Protein AF-0000000085167755 (afdb_homodimer)

Secondary structure (DSSP, 8-state):
-------------HHHHHHHHHHHHHHT-SSHHHHHHHHHHHHHHHHHHHHTT-HHHHHHHHHHHHHH-HHHHHHHHHHHHHHHSEEEEEETTEEEEEEEEEEEEEEE-SS----EE--HHHHHHHHHHHHHHTB-TT-EEEE-SEEEEGGGS--SHHHHHHHHHHHHHHHHHTPPP---SPPPPPP--SEEEEEEEEEEEEETT--SBGGGSGGGGGGHHHHHHHHHHHHHHHHHHHHHHHSTT-EEEEPPPEEHHHHHHHHHHHHHHHHHHHHHHHHHHHHT--GGGEEEEEEEEESSTTS---EEEEEEEETTEEEEEEEEEEE--GGG----------TT-GGGGGSPPPHHHHHHHHHHHTT--EEEEEEEEEE--B-TTT-PBPEE-TTS-EE-----TTPPP------/-------------HHHHHHHHHHHHHHT-SSHHHHHHHHHHHHHHHHHHHHTT-HHHHHHHHHHHHHH-HHHHHHHHHHHHHHHSEEEEEETTEEEEEEEEEEEEEEE-SS----EE--HHHHHHHHHHHHHHTB-TT-EEEE-SEEEEGGGS--SHHHHHHHHHHHHHHHHHTPPP---SPPPPPP--SEEEEEEEEEEEEETT--SBGGGSGGGGGGHHHHHHHHHHHHHHHHHHHHHHHSTT-EEEEPPPEEHHHHHHHHHHHHHHHHHHHHHHHHHHHHT--GGGEEEEEEEEESSTTS---EEEEEEEETTEEEEEEEEEEE--GGG----------TT-GGGGGSPPPHHHHHHHHHHHTT--EEEEEEEEEE--B-TTT-PBPEE-TTS-EE-----TTPPP------

Organism: Herbaspirillum seropedicae (strain SmR1) (NCBI:txid757424)

pLDDT: mean 87.12, std 17.47, range [21.14, 98.62]

Radius of gyration: 31.11 Å; Cα contacts (8 Å, |Δi|>4): 1510; chains: 2; bounding box: 72×94×73 Å

Structure (mmCIF, N/CA/C/O backbone):
data_AF-0000000085167755-model_v1
#
loop_
_entity.id
_entity.type
_entity.pdbx_description
1 polymer 'DUF2863 family protein'
#
loop_
_atom_site.group_PDB
_atom_site.id
_atom_site.type_symbol
_atom_site.label_atom_id
_atom_site.label_alt_id
_atom_site.label_comp_id
_atom_site.label_asym_id
_atom_site.label_entity_id
_atom_site.label_seq_id
_atom_site.pdbx_PDB_ins_code
_atom_site.Cartn_x
_atom_site.Cartn_y
_atom_site.Cartn_z
_atom_site.occupancy
_atom_site.B_iso_or_equiv
_atom_site.auth_seq_id
_atom_site.auth_comp_id
_atom_site.auth_asym_id
_atom_site.auth_atom_id
_atom_site.pdbx_PDB_model_num
ATOM 1 N N . MET A 1 1 ? -45.844 -22.609 3.248 1 21.88 1 MET A N 1
ATOM 2 C CA . MET A 1 1 ? -44.5 -22.781 2.715 1 21.88 1 MET A CA 1
ATOM 3 C C . MET A 1 1 ? -43.469 -22.125 3.627 1 21.88 1 MET A C 1
ATOM 5 O O . MET A 1 1 ? -43.625 -20.969 4.012 1 21.88 1 MET A O 1
ATOM 9 N N . ARG A 1 2 ? -42.625 -22.844 4.367 1 26.27 2 ARG A N 1
ATOM 10 C CA . ARG A 1 2 ? -42.031 -22.375 5.609 1 26.27 2 ARG A CA 1
ATOM 11 C C . ARG A 1 2 ? -41.031 -21.266 5.34 1 26.27 2 ARG A C 1
ATOM 13 O O . ARG A 1 2 ? -40.375 -21.266 4.293 1 26.27 2 ARG A O 1
ATOM 20 N N . ARG A 1 3 ? -41.156 -20.172 5.867 1 29.3 3 ARG A N 1
ATOM 21 C CA . ARG A 1 3 ? -40.375 -18.953 5.66 1 29.3 3 ARG A CA 1
ATOM 22 C C . ARG A 1 3 ? -38.906 -19.219 5.859 1 29.3 3 ARG A C 1
ATOM 24 O O . ARG A 1 3 ? -38.5 -19.891 6.812 1 29.3 3 ARG A O 1
ATOM 31 N N . PRO A 1 4 ? -38.156 -19.188 4.773 1 32.81 4 PRO A N 1
ATOM 32 C CA . PRO A 1 4 ? -36.75 -19.562 5.012 1 32.81 4 PRO A CA 1
ATOM 33 C C . PRO A 1 4 ? -36.188 -18.922 6.277 1 32.81 4 PRO A C 1
ATOM 35 O O . PRO A 1 4 ? -36.531 -17.797 6.629 1 32.81 4 PRO A O 1
ATOM 38 N N . ALA A 1 5 ? -35.812 -19.594 7.285 1 33.66 5 ALA A N 1
ATOM 39 C CA . ALA A 1 5 ? -35.312 -19.156 8.586 1 33.66 5 ALA A CA 1
ATOM 40 C C . ALA A 1 5 ? -34.281 -18.031 8.422 1 33.66 5 ALA A C 1
ATOM 42 O O . ALA A 1 5 ? -33.375 -18.109 7.598 1 33.66 5 ALA A O 1
ATOM 43 N N . LYS A 1 6 ? -34.562 -16.859 8.664 1 35.72 6 LYS A N 1
ATOM 44 C CA . LYS A 1 6 ? -33.781 -15.633 8.672 1 35.72 6 LYS A CA 1
ATOM 45 C C . LYS A 1 6 ? -32.375 -15.891 9.211 1 35.72 6 LYS A C 1
ATOM 47 O O . LYS A 1 6 ? -32.219 -16.281 10.375 1 35.72 6 LYS A O 1
ATOM 52 N N . ARG A 1 7 ? -31.438 -16.484 8.438 1 36.75 7 ARG A N 1
ATOM 53 C CA . ARG A 1 7 ? -30.078 -16.797 8.867 1 36.75 7 ARG A CA 1
ATOM 54 C C . ARG A 1 7 ? -29.484 -15.648 9.688 1 36.75 7 ARG A C 1
ATOM 56 O O . ARG A 1 7 ? -29.453 -14.508 9.234 1 36.75 7 ARG A O 1
ATOM 63 N N . SER A 1 8 ? -29.578 -15.508 10.93 1 37.72 8 SER A N 1
ATOM 64 C CA . SER A 1 8 ? -29.172 -14.531 11.93 1 37.72 8 SER A CA 1
ATOM 65 C C . SER A 1 8 ? -27.766 -13.984 11.633 1 37.72 8 SER A C 1
ATOM 67 O O . SER A 1 8 ? -26.891 -14.727 11.188 1 37.72 8 SER A O 1
ATOM 69 N N . SER A 1 9 ? -27.531 -12.844 11.133 1 45.03 9 SER A N 1
ATOM 70 C CA . SER A 1 9 ? -26.266 -12.125 10.984 1 45.03 9 SER A CA 1
ATOM 71 C C . SER A 1 9 ? -25.25 -12.57 12.031 1 45.03 9 SER A C 1
ATOM 73 O O . SER A 1 9 ? -25.422 -12.281 13.219 1 45.03 9 SER A O 1
ATOM 75 N N . SER A 1 10 ? -24.875 -13.758 12.125 1 54.22 10 SER A N 1
ATOM 76 C CA . SER A 1 10 ? -24.094 -14.461 13.133 1 54.22 10 SER A CA 1
ATOM 77 C C . SER A 1 10 ? -22.906 -13.609 13.602 1 54.22 10 SER A C 1
ATOM 79 O O . SER A 1 10 ? -22.141 -13.094 12.781 1 54.22 10 SER A O 1
ATOM 81 N N . LYS A 1 11 ? -22.875 -13.047 14.805 1 78.06 11 LYS A N 1
ATOM 82 C CA . LYS A 1 11 ? -21.891 -12.305 15.586 1 78.06 11 LYS A CA 1
ATOM 83 C C . LYS A 1 11 ? -20.5 -12.914 15.445 1 78.06 11 LYS A C 1
ATOM 85 O O . LYS A 1 11 ? -20.344 -14.133 15.492 1 78.06 11 LYS A O 1
ATOM 90 N N . LEU A 1 12 ? -19.484 -12.141 15.055 1 89.44 12 LEU A N 1
ATOM 91 C CA . LEU A 1 12 ? -18.109 -12.578 14.922 1 89.44 12 LEU A CA 1
ATOM 92 C C . LEU A 1 12 ? -17.594 -13.164 16.234 1 89.44 12 LEU A C 1
ATOM 94 O O . LEU A 1 12 ? -17.938 -12.68 17.312 1 89.44 12 LEU A O 1
ATOM 98 N N . SER A 1 13 ? -16.953 -14.273 16.156 1 93.12 13 SER A N 1
ATOM 99 C CA . SER A 1 13 ? -16.25 -14.812 17.328 1 93.12 13 SER A CA 1
ATOM 100 C C . SER A 1 13 ? -15.258 -13.797 17.875 1 93.12 13 SER A C 1
ATOM 102 O O . SER A 1 13 ? -14.906 -12.82 17.203 1 93.12 13 SER A O 1
ATOM 104 N N . ALA A 1 14 ? -14.766 -14.039 19.125 1 93.94 14 ALA A N 1
ATOM 105 C CA . ALA A 1 14 ? -13.805 -13.141 19.766 1 93.94 14 ALA A CA 1
ATOM 106 C C . ALA A 1 14 ? -12.523 -13.039 18.953 1 93.94 14 ALA A C 1
ATOM 108 O O . ALA A 1 14 ? -12 -11.945 18.734 1 93.94 14 ALA A O 1
ATOM 109 N N . ASP A 1 15 ? -12.016 -14.156 18.531 1 96 15 ASP A N 1
ATOM 110 C CA . ASP A 1 15 ? -10.789 -14.18 17.734 1 96 15 ASP A CA 1
ATOM 111 C C . ASP A 1 15 ? -10.977 -13.438 16.406 1 96 15 ASP A C 1
ATOM 113 O O . ASP A 1 15 ? -10.109 -12.664 16 1 96 15 ASP A O 1
ATOM 117 N N . SER A 1 16 ? -12.078 -13.648 15.766 1 97.19 16 SER A N 1
ATOM 118 C CA . SER A 1 16 ? -12.367 -12.938 14.516 1 97.19 16 SER A CA 1
ATOM 119 C C . SER A 1 16 ? -12.461 -11.43 14.75 1 97.19 16 SER A C 1
ATOM 121 O O . SER A 1 16 ? -11.984 -10.648 13.922 1 97.19 16 SER A O 1
ATOM 123 N N . GLN A 1 17 ? -13.055 -11.125 15.836 1 95.94 17 GLN A N 1
ATOM 124 C CA . GLN A 1 17 ? -13.18 -9.711 16.172 1 95.94 17 GLN A CA 1
ATOM 125 C C . GLN A 1 17 ? -11.812 -9.086 16.438 1 95.94 17 GLN A C 1
ATOM 127 O O . GLN A 1 17 ? -11.57 -7.938 16.047 1 95.94 17 GLN A O 1
ATOM 132 N N . HIS A 1 18 ? -10.953 -9.82 17.094 1 96.06 18 HIS A N 1
ATOM 133 C CA . HIS A 1 18 ? -9.602 -9.328 17.344 1 96.06 18 HIS A CA 1
ATOM 134 C C . HIS A 1 18 ? -8.852 -9.125 16.031 1 96.06 18 HIS A C 1
ATOM 136 O O . HIS A 1 18 ? -8.148 -8.125 15.859 1 96.06 18 HIS A O 1
ATOM 142 N N . LEU A 1 19 ? -9 -10.039 15.094 1 97.75 19 LEU A N 1
ATOM 143 C CA . LEU A 1 19 ? -8.375 -9.891 13.789 1 97.75 19 LEU A CA 1
ATOM 144 C C . LEU A 1 19 ? -8.852 -8.617 13.102 1 97.75 19 LEU A C 1
ATOM 146 O O . LEU A 1 19 ? -8.039 -7.855 12.562 1 97.75 19 LEU A O 1
ATOM 150 N N . VAL A 1 20 ? -10.148 -8.422 13.148 1 97.38 20 VAL A N 1
ATOM 151 C CA . VAL A 1 20 ? -10.75 -7.242 12.539 1 97.38 20 VAL A CA 1
ATOM 152 C C . VAL A 1 20 ? -10.188 -5.98 13.188 1 97.38 20 VAL A C 1
ATOM 154 O O . VAL A 1 20 ? -9.773 -5.047 12.492 1 97.38 20 VAL A O 1
ATOM 157 N N . THR A 1 21 ? -10.125 -5.988 14.469 1 96.56 21 THR A N 1
ATOM 158 C CA . THR A 1 21 ? -9.664 -4.832 15.227 1 96.56 21 THR A CA 1
ATOM 159 C C . THR A 1 21 ? -8.211 -4.512 14.891 1 96.56 21 THR A C 1
ATOM 161 O O . THR A 1 21 ? -7.863 -3.352 14.648 1 96.56 21 THR A O 1
ATOM 164 N N . PHE A 1 22 ? -7.359 -5.523 14.906 1 97 22 PHE A N 1
ATOM 165 C CA . PHE A 1 22 ? -5.949 -5.312 14.609 1 97 22 PHE A CA 1
ATOM 166 C C . PHE A 1 22 ? -5.77 -4.793 13.188 1 97 22 PHE A C 1
ATOM 168 O O . PHE A 1 22 ? -4.98 -3.877 12.945 1 97 22 PHE A O 1
ATOM 175 N N . ALA A 1 23 ? -6.52 -5.367 12.273 1 97.88 23 ALA A N 1
ATOM 176 C CA . ALA A 1 23 ? -6.426 -4.934 10.883 1 97.88 23 ALA A CA 1
ATOM 177 C C . ALA A 1 23 ? -6.852 -3.477 10.727 1 97.88 23 ALA A C 1
ATOM 179 O O . ALA A 1 23 ? -6.199 -2.701 10.031 1 97.88 23 ALA A O 1
ATOM 180 N N . GLN A 1 24 ? -7.918 -3.121 11.336 1 97.25 24 GLN A N 1
ATOM 181 C CA . GLN A 1 24 ? -8.406 -1.746 11.289 1 97.25 24 GLN A CA 1
ATOM 182 C C . GLN A 1 24 ? -7.402 -0.786 11.922 1 97.25 24 GLN A C 1
ATOM 184 O O . GLN A 1 24 ? -7.184 0.315 11.414 1 97.25 24 GLN A O 1
ATOM 189 N N . ALA A 1 25 ? -6.852 -1.211 13.031 1 96.94 25 ALA A N 1
ATOM 190 C CA . ALA A 1 25 ? -5.859 -0.386 13.711 1 96.94 25 ALA A CA 1
ATOM 191 C C . ALA A 1 25 ? -4.645 -0.142 12.82 1 96.94 25 ALA A C 1
ATOM 193 O O . ALA A 1 25 ? -4.121 0.974 12.766 1 96.94 25 ALA A O 1
ATOM 194 N N . ILE A 1 26 ? -4.223 -1.169 12.164 1 97.31 26 ILE A N 1
ATOM 195 C CA . ILE A 1 26 ? -3.076 -1.048 11.273 1 97.31 26 ILE A CA 1
ATOM 196 C C . ILE A 1 26 ? -3.42 -0.124 10.109 1 97.31 26 ILE A C 1
ATOM 198 O O . ILE A 1 26 ? -2.623 0.74 9.734 1 97.31 26 ILE A O 1
ATOM 202 N N . ALA A 1 27 ? -4.605 -0.276 9.555 1 96.5 27 ALA A N 1
ATOM 203 C CA . ALA A 1 27 ? -5.047 0.551 8.438 1 96.5 27 ALA A CA 1
ATOM 204 C C . ALA A 1 27 ? -5.117 2.023 8.836 1 96.5 27 ALA A C 1
ATOM 206 O O . ALA A 1 27 ? -4.93 2.908 8 1 96.5 27 ALA A O 1
ATOM 207 N N . GLN A 1 28 ? -5.324 2.297 10.078 1 95.19 28 GLN A N 1
ATOM 208 C CA . GLN A 1 28 ? -5.512 3.664 10.555 1 95.19 28 GLN A CA 1
ATOM 209 C C . GLN A 1 28 ? -4.246 4.195 11.219 1 95.19 28 GLN A C 1
ATOM 211 O O . GLN A 1 28 ? -4.219 5.332 11.703 1 95.19 28 GLN A O 1
ATOM 216 N N . ALA A 1 29 ? -3.205 3.371 11.25 1 95.88 29 ALA A N 1
ATOM 217 C CA . ALA A 1 29 ? -1.971 3.791 11.906 1 95.88 29 ALA A CA 1
ATOM 218 C C . ALA A 1 29 ? -1.347 4.984 11.188 1 95.88 29 ALA A C 1
ATOM 220 O O . ALA A 1 29 ? -1.343 5.043 9.953 1 95.88 29 ALA A O 1
ATOM 221 N N . SER A 1 30 ? -0.85 5.906 11.969 1 95.38 30 SER A N 1
ATOM 222 C CA . SER A 1 30 ? -0.314 7.133 11.391 1 95.38 30 SER A CA 1
ATOM 223 C C . SER A 1 30 ? 1.197 7.043 11.203 1 95.38 30 SER A C 1
ATOM 225 O O . SER A 1 30 ? 1.81 7.938 10.617 1 95.38 30 SER A O 1
ATOM 227 N N . SER A 1 31 ? 1.809 6.043 11.719 1 96.69 31 SER A N 1
ATOM 228 C CA . SER A 1 31 ? 3.258 5.895 11.648 1 96.69 31 SER A CA 1
ATOM 229 C C . SER A 1 31 ? 3.658 4.426 11.539 1 96.69 31 SER A C 1
ATOM 231 O O . SER A 1 31 ? 2.863 3.537 11.852 1 96.69 31 SER A O 1
ATOM 233 N N . ARG A 1 32 ? 4.875 4.23 11.086 1 95.75 32 ARG A N 1
ATOM 234 C CA . ARG A 1 32 ? 5.406 2.877 10.977 1 95.75 32 ARG A CA 1
ATOM 235 C C . ARG A 1 32 ? 5.535 2.227 12.344 1 95.75 32 ARG A C 1
ATOM 237 O O . ARG A 1 32 ? 5.336 1.019 12.484 1 95.75 32 ARG A O 1
ATOM 244 N N . LEU A 1 33 ? 5.879 2.998 13.398 1 95.69 33 LEU A N 1
ATOM 245 C CA . LEU A 1 33 ? 6.012 2.473 14.75 1 95.69 33 LEU A CA 1
ATOM 246 C C . LEU A 1 33 ? 4.672 1.953 15.266 1 95.69 33 LEU A C 1
ATOM 248 O O . LEU A 1 33 ? 4.609 0.877 15.867 1 95.69 33 LEU A O 1
ATOM 252 N N . GLU A 1 34 ? 3.684 2.742 15.023 1 95.19 34 GLU A N 1
ATOM 253 C CA . GLU A 1 34 ? 2.346 2.314 15.422 1 95.19 34 GLU A CA 1
ATOM 254 C C . GLU A 1 34 ? 1.919 1.057 14.672 1 95.19 34 GLU A C 1
ATOM 256 O O . GLU A 1 34 ? 1.371 0.127 15.266 1 95.19 34 GLU A O 1
ATOM 261 N N . GLU A 1 35 ? 2.141 1.058 13.391 1 95.62 35 GLU A N 1
ATOM 262 C CA . GLU A 1 35 ? 1.811 -0.095 12.555 1 95.62 35 GLU A CA 1
ATOM 263 C C . GLU A 1 35 ? 2.48 -1.363 13.078 1 95.62 35 GLU A C 1
ATOM 265 O O . GLU A 1 35 ? 1.835 -2.406 13.195 1 95.62 35 GLU A O 1
ATOM 270 N N . ARG A 1 36 ? 3.742 -1.26 13.336 1 94.19 36 ARG A N 1
ATOM 271 C CA . ARG A 1 36 ? 4.52 -2.406 13.805 1 94.19 36 ARG A CA 1
ATOM 272 C C . ARG A 1 36 ? 3.986 -2.924 15.133 1 94.19 36 ARG A C 1
ATOM 274 O O . ARG A 1 36 ? 3.967 -4.133 15.375 1 94.19 36 ARG A O 1
ATOM 281 N N . ALA A 1 37 ? 3.594 -2.035 15.969 1 93.38 37 ALA A N 1
ATOM 282 C CA . ALA A 1 37 ? 3.084 -2.418 17.281 1 93.38 37 ALA A CA 1
ATOM 283 C C . ALA A 1 37 ? 1.808 -3.244 17.156 1 93.38 37 ALA A C 1
ATOM 285 O O . ALA A 1 37 ? 1.567 -4.152 17.953 1 93.38 37 ALA A O 1
ATOM 286 N N . TRP A 1 38 ? 1.001 -2.914 16.141 1 94.88 38 TRP A N 1
ATOM 287 C CA . TRP A 1 38 ? -0.257 -3.623 15.938 1 94.88 38 TRP A CA 1
ATOM 288 C C . TRP A 1 38 ? -0.03 -4.918 15.172 1 94.88 38 TRP A C 1
ATOM 290 O O . TRP A 1 38 ? -0.814 -5.863 15.289 1 94.88 38 TRP A O 1
ATOM 300 N N . LEU A 1 39 ? 1.004 -4.965 14.375 1 94.88 39 LEU A N 1
ATOM 301 C CA . LEU A 1 39 ? 1.271 -6.137 13.547 1 94.88 39 LEU A CA 1
ATOM 302 C C . LEU A 1 39 ? 1.664 -7.332 14.406 1 94.88 39 LEU A C 1
ATOM 304 O O . LEU A 1 39 ? 1.337 -8.477 14.078 1 94.88 39 LEU A O 1
ATOM 308 N N . GLN A 1 40 ? 2.314 -7.078 15.516 1 93.06 40 GLN A N 1
ATOM 309 C CA . GLN A 1 40 ? 2.811 -8.148 16.375 1 93.06 40 GLN A CA 1
ATOM 310 C C . GLN A 1 40 ? 1.662 -8.992 16.922 1 93.06 40 GLN A C 1
ATOM 312 O O . GLN A 1 40 ? 1.639 -10.211 16.734 1 93.06 40 GLN A O 1
ATOM 317 N N . PRO A 1 41 ? 0.7 -8.359 17.547 1 93.75 41 PRO A N 1
ATOM 318 C CA . PRO A 1 41 ? -0.415 -9.18 18.031 1 93.75 41 PRO A CA 1
ATOM 319 C C . PRO A 1 41 ? -1.221 -9.797 16.875 1 93.75 41 PRO A C 1
ATOM 321 O O . PRO A 1 41 ? -1.757 -10.898 17.016 1 93.75 41 PRO A O 1
ATOM 324 N N . LEU A 1 42 ? -1.34 -9.141 15.758 1 96.75 42 LEU A N 1
ATOM 325 C CA . LEU A 1 42 ? -2.043 -9.711 14.617 1 96.75 42 LEU A CA 1
ATOM 326 C C . LEU A 1 42 ? -1.37 -10.992 14.148 1 96.75 42 LEU A C 1
ATOM 328 O O . LEU A 1 42 ? -2.031 -12.023 13.984 1 96.75 42 LEU A O 1
ATOM 332 N N . ASP A 1 43 ? -0.089 -10.922 13.969 1 97.06 43 ASP A N 1
ATOM 333 C CA . ASP A 1 43 ? 0.668 -12.078 13.492 1 97.06 43 ASP A CA 1
ATOM 334 C C . ASP A 1 43 ? 0.604 -13.227 14.492 1 97.06 43 ASP A C 1
ATOM 336 O O . ASP A 1 43 ? 0.513 -14.391 14.102 1 97.06 43 ASP A O 1
ATOM 340 N N . ALA A 1 44 ? 0.708 -12.875 15.766 1 96.5 44 ALA A N 1
ATOM 341 C CA . ALA A 1 44 ? 0.642 -13.898 16.797 1 96.5 44 ALA A CA 1
ATOM 342 C C . ALA A 1 44 ? -0.696 -14.633 16.766 1 96.5 44 ALA A C 1
ATOM 344 O O . ALA A 1 44 ? -0.737 -15.867 16.828 1 96.5 44 ALA A O 1
ATOM 345 N N . LEU A 1 45 ? -1.747 -13.891 16.672 1 97.38 45 LEU A N 1
ATOM 346 C CA . LEU A 1 45 ? -3.076 -14.484 16.609 1 97.38 45 LEU A CA 1
ATOM 347 C C . LEU A 1 45 ? -3.252 -15.312 15.344 1 97.38 45 LEU A C 1
ATOM 349 O O . LEU A 1 45 ? -3.795 -16.422 15.383 1 97.38 45 LEU A O 1
ATOM 353 N N . LEU A 1 46 ? -2.846 -14.797 14.211 1 98.31 46 LEU A N 1
ATOM 354 C CA . LEU A 1 46 ? -2.938 -15.523 12.953 1 98.31 46 LEU A CA 1
ATOM 355 C C . LEU A 1 46 ? -2.166 -16.828 13.023 1 98.31 46 LEU A C 1
ATOM 357 O O . LEU A 1 46 ? -2.652 -17.875 12.562 1 98.31 46 LEU A O 1
ATOM 361 N N . ASN A 1 47 ? -0.957 -16.734 13.555 1 97.81 47 ASN A N 1
ATOM 362 C CA . ASN A 1 47 ? -0.159 -17.953 13.695 1 97.81 47 ASN A CA 1
ATOM 363 C C . ASN A 1 47 ? -0.887 -19 14.516 1 97.81 47 ASN A C 1
ATOM 365 O O . ASN A 1 47 ? -0.902 -20.188 14.156 1 97.81 47 ASN A O 1
ATOM 369 N N . LYS A 1 48 ? -1.467 -18.594 15.594 1 97.94 48 LYS A N 1
ATOM 370 C CA . LYS A 1 48 ? -2.232 -19.5 16.438 1 97.94 48 LYS A CA 1
ATOM 371 C C . LYS A 1 48 ? -3.391 -20.125 15.672 1 97.94 48 LYS A C 1
ATOM 373 O O . LYS A 1 48 ? -3.582 -21.344 15.711 1 97.94 48 LYS A O 1
ATOM 378 N N . LEU A 1 49 ? -4.148 -19.328 14.984 1 98.31 49 LEU A N 1
ATOM 379 C CA . LEU A 1 49 ? -5.328 -19.797 14.266 1 98.31 49 LEU A CA 1
ATOM 380 C C . LEU A 1 49 ? -4.934 -20.719 13.125 1 98.31 49 LEU A C 1
ATOM 382 O O . LEU A 1 49 ? -5.594 -21.734 12.883 1 98.31 49 LEU A O 1
ATOM 386 N N . LEU A 1 50 ? -3.898 -20.391 12.43 1 98.06 50 LEU A N 1
ATOM 387 C CA . LEU A 1 50 ? -3.42 -21.219 11.328 1 98.06 50 LEU A CA 1
ATOM 388 C C . LEU A 1 50 ? -2.895 -22.547 11.836 1 98.06 50 LEU A C 1
ATOM 390 O O . LEU A 1 50 ? -3.191 -23.594 11.266 1 98.06 50 LEU A O 1
ATOM 394 N N . ARG A 1 51 ? -2.184 -22.531 12.898 1 96.56 51 ARG A N 1
ATOM 395 C CA . ARG A 1 51 ? -1.618 -23.75 13.484 1 96.56 51 ARG A CA 1
ATOM 396 C C . ARG A 1 51 ? -2.717 -24.703 13.93 1 96.56 51 ARG A C 1
ATOM 398 O O . ARG A 1 51 ? -2.572 -25.922 13.812 1 96.56 51 ARG A O 1
ATOM 405 N N . THR A 1 52 ? -3.779 -24.156 14.438 1 97.06 52 THR A N 1
ATOM 406 C CA . THR A 1 52 ? -4.859 -24.969 14.969 1 97.06 52 THR A CA 1
ATOM 407 C C . THR A 1 52 ? -5.91 -25.25 13.898 1 97.06 52 THR A C 1
ATOM 409 O O . THR A 1 52 ? -6.938 -25.875 14.18 1 97.06 52 THR A O 1
ATOM 412 N N . GLY A 1 53 ? -5.789 -24.75 12.703 1 96.12 53 GLY A N 1
ATOM 413 C CA . GLY A 1 53 ? -6.633 -25.062 11.562 1 96.12 53 GLY A CA 1
ATOM 414 C C . GLY A 1 53 ? -7.965 -24.344 11.594 1 96.12 53 GLY A C 1
ATOM 415 O O . GLY A 1 53 ? -8.961 -24.844 11.062 1 96.12 53 GLY A O 1
ATOM 416 N N . HIS A 1 54 ? -8.016 -23.188 12.234 1 96.75 54 HIS A N 1
ATOM 417 C CA . HIS A 1 54 ? -9.273 -22.453 12.359 1 96.75 54 HIS A CA 1
ATOM 418 C C . HIS A 1 54 ? -9.469 -21.5 11.188 1 96.75 54 HIS A C 1
ATOM 420 O O . HIS A 1 54 ? -9.641 -20.297 11.383 1 96.75 54 HIS A O 1
ATOM 426 N N . GLN A 1 55 ? -9.594 -22.047 10 1 97.19 55 GLN A N 1
ATOM 427 C CA . GLN A 1 55 ? -9.789 -21.281 8.766 1 97.19 55 GLN A CA 1
ATOM 428 C C . GLN A 1 55 ? -11.086 -20.484 8.805 1 97.19 55 GLN A C 1
ATOM 430 O O . GLN A 1 55 ? -11.133 -19.359 8.32 1 97.19 55 GLN A O 1
ATOM 435 N N . GLY A 1 56 ? -12.023 -21.047 9.367 1 96.88 56 GLY A N 1
ATOM 436 C CA . GLY A 1 56 ? -13.336 -20.422 9.406 1 96.88 56 GLY A CA 1
ATOM 437 C C . GLY A 1 56 ? -13.328 -19.062 10.102 1 96.88 56 GLY A C 1
ATOM 438 O O . GLY A 1 56 ? -14.008 -18.141 9.68 1 96.88 56 GLY A O 1
ATOM 439 N N . LEU A 1 57 ? -12.57 -18.969 11.164 1 97.75 57 LEU A N 1
ATOM 440 C CA . LEU A 1 57 ? -12.484 -17.719 11.914 1 97.75 57 LEU A CA 1
ATOM 441 C C . LEU A 1 57 ? -11.797 -16.641 11.078 1 97.75 57 LEU A C 1
ATOM 443 O O . LEU A 1 57 ? -12.195 -15.477 11.125 1 97.75 57 LEU A O 1
ATOM 447 N N . ILE A 1 58 ? -10.789 -17 10.383 1 98.19 58 ILE A N 1
ATOM 448 C CA . ILE A 1 58 ? -10.07 -16.094 9.5 1 98.19 58 ILE A CA 1
ATOM 449 C C . ILE A 1 58 ? -10.992 -15.609 8.383 1 98.19 58 ILE A C 1
ATOM 451 O O . ILE A 1 58 ? -11.086 -14.414 8.109 1 98.19 58 ILE A O 1
ATOM 455 N N . ASP A 1 59 ? -11.742 -16.531 7.805 1 96.81 59 ASP A N 1
ATOM 456 C CA . ASP A 1 59 ? -12.664 -16.203 6.719 1 96.81 59 ASP A CA 1
ATOM 457 C C . ASP A 1 59 ? -13.758 -15.258 7.191 1 96.81 59 ASP A C 1
ATOM 459 O O . ASP A 1 59 ? -14.141 -14.336 6.469 1 96.81 59 ASP A O 1
ATOM 463 N N . ALA A 1 60 ? -14.227 -15.531 8.344 1 97.5 60 ALA A N 1
ATOM 464 C CA . ALA A 1 60 ? -15.281 -14.688 8.898 1 97.5 60 ALA A CA 1
ATOM 465 C C . ALA A 1 60 ? -14.797 -13.242 9.047 1 97.5 60 ALA A C 1
ATOM 467 O O . ALA A 1 60 ? -15.531 -12.305 8.734 1 97.5 60 ALA A O 1
ATOM 468 N N . ALA A 1 61 ? -13.617 -13.094 9.539 1 98.06 61 ALA A N 1
ATOM 469 C CA . ALA A 1 61 ? -13.047 -11.766 9.695 1 98.06 61 ALA A CA 1
ATOM 470 C C . ALA A 1 61 ? -12.859 -11.086 8.336 1 98.06 61 ALA A C 1
ATOM 472 O O . ALA A 1 61 ? -13.203 -9.906 8.172 1 98.06 61 ALA A O 1
ATOM 473 N N . LEU A 1 62 ? -12.367 -11.828 7.363 1 96.75 62 LEU A N 1
ATOM 474 C CA . LEU A 1 62 ? -12.148 -11.297 6.02 1 96.75 62 LEU A CA 1
ATOM 475 C C . LEU A 1 62 ? -13.469 -10.891 5.375 1 96.75 62 LEU A C 1
ATOM 477 O O . LEU A 1 62 ? -13.57 -9.812 4.785 1 96.75 62 LEU A O 1
ATOM 481 N N . ASP A 1 63 ? -14.414 -11.711 5.543 1 93.56 63 ASP A N 1
ATOM 482 C CA . ASP A 1 63 ? -15.727 -11.43 4.984 1 93.56 63 ASP A CA 1
ATOM 483 C C . ASP A 1 63 ? -16.312 -10.156 5.598 1 93.56 63 ASP A C 1
ATOM 485 O O . ASP A 1 63 ? -16.891 -9.328 4.887 1 93.56 63 ASP A O 1
ATOM 489 N N . HIS A 1 64 ? -16.172 -10.062 6.809 1 95.94 64 HIS A N 1
ATOM 490 C CA . HIS A 1 64 ? -16.672 -8.883 7.504 1 95.94 64 HIS A CA 1
ATOM 491 C C . HIS A 1 64 ? -15.992 -7.617 6.992 1 95.94 64 HIS A C 1
ATOM 493 O O . HIS A 1 64 ? -16.656 -6.625 6.695 1 95.94 64 HIS A O 1
ATOM 499 N N . LEU A 1 65 ? -14.688 -7.641 6.938 1 95.75 65 LEU A N 1
ATOM 500 C CA . LEU A 1 65 ? -13.914 -6.469 6.531 1 95.75 65 LEU A CA 1
ATOM 501 C C . LEU A 1 65 ? -14.188 -6.125 5.07 1 95.75 65 LEU A C 1
ATOM 503 O O . LEU A 1 65 ? -14.195 -4.949 4.695 1 95.75 65 LEU A O 1
ATOM 507 N N . PHE A 1 66 ? -14.406 -7.105 4.289 1 89.69 66 PHE A N 1
ATOM 508 C CA . PHE A 1 66 ? -14.695 -6.879 2.877 1 89.69 66 PHE A CA 1
ATOM 509 C C . PHE A 1 66 ? -15.922 -5.992 2.707 1 89.69 66 PHE A C 1
ATOM 511 O O . PHE A 1 66 ? -15.969 -5.156 1.803 1 89.69 66 PHE A O 1
ATOM 518 N N . LYS A 1 67 ? -16.859 -6.137 3.541 1 87.5 67 LYS A N 1
ATOM 519 C CA . LYS A 1 67 ? -18.094 -5.375 3.477 1 87.5 67 LYS A CA 1
ATOM 520 C C . LYS A 1 67 ? -17.969 -4.043 4.211 1 87.5 67 LYS A C 1
ATOM 522 O O . LYS A 1 67 ? -18.5 -3.025 3.76 1 87.5 67 LYS A O 1
ATOM 527 N N . ALA A 1 68 ? -17.188 -4.086 5.195 1 91.44 68 ALA A N 1
ATOM 528 C CA . ALA A 1 68 ? -17.219 -2.963 6.129 1 91.44 68 ALA A CA 1
ATOM 529 C C . ALA A 1 68 ? -16.047 -2.012 5.891 1 91.44 68 ALA A C 1
ATOM 531 O O . ALA A 1 68 ? -16.172 -0.807 6.125 1 91.44 68 ALA A O 1
ATOM 532 N N . ASP A 1 69 ? -14.922 -2.549 5.543 1 93.56 69 ASP A N 1
ATOM 533 C CA . ASP A 1 69 ? -13.695 -1.767 5.535 1 93.56 69 ASP A CA 1
ATOM 534 C C . ASP A 1 69 ? -12.664 -2.375 4.586 1 93.56 69 ASP A C 1
ATOM 536 O O . ASP A 1 69 ? -11.82 -3.168 5.004 1 93.56 69 ASP A O 1
ATOM 540 N N . LEU A 1 70 ? -12.57 -1.891 3.4 1 89.88 70 LEU A N 1
ATOM 541 C CA . LEU A 1 70 ? -11.727 -2.467 2.357 1 89.88 70 LEU A CA 1
ATOM 542 C C . LEU A 1 70 ? -10.25 -2.246 2.666 1 89.88 70 LEU A C 1
ATOM 544 O O . LEU A 1 70 ? -9.414 -3.092 2.346 1 89.88 70 LEU A O 1
ATOM 548 N N . ASP A 1 71 ? -9.953 -1.126 3.281 1 92.31 71 ASP A N 1
ATOM 549 C CA . ASP A 1 71 ? -8.562 -0.878 3.662 1 92.31 71 ASP A CA 1
ATOM 550 C C . ASP A 1 71 ? -8.078 -1.915 4.672 1 92.31 71 ASP A C 1
ATOM 552 O O . ASP A 1 71 ? -6.984 -2.463 4.527 1 92.31 71 ASP A O 1
ATOM 556 N N . ALA A 1 72 ? -8.852 -2.1 5.66 1 96.81 72 ALA A N 1
ATOM 557 C CA . ALA A 1 72 ? -8.508 -3.092 6.672 1 96.81 72 ALA A CA 1
ATOM 558 C C . ALA A 1 72 ? -8.5 -4.5 6.082 1 96.81 72 ALA A C 1
ATOM 560 O O . ALA A 1 72 ? -7.707 -5.348 6.5 1 96.81 72 ALA A O 1
ATOM 561 N N . TYR A 1 73 ? -9.383 -4.781 5.141 1 95.56 73 TYR A N 1
ATOM 562 C CA . TYR A 1 73 ? -9.391 -6.059 4.438 1 95.56 73 TYR A CA 1
ATOM 563 C C . TYR A 1 73 ? -8.039 -6.324 3.777 1 95.56 73 TYR A C 1
ATOM 565 O O . TYR A 1 73 ? -7.48 -7.418 3.91 1 95.56 73 TYR A O 1
ATOM 573 N N . ASP A 1 74 ? -7.559 -5.34 3.098 1 94.12 74 ASP A N 1
ATOM 574 C CA . ASP A 1 74 ? -6.281 -5.469 2.404 1 94.12 74 ASP A CA 1
ATOM 575 C C . ASP A 1 74 ? -5.152 -5.785 3.385 1 94.12 74 ASP A C 1
ATOM 577 O O . ASP A 1 74 ? -4.285 -6.613 3.096 1 94.12 74 ASP A O 1
ATOM 581 N N . VAL A 1 75 ? -5.203 -5.156 4.465 1 97.31 75 VAL A N 1
ATOM 582 C CA . VAL A 1 75 ? -4.203 -5.391 5.5 1 97.31 75 VAL A CA 1
ATOM 583 C C . VAL A 1 75 ? -4.27 -6.844 5.965 1 97.31 75 VAL A C 1
ATOM 585 O O . VAL A 1 75 ? -3.244 -7.523 6.051 1 97.31 75 VAL A O 1
ATOM 588 N N . LEU A 1 76 ? -5.414 -7.254 6.25 1 98.25 76 LEU A N 1
ATOM 589 C CA . LEU A 1 76 ? -5.582 -8.586 6.824 1 98.25 76 LEU A CA 1
ATOM 590 C C . LEU A 1 76 ? -5.23 -9.664 5.805 1 98.25 76 LEU A C 1
ATOM 592 O O . LEU A 1 76 ? -4.543 -10.633 6.133 1 98.25 76 LEU A O 1
ATOM 596 N N . ILE A 1 77 ? -5.715 -9.562 4.598 1 96.81 77 ILE A N 1
ATOM 597 C CA . ILE A 1 77 ? -5.465 -10.586 3.598 1 96.81 77 ILE A CA 1
ATOM 598 C C . ILE A 1 77 ? -3.963 -10.711 3.344 1 96.81 77 ILE A C 1
ATOM 600 O O . ILE A 1 77 ? -3.443 -11.812 3.164 1 96.81 77 ILE A O 1
ATOM 604 N N . GLU A 1 78 ? -3.311 -9.633 3.297 1 96.38 78 GLU A N 1
ATOM 605 C CA . GLU A 1 78 ? -1.861 -9.664 3.131 1 96.38 78 GLU A CA 1
ATOM 606 C C . GLU A 1 78 ? -1.186 -10.383 4.293 1 96.38 78 GLU A C 1
ATOM 608 O O . GLU A 1 78 ? -0.26 -11.172 4.086 1 96.38 78 GLU A O 1
ATOM 613 N N . ALA A 1 79 ? -1.632 -10.078 5.461 1 98.06 79 ALA A N 1
ATOM 614 C CA . ALA A 1 79 ? -1.06 -10.719 6.645 1 98.06 79 ALA A CA 1
ATOM 615 C C . ALA A 1 79 ? -1.34 -12.219 6.645 1 98.06 79 ALA A C 1
ATOM 617 O O . ALA A 1 79 ? -0.474 -13.016 7.012 1 98.06 79 ALA A O 1
ATOM 618 N N . VAL A 1 80 ? -2.51 -12.562 6.246 1 98.38 80 VAL A N 1
ATOM 619 C CA . VAL A 1 80 ? -2.908 -13.961 6.215 1 98.38 80 VAL A CA 1
ATOM 620 C C . VAL A 1 80 ? -2.055 -14.719 5.199 1 98.38 80 VAL A C 1
ATOM 622 O O . VAL A 1 80 ? -1.549 -15.805 5.492 1 98.38 80 VAL A O 1
ATOM 625 N N . GLU A 1 81 ? -1.929 -14.156 4.023 1 97.25 81 GLU A N 1
ATOM 626 C CA . GLU A 1 81 ? -1.107 -14.789 2.998 1 97.25 81 GLU A CA 1
ATOM 627 C C . GLU A 1 81 ? 0.343 -14.922 3.453 1 97.25 81 GLU A C 1
ATOM 629 O O . GLU A 1 81 ? 0.935 -16 3.355 1 97.25 81 GLU A O 1
ATOM 634 N N . ALA A 1 82 ? 0.846 -13.875 4 1 97.75 82 ALA A N 1
ATOM 635 C CA . ALA A 1 82 ? 2.227 -13.891 4.48 1 97.75 82 ALA A CA 1
ATOM 636 C C . ALA A 1 82 ? 2.406 -14.914 5.594 1 97.75 82 ALA A C 1
ATOM 638 O O . ALA A 1 82 ? 3.408 -15.633 5.629 1 97.75 82 ALA A O 1
ATOM 639 N N . GLY A 1 83 ? 1.492 -14.984 6.453 1 97.75 83 GLY A N 1
ATOM 640 C CA . GLY A 1 83 ? 1.581 -15.891 7.59 1 97.75 83 GLY A CA 1
ATOM 641 C C . GLY A 1 83 ? 1.377 -17.344 7.211 1 97.75 83 GLY A C 1
ATOM 642 O O . GLY A 1 83 ? 1.775 -18.25 7.953 1 97.75 83 GLY A O 1
ATOM 643 N N . SER A 1 84 ? 0.723 -17.562 6.117 1 98.38 84 SER A N 1
ATOM 644 C CA . SER A 1 84 ? 0.445 -18.922 5.676 1 98.38 84 SER A CA 1
ATOM 645 C C . SER A 1 84 ? 1.629 -19.516 4.914 1 98.38 84 SER A C 1
ATOM 647 O O . SER A 1 84 ? 1.941 -20.688 5.059 1 98.38 84 SER A O 1
ATOM 649 N N . GLU A 1 85 ? 2.244 -18.719 4.172 1 98.44 85 GLU A N 1
ATOM 650 C CA . GLU A 1 85 ? 3.271 -19.234 3.268 1 98.44 85 GLU A CA 1
ATOM 651 C C . GLU A 1 85 ? 4.66 -19.125 3.889 1 98.44 85 GLU A C 1
ATOM 653 O O . GLU A 1 85 ? 5.664 -19.391 3.23 1 98.44 85 GLU A O 1
ATOM 658 N N . ALA A 1 86 ? 4.734 -18.656 5.129 1 98.19 86 ALA A N 1
ATOM 659 C CA . ALA A 1 86 ? 6.012 -18.547 5.832 1 98.19 86 ALA A CA 1
ATOM 660 C C . ALA A 1 86 ? 5.844 -18.859 7.32 1 98.19 86 ALA A C 1
ATOM 662 O O . ALA A 1 86 ? 4.754 -18.703 7.875 1 98.19 86 ALA A O 1
ATOM 663 N N . THR A 1 87 ? 6.887 -19.328 7.922 1 97.25 87 THR A N 1
ATOM 664 C CA . THR A 1 87 ? 6.891 -19.594 9.352 1 97.25 87 THR A CA 1
ATOM 665 C C . THR A 1 87 ? 8.32 -19.672 9.883 1 97.25 87 THR A C 1
ATOM 667 O O . THR A 1 87 ? 9.281 -19.562 9.117 1 97.25 87 THR A O 1
ATOM 670 N N . SER A 1 88 ? 8.414 -19.719 11.156 1 96.69 88 SER A N 1
ATOM 671 C CA . SER A 1 88 ? 9.711 -19.875 11.82 1 96.69 88 SER A CA 1
ATOM 672 C C . SER A 1 88 ? 9.805 -21.234 12.508 1 96.69 88 SER A C 1
ATOM 674 O O . SER A 1 88 ? 8.828 -21.719 13.094 1 96.69 88 SER A O 1
ATOM 676 N N . LEU A 1 89 ? 10.961 -21.812 12.383 1 96.38 89 LEU A N 1
ATOM 677 C CA . LEU A 1 89 ? 11.242 -23.094 13.031 1 96.38 89 LEU A CA 1
ATOM 678 C C . LEU A 1 89 ? 12.539 -23.031 13.828 1 96.38 89 LEU A C 1
ATOM 680 O O . LEU A 1 89 ? 13.453 -22.281 13.477 1 96.38 89 LEU A O 1
ATOM 684 N N . GLU A 1 90 ? 12.523 -23.734 14.898 1 95.81 90 GLU A N 1
ATOM 685 C CA . GLU A 1 90 ? 13.75 -23.891 15.664 1 95.81 90 GLU A CA 1
ATOM 686 C C . GLU A 1 90 ? 14.383 -25.25 15.398 1 95.81 90 GLU A C 1
ATOM 688 O O . GLU A 1 90 ? 13.703 -26.281 15.43 1 95.81 90 GLU A O 1
ATOM 693 N N . HIS A 1 91 ? 15.688 -25.297 15.141 1 93.69 91 HIS A N 1
ATOM 694 C CA . HIS A 1 91 ? 16.438 -26.531 14.898 1 93.69 91 HIS A CA 1
ATOM 695 C C . HIS A 1 91 ? 17.844 -26.438 15.477 1 93.69 91 HIS A C 1
ATOM 697 O O . HIS A 1 91 ? 18.625 -25.547 15.102 1 93.69 91 HIS A O 1
ATOM 703 N N . GLU A 1 92 ? 18.125 -27.344 16.438 1 93.56 92 GLU A N 1
ATOM 704 C CA . GLU A 1 92 ? 19.438 -27.406 17.078 1 93.56 92 GLU A CA 1
ATOM 705 C C . GLU A 1 92 ? 19.812 -26.062 17.703 1 93.56 92 GLU A C 1
ATOM 707 O O . GLU A 1 92 ? 20.922 -25.562 17.516 1 93.56 92 GLU A O 1
ATOM 712 N N . GLY A 1 93 ? 18.875 -25.328 18.203 1 93.62 93 GLY A N 1
ATOM 713 C CA . GLY A 1 93 ? 19.109 -24.109 18.953 1 93.62 93 GLY A CA 1
ATOM 714 C C . GLY A 1 93 ? 19.141 -22.859 18.094 1 93.62 93 GLY A C 1
ATOM 715 O O . GLY A 1 93 ? 19.406 -21.766 18.578 1 93.62 93 GLY A O 1
ATOM 716 N N . GLN A 1 94 ? 18.969 -23.094 16.859 1 95.06 94 GLN A N 1
ATOM 717 C CA . GLN A 1 94 ? 18.984 -21.969 15.938 1 95.06 94 GLN A CA 1
ATOM 718 C C . GLN A 1 94 ? 17.609 -21.734 15.32 1 95.06 94 GLN A C 1
ATOM 720 O O . GLN A 1 94 ? 16.906 -22.688 15 1 95.06 94 GLN A O 1
ATOM 725 N N . ASP A 1 95 ? 17.297 -20.422 15.125 1 96.69 95 ASP A N 1
ATOM 726 C CA . ASP A 1 95 ? 16.031 -20.062 14.5 1 96.69 95 ASP A CA 1
ATOM 727 C C . ASP A 1 95 ? 16.172 -19.969 12.977 1 96.69 95 ASP A C 1
ATOM 729 O O . ASP A 1 95 ? 17.141 -19.422 12.477 1 96.69 95 ASP A O 1
ATOM 733 N N . TYR A 1 96 ? 15.195 -20.547 12.289 1 97.44 96 TYR A N 1
ATOM 734 C CA . TYR A 1 96 ? 15.188 -20.547 10.836 1 97.44 96 TYR A CA 1
ATOM 735 C C . TYR A 1 96 ? 13.883 -19.953 10.297 1 97.44 96 TYR A C 1
ATOM 737 O O . TYR A 1 96 ? 12.82 -20.125 10.906 1 97.44 96 TYR A O 1
ATOM 745 N N . ASP A 1 97 ? 13.992 -19.312 9.227 1 97.62 97 ASP A N 1
ATOM 746 C CA . ASP A 1 97 ? 12.812 -1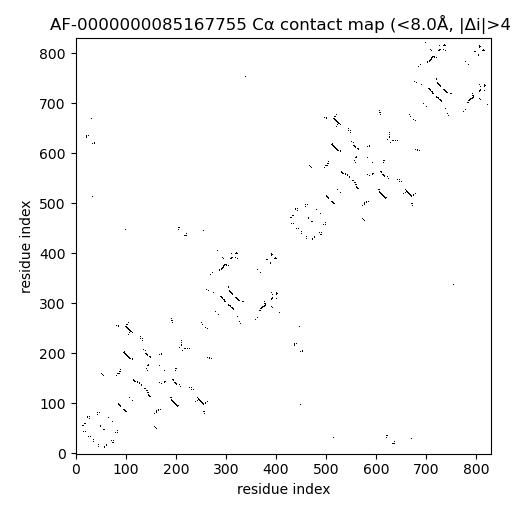8.859 8.477 1 97.62 97 ASP A CA 1
ATOM 747 C C . ASP A 1 97 ? 12.484 -19.844 7.348 1 97.62 97 ASP A C 1
ATOM 749 O O . ASP A 1 97 ? 13.383 -20.344 6.668 1 97.62 97 ASP A O 1
ATOM 753 N N . VAL A 1 98 ? 11.25 -20.141 7.227 1 98.12 98 VAL A N 1
ATOM 754 C CA . VAL A 1 98 ? 10.766 -21.016 6.16 1 98.12 98 VAL A CA 1
ATOM 755 C C . VAL A 1 98 ? 9.891 -20.203 5.195 1 98.12 98 VAL A C 1
ATOM 757 O O . VAL A 1 98 ? 9 -19.469 5.625 1 98.12 98 VAL A O 1
ATOM 760 N N . GLN A 1 99 ? 10.133 -20.312 3.93 1 98.56 99 GLN A N 1
ATOM 761 C CA . GLN A 1 99 ? 9.312 -19.688 2.891 1 98.56 99 GLN A CA 1
ATOM 762 C C . GLN A 1 99 ? 8.828 -20.719 1.88 1 98.56 99 GLN A C 1
ATOM 764 O O . GLN A 1 99 ? 9.633 -21.453 1.294 1 98.56 99 GLN A O 1
ATOM 769 N N . LEU A 1 100 ? 7.512 -20.812 1.687 1 98.62 100 LEU A N 1
ATOM 770 C CA . LEU A 1 100 ? 6.941 -21.656 0.655 1 98.62 100 LEU A CA 1
ATOM 771 C C . LEU A 1 100 ? 7.004 -20.984 -0.71 1 98.62 100 LEU A C 1
ATOM 773 O O . LEU A 1 100 ? 6.617 -19.828 -0.848 1 98.62 100 LEU A O 1
ATOM 777 N N . LEU A 1 101 ? 7.508 -21.688 -1.692 1 98.38 101 LEU A N 1
ATOM 778 C CA . LEU A 1 101 ? 7.629 -21.188 -3.057 1 98.38 101 LEU A CA 1
ATOM 779 C C . LEU A 1 101 ? 6.855 -22.078 -4.031 1 98.38 101 LEU A C 1
ATOM 781 O O . LEU A 1 101 ? 6.52 -23.219 -3.707 1 98.38 101 LEU A O 1
ATOM 785 N N . VAL A 1 102 ? 6.598 -21.5 -5.172 1 98.12 102 VAL A N 1
ATOM 786 C CA . VAL A 1 102 ? 6.145 -22.281 -6.312 1 98.12 102 VAL A CA 1
ATOM 787 C C . VAL A 1 102 ? 7.086 -22.062 -7.496 1 98.12 102 VAL A C 1
ATOM 789 O O . VAL A 1 102 ? 7.703 -21.016 -7.621 1 98.12 102 VAL A O 1
ATOM 792 N N . LEU A 1 103 ? 7.258 -23.094 -8.219 1 98.44 103 LEU A N 1
ATOM 793 C CA . LEU A 1 103 ? 7.949 -23.062 -9.508 1 98.44 103 LEU A CA 1
ATOM 794 C C . LEU A 1 103 ? 6.961 -23.188 -10.656 1 98.44 103 LEU A C 1
ATOM 796 O O . LEU A 1 103 ? 6.695 -24.297 -11.141 1 98.44 103 LEU A O 1
ATOM 800 N N . PRO A 1 104 ? 6.492 -22.062 -11.164 1 98.06 104 PRO A N 1
ATOM 801 C CA . PRO A 1 104 ? 5.426 -22.109 -12.172 1 98.06 104 PRO A CA 1
ATOM 802 C C . PRO A 1 104 ? 5.945 -22.438 -13.562 1 98.06 104 PRO A C 1
ATOM 804 O O . PRO A 1 104 ? 6.992 -21.938 -13.977 1 98.06 104 PRO A O 1
ATOM 807 N N . VAL A 1 105 ? 5.18 -23.219 -14.258 1 97.81 105 VAL A N 1
ATOM 808 C CA . VAL A 1 105 ? 5.438 -23.562 -15.648 1 97.81 105 VAL A CA 1
ATOM 809 C C . VAL A 1 105 ? 4.188 -23.312 -16.484 1 97.81 105 VAL A C 1
ATOM 811 O O . VAL A 1 105 ? 3.107 -23.812 -16.172 1 97.81 105 VAL A O 1
ATOM 814 N N . LEU A 1 106 ? 4.332 -22.484 -17.453 1 96.75 106 LEU A N 1
ATOM 815 C CA . LEU A 1 106 ? 3.275 -22.312 -18.438 1 96.75 106 LEU A CA 1
ATOM 816 C C . LEU A 1 106 ? 3.379 -23.375 -19.531 1 96.75 106 LEU A C 1
ATOM 818 O O . LEU A 1 106 ? 4.461 -23.609 -20.078 1 96.75 106 LEU A O 1
ATOM 822 N N . ALA A 1 107 ? 2.291 -24.016 -19.797 1 95.31 107 ALA A N 1
ATOM 823 C CA . ALA A 1 107 ? 2.283 -25.078 -20.812 1 95.31 107 ALA A CA 1
ATOM 824 C C . ALA A 1 107 ? 1.114 -24.906 -21.766 1 95.31 107 ALA A C 1
ATOM 826 O O . ALA A 1 107 ? 0.013 -24.531 -21.359 1 95.31 107 ALA A O 1
ATOM 827 N N . TRP A 1 108 ? 1.388 -25.125 -22.984 1 91.44 108 TRP A N 1
ATOM 828 C CA . TRP A 1 108 ? 0.31 -25.156 -23.969 1 91.44 108 TRP A CA 1
ATOM 829 C C . TRP A 1 108 ? 0.543 -26.266 -24.984 1 91.44 108 TRP A C 1
ATOM 831 O O . TRP A 1 108 ? 1.688 -26.625 -25.266 1 91.44 108 TRP A O 1
ATOM 841 N N . THR A 1 109 ? -0.513 -26.875 -25.359 1 88.62 109 THR A N 1
ATOM 842 C CA . THR A 1 109 ? -0.452 -28.078 -26.203 1 88.62 109 THR A CA 1
ATOM 843 C C . THR A 1 109 ? -1.734 -28.234 -27 1 88.62 109 THR A C 1
ATOM 845 O O . THR A 1 109 ? -2.664 -27.438 -26.875 1 88.62 109 THR A O 1
ATOM 848 N N . ARG A 1 110 ? -1.626 -29.125 -27.938 1 80.75 110 ARG A N 1
ATOM 849 C CA . ARG A 1 110 ? -2.834 -29.578 -28.625 1 80.75 110 ARG A CA 1
ATOM 850 C C . ARG A 1 110 ? -3.387 -30.844 -28 1 80.75 110 ARG A C 1
ATOM 852 O O . ARG A 1 110 ? -4.391 -31.391 -28.469 1 80.75 110 ARG A O 1
ATOM 859 N N . PHE A 1 111 ? -2.693 -31.312 -26.953 1 81.38 111 PHE A N 1
ATOM 860 C CA . PHE A 1 111 ? -3.074 -32.531 -26.266 1 81.38 111 PHE A CA 1
ATOM 861 C C . PHE A 1 111 ? -3.441 -32.25 -24.812 1 81.38 111 PHE A C 1
ATOM 863 O O . PHE A 1 111 ? -4.203 -31.328 -24.531 1 81.38 111 PHE A O 1
ATOM 870 N N . ALA A 1 112 ? -2.959 -33.062 -24.016 1 84.56 112 ALA A N 1
ATOM 871 C CA . ALA A 1 112 ? -3.219 -32.906 -22.594 1 84.56 112 ALA A CA 1
ATOM 872 C C . ALA A 1 112 ? -1.958 -32.438 -21.859 1 84.56 112 ALA A C 1
ATOM 874 O O . ALA A 1 112 ? -0.846 -32.812 -22.234 1 84.56 112 ALA A O 1
ATOM 875 N N . ILE A 1 113 ? -2.178 -31.672 -20.891 1 91.31 113 ILE A N 1
ATOM 876 C CA . ILE A 1 113 ? -1.071 -31.234 -20.047 1 91.31 113 ILE A CA 1
ATOM 877 C C . ILE A 1 113 ? -0.99 -32.094 -18.797 1 91.31 113 ILE A C 1
ATOM 879 O O . ILE A 1 113 ? -1.942 -32.156 -18.016 1 91.31 113 ILE A O 1
ATOM 883 N N . ALA A 1 114 ? 0.072 -32.688 -18.562 1 90.31 114 ALA A N 1
ATOM 884 C CA . ALA A 1 114 ? 0.236 -33.719 -17.531 1 90.31 114 ALA A CA 1
ATOM 885 C C . ALA A 1 114 ? 0.37 -33.062 -16.141 1 90.31 114 ALA A C 1
ATOM 887 O O . ALA A 1 114 ? 0.712 -31.891 -16.031 1 90.31 114 ALA A O 1
ATOM 888 N N . SER A 1 115 ? 0.024 -33.812 -15.086 1 91.44 115 SER A N 1
ATOM 889 C CA . SER A 1 115 ? 0.269 -33.562 -13.672 1 91.44 115 SER A CA 1
ATOM 890 C C . SER A 1 115 ? 0.591 -34.844 -12.938 1 91.44 115 SER A C 1
ATOM 892 O O . SER A 1 115 ? 0.496 -35.938 -13.516 1 91.44 115 SER A O 1
ATOM 894 N N . GLY A 1 116 ? 1.083 -34.719 -11.664 1 90.88 116 GLY A N 1
ATOM 895 C CA . GLY A 1 116 ? 1.288 -35.938 -10.898 1 90.88 116 GLY A CA 1
ATOM 896 C C . GLY A 1 116 ? 2.705 -36.094 -10.375 1 90.88 116 GLY A C 1
ATOM 897 O O . GLY A 1 116 ? 3.439 -35.094 -10.273 1 90.88 116 GLY A O 1
ATOM 898 N N . PRO A 1 117 ? 3.084 -37.281 -10.102 1 92.62 117 PRO A N 1
ATOM 899 C CA . PRO A 1 117 ? 4.363 -37.531 -9.43 1 92.62 117 PRO A CA 1
ATOM 900 C C . PRO A 1 117 ? 5.566 -37.219 -10.328 1 92.62 117 PRO A C 1
ATOM 902 O O . PRO A 1 117 ? 5.512 -37.469 -11.539 1 92.62 117 PRO A O 1
ATOM 905 N N . ILE A 1 118 ? 6.543 -36.781 -9.711 1 94.62 118 ILE A N 1
ATOM 906 C CA . ILE A 1 118 ? 7.828 -36.531 -10.359 1 94.62 118 ILE A CA 1
ATOM 907 C C . ILE A 1 118 ? 8.859 -37.531 -9.859 1 94.62 118 ILE A C 1
ATOM 909 O O . ILE A 1 118 ? 9 -37.75 -8.648 1 94.62 118 ILE A O 1
ATOM 913 N N . ALA A 1 119 ? 9.562 -38.094 -10.805 1 94.12 119 ALA A N 1
ATOM 914 C CA . ALA A 1 119 ? 10.602 -39.062 -10.445 1 94.12 119 ALA A CA 1
ATOM 915 C C . ALA A 1 119 ? 11.68 -38.406 -9.586 1 94.12 119 ALA A C 1
ATOM 917 O O . ALA A 1 119 ? 12 -37.25 -9.766 1 94.12 119 ALA A O 1
ATOM 918 N N . SER A 1 120 ? 12.297 -39.188 -8.703 1 93.12 120 SER A N 1
ATOM 919 C CA . SER A 1 120 ? 13.266 -38.688 -7.727 1 93.12 120 SER A CA 1
ATOM 920 C C . SER A 1 120 ? 14.469 -38.062 -8.414 1 93.12 120 SER A C 1
ATOM 922 O O . SER A 1 120 ? 14.992 -37.031 -7.957 1 93.12 120 SER A O 1
ATOM 924 N N . GLU A 1 121 ? 14.867 -38.688 -9.461 1 95.25 121 GLU A N 1
ATOM 925 C CA . GLU A 1 121 ? 16.031 -38.188 -10.18 1 95.25 121 GLU A CA 1
ATOM 926 C C . GLU A 1 121 ? 15.742 -36.812 -10.773 1 95.25 121 GLU A C 1
ATOM 928 O O . GLU A 1 121 ? 16.578 -35.906 -10.719 1 95.25 121 GLU A O 1
ATOM 933 N N . MET A 1 122 ? 14.586 -36.719 -11.336 1 95.75 122 MET A N 1
ATOM 934 C CA . MET A 1 122 ? 14.156 -35.438 -11.922 1 95.75 122 MET A CA 1
ATOM 935 C C . MET A 1 122 ? 14 -34.375 -10.844 1 95.75 122 MET A C 1
ATOM 937 O O . MET A 1 122 ? 14.383 -33.219 -11.047 1 95.75 122 MET A O 1
ATOM 941 N N . LEU A 1 123 ? 13.477 -34.75 -9.797 1 95.38 123 LEU A N 1
ATOM 942 C CA . LEU A 1 123 ? 13.273 -33.844 -8.68 1 95.38 123 LEU A CA 1
ATOM 943 C C . LEU A 1 123 ? 14.602 -33.344 -8.148 1 95.38 123 LEU A C 1
ATOM 945 O O . LEU A 1 123 ? 14.734 -32.156 -7.848 1 95.38 123 LEU A O 1
ATOM 949 N N . SER A 1 124 ? 15.531 -34.219 -8.047 1 95.38 124 SER A N 1
ATOM 950 C CA . SER A 1 124 ? 16.875 -33.844 -7.586 1 95.38 124 SER A CA 1
ATOM 951 C C . SER A 1 124 ? 17.531 -32.875 -8.547 1 95.38 124 SER A C 1
ATOM 953 O O . SER A 1 124 ? 18.234 -31.938 -8.125 1 95.38 124 SER A O 1
ATOM 955 N N . ALA A 1 125 ? 17.281 -33.094 -9.789 1 97.75 125 ALA A N 1
ATOM 956 C CA . ALA A 1 125 ? 17.859 -32.219 -10.797 1 97.75 125 ALA A CA 1
ATOM 957 C C . ALA A 1 125 ? 17.234 -30.812 -10.719 1 97.75 125 ALA A C 1
ATOM 959 O O . ALA A 1 125 ? 17.953 -29.812 -10.805 1 97.75 125 ALA A O 1
ATOM 960 N N . ILE A 1 126 ? 15.961 -30.734 -10.57 1 97.94 126 ILE A N 1
ATOM 961 C CA . ILE A 1 126 ? 15.266 -29.469 -10.43 1 97.94 126 ILE A CA 1
ATOM 962 C C . ILE A 1 126 ? 15.789 -28.719 -9.203 1 97.94 126 ILE A C 1
ATOM 964 O O . ILE A 1 126 ? 16.094 -27.531 -9.281 1 97.94 126 ILE A O 1
ATOM 968 N N . GLY A 1 127 ? 15.922 -29.422 -8.117 1 97.19 127 GLY A N 1
ATOM 969 C CA . GLY A 1 127 ? 16.438 -28.828 -6.895 1 97.19 127 GLY A CA 1
ATOM 970 C C . GLY A 1 127 ? 17.859 -28.297 -7.047 1 97.19 127 GLY A C 1
ATOM 971 O O . GLY A 1 127 ? 18.203 -27.25 -6.508 1 97.19 127 GLY A O 1
ATOM 972 N N . ALA A 1 128 ? 18.641 -29.078 -7.742 1 97.44 128 ALA A N 1
ATOM 973 C CA . ALA A 1 128 ? 20.031 -28.672 -7.965 1 97.44 128 ALA A CA 1
ATOM 974 C C . ALA A 1 128 ? 20.094 -27.359 -8.734 1 97.44 128 ALA A C 1
ATOM 976 O O . ALA A 1 128 ? 20.891 -26.469 -8.398 1 97.44 128 ALA A O 1
ATOM 977 N N . HIS A 1 129 ? 19.281 -27.219 -9.758 1 97.56 129 HIS A N 1
ATOM 978 C CA . HIS A 1 129 ? 19.281 -26 -10.547 1 97.56 129 HIS A CA 1
ATOM 979 C C . HIS A 1 129 ? 18.703 -24.828 -9.742 1 97.56 129 HIS A C 1
ATOM 981 O O . HIS A 1 129 ? 19.156 -23.688 -9.891 1 97.56 129 HIS A O 1
ATOM 987 N N . LEU A 1 130 ? 17.734 -25.125 -8.953 1 97.62 130 LEU A N 1
ATOM 988 C CA . LEU A 1 130 ? 17.172 -24.094 -8.094 1 97.62 130 LEU A CA 1
ATOM 989 C C . LEU A 1 130 ? 18.234 -23.547 -7.133 1 97.62 130 LEU A C 1
ATOM 991 O O . LEU A 1 130 ? 18.344 -22.328 -6.953 1 97.62 130 LEU A O 1
ATOM 995 N N . HIS A 1 131 ? 19.031 -24.391 -6.594 1 96.06 131 HIS A N 1
ATOM 996 C CA . HIS A 1 131 ? 20.094 -24.016 -5.684 1 96.06 131 HIS A CA 1
ATOM 997 C C . HIS A 1 131 ? 21.188 -23.234 -6.41 1 96.06 131 HIS A C 1
ATOM 999 O O . HIS A 1 131 ? 21.734 -22.266 -5.875 1 96.06 131 HIS A O 1
ATOM 1005 N N . ALA A 1 132 ? 21.469 -23.672 -7.535 1 96.31 132 ALA A N 1
ATOM 1006 C CA . ALA A 1 132 ? 22.594 -23.125 -8.273 1 96.31 132 ALA A CA 1
ATOM 1007 C C . ALA A 1 132 ? 22.297 -21.719 -8.789 1 96.31 132 ALA A C 1
ATOM 1009 O O . ALA A 1 132 ? 23.188 -20.875 -8.852 1 96.31 132 ALA A O 1
ATOM 1010 N N . HIS A 1 133 ? 21.031 -21.453 -9.102 1 96.44 133 HIS A N 1
ATOM 1011 C CA . HIS A 1 133 ? 20.781 -20.266 -9.906 1 96.44 133 HIS A CA 1
ATOM 1012 C C . HIS A 1 133 ? 19.844 -19.297 -9.188 1 96.44 133 HIS A C 1
ATOM 1014 O O . HIS A 1 133 ? 19.891 -18.094 -9.445 1 96.44 133 HIS A O 1
ATOM 1020 N N . VAL A 1 134 ? 19.062 -19.781 -8.336 1 97.81 134 VAL A N 1
ATOM 1021 C CA . VAL A 1 134 ? 17.984 -18.922 -7.828 1 97.81 134 VAL A CA 1
ATOM 1022 C C . VAL A 1 134 ? 18.172 -18.703 -6.332 1 97.81 134 VAL A C 1
ATOM 1024 O O . VAL A 1 134 ? 18.125 -17.562 -5.867 1 97.81 134 VAL A O 1
ATOM 1027 N N . LEU A 1 135 ? 18.469 -19.719 -5.559 1 97.88 135 LEU A N 1
ATOM 1028 C CA . LEU A 1 135 ? 18.469 -19.641 -4.102 1 97.88 135 LEU A CA 1
ATOM 1029 C C . LEU A 1 135 ? 19.812 -19.141 -3.58 1 97.88 135 LEU A C 1
ATOM 1031 O O . LEU A 1 135 ? 20.828 -19.25 -4.262 1 97.88 135 LEU A O 1
ATOM 1035 N N . ALA A 1 136 ? 19.734 -18.594 -2.408 1 96.44 136 ALA A N 1
ATOM 1036 C CA . ALA A 1 136 ? 20.953 -18.172 -1.718 1 96.44 136 ALA A CA 1
ATOM 1037 C C . ALA A 1 136 ? 21.797 -19.375 -1.314 1 96.44 136 ALA A C 1
ATOM 1039 O O . ALA A 1 136 ? 21.281 -20.5 -1.204 1 96.44 136 ALA A O 1
ATOM 1040 N N . LYS A 1 137 ? 23.062 -19.156 -1.039 1 93 137 LYS A N 1
ATOM 1041 C CA . LYS A 1 137 ? 24.062 -20.188 -0.805 1 93 137 LYS A CA 1
ATOM 1042 C C . LYS A 1 137 ? 23.703 -21.031 0.41 1 93 137 LYS A C 1
ATOM 1044 O O . LYS A 1 137 ? 23.875 -22.266 0.391 1 93 137 LYS A O 1
ATOM 1049 N N . ASP A 1 138 ? 23.141 -20.484 1.44 1 89.81 138 ASP A N 1
ATOM 1050 C CA . ASP A 1 138 ? 22.891 -21.203 2.691 1 89.81 138 ASP A CA 1
ATOM 1051 C C . ASP A 1 138 ? 21.453 -21.688 2.77 1 89.81 138 ASP A C 1
ATOM 1053 O O . ASP A 1 138 ? 21.016 -22.172 3.814 1 89.81 138 ASP A O 1
ATOM 1057 N N . ALA A 1 139 ? 20.766 -21.656 1.709 1 96.25 139 ALA A N 1
ATOM 1058 C CA . ALA A 1 139 ? 19.359 -22.047 1.741 1 96.25 139 ALA A CA 1
ATOM 1059 C C . ALA A 1 139 ? 19.203 -23.562 1.654 1 96.25 139 ALA A C 1
ATOM 1061 O O . ALA A 1 139 ? 19.875 -24.219 0.863 1 96.25 139 ALA A O 1
ATOM 1062 N N . ARG A 1 140 ? 18.453 -24.094 2.508 1 96.06 140 ARG A N 1
ATOM 1063 C CA . ARG A 1 140 ? 18.016 -25.484 2.412 1 96.06 140 ARG A CA 1
ATOM 1064 C C . ARG A 1 140 ? 16.703 -25.609 1.659 1 96.06 140 ARG A C 1
ATOM 1066 O O . ARG A 1 140 ? 15.914 -24.656 1.627 1 96.06 140 ARG A O 1
ATOM 1073 N N . LEU A 1 141 ? 16.531 -26.828 1.076 1 95.88 141 LEU A N 1
ATOM 1074 C CA . LEU A 1 141 ? 15.422 -26.922 0.136 1 95.88 141 LEU A CA 1
ATOM 1075 C C . LEU A 1 141 ? 14.688 -28.25 0.284 1 95.88 141 LEU A C 1
ATOM 1077 O O . LEU A 1 141 ? 15.32 -29.297 0.459 1 95.88 141 LEU A O 1
ATOM 1081 N N . ALA A 1 142 ? 13.391 -28.156 0.297 1 96.06 142 ALA A N 1
ATOM 1082 C CA . ALA A 1 142 ? 12.523 -29.312 0.127 1 96.06 142 ALA A CA 1
ATOM 1083 C C . ALA A 1 142 ? 11.57 -29.125 -1.049 1 96.06 142 ALA A C 1
ATOM 1085 O O . ALA A 1 142 ? 10.969 -28.062 -1.2 1 96.06 142 ALA A O 1
ATOM 1086 N N . LEU A 1 143 ? 11.461 -30.141 -1.926 1 95.81 143 LEU A N 1
ATOM 1087 C CA . LEU A 1 143 ? 10.555 -30.094 -3.066 1 95.81 143 LEU A CA 1
ATOM 1088 C C . LEU A 1 143 ? 9.43 -31.125 -2.906 1 95.81 143 LEU A C 1
ATOM 1090 O O . LEU A 1 143 ? 9.672 -32.25 -2.447 1 95.81 143 LEU A O 1
ATOM 1094 N N . ALA A 1 144 ? 8.25 -30.656 -3.191 1 94.69 144 ALA A N 1
ATOM 1095 C CA . ALA A 1 144 ? 7.16 -31.625 -3.279 1 94.69 144 ALA A CA 1
ATOM 1096 C C . ALA A 1 144 ? 7.336 -32.531 -4.488 1 94.69 144 ALA A C 1
ATOM 1098 O O . ALA A 1 144 ? 7.684 -32.062 -5.578 1 94.69 144 ALA A O 1
ATOM 1099 N N . PRO A 1 145 ? 7.09 -33.812 -4.332 1 93.88 145 PRO A N 1
ATOM 1100 C CA . PRO A 1 145 ? 7.383 -34.781 -5.395 1 93.88 145 PRO A CA 1
ATOM 1101 C C . PRO A 1 145 ? 6.246 -34.906 -6.402 1 93.88 145 PRO A C 1
ATOM 1103 O O . PRO A 1 145 ? 5.875 -36.031 -6.781 1 93.88 145 PRO A O 1
ATOM 1106 N N . ALA A 1 146 ? 5.672 -33.844 -6.82 1 94 146 ALA A N 1
ATOM 1107 C CA . ALA A 1 146 ? 4.578 -33.875 -7.785 1 94 146 ALA A CA 1
ATOM 1108 C C . ALA A 1 146 ? 4.449 -32.562 -8.523 1 94 146 ALA A C 1
ATOM 1110 O O . ALA A 1 146 ? 4.859 -31.516 -8.008 1 94 146 ALA A O 1
ATOM 1111 N N . LEU A 1 147 ? 3.99 -32.688 -9.703 1 95.19 147 LEU A N 1
ATOM 1112 C CA . LEU A 1 147 ? 3.564 -31.531 -10.492 1 95.19 147 LEU A CA 1
ATOM 1113 C C . LEU A 1 147 ? 2.076 -31.25 -10.297 1 95.19 147 LEU A C 1
ATOM 1115 O O . LEU A 1 147 ? 1.247 -32.156 -10.5 1 95.19 147 LEU A O 1
ATOM 1119 N N . PHE A 1 148 ? 1.777 -29.984 -9.93 1 94.75 148 PHE A N 1
ATOM 1120 C CA . PHE A 1 148 ? 0.404 -29.688 -9.547 1 94.75 148 PHE A CA 1
ATOM 1121 C C . PHE A 1 148 ? -0.238 -28.719 -10.539 1 94.75 148 PHE A C 1
ATOM 1123 O O . PHE A 1 148 ? 0.413 -27.781 -11.016 1 94.75 148 PHE A O 1
ATOM 1130 N N . SER A 1 149 ? -1.512 -29.031 -10.805 1 91.94 149 SER A N 1
ATOM 1131 C CA . SER A 1 149 ? -2.344 -27.984 -11.391 1 91.94 149 SER A CA 1
ATOM 1132 C C . SER A 1 149 ? -2.881 -27.031 -10.328 1 91.94 149 SER A C 1
ATOM 1134 O O . SER A 1 149 ? -2.771 -27.312 -9.133 1 91.94 149 SER A O 1
ATOM 1136 N N . ILE A 1 150 ? -3.398 -25.922 -10.742 1 87.62 150 ILE A N 1
ATOM 1137 C CA . ILE A 1 150 ? -3.848 -24.891 -9.82 1 87.62 150 ILE A CA 1
ATOM 1138 C C . ILE A 1 150 ? -4.934 -25.438 -8.906 1 87.62 150 ILE A C 1
ATOM 1140 O O . ILE A 1 150 ? -4.98 -25.125 -7.715 1 87.62 150 ILE A O 1
ATOM 1144 N N . GLU A 1 151 ? -5.832 -26.281 -9.406 1 83.81 151 GLU A N 1
ATOM 1145 C CA . GLU A 1 151 ? -6.957 -26.812 -8.641 1 83.81 151 GLU A CA 1
ATOM 1146 C C . GLU A 1 151 ? -6.488 -27.828 -7.609 1 83.81 151 GLU A C 1
ATOM 1148 O O . GLU A 1 151 ? -7.234 -28.172 -6.688 1 83.81 151 GLU A O 1
ATOM 1153 N N . GLN A 1 152 ? -5.324 -28.312 -7.805 1 90.12 152 GLN A N 1
ATOM 1154 C CA . GLN A 1 152 ? -4.766 -29.312 -6.918 1 90.12 152 GLN A CA 1
ATOM 1155 C C . GLN A 1 152 ? -3.975 -28.688 -5.781 1 90.12 152 GLN A C 1
ATOM 1157 O O . GLN A 1 152 ? -3.574 -29.359 -4.836 1 90.12 152 GLN A O 1
ATOM 1162 N N . LEU A 1 153 ? -3.742 -27.375 -5.867 1 92.12 153 LEU A N 1
ATOM 1163 C CA . LEU A 1 153 ? -3.002 -26.656 -4.84 1 92.12 153 LEU A CA 1
ATOM 1164 C C . LEU A 1 153 ? -3.879 -26.391 -3.621 1 92.12 153 LEU A C 1
ATOM 1166 O O . LEU A 1 153 ? -5.102 -26.266 -3.742 1 92.12 153 LEU A O 1
ATOM 1170 N N . PRO A 1 154 ? -3.203 -26.391 -2.434 1 91.25 154 PRO A N 1
ATOM 1171 C CA . PRO A 1 154 ? -3.992 -26.016 -1.255 1 91.25 154 PRO A CA 1
ATOM 1172 C C . PRO A 1 154 ? -4.637 -24.641 -1.387 1 91.25 154 PRO A C 1
ATOM 1174 O O . PRO A 1 154 ? -3.963 -23.672 -1.736 1 91.25 154 PRO A O 1
ATOM 1177 N N . ARG A 1 155 ? -5.887 -24.562 -1.057 1 86.19 155 ARG A N 1
ATOM 1178 C CA . ARG A 1 155 ? -6.633 -23.328 -1.229 1 86.19 155 ARG A CA 1
ATOM 1179 C C . ARG A 1 155 ? -6.773 -22.578 0.096 1 86.19 155 ARG A C 1
ATOM 1181 O O . ARG A 1 155 ? -6.734 -21.344 0.13 1 86.19 155 ARG A O 1
ATOM 1188 N N . MET A 1 156 ? -6.957 -23.375 1.097 1 93.38 156 MET A N 1
ATOM 1189 C CA . MET A 1 156 ? -7.137 -22.75 2.406 1 93.38 156 MET A CA 1
ATOM 1190 C C . MET A 1 156 ? -5.801 -22.297 2.98 1 93.38 156 MET A C 1
ATOM 1192 O O . MET A 1 156 ? -4.785 -22.984 2.82 1 93.38 156 MET A O 1
ATOM 1196 N N . HIS A 1 157 ? -5.883 -21.203 3.645 1 97.5 157 HIS A N 1
ATOM 1197 C CA . HIS A 1 157 ? -4.668 -20.656 4.246 1 97.5 157 HIS A CA 1
ATOM 1198 C C . HIS A 1 157 ? -4.098 -21.609 5.293 1 97.5 157 HIS A C 1
ATOM 1200 O O . HIS A 1 157 ? -2.879 -21.781 5.375 1 97.5 157 HIS A O 1
ATOM 1206 N N . ALA A 1 158 ? -4.945 -22.188 6.043 1 97.38 158 ALA A N 1
ATOM 1207 C CA . ALA A 1 158 ? -4.5 -23.125 7.074 1 97.38 158 ALA A CA 1
ATOM 1208 C C . ALA A 1 158 ? -3.77 -24.312 6.457 1 97.38 158 ALA A C 1
ATOM 1210 O O . ALA A 1 158 ? -2.783 -24.797 7.016 1 97.38 158 ALA A O 1
ATOM 1211 N N . ASP A 1 159 ? -4.258 -24.797 5.344 1 95.44 159 ASP A N 1
ATOM 1212 C CA . ASP A 1 159 ? -3.613 -25.906 4.645 1 95.44 159 ASP A CA 1
ATOM 1213 C C . ASP A 1 159 ? -2.242 -25.5 4.113 1 95.44 159 ASP A C 1
ATOM 1215 O O . ASP A 1 159 ? -1.293 -26.281 4.156 1 95.44 159 ASP A O 1
ATOM 1219 N N . VAL A 1 160 ? -2.182 -24.297 3.562 1 97.06 160 VAL A N 1
ATOM 1220 C CA . VAL A 1 160 ? -0.909 -23.781 3.07 1 97.06 160 VAL A CA 1
ATOM 1221 C C . VAL A 1 160 ? 0.09 -23.688 4.223 1 97.06 160 VAL A C 1
ATOM 1223 O O . VAL A 1 160 ? 1.254 -24.062 4.074 1 97.06 160 VAL A O 1
ATOM 1226 N N . PHE A 1 161 ? -0.344 -23.25 5.387 1 97.94 161 PHE A N 1
ATOM 1227 C CA . PHE A 1 161 ? 0.517 -23.125 6.555 1 97.94 161 PHE A CA 1
ATOM 1228 C C . PHE A 1 161 ? 1.034 -24.5 6.988 1 97.94 161 PHE A C 1
ATOM 1230 O O . PHE A 1 161 ? 2.217 -24.641 7.297 1 97.94 161 PHE A O 1
ATOM 1237 N N . ALA A 1 162 ? 0.116 -25.406 7.035 1 95.75 162 ALA A N 1
ATOM 1238 C CA . ALA A 1 162 ? 0.501 -26.75 7.418 1 95.75 162 ALA A CA 1
ATOM 1239 C C . ALA A 1 162 ? 1.552 -27.312 6.461 1 95.75 162 ALA A C 1
ATOM 1241 O O . ALA A 1 162 ? 2.523 -27.938 6.898 1 95.75 162 ALA A O 1
ATOM 1242 N N . LEU A 1 163 ? 1.293 -27.109 5.211 1 95.56 163 LEU A N 1
ATOM 1243 C CA . LEU A 1 163 ? 2.25 -27.547 4.203 1 95.56 163 LEU A CA 1
ATOM 1244 C C . LEU A 1 163 ? 3.596 -26.859 4.391 1 95.56 163 LEU A C 1
ATOM 1246 O O . LEU A 1 163 ? 4.645 -27.5 4.312 1 95.56 163 LEU A O 1
ATOM 1250 N N . THR A 1 164 ? 3.594 -25.547 4.621 1 97.38 164 THR A N 1
ATOM 1251 C CA . THR A 1 164 ? 4.801 -24.766 4.832 1 97.38 164 THR A CA 1
ATOM 1252 C C . THR A 1 164 ? 5.609 -25.312 6.004 1 97.38 164 THR A C 1
ATOM 1254 O O . THR A 1 164 ? 6.824 -25.5 5.895 1 97.38 164 THR A O 1
ATOM 1257 N N . ARG A 1 165 ? 4.969 -25.562 7.066 1 95.56 165 ARG A N 1
ATOM 1258 C CA . ARG A 1 165 ? 5.633 -26.078 8.258 1 95.56 165 ARG A CA 1
ATOM 1259 C C . ARG A 1 165 ? 6.215 -27.469 7.996 1 95.56 165 ARG A C 1
ATOM 1261 O O . ARG A 1 165 ? 7.363 -27.75 8.344 1 95.56 165 ARG A O 1
ATOM 1268 N N . GLN A 1 166 ? 5.391 -28.328 7.387 1 94.5 166 GLN A N 1
ATOM 1269 C CA . GLN A 1 166 ? 5.816 -29.688 7.109 1 94.5 166 GLN A CA 1
ATOM 1270 C C . GLN A 1 166 ? 7.039 -29.703 6.195 1 94.5 166 GLN A C 1
ATOM 1272 O O . GLN A 1 166 ? 8.016 -30.406 6.477 1 94.5 166 GLN A O 1
ATOM 1277 N N . MET A 1 167 ? 6.934 -29.016 5.148 1 96.25 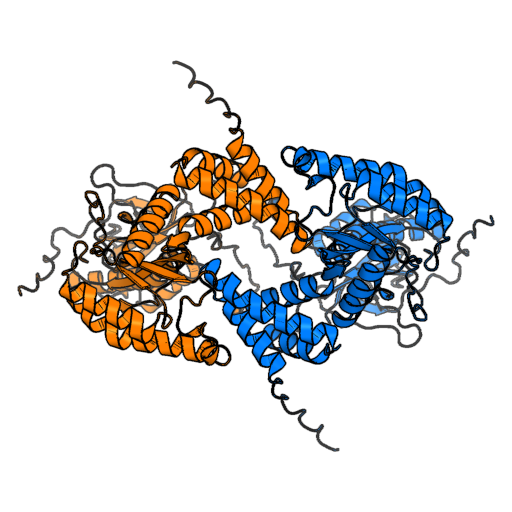167 MET A N 1
ATOM 1278 C CA . MET A 1 167 ? 8.031 -29 4.18 1 96.25 167 MET A CA 1
ATOM 1279 C C . MET A 1 167 ? 9.266 -28.328 4.766 1 96.25 167 MET A C 1
ATOM 1281 O O . MET A 1 167 ? 10.391 -28.703 4.457 1 96.25 167 MET A O 1
ATOM 1285 N N . GLY A 1 168 ? 9.055 -27.281 5.574 1 96.62 168 GLY A N 1
ATOM 1286 C CA . GLY A 1 168 ? 10.172 -26.672 6.277 1 96.62 168 GLY A CA 1
ATOM 1287 C C . GLY A 1 168 ? 10.922 -27.656 7.164 1 96.62 168 GLY A C 1
ATOM 1288 O O . GLY A 1 168 ? 12.156 -27.672 7.172 1 96.62 168 GLY A O 1
ATOM 1289 N N . GLN A 1 169 ? 10.188 -28.422 7.867 1 94.75 169 GLN A N 1
ATOM 1290 C CA . GLN A 1 169 ? 10.789 -29.438 8.734 1 94.75 169 GLN A CA 1
ATOM 1291 C C . GLN A 1 169 ? 11.57 -30.453 7.918 1 94.75 169 GLN A C 1
ATOM 1293 O O . GLN A 1 169 ? 12.664 -30.875 8.312 1 94.75 169 GLN A O 1
ATOM 1298 N N . THR A 1 170 ? 10.977 -30.797 6.816 1 94.5 170 THR A N 1
ATOM 1299 C CA . THR A 1 170 ? 11.633 -31.766 5.93 1 94.5 170 THR A CA 1
ATOM 1300 C C . THR A 1 170 ? 12.945 -31.203 5.398 1 94.5 170 THR A C 1
ATOM 1302 O O . THR A 1 170 ? 13.945 -31.922 5.309 1 94.5 170 THR A O 1
ATOM 1305 N N . ALA A 1 171 ? 12.945 -29.969 5.059 1 95.06 171 ALA A N 1
ATOM 1306 C CA . ALA A 1 171 ? 14.148 -29.312 4.539 1 95.06 171 ALA A CA 1
ATOM 1307 C C . ALA A 1 171 ? 15.258 -29.297 5.582 1 95.06 171 ALA A C 1
ATOM 1309 O O . ALA A 1 171 ? 16.438 -29.359 5.238 1 95.06 171 ALA A O 1
ATOM 1310 N N . LEU A 1 172 ? 14.859 -29.203 6.816 1 94.44 172 LEU A N 1
ATOM 1311 C CA . LEU A 1 172 ? 15.836 -29.156 7.898 1 94.44 172 LEU A CA 1
ATOM 1312 C C . LEU A 1 172 ? 16.359 -30.562 8.219 1 94.44 172 LEU A C 1
ATOM 1314 O O . LEU A 1 172 ? 17.531 -30.719 8.547 1 94.44 172 LEU A O 1
ATOM 1318 N N . LYS A 1 173 ? 15.539 -31.609 8.18 1 85.5 173 LYS A N 1
ATOM 1319 C CA . LYS A 1 173 ? 15.906 -32.969 8.562 1 85.5 173 LYS A CA 1
ATOM 1320 C C . LYS A 1 173 ? 16.328 -33.781 7.34 1 85.5 173 LYS A C 1
ATOM 1322 O O . LYS A 1 173 ? 16.797 -34.906 7.477 1 85.5 173 LYS A O 1
ATOM 1327 N N . THR A 1 174 ? 16.344 -33.312 6.168 1 66.06 174 THR A N 1
ATOM 1328 C CA . THR A 1 174 ? 16.672 -33.938 4.898 1 66.06 174 THR A CA 1
ATOM 1329 C C . THR A 1 174 ? 15.781 -35.156 4.656 1 66.06 174 THR A C 1
ATOM 1331 O O . THR A 1 174 ? 16.25 -36.188 4.207 1 66.06 174 THR A O 1
ATOM 1334 N N . GLY A 1 175 ? 14.477 -35.156 5.023 1 65.75 175 GLY A N 1
ATOM 1335 C CA . GLY A 1 175 ? 13.57 -36.25 4.758 1 65.75 175 GLY A CA 1
ATOM 1336 C C . GLY A 1 175 ? 12.648 -36 3.582 1 65.75 175 GLY A C 1
ATOM 1337 O O . GLY A 1 175 ? 12.648 -34.906 3.014 1 65.75 175 GLY A O 1
ATOM 1338 N N . PRO A 1 176 ? 11.953 -37.062 3.143 1 68.5 176 PRO A N 1
ATOM 1339 C CA . PRO A 1 176 ? 11.039 -36.906 2.014 1 68.5 176 PRO A CA 1
ATOM 1340 C C . PRO A 1 176 ? 9.75 -36.188 2.395 1 68.5 176 PRO A C 1
ATOM 1342 O O . PRO A 1 176 ? 9.305 -36.25 3.543 1 68.5 176 PRO A O 1
ATOM 1345 N N . VAL A 1 177 ? 9.266 -35.312 1.484 1 71.81 177 VAL A N 1
ATOM 1346 C CA . VAL A 1 177 ? 7.977 -34.656 1.665 1 71.81 177 VAL A CA 1
ATOM 1347 C C . VAL A 1 177 ? 6.844 -35.625 1.349 1 71.81 177 VAL A C 1
ATOM 1349 O O . VAL A 1 177 ? 6.891 -36.344 0.345 1 71.81 177 VAL A O 1
ATOM 1352 N N . GLN A 1 178 ? 5.941 -35.812 2.312 1 67.56 178 GLN A N 1
ATOM 1353 C CA . GLN A 1 178 ? 4.777 -36.656 2.066 1 67.56 178 GLN A CA 1
ATOM 1354 C C . GLN A 1 178 ? 3.537 -35.812 1.785 1 67.56 178 GLN A C 1
ATOM 1356 O O . GLN A 1 178 ? 3.172 -34.938 2.586 1 67.56 178 GLN A O 1
ATOM 1361 N N . LEU A 1 179 ? 3.217 -35.75 0.517 1 68.88 179 LEU A N 1
ATOM 1362 C CA . LEU A 1 179 ? 1.975 -35.031 0.218 1 68.88 179 LEU A CA 1
ATOM 1363 C C . LEU A 1 179 ? 0.802 -36 0.153 1 68.88 179 LEU A C 1
ATOM 1365 O O . LEU A 1 179 ? 0.915 -37.094 -0.437 1 68.88 179 LEU A O 1
ATOM 1369 N N . ARG A 1 180 ? -0.142 -35.938 1.202 1 57.09 180 ARG A N 1
ATOM 1370 C CA . ARG A 1 180 ? -1.296 -36.812 1.327 1 57.09 180 ARG A CA 1
ATOM 1371 C C . ARG A 1 180 ? -2.434 -36.375 0.418 1 57.09 180 ARG A C 1
ATOM 1373 O O . ARG A 1 180 ? -2.633 -35.156 0.215 1 57.09 180 ARG A O 1
ATOM 1380 N N . GLY A 1 181 ? -2.928 -37.312 -0.394 1 56.59 181 GLY A N 1
ATOM 1381 C CA . GLY A 1 181 ? -4.301 -37.219 -0.862 1 56.59 181 GLY A CA 1
ATOM 1382 C C . GLY A 1 181 ? -4.426 -37.312 -2.371 1 56.59 181 GLY A C 1
ATOM 1383 O O . GLY A 1 181 ? -3.441 -37.125 -3.092 1 56.59 181 GLY A O 1
ATOM 1384 N N . GLU A 1 182 ? -5.469 -37.812 -2.732 1 61.94 182 GLU A N 1
ATOM 1385 C CA . GLU A 1 182 ? -5.883 -37.906 -4.129 1 61.94 182 GLU A CA 1
ATOM 1386 C C . GLU A 1 182 ? -6.051 -36.531 -4.75 1 61.94 182 GLU A C 1
ATOM 1388 O O . GLU A 1 182 ? -6.613 -35.625 -4.125 1 61.94 182 GLU A O 1
ATOM 1393 N N . GLN A 1 183 ? -5.23 -36.375 -5.855 1 72.62 183 GLN A N 1
ATOM 1394 C CA . GLN A 1 183 ? -5.344 -35.094 -6.562 1 72.62 183 GLN A CA 1
ATOM 1395 C C . GLN A 1 183 ? -6.555 -35.094 -7.488 1 72.62 183 GLN A C 1
ATOM 1397 O O . GLN A 1 183 ? -6.789 -36.031 -8.227 1 72.62 183 GLN A O 1
ATOM 1402 N N . PRO A 1 184 ? -7.352 -34.062 -7.316 1 73.44 184 PRO A N 1
ATOM 1403 C CA . PRO A 1 184 ? -8.461 -33.938 -8.258 1 73.44 184 PRO A CA 1
ATOM 1404 C C . PRO A 1 184 ? -8 -33.906 -9.719 1 73.44 184 PRO A C 1
ATOM 1406 O O . PRO A 1 184 ? -6.852 -33.562 -9.992 1 73.44 184 PRO A O 1
ATOM 1409 N N . PRO A 1 185 ? -8.93 -34.375 -10.539 1 74.31 185 PRO A N 1
ATOM 1410 C CA . PRO A 1 185 ? -8.57 -34.312 -11.961 1 74.31 185 PRO A CA 1
ATOM 1411 C C . PRO A 1 185 ? -8.391 -32.875 -12.461 1 74.31 185 PRO A C 1
ATOM 1413 O O . PRO A 1 185 ? -8.977 -31.953 -11.906 1 74.31 185 PRO A O 1
ATOM 1416 N N . THR A 1 186 ? -7.504 -32.781 -13.438 1 74.5 186 THR A N 1
ATOM 1417 C CA . THR A 1 186 ? -7.219 -31.469 -14.008 1 74.5 186 THR A CA 1
ATOM 1418 C C . THR A 1 186 ? -8.195 -31.156 -15.141 1 74.5 186 THR A C 1
ATOM 1420 O O . THR A 1 186 ? -8.672 -32.062 -15.828 1 74.5 186 THR A O 1
ATOM 1423 N N . ALA A 1 187 ? -8.555 -29.891 -15.273 1 67.75 187 ALA A N 1
ATOM 1424 C CA . ALA A 1 187 ? -9.352 -29.438 -16.422 1 67.75 187 ALA A CA 1
ATOM 1425 C C . ALA A 1 187 ? -8.547 -29.531 -17.703 1 67.75 187 ALA A C 1
ATOM 1427 O O . ALA A 1 187 ? -7.332 -29.312 -17.703 1 67.75 187 ALA A O 1
ATOM 1428 N N . ALA A 1 188 ? -9.234 -29.969 -18.703 1 73.06 188 ALA A N 1
ATOM 1429 C CA . ALA A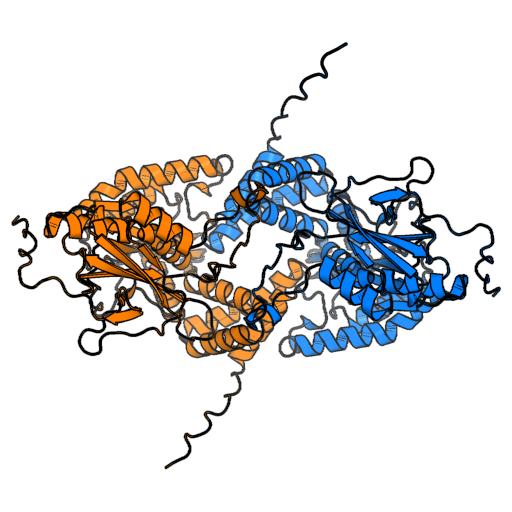 1 188 ? -8.586 -30.156 -20 1 73.06 188 ALA A CA 1
ATOM 1430 C C . ALA A 1 188 ? -8.508 -28.844 -20.781 1 73.06 188 ALA A C 1
ATOM 1432 O O . ALA A 1 188 ? -9.391 -28.547 -21.578 1 73.06 188 ALA A O 1
ATOM 1433 N N . PHE A 1 189 ? -7.477 -28.078 -20.453 1 81.44 189 PHE A N 1
ATOM 1434 C CA . PHE A 1 189 ? -7.246 -26.844 -21.203 1 81.44 189 PHE A CA 1
ATOM 1435 C C . PHE A 1 189 ? -6.027 -26.969 -22.109 1 81.44 189 PHE A C 1
ATOM 1437 O O . PHE A 1 189 ? -5.117 -27.75 -21.812 1 81.44 189 PHE A O 1
ATOM 1444 N N . LEU A 1 190 ? -6.082 -26.234 -23.141 1 88.81 190 LEU A N 1
ATOM 1445 C CA . LEU A 1 190 ? -4.996 -26.266 -24.125 1 88.81 190 LEU A CA 1
ATOM 1446 C C . LEU A 1 190 ? -3.799 -25.453 -23.609 1 88.81 190 LEU A C 1
ATOM 1448 O O . LEU A 1 190 ? -2.686 -25.609 -24.125 1 88.81 190 LEU A O 1
ATOM 1452 N N . ALA A 1 191 ? -4.051 -24.625 -22.766 1 92.12 191 ALA A N 1
ATOM 1453 C CA . ALA A 1 191 ? -3.025 -23.859 -22.078 1 92.12 191 ALA A CA 1
ATOM 1454 C C . ALA A 1 191 ? -3.334 -23.734 -20.594 1 92.12 191 ALA A C 1
ATOM 1456 O O . ALA A 1 191 ? -4.465 -23.422 -20.203 1 92.12 191 ALA A O 1
ATOM 1457 N N . ASP A 1 192 ? -2.357 -24.047 -19.859 1 93 192 ASP A N 1
ATOM 1458 C CA . ASP A 1 192 ? -2.559 -24.016 -18.422 1 93 192 ASP A CA 1
ATOM 1459 C C . ASP A 1 192 ? -1.227 -23.922 -17.672 1 93 192 ASP A C 1
ATOM 1461 O O . ASP A 1 192 ? -0.162 -24 -18.297 1 93 192 ASP A O 1
ATOM 1465 N N . THR A 1 193 ? -1.368 -23.719 -16.406 1 95.12 193 THR A N 1
ATOM 1466 C CA . THR A 1 193 ? -0.179 -23.625 -15.562 1 95.12 193 THR A CA 1
ATOM 1467 C C . THR A 1 193 ? -0.002 -24.891 -14.734 1 95.12 193 THR A C 1
ATOM 1469 O O . THR A 1 193 ? -0.981 -25.562 -14.391 1 95.12 193 THR A O 1
ATOM 1472 N N . ARG A 1 194 ? 1.218 -25.328 -14.562 1 96.06 194 ARG A N 1
ATOM 1473 C CA . ARG A 1 194 ? 1.601 -26.359 -13.609 1 96.06 194 ARG A CA 1
ATOM 1474 C C . ARG A 1 194 ? 2.629 -25.828 -12.609 1 96.06 194 ARG A C 1
ATOM 1476 O O . ARG A 1 194 ? 3.334 -24.859 -12.898 1 96.06 194 ARG A O 1
ATOM 1483 N N . TYR A 1 195 ? 2.707 -26.484 -11.406 1 96.94 195 TYR A N 1
ATOM 1484 C CA . TYR A 1 195 ? 3.533 -25.953 -10.328 1 96.94 195 TYR A CA 1
ATOM 1485 C C . TYR A 1 195 ? 4.301 -27.078 -9.633 1 96.94 195 TYR A C 1
ATOM 1487 O O . TYR A 1 195 ? 3.756 -28.156 -9.391 1 96.94 195 TYR A O 1
ATOM 1495 N N . VAL A 1 196 ? 5.508 -26.828 -9.391 1 97.62 196 VAL A N 1
ATOM 1496 C CA . VAL A 1 196 ? 6.219 -27.562 -8.352 1 97.62 196 VAL A CA 1
ATOM 1497 C C . VAL A 1 196 ? 6.281 -26.719 -7.078 1 97.62 196 VAL A C 1
ATOM 1499 O O . VAL A 1 196 ? 6.551 -25.516 -7.137 1 97.62 196 VAL A O 1
ATOM 1502 N N . ILE A 1 197 ? 5.973 -27.312 -5.957 1 97.31 197 ILE A N 1
ATOM 1503 C CA . ILE A 1 197 ? 6.008 -26.594 -4.688 1 97.31 197 ILE A CA 1
ATOM 1504 C C . ILE A 1 197 ? 7.355 -26.812 -4.008 1 97.31 197 ILE A C 1
ATOM 1506 O O . ILE A 1 197 ? 7.871 -27.938 -3.988 1 97.31 197 ILE A O 1
ATOM 1510 N N . ALA A 1 198 ? 7.91 -25.766 -3.482 1 97.75 198 ALA A N 1
ATOM 1511 C CA . ALA A 1 198 ? 9.18 -25.828 -2.77 1 97.75 198 ALA A CA 1
ATOM 1512 C C . ALA A 1 198 ? 9.109 -25.078 -1.444 1 97.75 198 ALA A C 1
ATOM 1514 O O . ALA A 1 198 ? 8.359 -24.109 -1.314 1 97.75 198 ALA A O 1
ATOM 1515 N N . ALA A 1 199 ? 9.812 -25.5 -0.435 1 97.75 199 ALA A N 1
ATOM 1516 C CA . ALA A 1 199 ? 10.047 -24.766 0.802 1 97.75 199 ALA A CA 1
ATOM 1517 C C . ALA A 1 199 ? 11.531 -24.438 0.972 1 97.75 199 ALA A C 1
ATOM 1519 O O . ALA A 1 199 ? 12.383 -25.328 0.889 1 97.75 199 ALA A O 1
ATOM 1520 N N . VAL A 1 200 ? 11.82 -23.234 1.166 1 98.06 200 VAL A N 1
ATOM 1521 C CA . VAL A 1 200 ? 13.188 -22.766 1.37 1 98.06 200 VAL A CA 1
ATOM 1522 C C . VAL A 1 200 ? 13.391 -22.391 2.836 1 98.06 200 VAL A C 1
ATOM 1524 O O . VAL A 1 200 ? 12.57 -21.672 3.418 1 98.06 200 VAL A O 1
ATOM 1527 N N . VAL A 1 201 ? 14.461 -22.859 3.432 1 97.75 201 VAL A N 1
ATOM 1528 C CA . VAL A 1 201 ? 14.766 -22.609 4.836 1 97.75 201 VAL A CA 1
ATOM 1529 C C . VAL A 1 201 ? 16.125 -21.922 4.961 1 97.75 201 VAL A C 1
ATOM 1531 O O . VAL A 1 201 ? 17.125 -22.391 4.414 1 97.75 201 VAL A O 1
ATOM 1534 N N . VAL A 1 202 ? 16.156 -20.844 5.629 1 97.19 202 VAL A N 1
ATOM 1535 C CA . VAL A 1 202 ? 17.375 -20.078 5.84 1 97.19 202 VAL A CA 1
ATOM 1536 C C . VAL A 1 202 ? 17.484 -19.656 7.305 1 97.19 202 VAL A C 1
ATOM 1538 O O . VAL A 1 202 ? 16.469 -19.578 8.008 1 97.19 202 VAL A O 1
ATOM 1541 N N . PRO A 1 203 ? 18.688 -19.469 7.773 1 95.69 203 PRO A N 1
ATOM 1542 C CA . PRO A 1 203 ? 18.766 -18.859 9.109 1 95.69 203 PRO A CA 1
ATOM 1543 C C . PRO A 1 203 ? 17.906 -17.594 9.227 1 95.69 203 PRO A C 1
ATOM 1545 O O . PRO A 1 203 ? 17.766 -16.859 8.258 1 95.69 203 PRO A O 1
ATOM 1548 N N . ALA A 1 204 ? 17.375 -17.375 10.43 1 94.81 204 ALA A N 1
ATOM 1549 C CA . ALA A 1 204 ? 16.469 -16.25 10.648 1 94.81 204 ALA A CA 1
ATOM 1550 C C . ALA A 1 204 ? 17.078 -14.938 10.156 1 94.81 204 ALA A C 1
ATOM 1552 O O . ALA A 1 204 ? 18.188 -14.57 10.562 1 94.81 204 ALA A O 1
ATOM 1553 N N . GLY A 1 205 ? 16.375 -14.352 9.273 1 90.31 205 GLY A N 1
ATOM 1554 C CA . GLY A 1 205 ? 16.828 -13.078 8.742 1 90.31 205 GLY A CA 1
ATOM 1555 C C . GLY A 1 205 ? 17.766 -13.219 7.559 1 90.31 205 GLY A C 1
ATOM 1556 O O . GLY A 1 205 ? 18.188 -12.227 6.973 1 90.31 205 GLY A O 1
ATOM 1557 N N . GLY A 1 206 ? 18.047 -14.422 7.152 1 90.81 206 GLY A N 1
ATOM 1558 C CA . GLY A 1 206 ? 18.984 -14.664 6.055 1 90.81 206 GLY A CA 1
ATOM 1559 C C . GLY A 1 206 ? 18.344 -14.469 4.691 1 90.81 206 GLY A C 1
ATOM 1560 O O . GLY A 1 206 ? 17.141 -14.273 4.582 1 90.81 206 GLY A O 1
ATOM 1561 N N . ALA A 1 207 ? 19.203 -14.531 3.686 1 94.06 207 ALA A N 1
ATOM 1562 C CA . ALA A 1 207 ? 18.766 -14.359 2.305 1 94.06 207 ALA A CA 1
ATOM 1563 C C . ALA A 1 207 ? 18.078 -15.617 1.783 1 94.06 207 ALA A C 1
ATOM 1565 O O . ALA A 1 207 ? 18.531 -16.734 2.049 1 94.06 207 ALA A O 1
ATOM 1566 N N . LEU A 1 208 ? 17.016 -15.445 1.065 1 96.62 208 LEU A N 1
ATOM 1567 C CA . LEU A 1 208 ? 16.312 -16.547 0.415 1 96.62 208 LEU A CA 1
ATOM 1568 C C . LEU A 1 208 ? 16.891 -16.812 -0.974 1 96.62 208 LEU A C 1
ATOM 1570 O O . LEU A 1 208 ? 17.047 -17.969 -1.375 1 96.62 208 LEU A O 1
ATOM 1574 N N . PHE A 1 209 ? 17.188 -15.688 -1.609 1 97.31 209 PHE A N 1
ATOM 1575 C CA . PHE A 1 209 ? 17.562 -15.766 -3.014 1 97.31 209 PHE A CA 1
ATOM 1576 C C . PHE A 1 209 ? 18.984 -15.258 -3.213 1 97.31 209 PHE A C 1
ATOM 1578 O O . PHE A 1 209 ? 19.5 -14.484 -2.396 1 97.31 209 PHE A O 1
ATOM 1585 N N . HIS A 1 210 ? 19.484 -15.586 -4.359 1 94.38 210 HIS A N 1
ATOM 1586 C CA . HIS A 1 210 ? 20.844 -15.234 -4.734 1 94.38 210 HIS A CA 1
ATOM 1587 C C . HIS A 1 210 ? 21.031 -13.719 -4.793 1 94.38 210 HIS A C 1
ATOM 1589 O O . HIS A 1 210 ? 22.031 -13.188 -4.32 1 94.38 210 HIS A O 1
ATOM 1595 N N . TRP A 1 211 ? 20.125 -12.984 -5.25 1 94.44 211 TRP A N 1
ATOM 1596 C CA . TRP A 1 211 ? 20.234 -11.555 -5.5 1 94.44 211 TRP A CA 1
ATOM 1597 C C . TRP A 1 211 ? 20.078 -10.758 -4.207 1 94.44 211 TRP A C 1
ATOM 1599 O O . TRP A 1 211 ? 20.25 -9.539 -4.191 1 94.44 211 TRP A O 1
ATOM 1609 N N . GLN A 1 212 ? 19.75 -11.406 -3.119 1 93.31 212 GLN A N 1
ATOM 1610 C CA . GLN A 1 212 ? 19.625 -10.766 -1.814 1 93.31 212 GLN A CA 1
ATOM 1611 C C . GLN A 1 212 ? 20.969 -10.781 -1.074 1 93.31 212 GLN A C 1
ATOM 1613 O O . GLN A 1 212 ? 21.141 -10.078 -0.081 1 93.31 212 GLN A O 1
ATOM 1618 N N . GLU A 1 213 ? 21.812 -11.656 -1.511 1 91.44 213 GLU A N 1
ATOM 1619 C CA . GLU A 1 213 ? 23.094 -11.789 -0.815 1 91.44 213 GLU A CA 1
ATOM 1620 C C . GLU A 1 213 ? 23.875 -10.484 -0.852 1 91.44 213 GLU A C 1
ATOM 1622 O O . GLU A 1 213 ? 23.859 -9.766 -1.854 1 91.44 213 GLU A O 1
ATOM 1627 N N . SER A 1 214 ? 24.562 -10.219 0.186 1 83.12 214 SER A N 1
ATOM 1628 C CA . SER A 1 214 ? 25.203 -8.922 0.424 1 83.12 214 SER A CA 1
ATOM 1629 C C . SER A 1 214 ? 26.109 -8.523 -0.737 1 83.12 214 SER A C 1
ATOM 1631 O O . SER A 1 214 ? 26.109 -7.371 -1.16 1 83.12 214 SER A O 1
ATOM 1633 N N . GLU A 1 215 ? 26.797 -9.484 -1.251 1 82.31 215 GLU A N 1
ATOM 1634 C CA . GLU A 1 215 ? 27.75 -9.203 -2.324 1 82.31 215 GLU A CA 1
ATOM 1635 C C . GLU A 1 215 ? 27.016 -8.891 -3.633 1 82.31 215 GLU A C 1
ATOM 1637 O O . GLU A 1 215 ? 27.594 -8.305 -4.547 1 82.31 215 GLU A O 1
ATOM 1642 N N . GLN A 1 216 ? 25.734 -9.18 -3.596 1 81.38 216 GLN A N 1
ATOM 1643 C CA . GLN A 1 216 ? 24.984 -9.086 -4.852 1 81.38 216 GLN A CA 1
ATOM 1644 C C . GLN A 1 216 ? 24 -7.93 -4.816 1 81.38 216 GLN A C 1
ATOM 1646 O O . GLN A 1 216 ? 23.391 -7.598 -5.84 1 81.38 216 GLN A O 1
ATOM 1651 N N . GLN A 1 217 ? 23.875 -7.234 -3.76 1 82.44 217 GLN A N 1
ATOM 1652 C CA . GLN A 1 217 ? 22.781 -6.297 -3.525 1 82.44 217 GLN A CA 1
ATOM 1653 C C . GLN A 1 217 ? 22.922 -5.059 -4.406 1 82.44 217 GLN A C 1
ATOM 1655 O O . GLN A 1 217 ? 21.922 -4.48 -4.836 1 82.44 217 GLN A O 1
ATOM 1660 N N . SER A 1 218 ? 24.141 -4.715 -4.684 1 82.81 218 SER A N 1
ATOM 1661 C CA . SER A 1 218 ? 24.391 -3.496 -5.449 1 82.81 218 SER A CA 1
ATOM 1662 C C . SER A 1 218 ? 23.891 -3.641 -6.887 1 82.81 218 SER A C 1
ATOM 1664 O O . SER A 1 218 ? 23.594 -2.645 -7.547 1 82.81 218 SER A O 1
ATOM 1666 N N . HIS A 1 219 ? 23.812 -4.891 -7.312 1 88.56 219 HIS A N 1
ATOM 1667 C CA . HIS A 1 219 ? 23.359 -5.16 -8.672 1 88.56 219 HIS A CA 1
ATOM 1668 C C . HIS A 1 219 ? 22.125 -6.047 -8.672 1 88.56 219 HIS A C 1
ATOM 1670 O O . HIS A 1 219 ? 22.047 -7.012 -9.438 1 88.56 219 HIS A O 1
ATOM 1676 N N . PHE A 1 220 ? 21.234 -5.676 -7.875 1 92.5 220 PHE A N 1
ATOM 1677 C CA . PHE A 1 220 ? 20.031 -6.465 -7.633 1 92.5 220 PHE A CA 1
ATOM 1678 C C . PHE A 1 220 ? 19.328 -6.789 -8.945 1 92.5 220 PHE A C 1
ATOM 1680 O O . PHE A 1 220 ? 19.094 -7.957 -9.258 1 92.5 220 PHE A O 1
ATOM 1687 N N . SER A 1 221 ? 18.984 -5.777 -9.75 1 90.62 221 SER A N 1
ATOM 1688 C CA . SER A 1 221 ? 18.172 -5.953 -10.953 1 90.62 221 SER A CA 1
ATOM 1689 C C . SER A 1 221 ? 18.875 -6.852 -11.961 1 90.62 221 SER A C 1
ATOM 1691 O O . SER A 1 221 ? 18.266 -7.781 -12.5 1 90.62 221 SER A O 1
ATOM 1693 N N . ALA A 1 222 ? 20.109 -6.566 -12.125 1 93 222 ALA A N 1
ATOM 1694 C CA . ALA A 1 222 ? 20.891 -7.352 -13.07 1 93 222 ALA A CA 1
ATOM 1695 C C . ALA A 1 222 ? 21.062 -8.789 -12.586 1 93 222 ALA A C 1
ATOM 1697 O O . ALA A 1 222 ? 20.969 -9.734 -13.375 1 93 222 ALA A O 1
ATOM 1698 N N . ASN A 1 223 ? 21.297 -8.938 -11.32 1 93.88 223 ASN A N 1
ATOM 1699 C CA . ASN A 1 223 ? 21.5 -10.273 -10.758 1 93.88 223 ASN A CA 1
ATOM 1700 C C . ASN A 1 223 ? 20.219 -11.094 -10.773 1 93.88 223 ASN A C 1
ATOM 1702 O O . ASN A 1 223 ? 20.25 -12.297 -11.039 1 93.88 223 ASN A O 1
ATOM 1706 N N . LYS A 1 224 ? 19.156 -10.484 -10.438 1 95.31 224 LYS A N 1
ATOM 1707 C CA . LYS A 1 224 ? 17.859 -11.18 -10.492 1 95.31 224 LYS A CA 1
ATOM 1708 C C . LYS A 1 224 ? 17.531 -11.617 -11.914 1 95.31 224 LYS A C 1
ATOM 1710 O O . LYS A 1 224 ? 17.109 -12.75 -12.141 1 95.31 224 LYS A O 1
ATOM 1715 N N . ALA A 1 225 ? 17.766 -10.734 -12.852 1 95.69 225 ALA A N 1
ATOM 1716 C CA . ALA A 1 225 ? 17.531 -11.062 -14.25 1 95.69 225 ALA A CA 1
ATOM 1717 C C . ALA A 1 225 ? 18.438 -12.195 -14.719 1 95.69 225 ALA A C 1
ATOM 1719 O O . ALA A 1 225 ? 18.016 -13.078 -15.461 1 95.69 225 ALA A O 1
ATOM 1720 N N . ALA A 1 226 ? 19.656 -12.125 -14.32 1 95.88 226 ALA A N 1
ATOM 1721 C CA . ALA A 1 226 ? 20.625 -13.164 -14.68 1 95.88 226 ALA A CA 1
ATOM 1722 C C . ALA A 1 226 ? 20.219 -14.516 -14.094 1 95.88 226 ALA A C 1
ATOM 1724 O O . ALA A 1 226 ? 20.344 -15.555 -14.75 1 95.88 226 ALA A O 1
ATOM 1725 N N . ALA A 1 227 ? 19.828 -14.492 -12.852 1 96.38 227 ALA A N 1
ATOM 1726 C CA . ALA A 1 227 ? 19.359 -15.719 -12.195 1 96.38 227 ALA A CA 1
ATOM 1727 C C . ALA A 1 227 ? 18.172 -16.312 -12.93 1 96.38 227 ALA A C 1
ATOM 1729 O O . ALA A 1 227 ? 18.094 -17.531 -13.133 1 96.38 227 ALA A O 1
ATOM 1730 N N . PHE A 1 228 ? 17.281 -15.5 -13.328 1 97.38 228 PHE A N 1
ATOM 1731 C CA . PHE A 1 228 ? 16.094 -15.945 -14.047 1 97.38 228 PHE A CA 1
ATOM 1732 C C . PHE A 1 228 ? 16.469 -16.562 -15.391 1 97.38 228 PHE A C 1
ATOM 1734 O O . PHE A 1 228 ? 15.945 -17.609 -15.773 1 97.38 228 PHE A O 1
ATOM 1741 N N . GLU A 1 229 ? 17.344 -15.906 -16.062 1 97.75 229 GLU A N 1
ATOM 1742 C CA . GLU A 1 229 ? 17.781 -16.406 -17.359 1 97.75 229 GLU A CA 1
ATOM 1743 C C . GLU A 1 229 ? 18.484 -17.766 -17.219 1 97.75 229 GLU A C 1
ATOM 1745 O O . GLU A 1 229 ? 18.266 -18.672 -18.016 1 97.75 229 GLU A O 1
ATOM 1750 N N . ALA A 1 230 ? 19.281 -17.859 -16.25 1 97.75 230 ALA A N 1
ATOM 1751 C CA . ALA A 1 230 ? 19.953 -19.125 -15.984 1 97.75 230 ALA A CA 1
ATOM 1752 C C . ALA A 1 230 ? 18.953 -20.219 -15.641 1 97.75 230 ALA A C 1
ATOM 1754 O O . ALA A 1 230 ? 19.062 -21.344 -16.109 1 97.75 230 ALA A O 1
ATOM 1755 N N . TRP A 1 231 ? 17.984 -19.891 -14.812 1 98.06 231 TRP A N 1
ATOM 1756 C CA . TRP A 1 231 ? 16.938 -20.828 -14.453 1 98.06 231 TRP A CA 1
ATOM 1757 C C . TRP A 1 231 ? 16.172 -21.297 -15.688 1 98.06 231 TRP A C 1
ATOM 1759 O O . TRP A 1 231 ? 15.984 -22.5 -15.891 1 98.06 231 TRP A O 1
ATOM 1769 N N . LYS A 1 232 ? 15.789 -20.359 -16.469 1 97.38 232 LYS A N 1
ATOM 1770 C CA . LYS A 1 232 ? 15.055 -20.672 -17.688 1 97.38 232 LYS A CA 1
ATOM 1771 C C . LYS A 1 232 ? 15.867 -21.578 -18.594 1 97.38 232 LYS A C 1
ATOM 1773 O O . LYS A 1 232 ? 15.352 -22.594 -19.094 1 97.38 232 LYS A O 1
ATOM 1778 N N . GLN A 1 233 ? 17.109 -21.281 -18.766 1 97.5 233 GLN A N 1
ATOM 1779 C CA . GLN A 1 233 ? 17.953 -22.016 -19.703 1 97.5 233 GLN A CA 1
ATOM 1780 C C . GLN A 1 233 ? 18.25 -23.422 -19.188 1 97.5 233 GLN A C 1
ATOM 1782 O O . GLN A 1 233 ? 18.219 -24.391 -19.953 1 97.5 233 GLN A O 1
ATOM 1787 N N . GLN A 1 234 ? 18.469 -23.547 -17.922 1 97.5 234 GLN A N 1
ATOM 1788 C CA . GLN A 1 234 ? 18.969 -24.812 -17.391 1 97.5 234 GLN A CA 1
ATOM 1789 C C . GLN A 1 234 ? 17.828 -25.734 -16.969 1 97.5 234 GLN A C 1
ATOM 1791 O O . GLN A 1 234 ? 17.938 -26.953 -17.031 1 97.5 234 GLN A O 1
ATOM 1796 N N . ALA A 1 235 ? 16.719 -25.188 -16.562 1 98 235 ALA A N 1
ATOM 1797 C CA . ALA A 1 235 ? 15.648 -26 -16 1 98 235 ALA A CA 1
ATOM 1798 C C . ALA A 1 235 ? 14.617 -26.359 -17.062 1 98 235 ALA A C 1
ATOM 1800 O O . ALA A 1 235 ? 13.867 -27.328 -16.922 1 98 235 ALA A O 1
ATOM 1801 N N . THR A 1 236 ? 14.508 -25.578 -18.156 1 97.94 236 THR A N 1
ATOM 1802 C CA . THR A 1 236 ? 13.484 -25.781 -19.188 1 97.94 236 THR A CA 1
ATOM 1803 C C . THR A 1 236 ? 13.539 -27.188 -19.75 1 97.94 236 THR A C 1
ATOM 1805 O O . THR A 1 236 ? 12.508 -27.844 -19.891 1 97.94 236 THR A O 1
ATOM 1808 N N . PRO A 1 237 ? 14.773 -27.734 -20.016 1 97.62 237 PRO A N 1
ATOM 1809 C CA . PRO A 1 237 ? 14.828 -29.109 -20.547 1 97.62 237 PRO A CA 1
ATOM 1810 C C . PRO A 1 237 ? 14.211 -30.125 -19.594 1 97.62 237 PRO A C 1
ATOM 1812 O O . PRO A 1 237 ? 13.594 -31.094 -20.047 1 97.62 237 PRO A O 1
ATOM 1815 N N . LEU A 1 238 ? 14.32 -29.969 -18.375 1 97.88 238 LEU A N 1
ATOM 1816 C CA . LEU A 1 238 ? 13.75 -30.875 -17.391 1 97.88 238 LEU A CA 1
ATOM 1817 C C . LEU A 1 238 ? 12.227 -30.844 -17.422 1 97.88 238 LEU A C 1
ATOM 1819 O O . LEU A 1 238 ? 11.57 -31.875 -17.422 1 97.88 238 LEU A O 1
ATOM 1823 N N . PHE A 1 239 ? 11.688 -29.703 -17.562 1 97.81 239 PHE A N 1
ATOM 1824 C CA . PHE A 1 239 ? 10.234 -29.547 -17.547 1 97.81 239 PHE A CA 1
ATOM 1825 C C . PHE A 1 239 ? 9.633 -29.969 -18.891 1 97.81 239 PHE A C 1
ATOM 1827 O O . PHE A 1 239 ? 8.492 -30.422 -18.938 1 97.81 239 PHE A O 1
ATOM 1834 N N . THR A 1 240 ? 10.43 -29.766 -19.922 1 96.69 240 THR A N 1
ATOM 1835 C CA . THR A 1 240 ? 9.992 -30.281 -21.203 1 96.69 240 THR A CA 1
ATOM 1836 C C . THR A 1 240 ? 9.82 -31.797 -21.172 1 96.69 240 THR A C 1
ATOM 1838 O O . THR A 1 240 ? 8.906 -32.344 -21.781 1 96.69 240 THR A O 1
ATOM 1841 N N . ARG A 1 241 ? 10.688 -32.406 -20.438 1 96.12 241 ARG A N 1
ATOM 1842 C CA . ARG A 1 241 ? 10.602 -33.875 -20.281 1 96.12 241 ARG A CA 1
ATOM 1843 C C . ARG A 1 241 ? 9.422 -34.25 -19.406 1 96.12 241 ARG A C 1
ATOM 1845 O O . ARG A 1 241 ? 8.789 -35.281 -19.609 1 96.12 241 ARG A O 1
ATOM 1852 N N . LEU A 1 242 ? 9.109 -33.406 -18.438 1 96.06 242 LEU A N 1
ATOM 1853 C CA . LEU A 1 242 ? 8 -33.656 -17.516 1 96.06 242 LEU A CA 1
ATOM 1854 C C . LEU A 1 242 ? 6.66 -33.469 -18.219 1 96.06 242 LEU A C 1
ATOM 1856 O O . LEU A 1 242 ? 5.648 -34.031 -17.797 1 96.06 242 LEU A O 1
ATOM 1860 N N . LEU A 1 243 ? 6.664 -32.625 -19.266 1 95.62 243 LEU A N 1
ATOM 1861 C CA . LEU A 1 243 ? 5.441 -32.312 -20 1 95.62 243 LEU A CA 1
ATOM 1862 C C . LEU A 1 243 ? 5.598 -32.625 -21.484 1 95.62 243 LEU A C 1
ATOM 1864 O O . LEU A 1 243 ? 5.566 -31.719 -22.312 1 95.62 243 LEU A O 1
ATOM 1868 N N . PRO A 1 244 ? 5.613 -33.906 -21.719 1 92.69 244 PRO A N 1
ATOM 1869 C CA . PRO A 1 244 ? 5.832 -34.281 -23.125 1 92.69 244 PRO A CA 1
ATOM 1870 C C . PRO A 1 244 ? 4.723 -33.781 -24.047 1 92.69 244 PRO A C 1
ATOM 1872 O O . PRO A 1 244 ? 3.543 -33.844 -23.688 1 92.69 244 PRO A O 1
ATOM 1875 N N . GLY A 1 245 ? 5.102 -33.281 -25.203 1 91.06 245 GLY A N 1
ATOM 1876 C CA . GLY A 1 245 ? 4.145 -32.781 -26.188 1 91.06 245 GLY A CA 1
ATOM 1877 C C . GLY A 1 245 ? 3.711 -31.359 -25.953 1 91.06 245 GLY A C 1
ATOM 1878 O O . GLY A 1 245 ? 2.904 -30.812 -26.703 1 91.06 245 GLY A O 1
ATOM 1879 N N . CYS A 1 246 ? 4.211 -30.781 -24.922 1 93.69 246 CYS A N 1
ATOM 1880 C CA . CYS A 1 246 ? 3.836 -29.406 -24.594 1 93.69 246 CYS A CA 1
ATOM 1881 C C . CYS A 1 246 ? 4.98 -28.438 -24.906 1 93.69 246 CYS A C 1
ATOM 1883 O O . CYS A 1 246 ? 6.152 -28.812 -24.797 1 93.69 246 CYS A O 1
ATOM 1885 N N . SER A 1 247 ? 4.602 -27.203 -25.344 1 92.94 247 SER A N 1
ATOM 1886 C CA . SER A 1 247 ? 5.52 -26.078 -25.219 1 92.94 247 SER A CA 1
ATOM 1887 C C . SER A 1 247 ? 5.48 -25.5 -23.797 1 92.94 247 SER A C 1
ATOM 1889 O O . SER A 1 247 ? 4.414 -25.406 -23.188 1 92.94 247 SER A O 1
ATOM 1891 N N . VAL A 1 248 ? 6.652 -25.234 -23.359 1 96.5 248 VAL A N 1
ATOM 1892 C CA . VAL A 1 248 ? 6.672 -24.812 -21.953 1 96.5 248 VAL A CA 1
ATOM 1893 C C . VAL A 1 248 ? 7.438 -23.5 -21.828 1 96.5 248 VAL A C 1
ATOM 1895 O O . VAL A 1 248 ? 8.352 -23.234 -22.609 1 96.5 248 VAL A O 1
ATOM 1898 N N . GLU A 1 249 ? 7.016 -22.719 -20.906 1 96.69 249 GLU A N 1
ATOM 1899 C CA . GLU A 1 249 ? 7.707 -21.5 -20.469 1 96.69 249 GLU A CA 1
ATOM 1900 C C . GLU A 1 249 ? 7.797 -21.438 -18.953 1 96.69 249 GLU A C 1
ATOM 1902 O O . GLU A 1 249 ? 6.781 -21.547 -18.266 1 96.69 249 GLU A O 1
ATOM 1907 N N . LEU A 1 250 ? 9 -21.281 -18.5 1 98.06 250 LEU A N 1
ATOM 1908 C CA . LEU A 1 250 ? 9.195 -21.234 -17.047 1 98.06 250 LEU A CA 1
ATOM 1909 C C . LEU A 1 250 ? 9.148 -19.812 -16.531 1 98.06 250 LEU A C 1
ATOM 1911 O O . LEU A 1 250 ? 9.633 -18.891 -17.203 1 98.06 250 LEU A O 1
ATOM 1915 N N . LEU A 1 251 ? 8.562 -19.641 -15.406 1 97.88 251 LEU A N 1
ATOM 1916 C CA . LEU A 1 251 ? 8.633 -18.375 -14.688 1 97.88 251 LEU A CA 1
ATOM 1917 C C . LEU A 1 251 ? 9.617 -18.469 -13.523 1 97.88 251 LEU A C 1
ATOM 1919 O O . LEU A 1 251 ? 10.062 -19.562 -13.172 1 97.88 251 LEU A O 1
ATOM 1923 N N . LEU A 1 252 ? 9.977 -17.312 -13.016 1 97.81 252 LEU A N 1
ATOM 1924 C CA . LEU A 1 252 ? 10.875 -17.281 -11.867 1 97.81 252 LEU A CA 1
ATOM 1925 C C . LEU A 1 252 ? 10.203 -17.875 -10.633 1 97.81 252 LEU A C 1
ATOM 1927 O O . LEU A 1 252 ? 9.047 -17.547 -10.336 1 97.81 252 LEU A O 1
ATOM 1931 N N . PRO A 1 253 ? 10.859 -18.812 -9.938 1 98 253 PRO A N 1
ATOM 1932 C CA . PRO A 1 253 ? 10.312 -19.281 -8.664 1 98 253 PRO A CA 1
ATOM 1933 C C . PRO A 1 253 ? 10.094 -18.156 -7.66 1 98 253 PRO A C 1
ATOM 1935 O O . PRO A 1 253 ? 11 -17.344 -7.441 1 98 253 PRO A O 1
ATOM 1938 N N . GLN A 1 254 ? 8.898 -18.062 -7.113 1 96.81 254 GLN A N 1
ATOM 1939 C CA . GLN A 1 254 ? 8.523 -16.984 -6.195 1 96.81 254 GLN A CA 1
ATOM 1940 C C . GLN A 1 254 ? 7.652 -17.531 -5.059 1 96.81 254 GLN A C 1
ATOM 1942 O O . GLN A 1 254 ? 7.34 -18.719 -5.016 1 96.81 254 GLN A O 1
ATOM 1947 N N . ALA A 1 255 ? 7.332 -16.625 -4.094 1 98.25 255 ALA A N 1
ATOM 1948 C CA . ALA A 1 255 ? 6.477 -17 -2.969 1 98.25 255 ALA A CA 1
ATOM 1949 C C . ALA A 1 255 ? 5.141 -17.547 -3.455 1 98.25 255 ALA A C 1
ATOM 1951 O O . ALA A 1 255 ? 4.656 -17.172 -4.52 1 98.25 255 ALA A O 1
ATOM 1952 N N . TYR A 1 256 ? 4.57 -18.391 -2.689 1 98.06 256 TYR A N 1
ATOM 1953 C CA . TYR A 1 256 ? 3.465 -19.266 -3.059 1 98.06 256 TYR A CA 1
ATOM 1954 C C . TYR A 1 256 ? 2.33 -18.484 -3.695 1 98.06 256 TYR A C 1
ATOM 1956 O O . TYR A 1 256 ? 1.963 -18.719 -4.848 1 98.06 256 TYR A O 1
ATOM 1964 N N . PHE A 1 257 ? 1.79 -17.5 -2.977 1 96.5 257 PHE A N 1
ATOM 1965 C CA . PHE A 1 257 ? 0.614 -16.781 -3.463 1 96.5 257 PHE A CA 1
ATOM 1966 C C . PHE A 1 257 ? 0.981 -15.852 -4.609 1 96.5 257 PHE A C 1
ATOM 1968 O O . PHE A 1 257 ? 0.247 -15.758 -5.598 1 96.5 257 PHE A O 1
ATOM 1975 N N . PHE A 1 258 ? 2.053 -15.219 -4.48 1 96.25 258 PHE A N 1
ATOM 1976 C CA . PHE A 1 258 ? 2.514 -14.312 -5.527 1 96.25 258 PHE A CA 1
ATOM 1977 C C . PHE A 1 258 ? 2.785 -15.07 -6.82 1 96.25 258 PHE A C 1
ATOM 1979 O O . PHE A 1 258 ? 2.359 -14.648 -7.898 1 96.25 258 PHE A O 1
ATOM 1986 N N . GLY A 1 259 ? 3.518 -16.156 -6.727 1 96.62 259 GLY A N 1
ATOM 1987 C CA . GLY A 1 259 ? 3.848 -16.953 -7.895 1 96.62 259 GLY A CA 1
ATOM 1988 C C . GLY A 1 259 ? 2.623 -17.484 -8.617 1 96.62 259 GLY A C 1
ATOM 1989 O O . GLY A 1 259 ? 2.576 -17.5 -9.844 1 96.62 259 GLY A O 1
ATOM 1990 N N . CYS A 1 260 ? 1.687 -17.953 -7.82 1 95.25 260 CYS A N 1
ATOM 1991 C CA . CYS A 1 260 ? 0.465 -18.469 -8.422 1 95.25 260 CYS A CA 1
ATOM 1992 C C . CYS A 1 260 ? -0.288 -17.375 -9.164 1 95.25 260 CYS A C 1
ATOM 1994 O O . CYS A 1 260 ? -0.755 -17.594 -10.289 1 95.25 260 CYS A O 1
ATOM 1996 N N . ARG A 1 261 ? -0.372 -16.25 -8.57 1 92.62 261 ARG A N 1
ATOM 1997 C CA . ARG A 1 261 ? -1.071 -15.133 -9.195 1 92.62 261 ARG A CA 1
ATOM 1998 C C . ARG A 1 261 ? -0.366 -14.695 -10.477 1 92.62 261 ARG A C 1
ATOM 2000 O O . ARG A 1 261 ? -1.014 -14.469 -11.5 1 92.62 261 ARG A O 1
ATOM 2007 N N . GLU A 1 262 ? 0.896 -14.602 -10.406 1 93.56 262 GLU A N 1
ATOM 2008 C CA . GLU A 1 262 ? 1.671 -14.172 -11.57 1 93.56 262 GLU A CA 1
ATOM 2009 C C . GLU A 1 262 ? 1.534 -15.164 -12.719 1 93.56 262 GLU A C 1
ATOM 2011 O O . GLU A 1 262 ? 1.405 -14.766 -13.875 1 93.56 262 GLU A O 1
ATOM 2016 N N . ALA A 1 263 ? 1.612 -16.375 -12.414 1 95.56 263 ALA A N 1
ATOM 2017 C CA . ALA A 1 263 ? 1.487 -17.422 -13.438 1 95.56 263 ALA A CA 1
ATOM 2018 C C . ALA A 1 263 ? 0.109 -17.375 -14.094 1 95.56 263 ALA A C 1
ATOM 2020 O O . ALA A 1 263 ? -0.012 -17.547 -15.312 1 95.56 263 ALA A O 1
ATOM 2021 N N . ASP A 1 264 ? -0.853 -17.172 -13.258 1 90.31 264 ASP A N 1
ATOM 2022 C CA . ASP A 1 264 ? -2.223 -17.109 -13.766 1 90.31 264 ASP A CA 1
ATOM 2023 C C . ASP A 1 264 ? -2.398 -15.938 -14.727 1 90.31 264 ASP A C 1
ATOM 2025 O O . ASP A 1 264 ? -3.146 -16.031 -15.703 1 90.31 264 ASP A O 1
ATOM 2029 N N . LYS A 1 265 ? -1.799 -14.898 -14.438 1 90.62 265 LYS A N 1
ATOM 2030 C CA . LYS A 1 265 ? -1.865 -13.734 -15.32 1 90.62 265 LYS A CA 1
ATOM 2031 C C . LYS A 1 265 ? -1.091 -13.977 -16.609 1 90.62 265 LYS A C 1
ATOM 2033 O O . LYS A 1 265 ? -1.541 -13.586 -17.688 1 90.62 265 LYS A O 1
ATOM 2038 N N . ARG A 1 266 ? -0.024 -14.625 -16.5 1 93.12 266 ARG A N 1
ATOM 2039 C CA . ARG A 1 266 ? 0.886 -14.789 -17.625 1 93.12 266 ARG A CA 1
ATOM 2040 C C . ARG A 1 266 ? 0.343 -15.805 -18.625 1 93.12 266 ARG A C 1
ATOM 2042 O O . ARG A 1 266 ? 0.666 -15.75 -19.812 1 93.12 266 ARG A O 1
ATOM 2049 N N . ILE A 1 267 ? -0.45 -16.703 -18.188 1 94.31 267 ILE A N 1
ATOM 2050 C CA . ILE A 1 267 ? -0.931 -17.766 -19.062 1 94.31 267 ILE A CA 1
ATOM 2051 C C . ILE A 1 267 ? -2.107 -17.266 -19.891 1 94.31 267 ILE A C 1
ATOM 2053 O O . ILE A 1 267 ? -2.484 -17.891 -20.891 1 94.31 267 ILE A O 1
ATOM 2057 N N . ARG A 1 268 ? -2.67 -16.141 -19.531 1 92.88 268 ARG A N 1
ATOM 2058 C CA . ARG A 1 268 ? -3.92 -15.648 -20.094 1 92.88 268 ARG A CA 1
ATOM 2059 C C . ARG A 1 268 ? -3.801 -15.484 -21.609 1 92.88 268 ARG A C 1
ATOM 2061 O O . ARG A 1 268 ? -4.566 -16.078 -22.359 1 92.88 268 ARG A O 1
ATOM 2068 N N . PRO A 1 269 ? -2.846 -14.734 -22.062 1 93.25 269 PRO A N 1
ATOM 2069 C CA . PRO A 1 269 ? -2.734 -14.578 -23.516 1 93.25 269 PRO A CA 1
ATOM 2070 C C . PRO A 1 269 ? -2.434 -15.891 -24.219 1 93.25 269 PRO A C 1
ATOM 2072 O O . PRO A 1 269 ? -2.91 -16.125 -25.344 1 93.25 269 PRO A O 1
ATOM 2075 N N . ALA A 1 270 ? -1.686 -16.734 -23.594 1 91.31 270 ALA A N 1
ATOM 2076 C CA . ALA A 1 270 ? -1.336 -18.031 -24.188 1 91.31 270 ALA A CA 1
ATOM 2077 C C . ALA A 1 270 ? -2.574 -18.891 -24.375 1 91.31 270 ALA A C 1
ATOM 2079 O O . ALA A 1 270 ? -2.641 -19.703 -25.297 1 91.31 270 ALA A O 1
ATOM 2080 N N . SER A 1 271 ? -3.488 -18.734 -23.484 1 92.62 271 SER A N 1
ATOM 2081 C CA . SER A 1 271 ? -4.719 -19.516 -23.594 1 92.62 271 SER A CA 1
ATOM 2082 C C . SER A 1 271 ? -5.477 -19.172 -24.875 1 92.62 271 SER A C 1
ATOM 2084 O O . SER A 1 271 ? -6.004 -20.062 -25.547 1 92.62 271 SER A O 1
ATOM 2086 N N . ILE A 1 272 ? -5.516 -17.938 -25.188 1 94.31 272 ILE A N 1
ATOM 2087 C CA . ILE A 1 272 ? -6.191 -17.484 -26.406 1 94.31 272 ILE A CA 1
ATOM 2088 C C . ILE A 1 272 ? -5.41 -17.953 -27.625 1 94.31 272 ILE A C 1
ATOM 2090 O O . ILE A 1 272 ? -5.992 -18.469 -28.578 1 94.31 272 ILE A O 1
ATOM 2094 N N . ARG A 1 273 ? -4.168 -17.828 -27.594 1 93.62 273 ARG A N 1
ATOM 2095 C CA . ARG A 1 273 ? -3.324 -18.234 -28.719 1 93.62 273 ARG A CA 1
ATOM 2096 C C . ARG A 1 273 ? -3.402 -19.734 -28.938 1 93.62 273 ARG A C 1
ATOM 2098 O O . ARG A 1 273 ? -3.434 -20.203 -30.094 1 93.62 273 ARG A O 1
ATOM 2105 N N . ALA A 1 274 ? -3.387 -20.422 -27.844 1 91.44 274 ALA A N 1
ATOM 2106 C CA . ALA A 1 274 ? -3.504 -21.875 -27.938 1 91.44 274 ALA A CA 1
ATOM 2107 C C . ALA A 1 274 ? -4.848 -22.281 -28.547 1 91.44 274 ALA A C 1
ATOM 2109 O O . ALA A 1 274 ? -4.922 -23.203 -29.344 1 91.44 274 ALA A O 1
ATOM 2110 N N . ALA A 1 275 ? -5.887 -21.594 -28.172 1 92.44 275 ALA A N 1
ATOM 2111 C CA . ALA A 1 275 ? -7.215 -21.859 -28.719 1 92.44 275 ALA A CA 1
ATOM 2112 C C . ALA A 1 275 ? -7.25 -21.609 -30.219 1 92.44 275 ALA A C 1
ATOM 2114 O O . ALA A 1 275 ? -7.758 -22.438 -30.984 1 92.44 275 ALA A O 1
ATOM 2115 N N . ASP A 1 276 ? -6.715 -20.516 -30.594 1 94.25 276 ASP A N 1
ATOM 2116 C CA . ASP A 1 276 ? -6.652 -20.172 -32.031 1 94.25 276 ASP A CA 1
ATOM 2117 C C . ASP A 1 276 ? -5.883 -21.234 -32.812 1 94.25 276 ASP A C 1
ATOM 2119 O O . ASP A 1 276 ? -6.371 -21.734 -33.812 1 94.25 276 ASP A O 1
ATOM 2123 N N . TYR A 1 277 ? -4.742 -21.516 -32.312 1 91 277 TYR A N 1
ATOM 2124 C CA . TYR A 1 277 ? -3.891 -22.484 -33 1 91 277 TYR A CA 1
ATOM 2125 C C . TYR A 1 277 ? -4.582 -23.844 -33.094 1 91 277 TYR A C 1
ATOM 2127 O O . TYR A 1 277 ? -4.574 -24.469 -34.156 1 91 277 TYR A O 1
ATOM 2135 N N . PHE A 1 278 ? -5.16 -24.312 -32.062 1 89.44 278 PHE A N 1
ATOM 2136 C CA . PHE A 1 278 ? -5.832 -25.609 -32 1 89.44 278 PHE A CA 1
ATOM 2137 C C . PHE A 1 278 ? -6.988 -25.656 -33 1 89.44 278 PHE A C 1
ATOM 2139 O O . PHE A 1 278 ? -7.102 -26.609 -33.781 1 89.44 278 PHE A O 1
ATOM 2146 N N . LEU A 1 279 ? -7.746 -24.625 -32.938 1 91.25 279 LEU A N 1
ATOM 2147 C CA . LEU A 1 279 ? -8.945 -24.625 -33.781 1 91.25 279 LEU A CA 1
ATOM 2148 C C . LEU A 1 279 ? -8.586 -24.5 -35.25 1 91.25 279 LEU A C 1
ATOM 2150 O O . LEU A 1 279 ? -9.164 -25.188 -36.094 1 91.25 279 LEU A O 1
ATOM 2154 N N . THR A 1 280 ? -7.656 -23.656 -35.531 1 93.12 280 THR A N 1
ATOM 2155 C CA . THR A 1 280 ? -7.281 -23.438 -36.938 1 93.12 280 THR A CA 1
ATOM 2156 C C . THR A 1 280 ? -6.602 -24.672 -37.5 1 93.12 280 THR A C 1
ATOM 2158 O O . THR A 1 280 ? -6.84 -25.047 -38.656 1 93.12 280 THR A O 1
ATOM 2161 N N . GLN A 1 281 ? -5.832 -25.328 -36.688 1 88.88 281 GLN A N 1
ATOM 2162 C CA . GLN A 1 281 ? -5.129 -26.516 -37.156 1 88.88 281 GLN A CA 1
ATOM 2163 C C . GLN A 1 281 ? -6.07 -27.719 -37.25 1 88.88 281 GLN A C 1
ATOM 2165 O O . GLN A 1 281 ? -6.02 -28.484 -38.219 1 88.88 281 GLN A O 1
ATOM 2170 N N . THR A 1 282 ? -6.875 -27.875 -36.312 1 87.75 282 THR A N 1
ATOM 2171 C CA . THR A 1 282 ? -7.766 -29.031 -36.25 1 87.75 282 THR A CA 1
ATOM 2172 C C . THR A 1 282 ? -8.859 -28.938 -37.281 1 87.75 282 THR A C 1
ATOM 2174 O O . THR A 1 282 ? -9.234 -29.938 -37.906 1 87.75 282 THR A O 1
ATOM 2177 N N . LEU A 1 283 ? -9.328 -27.75 -37.5 1 88.81 283 LEU A N 1
ATOM 2178 C CA . LEU A 1 283 ? -10.477 -27.578 -38.375 1 88.81 283 LEU A CA 1
ATOM 2179 C C . LEU A 1 283 ? -10.031 -27.109 -39.75 1 88.81 283 LEU A C 1
ATOM 2181 O O . LEU A 1 283 ? -10.844 -27 -40.688 1 88.81 283 LEU A O 1
ATOM 2185 N N . ASP A 1 284 ? -8.773 -26.859 -39.906 1 91.19 284 ASP A N 1
ATOM 2186 C CA . ASP A 1 284 ? -8.188 -26.375 -41.156 1 91.19 284 ASP A CA 1
ATOM 2187 C C . ASP A 1 284 ? -8.883 -25.109 -41.625 1 91.19 284 ASP A C 1
ATOM 2189 O O . ASP A 1 284 ? -9.383 -25.062 -42.75 1 91.19 284 ASP A O 1
ATOM 2193 N N . ILE A 1 285 ? -9.016 -24.219 -40.812 1 93.38 285 ILE A N 1
ATOM 2194 C CA . ILE A 1 285 ? -9.586 -22.922 -41.094 1 93.38 285 ILE A CA 1
ATOM 2195 C C . ILE A 1 285 ? -8.594 -21.812 -40.719 1 93.38 285 ILE A C 1
ATOM 2197 O O . ILE A 1 285 ? -7.551 -22.094 -40.125 1 93.38 285 ILE A O 1
ATOM 2201 N N . SER A 1 286 ? -8.898 -20.625 -41.219 1 95.69 286 SER A N 1
ATOM 2202 C CA . SER A 1 286 ? -8.078 -19.484 -40.844 1 95.69 286 SER A CA 1
ATOM 2203 C C . SER A 1 286 ? -8.617 -18.797 -39.594 1 95.69 286 SER A C 1
ATOM 2205 O O . SER A 1 286 ? -9.789 -18.969 -39.25 1 95.69 286 SER A O 1
ATOM 2207 N N . SER A 1 287 ? -7.809 -18.078 -38.906 1 96.44 287 SER A N 1
ATOM 2208 C CA . SER A 1 287 ? -8.211 -17.328 -37.719 1 96.44 287 SER A CA 1
ATOM 2209 C C . SER A 1 287 ? -9.32 -16.328 -38.031 1 96.44 287 SER A C 1
ATOM 2211 O O . SER A 1 287 ? -10.148 -16.016 -37.188 1 96.44 287 SER A O 1
ATOM 2213 N N . ALA A 1 288 ? -9.328 -15.844 -39.219 1 95.69 288 ALA A N 1
ATOM 2214 C CA . ALA A 1 288 ? -10.328 -14.875 -39.656 1 95.69 288 ALA A CA 1
ATOM 2215 C C . ALA A 1 288 ? -11.711 -15.5 -39.688 1 95.69 288 ALA A C 1
ATOM 2217 O O . ALA A 1 288 ? -12.727 -14.797 -39.719 1 95.69 288 ALA A O 1
ATOM 2218 N N . ASP A 1 289 ? -11.75 -16.781 -39.719 1 95.38 289 ASP A N 1
ATOM 2219 C CA . ASP A 1 289 ? -13.023 -17.484 -39.781 1 95.38 289 ASP A CA 1
ATOM 2220 C C . ASP A 1 289 ? -13.578 -17.703 -38.375 1 95.38 289 ASP A C 1
ATOM 2222 O O . ASP A 1 289 ? -14.734 -18.109 -38.219 1 95.38 289 ASP A O 1
ATOM 2226 N N . LEU A 1 290 ? -12.75 -17.484 -37.438 1 95.75 290 LEU A N 1
ATOM 2227 C CA . LEU A 1 290 ? -13.172 -17.656 -36.062 1 95.75 290 LEU A CA 1
ATOM 2228 C C . LEU A 1 290 ? -13.93 -16.422 -35.562 1 95.75 290 LEU A C 1
ATOM 2230 O O . LEU A 1 290 ? -13.57 -15.297 -35.875 1 95.75 290 LEU A O 1
ATOM 2234 N N . HIS A 1 291 ? -14.969 -16.672 -34.812 1 96.44 291 HIS A N 1
ATOM 2235 C CA . HIS A 1 291 ? -15.719 -15.625 -34.125 1 96.44 291 HIS A CA 1
ATOM 2236 C C . HIS A 1 291 ? -15.57 -15.75 -32.625 1 96.44 291 HIS A C 1
ATOM 2238 O O . HIS A 1 291 ? -15.859 -16.797 -32.062 1 96.44 291 HIS A O 1
ATOM 2244 N N . ALA A 1 292 ? -15.094 -14.711 -31.984 1 97.19 292 ALA A N 1
ATOM 2245 C CA . ALA A 1 292 ? -14.914 -14.727 -30.531 1 97.19 292 ALA A CA 1
ATOM 2246 C C . ALA A 1 292 ? -16.016 -13.945 -29.828 1 97.19 292 ALA A C 1
ATOM 2248 O O . ALA A 1 292 ? -16.297 -12.797 -30.203 1 97.19 292 ALA A O 1
ATOM 2249 N N . SER A 1 293 ? -16.656 -14.539 -28.891 1 97.12 293 SER A N 1
ATOM 2250 C CA . SER A 1 293 ? -17.672 -13.898 -28.047 1 97.12 293 SER A CA 1
ATOM 2251 C C . SER A 1 293 ? -17.188 -13.781 -26.609 1 97.12 293 SER A C 1
ATOM 2253 O O . SER A 1 293 ? -16.938 -14.789 -25.953 1 97.12 293 SER A O 1
ATOM 2255 N N . ILE A 1 294 ? -17.094 -12.523 -26.141 1 96.81 294 ILE A N 1
ATOM 2256 C CA . ILE A 1 294 ? -16.547 -12.25 -24.828 1 96.81 294 ILE A CA 1
ATOM 2257 C C . ILE A 1 294 ? -17.672 -11.891 -23.859 1 96.81 294 ILE A C 1
ATOM 2259 O O . ILE A 1 294 ? -18.531 -11.055 -24.172 1 96.81 294 ILE A O 1
ATOM 2263 N N . GLY A 1 295 ? -17.672 -12.5 -22.656 1 95.5 295 GLY A N 1
ATOM 2264 C CA . GLY A 1 295 ? -18.625 -12.164 -21.609 1 95.5 295 GLY A CA 1
ATOM 2265 C C . GLY A 1 295 ? -17.969 -11.992 -20.25 1 95.5 295 GLY A C 1
ATOM 2266 O O . GLY A 1 295 ? -17.031 -12.719 -19.922 1 95.5 295 GLY A O 1
ATOM 2267 N N . GLY A 1 296 ? -18.469 -10.984 -19.531 1 92.94 296 GLY A N 1
ATOM 2268 C CA . GLY A 1 296 ? -18.047 -10.812 -18.156 1 92.94 296 GLY A CA 1
ATOM 2269 C C . GLY A 1 296 ? -18.891 -11.602 -17.172 1 92.94 296 GLY A C 1
ATOM 2270 O O . GLY A 1 296 ? -20.125 -11.562 -17.219 1 92.94 296 GLY A O 1
ATOM 2271 N N . PHE A 1 297 ? -18.172 -12.352 -16.281 1 92.81 297 PHE A N 1
ATOM 2272 C CA . PHE A 1 297 ? -18.875 -13.242 -15.352 1 92.81 297 PHE A CA 1
ATOM 2273 C C . PHE A 1 297 ? -18.594 -12.852 -13.906 1 92.81 297 PHE A C 1
ATOM 2275 O O . PHE A 1 297 ? -17.469 -12.5 -13.562 1 92.81 297 PHE A O 1
ATOM 2282 N N . SER A 1 298 ? -19.641 -12.797 -13.117 1 88.81 298 SER A N 1
ATOM 2283 C CA . SER A 1 298 ? -19.516 -12.438 -11.711 1 88.81 298 SER A CA 1
ATOM 2284 C C . SER A 1 298 ? -20.266 -13.43 -10.82 1 88.81 298 SER A C 1
ATOM 2286 O O . SER A 1 298 ? -21.297 -13.977 -11.211 1 88.81 298 SER A O 1
ATOM 2288 N N . GLU A 1 299 ? -19.688 -13.656 -9.664 1 82.5 299 GLU A N 1
ATOM 2289 C CA . GLU A 1 299 ? -20.391 -14.453 -8.664 1 82.5 299 GLU A CA 1
ATOM 2290 C C . GLU A 1 299 ? -21.609 -13.711 -8.133 1 82.5 299 GLU A C 1
ATOM 2292 O O . GLU A 1 299 ? -22.688 -14.305 -8 1 82.5 299 GLU A O 1
ATOM 2297 N N . ASP A 1 300 ? -21.297 -12.539 -7.777 1 77.19 300 ASP A N 1
ATOM 2298 C CA . ASP A 1 300 ? -22.375 -11.609 -7.449 1 77.19 300 ASP A CA 1
ATOM 2299 C C . ASP A 1 300 ? -22.625 -10.625 -8.594 1 77.19 300 ASP A C 1
ATOM 2301 O O . ASP A 1 300 ? -21.797 -9.766 -8.867 1 77.19 300 ASP A O 1
ATOM 2305 N N . ILE A 1 301 ? -23.781 -10.781 -9.133 1 74.94 301 ILE A N 1
ATOM 2306 C CA . ILE A 1 301 ? -24.094 -10.039 -10.352 1 74.94 301 ILE A CA 1
ATOM 2307 C C . ILE A 1 301 ? -23.969 -8.539 -10.094 1 74.94 301 ILE A C 1
ATOM 2309 O O . ILE A 1 301 ? -23.719 -7.762 -11.016 1 74.94 301 ILE A O 1
ATOM 2313 N N . ASN A 1 302 ? -24.172 -8.109 -8.891 1 68.56 302 ASN A N 1
ATOM 2314 C CA . ASN A 1 302 ? -24.078 -6.691 -8.555 1 68.56 302 ASN A CA 1
ATOM 2315 C C . ASN A 1 302 ? -22.656 -6.312 -8.141 1 68.56 302 ASN A C 1
ATOM 2317 O O . ASN A 1 302 ? -22.391 -5.164 -7.781 1 68.56 302 ASN A O 1
ATOM 2321 N N . GLY A 1 303 ? -21.828 -7.254 -8.273 1 71.62 303 GLY A N 1
ATOM 2322 C CA . GLY A 1 303 ? -20.453 -7.008 -7.863 1 71.62 303 GLY A CA 1
ATOM 2323 C C . GLY A 1 303 ? -19.5 -6.801 -9.031 1 71.62 303 GLY A C 1
ATOM 2324 O O . GLY A 1 303 ? -19.922 -6.359 -10.102 1 71.62 303 GLY A O 1
ATOM 2325 N N . GLN A 1 304 ? -18.219 -6.988 -8.766 1 75.44 304 GLN A N 1
ATOM 2326 C CA . GLN A 1 304 ? -17.172 -6.855 -9.781 1 75.44 304 GLN A CA 1
ATOM 2327 C C . GLN A 1 304 ? -17.078 -8.109 -10.648 1 75.44 304 GLN A C 1
ATOM 2329 O O . GLN A 1 304 ? -17.484 -9.195 -10.219 1 75.44 304 GLN A O 1
ATOM 2334 N N . ILE A 1 305 ? -16.656 -7.926 -11.891 1 86.56 305 ILE A N 1
ATOM 2335 C CA . ILE A 1 305 ? -16.422 -9.062 -12.766 1 86.56 305 ILE A CA 1
ATOM 2336 C C . ILE A 1 305 ? -15.281 -9.914 -12.219 1 86.56 305 ILE A C 1
ATOM 2338 O O . ILE A 1 305 ? -14.203 -9.391 -11.906 1 86.56 305 ILE A O 1
ATOM 2342 N N . ASP A 1 306 ? -15.523 -11.148 -12.109 1 86.81 306 ASP A N 1
ATOM 2343 C CA . ASP A 1 306 ? -14.531 -12.07 -11.555 1 86.81 306 ASP A CA 1
ATOM 2344 C C . ASP A 1 306 ? -13.68 -12.688 -12.664 1 86.81 306 ASP A C 1
ATOM 2346 O O . ASP A 1 306 ? -12.523 -13.055 -12.43 1 86.81 306 ASP A O 1
ATOM 2350 N N . GLU A 1 307 ? -14.336 -12.883 -13.758 1 91.31 307 GLU A N 1
ATOM 2351 C CA . GLU A 1 307 ? -13.602 -13.469 -14.883 1 91.31 307 GLU A CA 1
ATOM 2352 C C . GLU A 1 307 ? -14.281 -13.141 -16.203 1 91.31 307 GLU A C 1
ATOM 2354 O O . GLU A 1 307 ? -15.469 -12.828 -16.25 1 91.31 307 GLU A O 1
ATOM 2359 N N . TYR A 1 308 ? -13.484 -13.164 -17.266 1 93.12 308 TYR A N 1
ATOM 2360 C CA . TYR A 1 308 ? -14.016 -13.148 -18.609 1 93.12 308 TYR A CA 1
ATOM 2361 C C . TYR A 1 308 ? -14.008 -14.547 -19.219 1 93.12 308 TYR A C 1
ATOM 2363 O O . TYR A 1 308 ? -13.094 -15.336 -18.969 1 93.12 308 TYR A O 1
ATOM 2371 N N . ARG A 1 309 ? -15.039 -14.859 -19.859 1 95.12 309 ARG A N 1
ATOM 2372 C CA . ARG A 1 309 ? -15.07 -16.094 -20.641 1 95.12 309 ARG A CA 1
ATOM 2373 C C . ARG A 1 309 ? -15.188 -15.789 -22.125 1 95.12 309 ARG A C 1
ATOM 2375 O O . ARG A 1 309 ? -15.945 -14.898 -22.531 1 95.12 309 ARG A O 1
ATOM 2382 N N . ILE A 1 310 ? -14.445 -16.469 -22.906 1 96.31 310 ILE A N 1
ATOM 2383 C CA . ILE A 1 310 ? -14.414 -16.266 -24.344 1 96.31 310 ILE A CA 1
ATOM 2384 C C . ILE A 1 310 ? -14.859 -17.531 -25.062 1 96.31 310 ILE A C 1
ATOM 2386 O O . ILE A 1 310 ? -14.219 -18.578 -24.938 1 96.31 310 ILE A O 1
ATOM 2390 N N . GLY A 1 311 ? -15.953 -17.406 -25.766 1 96.12 311 GLY A N 1
ATOM 2391 C CA . GLY A 1 311 ? -16.406 -18.5 -26.625 1 96.12 311 GLY A CA 1
ATOM 2392 C C . GLY A 1 311 ? -16.031 -18.312 -28.078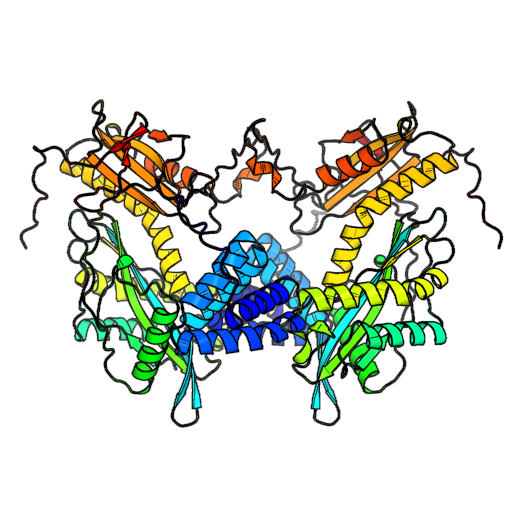 1 96.12 311 GLY A C 1
ATOM 2393 O O . GLY A 1 311 ? -16.125 -17.219 -28.625 1 96.12 311 GLY A O 1
ATOM 2394 N N . PHE A 1 312 ? -15.555 -19.422 -28.719 1 96.31 312 PHE A N 1
ATOM 2395 C CA . PHE A 1 312 ? -15.164 -19.375 -30.125 1 96.31 312 PHE A CA 1
ATOM 2396 C C . PHE A 1 312 ? -16.156 -20.156 -30.984 1 96.31 312 PHE A C 1
ATOM 2398 O O . PHE A 1 312 ? -16.469 -21.312 -30.703 1 96.31 312 PHE A O 1
ATOM 2405 N N . SER A 1 313 ? -16.625 -19.484 -31.953 1 96 313 SER A N 1
ATOM 2406 C CA . SER A 1 313 ? -17.469 -20.094 -32.969 1 96 313 SER A CA 1
ATOM 2407 C C . SER A 1 313 ? -16.875 -19.938 -34.375 1 96 313 SER A C 1
ATOM 2409 O O . SER A 1 313 ? -15.844 -19.266 -34.531 1 96 313 SER A O 1
ATOM 2411 N N . ILE A 1 314 ? -17.5 -20.625 -35.375 1 93.19 314 ILE A N 1
ATOM 2412 C CA . ILE A 1 314 ? -16.891 -20.656 -36.688 1 93.19 314 ILE A CA 1
ATOM 2413 C C . ILE A 1 314 ? -17.875 -20.078 -37.719 1 93.19 314 ILE A C 1
ATOM 2415 O O . ILE A 1 314 ? -19 -20.562 -37.844 1 93.19 314 ILE A O 1
ATOM 2419 N N . GLY A 1 315 ? -17.359 -19.141 -38.469 1 89 315 GLY A N 1
ATOM 2420 C CA . GLY A 1 315 ? -18.156 -18.594 -39.531 1 89 315 GLY A CA 1
ATOM 2421 C C . GLY A 1 315 ? -19.531 -18.109 -39.094 1 89 315 GLY A C 1
ATOM 2422 O O . GLY A 1 315 ? -19.625 -17.328 -38.125 1 89 315 GLY A O 1
ATOM 2423 N N . GLY A 1 316 ? -20.516 -18.578 -39.781 1 84.19 316 GLY A N 1
ATOM 2424 C CA . GLY A 1 316 ? -21.891 -18.172 -39.469 1 84.19 316 GLY A CA 1
ATOM 2425 C C . GLY A 1 316 ? -22.562 -19.078 -38.469 1 84.19 316 GLY A C 1
ATOM 2426 O O . GLY A 1 316 ? -23.672 -18.781 -38 1 84.19 316 GLY A O 1
ATOM 2427 N N . ASP A 1 317 ? -21.922 -20.172 -38.125 1 87 317 ASP A N 1
ATOM 2428 C CA . ASP A 1 317 ? -22.469 -21.109 -37.125 1 87 317 ASP A CA 1
ATOM 2429 C C . ASP A 1 317 ? -22.297 -20.578 -35.719 1 87 317 ASP A C 1
ATOM 2431 O O . ASP A 1 317 ? -21.188 -20.312 -35.281 1 87 317 ASP A O 1
ATOM 2435 N N . PRO A 1 318 ? -23.391 -20.391 -35 1 87.31 318 PRO A N 1
ATOM 2436 C CA . PRO A 1 318 ? -23.312 -19.812 -33.656 1 87.31 318 PRO A CA 1
ATOM 2437 C C . PRO A 1 318 ? -22.828 -20.812 -32.625 1 87.31 318 PRO A C 1
ATOM 2439 O O . PRO A 1 318 ? -22.547 -20.438 -31.469 1 87.31 318 PRO A O 1
ATOM 2442 N N . THR A 1 319 ? -22.641 -22.031 -33 1 91.31 319 THR A N 1
ATOM 2443 C CA . THR A 1 319 ? -22.203 -23.047 -32.062 1 91.31 319 THR A CA 1
ATOM 2444 C C . THR A 1 319 ? -20.797 -22.75 -31.547 1 91.31 319 THR A C 1
ATOM 2446 O O . THR A 1 319 ? -19.875 -22.547 -32.344 1 91.31 319 THR A O 1
ATOM 2449 N N . VAL A 1 320 ? -20.703 -22.719 -30.203 1 95.44 320 VAL A N 1
ATOM 2450 C CA . VAL A 1 320 ? -19.406 -22.5 -29.578 1 95.44 320 VAL A CA 1
ATOM 2451 C C . VAL A 1 320 ? -18.609 -23.812 -29.578 1 95.44 320 VAL A C 1
ATOM 2453 O O . VAL A 1 320 ? -19.016 -24.781 -28.938 1 95.44 320 VAL A O 1
ATOM 2456 N N . VAL A 1 321 ? -17.516 -23.797 -30.266 1 93.94 321 VAL A N 1
ATOM 2457 C CA . VAL A 1 321 ? -16.75 -25.031 -30.453 1 93.94 321 VAL A CA 1
ATOM 2458 C C . VAL A 1 321 ? -15.695 -25.156 -29.359 1 93.94 321 VAL A C 1
ATOM 2460 O O . VAL A 1 321 ? -15.219 -26.25 -29.078 1 93.94 321 VAL A O 1
ATOM 2463 N N . TYR A 1 322 ? -15.273 -24.062 -28.797 1 92.88 322 TYR A N 1
ATOM 2464 C CA . TYR A 1 322 ? -14.273 -24.047 -27.734 1 92.88 322 TYR A CA 1
ATOM 2465 C C . TYR A 1 322 ? -14.414 -22.797 -26.875 1 92.88 322 TYR A C 1
ATOM 2467 O O . TYR A 1 322 ? -14.984 -21.797 -27.312 1 92.88 322 TYR A O 1
ATOM 2475 N N . GLY A 1 323 ? -13.945 -22.906 -25.641 1 93.44 323 GLY A N 1
ATOM 2476 C CA . GLY A 1 323 ? -13.992 -21.766 -24.734 1 93.44 323 GLY A CA 1
ATOM 2477 C C . GLY A 1 323 ? -12.758 -21.625 -23.875 1 93.44 323 GLY A C 1
ATOM 2478 O O . GLY A 1 323 ? -12.102 -22.625 -23.562 1 93.44 323 GLY A O 1
ATOM 2479 N N . THR A 1 324 ? -12.422 -20.406 -23.547 1 92.88 324 THR A N 1
ATOM 2480 C CA . THR A 1 324 ? -11.328 -20.125 -22.641 1 92.88 324 THR A CA 1
ATOM 2481 C C . THR A 1 324 ? -11.766 -19.141 -21.547 1 92.88 324 THR A C 1
ATOM 2483 O O . THR A 1 324 ? -12.664 -18.328 -21.766 1 92.88 324 THR A O 1
ATOM 2486 N N . VAL A 1 325 ? -11.094 -19.328 -20.406 1 91.44 325 VAL A N 1
ATOM 2487 C CA . VAL A 1 325 ? -11.438 -18.484 -19.266 1 91.44 325 VAL A CA 1
ATOM 2488 C C . VAL A 1 325 ? -10.281 -17.531 -18.953 1 91.44 325 VAL A C 1
ATOM 2490 O O . VAL A 1 325 ? -9.109 -17.922 -19.031 1 91.44 325 VAL A O 1
ATOM 2493 N N . TRP A 1 326 ? -10.633 -16.25 -18.641 1 92.56 326 TRP A N 1
ATOM 2494 C CA . TRP A 1 326 ? -9.711 -15.195 -18.25 1 92.56 326 TRP A CA 1
ATOM 2495 C C . TRP A 1 326 ? -10.047 -14.68 -16.844 1 92.56 326 TRP A C 1
ATOM 2497 O O . TRP A 1 326 ? -10.766 -13.688 -16.703 1 92.56 326 TRP A O 1
ATOM 2507 N N . PRO A 1 327 ? -9.43 -15.305 -15.836 1 88.62 327 PRO A N 1
ATOM 2508 C CA . PRO A 1 327 ? -9.711 -14.891 -14.461 1 88.62 327 PRO A CA 1
ATOM 2509 C C . PRO A 1 327 ? -9.141 -13.516 -14.125 1 88.62 327 PRO A C 1
ATOM 2511 O O . PRO A 1 327 ? -8.078 -13.148 -14.633 1 88.62 327 PRO A O 1
ATOM 2514 N N . LEU A 1 328 ? -9.914 -12.766 -13.289 1 87.5 328 LEU A N 1
ATOM 2515 C CA . LEU A 1 328 ? -9.461 -11.453 -12.836 1 87.5 328 LEU A CA 1
ATOM 2516 C C . LEU A 1 328 ? -9.062 -11.492 -11.367 1 87.5 328 LEU A C 1
ATOM 2518 O O . LEU A 1 328 ? -9.633 -12.25 -10.586 1 87.5 328 LEU A O 1
ATOM 2522 N N . TYR A 1 329 ? -7.984 -10.711 -11.07 1 78 329 TYR A N 1
ATOM 2523 C CA . TYR A 1 329 ? -7.508 -10.617 -9.695 1 78 329 TYR A CA 1
ATOM 2524 C C . TYR A 1 329 ? -7.684 -9.203 -9.156 1 78 329 TYR A C 1
ATOM 2526 O O . TYR A 1 329 ? -7.691 -8.234 -9.922 1 78 329 TYR A O 1
ATOM 2534 N N . GLU A 1 330 ? -7.957 -9.094 -7.793 1 61.12 330 GLU A N 1
ATOM 2535 C CA . GLU A 1 330 ? -8.406 -8.008 -6.926 1 61.12 330 GLU A CA 1
ATOM 2536 C C . GLU A 1 330 ? -8.242 -6.652 -7.609 1 61.12 330 GLU A C 1
ATOM 2538 O O . GLU A 1 330 ? -9.195 -5.867 -7.676 1 61.12 330 GLU A O 1
ATOM 2543 N N . GLN A 1 331 ? -7.043 -6.262 -8 1 59.09 331 GLN A N 1
ATOM 2544 C CA . GLN A 1 331 ? -6.852 -4.875 -8.406 1 59.09 331 GLN A CA 1
ATOM 2545 C C . GLN A 1 331 ? -7.309 -4.656 -9.844 1 59.09 331 GLN A C 1
ATOM 2547 O O . GLN A 1 331 ? -7.438 -3.516 -10.297 1 59.09 331 GLN A O 1
ATOM 2552 N N . GLU A 1 332 ? -7.629 -5.738 -10.5 1 59.56 332 GLU A N 1
ATOM 2553 C CA . GLU A 1 332 ? -7.941 -5.594 -11.922 1 59.56 332 GLU A CA 1
ATOM 2554 C C . GLU A 1 332 ? -9.43 -5.336 -12.141 1 59.56 332 GLU A C 1
ATOM 2556 O O . GLU A 1 332 ? -9.898 -5.285 -13.273 1 59.56 332 GLU A O 1
ATOM 2561 N N . SER A 1 333 ? -10 -4.559 -11.273 1 50.72 333 SER A N 1
ATOM 2562 C CA . SER A 1 333 ? -11.445 -4.441 -11.445 1 50.72 333 SER A CA 1
ATOM 2563 C C . SER A 1 333 ? -11.812 -4.207 -12.906 1 50.72 333 SER A C 1
ATOM 2565 O O . SER A 1 333 ? -11.156 -3.43 -13.602 1 50.72 333 SER A O 1
ATOM 2567 N N . GLY A 1 334 ? -12.297 -5.258 -13.578 1 43.41 334 GLY A N 1
ATOM 2568 C CA . GLY A 1 334 ? -12.797 -5.32 -14.945 1 43.41 334 GLY A CA 1
ATOM 2569 C C . GLY A 1 334 ? -13.609 -4.105 -15.336 1 43.41 334 GLY A C 1
ATOM 2570 O O . GLY A 1 334 ? -14.203 -4.07 -16.422 1 43.41 334 GLY A O 1
ATOM 2571 N N . GLU A 1 335 ? -13.945 -3.457 -14.336 1 42.28 335 GLU A N 1
ATOM 2572 C CA . GLU A 1 335 ? -14.945 -2.516 -14.828 1 42.28 335 GLU A CA 1
ATOM 2573 C C . GLU A 1 335 ? -14.32 -1.466 -15.742 1 42.28 335 GLU A C 1
ATOM 2575 O O . GLU A 1 335 ? -13.281 -0.893 -15.414 1 42.28 335 GLU A O 1
ATOM 2580 N N . ASP A 1 336 ? -14.406 -1.853 -17 1 40.03 336 ASP A N 1
ATOM 2581 C CA . ASP A 1 336 ? -14.133 -0.847 -18.016 1 40.03 336 ASP A CA 1
ATOM 2582 C C . ASP A 1 336 ? -14.578 0.54 -17.547 1 40.03 336 ASP A C 1
ATOM 2584 O O . ASP A 1 336 ? -15.773 0.8 -17.406 1 40.03 336 ASP A O 1
ATOM 2588 N N . LEU A 1 337 ? -13.945 1.013 -16.609 1 37.97 337 LEU A N 1
ATOM 2589 C CA . LEU A 1 337 ? -14.359 2.412 -16.609 1 37.97 337 LEU A CA 1
ATOM 2590 C C . LEU A 1 337 ? -14.375 2.969 -18.031 1 37.97 337 LEU A C 1
ATOM 2592 O O . LEU A 1 337 ? -13.398 2.836 -18.766 1 37.97 337 LEU A O 1
ATOM 2596 N N . PRO A 1 338 ? -15.477 2.924 -18.688 1 32.28 338 PRO A N 1
ATOM 2597 C CA . PRO A 1 338 ? -15.461 3.594 -19.984 1 32.28 338 PRO A CA 1
ATOM 2598 C C . PRO A 1 338 ? -14.539 4.812 -20.016 1 32.28 338 PRO A C 1
ATOM 2600 O O . PRO A 1 338 ? -14.688 5.719 -19.188 1 32.28 338 PRO A O 1
ATOM 2603 N N . MET A 1 339 ? -13.289 4.605 -20.156 1 33.66 339 MET A N 1
ATOM 2604 C CA . MET A 1 339 ? -12.414 5.723 -20.516 1 33.66 339 MET A CA 1
ATOM 2605 C C . MET A 1 339 ? -13.086 6.621 -21.547 1 33.66 339 MET A C 1
ATOM 2607 O O . MET A 1 339 ? -13.188 6.258 -22.719 1 33.66 339 MET A O 1
ATOM 2611 N N . MET A 1 340 ? -14.203 7.117 -21.422 1 30.17 340 MET A N 1
ATOM 2612 C CA . MET A 1 340 ? -14.344 8.172 -22.406 1 30.17 340 MET A CA 1
ATOM 2613 C C . MET A 1 340 ? -13.133 9.094 -22.406 1 30.17 340 MET A C 1
ATOM 2615 O O . MET A 1 340 ? -13.047 10.023 -21.594 1 30.17 340 MET A O 1
ATOM 2619 N N . ILE A 1 341 ? -11.898 8.586 -22.578 1 31.98 341 ILE A N 1
ATOM 2620 C CA . ILE A 1 341 ? -10.797 9.453 -22.984 1 31.98 341 ILE A CA 1
ATOM 2621 C C . ILE A 1 341 ? -11.25 10.328 -24.156 1 31.98 341 ILE A C 1
ATOM 2623 O O . ILE A 1 341 ? -11.742 9.828 -25.172 1 31.98 341 ILE A O 1
ATOM 2627 N N . PRO A 1 342 ? -11.578 11.586 -23.984 1 30.05 342 PRO A N 1
ATOM 2628 C CA . PRO A 1 342 ? -11.609 12.289 -25.266 1 30.05 342 PRO A CA 1
ATOM 2629 C C . PRO A 1 342 ? -10.469 11.875 -26.188 1 30.05 342 PRO A C 1
ATOM 2631 O O . PRO A 1 342 ? -9.422 11.414 -25.719 1 30.05 342 PRO A O 1
ATOM 2634 N N . GLY A 1 343 ? -10.727 11.641 -27.562 1 28.8 343 GLY A N 1
ATOM 2635 C CA . GLY A 1 343 ? -9.805 11.336 -28.641 1 28.8 343 GLY A CA 1
ATOM 2636 C C . GLY A 1 343 ? -8.406 11.891 -28.406 1 28.8 343 GLY A C 1
ATOM 2637 O O . GLY A 1 343 ? -7.426 11.352 -28.906 1 28.8 343 GLY A O 1
ATOM 2638 N N . GLY A 1 344 ? -8.125 13.242 -28.141 1 28.44 344 GLY A N 1
ATOM 2639 C CA . GLY A 1 344 ? -6.859 13.938 -28.281 1 28.44 344 GLY A CA 1
ATOM 2640 C C . GLY A 1 344 ? -5.938 13.734 -27.094 1 28.44 344 GLY A C 1
ATOM 2641 O O . GLY A 1 344 ? -4.82 14.25 -27.062 1 28.44 344 GLY A O 1
ATOM 2642 N N . ALA A 1 345 ? -6.426 13.812 -25.859 1 32 345 ALA A N 1
ATOM 2643 C CA . ALA A 1 345 ? -5.383 14.016 -24.859 1 32 345 ALA A CA 1
ATOM 2644 C C . ALA A 1 345 ? -4.516 12.773 -24.703 1 32 345 ALA A C 1
ATOM 2646 O O . ALA A 1 345 ? -5.031 11.672 -24.469 1 32 345 ALA A O 1
ATOM 2647 N N . GLY A 1 346 ? -3.307 12.57 -25.203 1 30.84 346 GLY A N 1
ATOM 2648 C CA . GLY A 1 346 ? -2.141 11.703 -25.188 1 30.84 346 GLY A CA 1
ATOM 2649 C C . GLY A 1 346 ? -1.893 11.055 -23.844 1 30.84 346 GLY A C 1
ATOM 2650 O O . GLY A 1 346 ? -0.898 10.344 -23.672 1 30.84 346 GLY A O 1
ATOM 2651 N N . LEU A 1 347 ? -2.285 11.68 -22.734 1 35 347 LEU A N 1
ATOM 2652 C CA . LEU A 1 347 ? -1.774 11.242 -21.438 1 35 347 LEU A CA 1
ATOM 2653 C C . LEU A 1 347 ? -2.24 9.828 -21.125 1 35 347 LEU A C 1
ATOM 2655 O O . LEU A 1 347 ? -1.883 9.266 -20.094 1 35 347 LEU A O 1
ATOM 2659 N N . LEU A 1 348 ? -3.24 9.227 -21.812 1 39.34 348 LEU A N 1
ATOM 2660 C CA . LEU A 1 348 ? -3.756 7.879 -21.578 1 39.34 348 LEU A CA 1
ATOM 2661 C C . LEU A 1 348 ? -2.742 6.824 -22 1 39.34 348 LEU A C 1
ATOM 2663 O O . LEU A 1 348 ? -3.02 5.625 -21.938 1 39.34 348 LEU A O 1
ATOM 2667 N N . GLU A 1 349 ? -1.84 7.141 -22.656 1 41.03 349 GLU A N 1
ATOM 2668 C CA . GLU A 1 349 ? -0.859 6.172 -23.125 1 41.03 349 GLU A CA 1
ATOM 2669 C C . GLU A 1 349 ? -0.203 5.43 -21.969 1 41.03 349 GLU A C 1
ATOM 2671 O O . GLU A 1 349 ? 0.395 4.367 -22.172 1 41.03 349 GLU A O 1
ATOM 2676 N N . GLY A 1 350 ? -0.406 5.891 -20.703 1 45.78 350 GLY A N 1
ATOM 2677 C CA . GLY A 1 350 ? 0.387 5.258 -19.672 1 45.78 350 GLY A CA 1
ATOM 2678 C C . GLY A 1 350 ? -0.43 4.355 -18.766 1 45.78 350 GLY A C 1
ATOM 2679 O O . GLY A 1 350 ? 0.104 3.764 -17.828 1 45.78 350 GLY A O 1
ATOM 2680 N N . LEU A 1 351 ? -1.745 4.445 -18.859 1 52.59 351 LEU A N 1
ATOM 2681 C CA . LEU A 1 351 ? -2.477 3.582 -17.938 1 52.59 351 LEU A CA 1
ATOM 2682 C C . LEU A 1 351 ? -2.441 2.131 -18.406 1 52.59 351 LEU A C 1
ATOM 2684 O O . LEU A 1 351 ? -2.502 1.861 -19.609 1 52.59 351 LEU A O 1
ATOM 2688 N N . PRO A 1 352 ? -2.104 1.208 -17.469 1 60.66 352 PRO A N 1
ATOM 2689 C CA . PRO A 1 352 ? -2.125 -0.209 -17.844 1 60.66 352 PRO A CA 1
ATOM 2690 C C . PRO A 1 352 ? -3.441 -0.628 -18.484 1 60.66 352 PRO A C 1
ATOM 2692 O O . PRO A 1 352 ? -4.508 -0.147 -18.094 1 60.66 352 PRO A O 1
ATOM 2695 N N . ALA A 1 353 ? -3.328 -1.278 -19.625 1 73.06 353 ALA A N 1
ATOM 2696 C CA . ALA A 1 353 ? -4.477 -1.785 -20.375 1 73.06 353 ALA A CA 1
ATOM 2697 C C . ALA A 1 353 ? -5.387 -2.619 -19.469 1 73.06 353 ALA A C 1
ATOM 2699 O O . ALA A 1 353 ? -4.91 -3.393 -18.641 1 73.06 353 ALA A O 1
ATOM 2700 N N . SER A 1 354 ? -6.688 -2.371 -19.547 1 80.88 354 SER A N 1
ATOM 2701 C CA . SER A 1 354 ? -7.672 -3.182 -18.828 1 80.88 354 SER A CA 1
ATOM 2702 C C . SER A 1 354 ? -7.664 -4.625 -19.328 1 80.88 354 SER A C 1
ATOM 2704 O O . SER A 1 354 ? -7.191 -4.902 -20.438 1 80.88 354 SER A O 1
ATOM 2706 N N . PRO A 1 355 ? -8.125 -5.52 -18.547 1 87.62 355 PRO A N 1
ATOM 2707 C CA . PRO A 1 355 ? -8.18 -6.918 -18.984 1 87.62 355 PRO A CA 1
ATOM 2708 C C . PRO A 1 355 ? -8.93 -7.102 -20.297 1 87.62 355 PRO A C 1
ATOM 2710 O O . PRO A 1 355 ? -8.492 -7.875 -21.156 1 87.62 355 PRO A O 1
ATOM 2713 N N . LEU A 1 356 ? -10.039 -6.418 -20.5 1 89.44 356 LEU A N 1
ATOM 2714 C CA . LEU A 1 356 ? -10.789 -6.512 -21.75 1 89.44 356 LEU A CA 1
ATOM 2715 C C . LEU A 1 356 ? -9.945 -6.031 -22.938 1 89.44 356 LEU A C 1
ATOM 2717 O O . LEU A 1 356 ? -9.93 -6.66 -23.984 1 89.44 356 LEU A O 1
ATOM 2721 N N . GLN A 1 357 ? -9.266 -4.953 -22.672 1 88.06 357 GLN A N 1
ATOM 2722 C CA . GLN A 1 357 ? -8.398 -4.43 -23.719 1 88.06 357 GLN A CA 1
ATOM 2723 C C . GLN A 1 357 ? -7.293 -5.426 -24.062 1 88.06 357 GLN A C 1
ATOM 2725 O O . GLN A 1 357 ? -6.918 -5.566 -25.219 1 88.06 357 GLN A O 1
ATOM 2730 N N . GLN A 1 358 ? -6.809 -6.094 -23.031 1 91.44 358 GLN A N 1
ATOM 2731 C CA . GLN A 1 358 ? -5.785 -7.109 -23.25 1 91.44 358 GLN A CA 1
ATOM 2732 C C . GLN A 1 358 ? -6.328 -8.266 -24.078 1 91.44 358 GLN A C 1
ATOM 2734 O O . GLN A 1 358 ? -5.656 -8.758 -24.984 1 91.44 358 GLN A O 1
ATOM 2739 N N . ILE A 1 359 ? -7.504 -8.688 -23.781 1 94.44 359 ILE A N 1
ATOM 2740 C CA . ILE A 1 359 ? -8.156 -9.773 -24.5 1 94.44 359 ILE A CA 1
ATOM 2741 C C . ILE A 1 359 ? -8.305 -9.398 -25.969 1 94.44 359 ILE A C 1
ATOM 2743 O O . ILE A 1 359 ? -7.926 -10.172 -26.859 1 94.44 359 ILE A O 1
ATOM 2747 N N . LEU A 1 360 ? -8.789 -8.203 -26.203 1 94.25 360 LEU A N 1
ATOM 2748 C CA . LEU A 1 360 ? -9.008 -7.73 -27.562 1 94.25 360 LEU A CA 1
ATOM 2749 C C . LEU A 1 360 ? -7.695 -7.668 -28.344 1 94.25 360 LEU A C 1
ATOM 2751 O O . LEU A 1 360 ? -7.633 -8.07 -29.5 1 94.25 360 LEU A O 1
ATOM 2755 N N . THR A 1 361 ? -6.73 -7.219 -27.672 1 94.06 361 THR A N 1
ATOM 2756 C CA . THR A 1 361 ? -5.422 -7.102 -28.297 1 94.06 361 THR A CA 1
ATOM 2757 C C . THR A 1 361 ? -4.902 -8.477 -28.719 1 94.06 361 THR A C 1
ATOM 2759 O O . THR A 1 361 ? -4.441 -8.648 -29.844 1 94.06 361 THR A O 1
ATOM 2762 N N . VAL A 1 362 ? -4.961 -9.43 -27.844 1 95.94 362 VAL A N 1
ATOM 2763 C CA . VAL A 1 362 ? -4.449 -10.766 -28.125 1 95.94 362 VAL A CA 1
ATOM 2764 C C . VAL A 1 362 ? -5.266 -11.406 -29.25 1 95.94 362 VAL A C 1
ATOM 2766 O O . VAL A 1 362 ? -4.703 -12.047 -30.141 1 95.94 362 VAL A O 1
ATOM 2769 N N . LEU A 1 363 ? -6.574 -11.266 -29.219 1 96.62 363 LEU A N 1
ATOM 2770 C CA . LEU A 1 363 ? -7.438 -11.82 -30.25 1 96.62 363 LEU A CA 1
ATOM 2771 C C . LEU A 1 363 ? -7.074 -11.25 -31.625 1 96.62 363 LEU A C 1
ATOM 2773 O O . LEU A 1 363 ? -6.945 -11.992 -32.594 1 96.62 363 LEU A O 1
ATOM 2777 N N . ARG A 1 364 ? -6.891 -9.977 -31.625 1 96 364 ARG A N 1
ATOM 2778 C CA . ARG A 1 364 ? -6.559 -9.312 -32.875 1 96 364 ARG A CA 1
ATOM 2779 C C . ARG A 1 364 ? -5.176 -9.734 -33.375 1 96 364 ARG A C 1
ATOM 2781 O O . ARG A 1 364 ? -4.965 -9.883 -34.562 1 96 364 ARG A O 1
ATOM 2788 N N . GLU A 1 365 ? -4.27 -9.906 -32.5 1 95.88 365 GLU A N 1
ATOM 2789 C CA . GLU A 1 365 ? -2.932 -10.375 -32.844 1 95.88 365 GLU A CA 1
ATOM 2790 C C . GLU A 1 365 ? -2.98 -11.766 -33.469 1 95.88 365 GLU A C 1
ATOM 2792 O O . GLU A 1 365 ? -2.131 -12.102 -34.312 1 95.88 365 GLU A O 1
ATOM 2797 N N . CYS A 1 366 ? -3.947 -12.523 -33.062 1 95.94 366 CYS A N 1
ATOM 2798 C CA . CYS A 1 366 ? -4.117 -13.867 -33.625 1 95.94 366 CYS A CA 1
ATOM 2799 C C . CYS A 1 366 ? -4.75 -13.812 -35 1 95.94 366 CYS A C 1
ATOM 2801 O O . CYS A 1 366 ? -4.793 -14.828 -35.719 1 95.94 366 CYS A O 1
ATOM 2803 N N . GLY A 1 367 ? -5.273 -12.656 -35.344 1 95.81 367 GLY A N 1
ATOM 2804 C CA . GLY A 1 367 ? -5.91 -12.516 -36.656 1 95.81 367 GLY A CA 1
ATOM 2805 C C . GLY A 1 367 ? -7.414 -12.711 -36.594 1 95.81 367 GLY A C 1
ATOM 2806 O O . GLY A 1 367 ? -8.062 -12.867 -37.656 1 95.81 367 GLY A O 1
ATOM 2807 N N . ILE A 1 368 ? -7.922 -12.773 -35.406 1 96.06 368 ILE A N 1
ATOM 2808 C CA . ILE A 1 368 ? -9.367 -12.906 -35.25 1 96.06 368 ILE A CA 1
ATOM 2809 C C . ILE A 1 368 ? -10.031 -11.539 -35.438 1 96.06 368 ILE A C 1
ATOM 2811 O O . ILE A 1 368 ? -9.766 -10.617 -34.656 1 96.06 368 ILE A O 1
ATOM 2815 N N . VAL A 1 369 ? -10.891 -11.414 -36.344 1 94.38 369 VAL A N 1
ATOM 2816 C CA . VAL A 1 369 ? -11.445 -10.109 -36.688 1 94.38 369 VAL A CA 1
ATOM 2817 C C . VAL A 1 369 ? -12.867 -9.992 -36.156 1 94.38 369 VAL A C 1
ATOM 2819 O O . VAL A 1 369 ? -13.336 -8.898 -35.844 1 94.38 369 VAL A O 1
ATOM 2822 N N . HIS A 1 370 ? -13.57 -11.109 -36.125 1 95.06 370 HIS A N 1
ATOM 2823 C CA . HIS A 1 370 ? -14.945 -11.102 -35.625 1 95.06 370 HIS A CA 1
ATOM 2824 C C . HIS A 1 370 ? -14.992 -11.266 -34.094 1 95.06 370 HIS A C 1
ATOM 2826 O O . HIS A 1 370 ? -14.977 -12.383 -33.594 1 95.06 370 HIS A O 1
ATOM 2832 N N . ILE A 1 371 ? -15.102 -10.172 -33.469 1 96.38 371 ILE A N 1
ATOM 2833 C CA . ILE A 1 371 ? -15.086 -10.172 -32.031 1 96.38 371 ILE A CA 1
ATOM 2834 C C . ILE A 1 371 ? -16.328 -9.469 -31.484 1 96.38 371 ILE A C 1
ATOM 2836 O O . ILE A 1 371 ? -16.625 -8.344 -31.891 1 96.38 371 ILE A O 1
ATOM 2840 N N . LYS A 1 372 ? -17.031 -10.125 -30.656 1 95.44 372 LYS A N 1
ATOM 2841 C CA . LYS A 1 372 ? -18.188 -9.539 -30 1 95.44 372 LYS A CA 1
ATOM 2842 C C . LYS A 1 372 ? -18.016 -9.508 -28.484 1 95.44 372 LYS A C 1
ATOM 2844 O O . LYS A 1 372 ? -17.734 -10.539 -27.875 1 95.44 372 LYS A O 1
ATOM 2849 N N . HIS A 1 373 ? -18.141 -8.43 -27.922 1 95.06 373 HIS A N 1
ATOM 2850 C CA . HIS A 1 373 ? -18.156 -8.258 -26.484 1 95.06 373 HIS A CA 1
ATOM 2851 C C . HIS A 1 373 ? -19.562 -8.008 -25.969 1 95.06 373 HIS A C 1
ATOM 2853 O O . HIS A 1 373 ? -20.203 -7.023 -26.344 1 95.06 373 HIS A O 1
ATOM 2859 N N . HIS A 1 374 ? -20.016 -8.898 -25.141 1 93.44 374 HIS A N 1
ATOM 2860 C CA . HIS A 1 374 ? -21.328 -8.719 -24.531 1 93.44 374 HIS A CA 1
ATOM 2861 C C . HIS A 1 374 ? -21.266 -7.773 -23.328 1 93.44 374 HIS A C 1
ATOM 2863 O O . HIS A 1 374 ? -2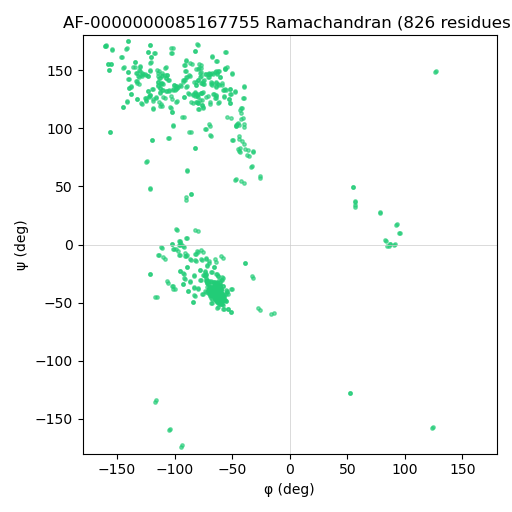0.547 -8.039 -22.375 1 93.44 374 HIS A O 1
ATOM 2869 N N . ALA A 1 375 ? -22 -6.742 -23.344 1 87.25 375 ALA A N 1
ATOM 2870 C CA . ALA A 1 375 ? -21.984 -5.738 -22.281 1 87.25 375 ALA A CA 1
ATOM 2871 C C . ALA A 1 375 ? -22.688 -6.266 -21.031 1 87.25 375 ALA A C 1
ATOM 2873 O O . ALA A 1 375 ? -22.375 -5.828 -19.922 1 87.25 375 ALA A O 1
ATOM 2874 N N . GLU A 1 376 ? -23.578 -7.137 -21.266 1 87.5 376 GLU A N 1
ATOM 2875 C CA . GLU A 1 376 ? -24.312 -7.691 -20.125 1 87.5 376 GLU A CA 1
ATOM 2876 C C . GLU A 1 376 ? -23.422 -8.586 -19.281 1 87.5 376 GLU A C 1
ATOM 2878 O O . GLU A 1 376 ? -22.531 -9.258 -19.797 1 87.5 376 GLU A O 1
ATOM 2883 N N . ARG A 1 377 ? -23.719 -8.562 -18.047 1 89.75 377 ARG A N 1
ATOM 2884 C CA . ARG A 1 377 ? -23 -9.422 -17.109 1 89.75 377 ARG A CA 1
ATOM 2885 C C . ARG A 1 377 ? -23.688 -10.773 -16.969 1 89.75 377 ARG A C 1
ATOM 2887 O O . ARG A 1 377 ? -24.906 -10.859 -17.016 1 89.75 377 ARG A O 1
ATOM 2894 N N . PHE A 1 378 ? -22.812 -11.773 -16.812 1 93 378 PHE A N 1
ATOM 2895 C CA . PHE A 1 378 ? -23.344 -13.125 -16.688 1 93 378 PHE A CA 1
ATOM 2896 C C . PHE A 1 378 ? -23.047 -13.695 -15.312 1 93 378 PHE A C 1
ATOM 2898 O O . PHE A 1 378 ? -22.078 -13.297 -14.664 1 93 378 PHE A O 1
ATOM 2905 N N . THR A 1 379 ? -23.922 -14.547 -14.875 1 91.25 379 THR A N 1
ATOM 2906 C CA . THR A 1 379 ? -23.625 -15.328 -13.68 1 91.25 379 THR A CA 1
ATOM 2907 C C . THR A 1 379 ? -22.688 -16.484 -14.008 1 91.25 379 THR A C 1
ATOM 2909 O O . THR A 1 379 ? -22.719 -17.016 -15.117 1 91.25 379 THR A O 1
ATOM 2912 N N . MET A 1 380 ? -21.938 -16.844 -13.008 1 89.81 380 MET A N 1
ATOM 2913 C CA . MET A 1 380 ? -21.016 -17.953 -13.203 1 89.81 380 MET A CA 1
ATOM 2914 C C . MET A 1 380 ? -21.75 -19.281 -13.258 1 89.81 380 MET A C 1
ATOM 2916 O O . MET A 1 380 ? -22.078 -19.859 -12.219 1 89.81 380 MET A O 1
ATOM 2920 N N . GLU A 1 381 ? -21.953 -19.734 -14.477 1 90.5 381 GLU A N 1
ATOM 2921 C CA . GLU A 1 381 ? -22.672 -20.984 -14.68 1 90.5 381 GLU A CA 1
ATOM 2922 C C . GLU A 1 381 ? -21.75 -22.078 -15.203 1 90.5 381 GLU A C 1
ATOM 2924 O O . GLU A 1 381 ? -20.812 -21.797 -15.953 1 90.5 381 GLU A O 1
ATOM 2929 N N . PHE A 1 382 ? -22.047 -23.281 -14.758 1 90.06 382 PHE A N 1
ATOM 2930 C CA . PHE A 1 382 ? -21.281 -24.469 -15.133 1 90.06 382 PHE A CA 1
ATOM 2931 C C . PHE A 1 382 ? -22.203 -25.578 -15.609 1 90.06 382 PHE A C 1
ATOM 2933 O O . PHE A 1 382 ? -23.391 -25.578 -15.289 1 90.06 382 PHE A O 1
ATOM 2940 N N . CYS A 1 383 ? -21.641 -26.391 -16.453 1 89.25 383 CYS A N 1
ATOM 2941 C CA . CYS A 1 383 ? -22.406 -27.531 -16.922 1 89.25 383 CYS A CA 1
ATOM 2942 C C . CYS A 1 383 ? -22.734 -28.484 -15.766 1 89.25 383 CYS A C 1
ATOM 2944 O O . CYS A 1 383 ? -21.859 -28.844 -14.977 1 89.25 383 CYS A O 1
ATOM 2946 N N . ASP A 1 384 ? -23.906 -28.984 -15.672 1 87.25 384 ASP A N 1
ATOM 2947 C CA . ASP A 1 384 ? -24.375 -29.828 -14.578 1 87.25 384 ASP A CA 1
ATOM 2948 C C . ASP A 1 384 ? -23.75 -31.219 -14.664 1 87.25 384 ASP A C 1
ATOM 2950 O O . ASP A 1 384 ? -23.547 -31.875 -13.641 1 87.25 384 ASP A O 1
ATOM 2954 N N . ASP A 1 385 ? -23.484 -31.609 -15.891 1 83.56 385 ASP A N 1
ATOM 2955 C CA . ASP A 1 385 ? -23 -32.969 -16.109 1 83.56 385 ASP A CA 1
ATOM 2956 C C . ASP A 1 385 ? -21.5 -33.062 -15.898 1 83.56 385 ASP A C 1
ATOM 2958 O O . ASP A 1 385 ? -21.016 -33.969 -15.219 1 83.56 385 ASP A O 1
ATOM 2962 N N . CYS A 1 386 ? -20.719 -32.188 -16.5 1 80 386 CYS A N 1
ATOM 2963 C CA . CYS A 1 386 ? -19.281 -32.375 -16.484 1 80 386 CYS A CA 1
ATOM 2964 C C . CYS A 1 386 ? -18.594 -31.266 -15.68 1 80 386 CYS A C 1
ATOM 2966 O O . CYS A 1 386 ? -17.391 -31.344 -15.422 1 80 386 CYS A O 1
ATOM 2968 N N . GLY A 1 387 ? -19.328 -30.25 -15.297 1 81.12 387 GLY A N 1
ATOM 2969 C CA . GLY A 1 387 ? -18.781 -29.219 -14.438 1 81.12 387 GLY A CA 1
ATOM 2970 C C . GLY A 1 387 ? -18 -28.156 -15.203 1 81.12 387 GLY A C 1
ATOM 2971 O O . GLY A 1 387 ? -17.453 -27.234 -14.609 1 81.12 387 GLY A O 1
ATOM 2972 N N . ALA A 1 388 ? -17.984 -28.25 -16.5 1 83.19 388 ALA A N 1
ATOM 2973 C CA . ALA A 1 388 ? -17.234 -27.281 -17.312 1 83.19 388 ALA A CA 1
ATOM 2974 C C . ALA A 1 388 ? -17.953 -25.938 -17.359 1 83.19 388 ALA A C 1
ATOM 2976 O O . ALA A 1 388 ? -19.188 -25.875 -17.281 1 83.19 388 ALA A O 1
ATOM 2977 N N . PRO A 1 389 ? -17.219 -24.906 -17.422 1 90.25 389 PRO A N 1
ATOM 2978 C CA . PRO A 1 389 ? -17.859 -23.594 -17.547 1 90.25 389 PRO A CA 1
ATOM 2979 C C . PRO A 1 389 ? -18.656 -23.453 -18.859 1 90.25 389 PRO A C 1
ATOM 2981 O O . PRO A 1 389 ? -18.281 -24.031 -19.875 1 90.25 389 PRO A O 1
ATOM 2984 N N . LEU A 1 390 ? -19.734 -22.688 -18.75 1 94.88 390 LEU A N 1
ATOM 2985 C CA . LEU A 1 390 ? -20.484 -22.328 -19.938 1 94.88 390 LEU A CA 1
ATOM 2986 C C . LEU A 1 390 ? -19.953 -21.031 -20.547 1 94.88 390 LEU A C 1
ATOM 2988 O O . LEU A 1 390 ? -19.453 -20.156 -19.844 1 94.88 390 LEU A O 1
ATOM 2992 N N . PHE A 1 391 ? -20.078 -20.938 -21.844 1 95.94 391 PHE A N 1
ATOM 2993 C CA . PHE A 1 391 ? -19.516 -19.812 -22.562 1 95.94 391 PHE A CA 1
ATOM 2994 C C . PHE A 1 391 ? -20.594 -19.062 -23.328 1 95.94 391 PHE A C 1
ATOM 2996 O O . PHE A 1 391 ? -21.578 -19.656 -23.75 1 95.94 391 PHE A O 1
ATOM 3003 N N . PRO A 1 392 ? -20.406 -17.734 -23.516 1 96.06 392 PRO A N 1
ATOM 3004 C CA . PRO A 1 392 ? -21.375 -16.969 -24.312 1 96.06 392 PRO A CA 1
ATOM 3005 C C . PRO A 1 392 ? -21.25 -17.219 -25.812 1 96.06 392 PRO A C 1
ATOM 3007 O O . PRO A 1 392 ? -20.141 -17.281 -26.328 1 96.06 392 PRO A O 1
ATOM 3010 N N . ASP A 1 393 ? -22.375 -17.344 -26.406 1 95.06 393 ASP A N 1
ATOM 3011 C CA . ASP A 1 393 ? -22.375 -17.375 -27.875 1 95.06 393 ASP A CA 1
ATOM 3012 C C . ASP A 1 393 ? -22.609 -15.984 -28.453 1 95.06 393 ASP A C 1
ATOM 3014 O O . ASP A 1 393 ? -22.594 -14.992 -27.719 1 95.06 393 ASP A O 1
ATOM 3018 N N . ARG A 1 394 ? -22.781 -15.867 -29.766 1 93.25 394 ARG A N 1
ATOM 3019 C CA . ARG A 1 394 ? -22.906 -14.594 -30.453 1 93.25 394 ARG A CA 1
ATOM 3020 C C . ARG A 1 394 ? -24.156 -13.836 -30.016 1 93.25 394 ARG A C 1
ATOM 3022 O O . ARG A 1 394 ? -24.188 -12.609 -30.062 1 93.25 394 ARG A O 1
ATOM 3029 N N . GLU A 1 395 ? -25.109 -14.555 -29.562 1 93.12 395 GLU A N 1
ATOM 3030 C CA . GLU A 1 395 ? -26.375 -13.945 -29.172 1 93.12 395 GLU A CA 1
ATOM 3031 C C . GLU A 1 395 ? -26.422 -13.688 -27.672 1 93.12 395 GLU A C 1
ATOM 3033 O O . GLU A 1 395 ? -27.406 -13.141 -27.156 1 93.12 395 GLU A O 1
ATOM 3038 N N . GLY A 1 396 ? -25.422 -14.141 -26.953 1 93.19 396 GLY A N 1
ATOM 3039 C CA . GLY A 1 396 ? -25.359 -13.906 -25.516 1 93.19 396 GLY A CA 1
ATOM 3040 C C . GLY A 1 396 ? -25.969 -15.039 -24.703 1 93.19 396 GLY A C 1
ATOM 3041 O O . GLY A 1 396 ? -26.297 -14.867 -23.531 1 93.19 396 GLY A O 1
ATOM 3042 N N . GLU A 1 397 ? -26.109 -16.156 -25.344 1 94.19 397 GLU A N 1
ATOM 3043 C CA . GLU A 1 397 ? -26.594 -17.328 -24.625 1 94.19 397 GLU A CA 1
ATOM 3044 C C . GLU A 1 397 ? -25.422 -18.156 -24.094 1 94.19 397 GLU A C 1
ATOM 3046 O O . GLU A 1 397 ? -24.406 -18.312 -24.781 1 94.19 397 GLU A O 1
ATOM 3051 N N . LEU A 1 398 ? -25.625 -18.672 -22.891 1 95.56 398 LEU A N 1
ATOM 3052 C CA . LEU A 1 398 ? -24.578 -19.5 -22.297 1 95.56 398 LEU A CA 1
ATOM 3053 C C . LEU A 1 398 ? -24.719 -20.953 -22.766 1 95.56 398 LEU A C 1
ATOM 3055 O O . LEU A 1 398 ? -25.766 -21.578 -22.562 1 95.56 398 LEU A O 1
ATOM 3059 N N . VAL A 1 399 ? -23.641 -21.422 -23.375 1 94.62 399 VAL A N 1
ATOM 3060 C CA . VAL A 1 399 ? -23.703 -22.75 -23.969 1 94.62 399 VAL A CA 1
ATOM 3061 C C . VAL A 1 399 ? -22.453 -23.547 -23.609 1 94.62 399 VAL A C 1
ATOM 3063 O O . VAL A 1 399 ? -21.438 -22.969 -23.219 1 94.62 399 VAL A O 1
ATOM 3066 N N . HIS A 1 400 ? -22.609 -24.844 -23.672 1 93.88 400 HIS A N 1
ATOM 3067 C CA . HIS A 1 400 ? -21.484 -25.734 -23.547 1 93.88 400 HIS A CA 1
ATOM 3068 C C . HIS A 1 400 ? -20.656 -25.797 -24.828 1 93.88 400 HIS A C 1
ATOM 3070 O O . HIS A 1 400 ? -21.219 -25.906 -25.922 1 93.88 400 HIS A O 1
ATOM 3076 N N . ALA A 1 401 ? -19.375 -25.641 -24.719 1 91.75 401 ALA A N 1
ATOM 3077 C CA . ALA A 1 401 ? -18.531 -25.75 -25.906 1 91.75 401 ALA A CA 1
ATOM 3078 C C . ALA A 1 401 ? -18.438 -27.203 -26.391 1 91.75 401 ALA A C 1
ATOM 3080 O O . ALA A 1 401 ? -18.219 -28.109 -25.594 1 91.75 401 ALA A O 1
ATOM 3081 N N . GLU A 1 402 ? -18.719 -27.375 -27.672 1 88.69 402 GLU A N 1
ATOM 3082 C CA . GLU A 1 402 ? -18.688 -28.719 -28.25 1 88.69 402 GLU A CA 1
ATOM 3083 C C . GLU A 1 402 ? -18.094 -28.688 -29.656 1 88.69 402 GLU A C 1
ATOM 3085 O O . GLU A 1 402 ? -18.578 -27.969 -30.531 1 88.69 402 GLU A O 1
ATOM 3090 N N . MET A 1 403 ? -17.016 -29.5 -29.781 1 85 403 MET A N 1
ATOM 3091 C CA . MET A 1 403 ? -16.406 -29.625 -31.109 1 85 403 MET A CA 1
ATOM 3092 C C . MET A 1 403 ? -17.359 -30.328 -32.062 1 85 403 MET A C 1
ATOM 3094 O O . MET A 1 403 ? -18.109 -31.219 -31.672 1 85 403 MET A O 1
ATOM 3098 N N . PRO A 1 404 ? -17.234 -29.891 -33.281 1 77.81 404 PRO A N 1
ATOM 3099 C CA . PRO A 1 404 ? -18.062 -30.578 -34.281 1 77.81 404 PRO A CA 1
ATOM 3100 C C . PRO A 1 404 ? -17.766 -32.094 -34.344 1 77.81 404 PRO A C 1
ATOM 3102 O O . PRO A 1 404 ? -16.625 -32.5 -34.125 1 77.81 404 PRO A O 1
ATOM 3105 N N . GLU A 1 405 ? -18.859 -32.969 -34.438 1 70.75 405 GLU A N 1
ATOM 3106 C CA . GLU A 1 405 ? -18.766 -34.406 -34.469 1 70.75 405 GLU A CA 1
ATOM 3107 C C . GLU A 1 405 ? -17.75 -34.875 -35.5 1 70.75 405 GLU A C 1
ATOM 3109 O O . GLU A 1 405 ? -17.109 -35.906 -35.312 1 70.75 405 GLU A O 1
ATOM 3114 N N . ASP A 1 406 ? -17.656 -34.25 -36.656 1 66.88 406 ASP A N 1
ATOM 3115 C CA . ASP A 1 406 ? -16.797 -34.656 -37.75 1 66.88 406 ASP A CA 1
ATOM 3116 C C . ASP A 1 406 ? -15.359 -34.219 -37.531 1 66.88 406 ASP A C 1
ATOM 3118 O O . ASP A 1 406 ? -14.531 -34.312 -38.438 1 66.88 406 ASP A O 1
ATOM 3122 N N . THR A 1 407 ? -15.055 -33.781 -36.344 1 64.5 407 THR A N 1
ATOM 3123 C CA . THR A 1 407 ? -13.703 -33.281 -36.094 1 64.5 407 THR A CA 1
ATOM 3124 C C . THR A 1 407 ? -12.719 -34.438 -35.969 1 64.5 407 THR A C 1
ATOM 3126 O O . THR A 1 407 ? -12.961 -35.406 -35.25 1 64.5 407 THR A O 1
ATOM 3129 N N . PRO A 1 408 ? -11.688 -34.469 -36.938 1 59.34 408 PRO A N 1
ATOM 3130 C CA . PRO A 1 408 ? -10.688 -35.531 -36.875 1 59.34 408 PRO A CA 1
ATOM 3131 C C . PRO A 1 408 ? -10.031 -35.625 -35.5 1 59.34 408 PRO A C 1
ATOM 3133 O O . PRO A 1 408 ? -9.844 -34.625 -34.812 1 59.34 408 PRO A O 1
ATOM 3136 N N . PRO A 1 409 ? -10.109 -36.844 -34.938 1 54.97 409 PRO A N 1
ATOM 3137 C CA . PRO A 1 409 ? -9.461 -37 -33.625 1 54.97 409 PRO A CA 1
ATOM 3138 C C . PRO A 1 409 ? -8.055 -36.438 -33.562 1 54.97 409 PRO A C 1
ATOM 3140 O O . PRO A 1 409 ? -7.379 -36.344 -34.594 1 54.97 409 PRO A O 1
ATOM 3143 N N . PRO A 1 410 ? -7.719 -35.625 -32.5 1 50.84 410 PRO A N 1
ATOM 3144 C CA . PRO A 1 410 ? -6.352 -35.125 -32.406 1 50.84 410 PRO A CA 1
ATOM 3145 C C . PRO A 1 410 ? -5.301 -36.156 -32.75 1 50.84 410 PRO A C 1
ATOM 3147 O O . PRO A 1 410 ? -5.508 -37.344 -32.531 1 50.84 410 PRO A O 1
ATOM 3150 N N . VAL A 1 411 ? -4.5 -35.969 -33.781 1 42.69 411 VAL A N 1
ATOM 3151 C CA . VAL A 1 411 ? -3.434 -36.875 -34.188 1 42.69 411 VAL A CA 1
ATOM 3152 C C . VAL A 1 411 ? -2.658 -37.344 -32.969 1 42.69 411 VAL A C 1
ATOM 3154 O O . VAL A 1 411 ? -2.07 -36.531 -32.25 1 42.69 411 VAL A O 1
ATOM 3157 N N . GLU A 1 412 ? -3.164 -38.25 -32.281 1 38.81 412 GLU A N 1
ATOM 3158 C CA . GLU A 1 412 ? -2.373 -38.938 -31.266 1 38.81 412 GLU A CA 1
ATOM 3159 C C . GLU A 1 412 ? -0.931 -39.125 -31.719 1 38.81 412 GLU A C 1
ATOM 3161 O O . GLU A 1 412 ? -0.685 -39.688 -32.781 1 38.81 412 GLU A O 1
ATOM 3166 N N . HIS A 1 413 ? -0.061 -38.188 -31.625 1 33.78 413 HIS A N 1
ATOM 3167 C CA . HIS A 1 413 ? 1.303 -38.594 -31.938 1 33.78 413 HIS A CA 1
ATOM 3168 C C . HIS A 1 413 ? 1.689 -39.875 -31.188 1 33.78 413 HIS A C 1
ATOM 3170 O O . HIS A 1 413 ? 1.624 -39.906 -29.953 1 33.78 413 HIS A O 1
ATOM 3176 N N . PHE A 1 414 ? 1.454 -41.031 -31.766 1 29.78 414 PHE A N 1
ATOM 3177 C CA . PHE A 1 414 ? 2.035 -42.312 -31.391 1 29.78 414 PHE A CA 1
ATOM 3178 C C . PHE A 1 414 ? 3.529 -42.156 -31.141 1 29.78 414 PHE A C 1
ATOM 3180 O O . PHE A 1 414 ? 4.289 -41.781 -32.031 1 29.78 414 PHE A O 1
ATOM 3187 N N . HIS A 1 415 ? 3.887 -41.719 -29.969 1 25.19 415 HIS A N 1
ATOM 3188 C CA . HIS A 1 415 ? 5.219 -42.25 -29.734 1 25.19 415 HIS A CA 1
ATOM 3189 C C . HIS A 1 415 ? 5.207 -43.781 -29.844 1 25.19 415 HIS A C 1
ATOM 3191 O O . HIS A 1 415 ? 4.258 -44.438 -29.406 1 25.19 415 HIS A O 1
ATOM 3197 N N . MET B 1 1 ? 25.953 33.781 -28.328 1 21.14 1 MET B N 1
ATOM 3198 C CA . MET B 1 1 ? 25.078 33.625 -27.172 1 21.14 1 MET B CA 1
ATOM 3199 C C . MET B 1 1 ? 25.297 32.25 -26.531 1 21.14 1 MET B C 1
ATOM 3201 O O . MET B 1 1 ? 25.25 31.234 -27.203 1 21.14 1 MET B O 1
ATOM 3205 N N . ARG B 1 2 ? 25.953 32.125 -25.391 1 26.77 2 ARG B N 1
ATOM 3206 C CA . ARG B 1 2 ? 26.656 30.906 -25 1 26.77 2 ARG B CA 1
ATOM 3207 C C . ARG B 1 2 ? 25.688 29.781 -24.703 1 26.77 2 ARG B C 1
ATOM 3209 O O . ARG B 1 2 ? 24.562 30.016 -24.266 1 26.77 2 ARG B O 1
ATOM 3216 N N . ARG B 1 3 ? 25.797 28.75 -25.375 1 28.8 3 ARG B N 1
ATOM 3217 C CA . ARG B 1 3 ? 24.906 27.578 -25.344 1 28.8 3 ARG B CA 1
ATOM 3218 C C . ARG B 1 3 ? 24.688 27.094 -23.906 1 28.8 3 ARG B C 1
ATOM 3220 O O . ARG B 1 3 ? 25.641 27.016 -23.125 1 28.8 3 ARG B O 1
ATOM 3227 N N . PRO B 1 4 ? 23.5 27.312 -23.422 1 32.62 4 PRO B N 1
ATOM 3228 C CA . PRO B 1 4 ? 23.359 26.922 -22.016 1 32.62 4 PRO B CA 1
ATOM 3229 C C . PRO B 1 4 ? 24.031 25.594 -21.703 1 32.62 4 PRO B C 1
ATOM 3231 O O . PRO B 1 4 ? 24.031 24.688 -22.547 1 32.62 4 PRO B O 1
ATOM 3234 N N . ALA B 1 5 ? 25.031 25.484 -20.953 1 34.06 5 ALA B N 1
ATOM 3235 C CA . ALA B 1 5 ? 25.844 24.312 -20.641 1 34.06 5 ALA B CA 1
ATOM 3236 C C . ALA B 1 5 ? 24.969 23.094 -20.375 1 34.06 5 ALA B C 1
ATOM 3238 O O . ALA B 1 5 ? 23.984 23.172 -19.641 1 34.06 5 ALA B O 1
ATOM 3239 N N . LYS B 1 6 ? 24.828 22.203 -21.219 1 35.78 6 LYS B N 1
ATOM 3240 C CA . LYS B 1 6 ? 24.125 20.922 -21.156 1 35.78 6 LYS B CA 1
ATOM 3241 C C . LYS B 1 6 ? 24.234 20.297 -19.781 1 35.78 6 LYS B C 1
ATOM 3243 O O . LYS B 1 6 ? 25.344 19.984 -19.312 1 35.78 6 LYS B O 1
ATOM 3248 N N . ARG B 1 7 ? 23.484 20.766 -18.766 1 37.03 7 ARG B N 1
ATOM 3249 C CA . ARG B 1 7 ? 23.531 20.219 -17.422 1 37.03 7 ARG B CA 1
ATOM 3250 C C . ARG B 1 7 ? 23.641 18.703 -17.438 1 37.03 7 ARG B C 1
ATOM 3252 O O . ARG B 1 7 ? 22.797 18.016 -18.016 1 37.03 7 ARG B O 1
ATOM 3259 N N . SER B 1 8 ? 24.688 18.047 -17.516 1 37.66 8 SER B N 1
ATOM 3260 C CA . SER B 1 8 ? 25.062 16.625 -17.594 1 37.66 8 SER B CA 1
ATOM 3261 C C . SER B 1 8 ? 24.188 15.773 -16.688 1 37.66 8 SER B C 1
ATOM 3263 O O . SER B 1 8 ? 23.859 16.188 -15.562 1 37.66 8 SER B O 1
ATOM 3265 N N . SER B 1 9 ? 23.203 15.07 -17.078 1 45 9 SER B N 1
ATOM 3266 C CA . SER B 1 9 ? 22.406 14.07 -16.375 1 45 9 SER B CA 1
ATOM 3267 C C . SER B 1 9 ? 23.203 13.43 -15.242 1 45 9 SER B C 1
ATOM 3269 O O . SER B 1 9 ? 24.156 12.68 -15.492 1 45 9 SER B O 1
ATOM 3271 N N . SER B 1 10 ? 23.703 14.125 -14.328 1 54.25 10 SER B N 1
ATOM 3272 C CA . SER B 1 10 ? 24.641 13.805 -13.258 1 54.25 10 SER B CA 1
ATOM 3273 C C . SER B 1 10 ? 24.344 12.445 -12.641 1 54.25 10 SER B C 1
ATOM 3275 O O . SER B 1 10 ? 23.203 12.164 -12.266 1 54.25 10 SER B O 1
ATOM 3277 N N . LYS B 1 11 ? 25.141 11.398 -12.836 1 77.94 11 LYS B N 1
ATOM 3278 C CA . LYS B 1 11 ? 25.219 10.031 -12.312 1 77.94 11 LYS B CA 1
ATOM 3279 C C . LYS B 1 11 ? 24.922 10 -10.812 1 77.94 11 LYS B C 1
ATOM 3281 O O . LYS B 1 11 ? 25.422 10.844 -10.062 1 77.94 11 LYS B O 1
ATOM 3286 N N . LEU B 1 12 ? 23.984 9.211 -10.336 1 89.5 12 LEU B N 1
ATOM 3287 C CA . LEU B 1 12 ? 23.641 9.039 -8.93 1 89.5 12 LEU B CA 1
ATOM 3288 C C . LEU B 1 12 ? 24.859 8.625 -8.117 1 89.5 12 LEU B C 1
ATOM 3290 O O . LEU B 1 12 ? 25.688 7.848 -8.594 1 89.5 12 LEU B O 1
ATOM 3294 N N . SER B 1 13 ? 25.062 9.258 -7.008 1 93.12 13 SER B N 1
ATOM 3295 C CA . SER B 1 13 ? 26.078 8.789 -6.07 1 93.12 13 SER B CA 1
ATOM 3296 C C . SER B 1 13 ? 25.859 7.332 -5.684 1 93.12 13 SER B C 1
ATOM 3298 O O . SER B 1 13 ? 24.781 6.785 -5.91 1 93.12 13 SER B O 1
ATOM 3300 N N . ALA B 1 14 ? 26.891 6.699 -5.07 1 93.94 14 ALA B N 1
ATOM 3301 C CA . ALA B 1 14 ? 26.797 5.301 -4.652 1 93.94 14 ALA B CA 1
ATOM 3302 C C . ALA B 1 14 ? 25.672 5.105 -3.639 1 93.94 14 ALA B C 1
ATOM 3304 O O . ALA B 1 14 ? 24.891 4.16 -3.748 1 93.94 14 ALA B O 1
ATOM 3305 N N . ASP B 1 15 ? 25.609 5.965 -2.664 1 96 15 ASP B N 1
ATOM 3306 C CA . ASP B 1 15 ? 24.562 5.875 -1.643 1 96 15 ASP B CA 1
ATOM 3307 C C . ASP B 1 15 ? 23.172 6.047 -2.256 1 96 15 ASP B C 1
ATOM 3309 O O . ASP B 1 15 ? 22.25 5.312 -1.915 1 96 15 ASP B O 1
ATOM 3313 N N . SER B 1 16 ? 23.016 6.98 -3.145 1 97.12 16 SER B N 1
ATOM 3314 C CA . SER B 1 16 ? 21.75 7.18 -3.82 1 97.12 16 SER B CA 1
ATOM 3315 C C . SER B 1 16 ? 21.344 5.953 -4.637 1 97.12 16 SER B C 1
ATOM 3317 O O . SER B 1 16 ? 20.188 5.57 -4.664 1 97.12 16 SER B O 1
ATOM 3319 N N . GLN B 1 17 ? 22.344 5.422 -5.238 1 95.94 17 GLN B N 1
ATOM 3320 C CA . GLN B 1 17 ? 22.094 4.223 -6.031 1 95.94 17 GLN B CA 1
ATOM 3321 C C . GLN B 1 17 ? 21.656 3.061 -5.148 1 95.94 17 GLN B C 1
ATOM 3323 O O . GLN B 1 17 ? 20.781 2.275 -5.531 1 95.94 17 GLN B O 1
ATOM 3328 N N . HIS B 1 18 ? 22.281 2.941 -4.004 1 96.06 18 HIS B N 1
ATOM 3329 C CA . HIS B 1 18 ? 21.891 1.896 -3.068 1 96.06 18 HIS B CA 1
ATOM 3330 C C . HIS B 1 18 ? 20.453 2.088 -2.602 1 96.06 18 HIS B C 1
ATOM 3332 O O . HIS B 1 18 ? 19.688 1.121 -2.5 1 96.06 18 HIS B O 1
ATOM 3338 N N . LEU B 1 19 ? 20.062 3.309 -2.32 1 97.75 19 LEU B N 1
ATOM 3339 C CA . LEU B 1 19 ? 18.688 3.594 -1.934 1 97.75 19 LEU B CA 1
ATOM 3340 C C . LEU B 1 19 ? 17.719 3.156 -3.023 1 97.75 19 LEU B C 1
ATOM 3342 O O . LEU B 1 19 ? 16.703 2.516 -2.736 1 97.75 19 LEU B O 1
ATOM 3346 N N . VAL B 1 20 ? 18.062 3.514 -4.23 1 97.44 20 VAL B N 1
ATOM 3347 C CA . VAL B 1 20 ? 17.234 3.166 -5.379 1 97.44 20 VAL B CA 1
ATOM 3348 C C . VAL B 1 20 ? 17.109 1.646 -5.488 1 97.44 20 VAL B C 1
ATOM 3350 O O . VAL B 1 20 ? 16.016 1.115 -5.637 1 97.44 20 VAL B O 1
ATOM 3353 N N . THR B 1 21 ? 18.203 0.99 -5.359 1 96.56 21 THR B N 1
ATOM 3354 C CA . THR B 1 21 ? 18.25 -0.462 -5.488 1 96.56 21 THR B CA 1
ATOM 3355 C C . THR B 1 21 ? 17.406 -1.129 -4.414 1 96.56 21 THR B C 1
ATOM 3357 O O . THR B 1 21 ? 16.625 -2.035 -4.707 1 96.56 21 THR B O 1
ATOM 3360 N N . PHE B 1 22 ? 17.578 -0.718 -3.176 1 97.06 22 PHE B N 1
ATOM 3361 C CA . PHE B 1 22 ? 16.828 -1.306 -2.082 1 97.06 22 PHE B CA 1
ATOM 3362 C C . PHE B 1 22 ? 15.328 -1.062 -2.27 1 97.06 22 PHE B C 1
ATOM 3364 O O . PHE B 1 22 ? 14.516 -1.964 -2.057 1 97.06 22 PHE B O 1
ATOM 3371 N N . ALA B 1 23 ? 14.992 0.132 -2.68 1 97.88 23 ALA B N 1
ATOM 3372 C CA . ALA B 1 23 ? 13.586 0.459 -2.896 1 97.88 23 ALA B CA 1
ATOM 3373 C C . ALA B 1 23 ? 12.984 -0.405 -4.004 1 97.88 23 ALA B C 1
ATOM 3375 O O . ALA B 1 23 ? 11.875 -0.917 -3.865 1 97.88 23 ALA B O 1
ATOM 3376 N N . GLN B 1 24 ? 13.688 -0.54 -5.062 1 97.25 24 GLN B N 1
ATOM 3377 C CA . GLN B 1 24 ? 13.219 -1.368 -6.172 1 97.25 24 GLN B CA 1
ATOM 3378 C C . GLN B 1 24 ? 13.086 -2.828 -5.75 1 97.25 24 GLN B C 1
ATOM 3380 O O . GLN B 1 24 ? 12.125 -3.504 -6.137 1 97.25 24 GLN B O 1
ATOM 3385 N N . ALA B 1 25 ? 14.047 -3.275 -5.004 1 96.94 25 ALA B N 1
ATOM 3386 C CA . ALA B 1 25 ? 14.008 -4.652 -4.516 1 96.94 25 ALA B CA 1
ATOM 3387 C C . ALA B 1 25 ? 12.781 -4.887 -3.643 1 96.94 25 ALA B C 1
ATOM 3389 O O . ALA B 1 25 ? 12.117 -5.922 -3.754 1 96.94 25 ALA B O 1
ATOM 3390 N N . ILE B 1 26 ? 12.5 -3.951 -2.803 1 97.38 26 ILE B N 1
ATOM 3391 C CA . ILE B 1 26 ? 11.344 -4.066 -1.923 1 97.38 26 ILE B CA 1
ATOM 3392 C C . ILE B 1 26 ? 10.062 -4.047 -2.754 1 97.38 26 ILE B C 1
ATOM 3394 O O . ILE B 1 26 ? 9.156 -4.844 -2.521 1 97.38 26 ILE B O 1
ATOM 3398 N N . ALA B 1 27 ? 10 -3.17 -3.729 1 96.56 27 ALA B N 1
ATOM 3399 C CA . ALA B 1 27 ? 8.828 -3.061 -4.59 1 96.56 27 ALA B CA 1
ATOM 3400 C C . ALA B 1 27 ? 8.594 -4.355 -5.363 1 96.56 27 ALA B C 1
ATOM 3402 O O . ALA B 1 27 ? 7.453 -4.688 -5.695 1 96.56 27 ALA B O 1
ATOM 3403 N N . GLN B 1 28 ? 9.617 -5.102 -5.602 1 95.25 28 GLN B N 1
ATOM 3404 C CA . GLN B 1 28 ? 9.523 -6.305 -6.422 1 95.25 28 GLN B CA 1
ATOM 3405 C C . GLN B 1 28 ? 9.508 -7.559 -5.555 1 95.25 28 GLN B C 1
ATOM 3407 O O . GLN B 1 28 ? 9.453 -8.68 -6.07 1 95.25 28 GLN B O 1
ATOM 3412 N N . ALA B 1 29 ? 9.57 -7.375 -4.25 1 95.94 29 ALA B N 1
ATOM 3413 C CA . ALA B 1 29 ? 9.602 -8.531 -3.354 1 95.94 29 ALA B CA 1
ATOM 3414 C C . ALA B 1 29 ? 8.305 -9.336 -3.455 1 95.94 29 ALA B C 1
ATOM 3416 O O . ALA B 1 29 ? 7.219 -8.758 -3.555 1 95.94 29 ALA B O 1
ATOM 3417 N N . SER B 1 30 ? 8.438 -10.633 -3.436 1 95.44 30 SER B N 1
ATOM 3418 C CA . SER B 1 30 ? 7.281 -11.5 -3.621 1 95.44 30 SER B CA 1
ATOM 3419 C C . SER B 1 30 ? 6.715 -11.961 -2.281 1 95.44 30 SER B C 1
ATOM 3421 O O . SER B 1 30 ? 5.66 -12.594 -2.234 1 95.44 30 SER B O 1
ATOM 3423 N N . SER B 1 31 ? 7.395 -11.703 -1.221 1 96.81 31 SER B N 1
ATOM 3424 C CA . SER B 1 31 ? 6.965 -12.148 0.104 1 96.81 31 SER B CA 1
ATOM 3425 C C . SER B 1 31 ? 7.355 -11.133 1.176 1 96.81 31 SER B C 1
ATOM 3427 O O . SER B 1 31 ? 8.227 -10.289 0.952 1 96.81 31 SER B O 1
ATOM 3429 N N . ARG B 1 32 ? 6.684 -11.25 2.297 1 95.81 32 ARG B N 1
ATOM 3430 C CA . ARG B 1 32 ? 6.988 -10.383 3.428 1 95.81 32 ARG B CA 1
ATOM 3431 C C . ARG B 1 32 ? 8.398 -10.625 3.945 1 95.81 32 ARG B C 1
ATOM 3433 O O . ARG B 1 32 ? 9.078 -9.695 4.387 1 95.81 32 ARG B O 1
ATOM 3440 N N . LEU B 1 33 ? 8.891 -11.875 3.916 1 95.81 33 LEU B N 1
ATOM 3441 C CA . LEU B 1 33 ? 10.234 -12.211 4.371 1 95.81 33 LEU B CA 1
ATOM 3442 C C . LEU B 1 33 ? 11.289 -11.523 3.504 1 95.81 33 LEU B C 1
ATOM 3444 O O . LEU B 1 33 ? 12.266 -10.984 4.023 1 95.81 33 LEU B O 1
ATOM 3448 N N . GLU B 1 34 ? 11.047 -11.594 2.242 1 95.25 34 GLU B N 1
ATOM 3449 C CA . GLU B 1 34 ? 11.961 -10.93 1.324 1 95.25 34 GLU B CA 1
ATOM 3450 C C . GLU B 1 34 ? 11.953 -9.414 1.539 1 95.25 34 GLU B C 1
ATOM 3452 O O . GLU B 1 34 ? 13.008 -8.781 1.564 1 95.25 34 GLU B O 1
ATOM 3457 N N . GLU B 1 35 ? 10.773 -8.875 1.655 1 95.75 35 GLU B N 1
ATOM 3458 C CA . GLU B 1 35 ? 10.617 -7.441 1.895 1 95.75 35 GLU B CA 1
ATOM 3459 C C . GLU B 1 35 ? 11.391 -7.004 3.139 1 95.75 35 GLU B C 1
ATOM 3461 O O . GLU B 1 35 ? 12.109 -6.004 3.109 1 95.75 35 GLU B O 1
ATOM 3466 N N . ARG B 1 36 ? 11.211 -7.719 4.191 1 94.25 36 ARG B N 1
ATOM 3467 C CA . ARG B 1 36 ? 11.844 -7.395 5.465 1 94.25 36 ARG B CA 1
ATOM 3468 C C . ARG B 1 36 ? 13.367 -7.445 5.344 1 94.25 36 ARG B C 1
ATOM 3470 O O . ARG B 1 36 ? 14.07 -6.633 5.949 1 94.25 36 ARG B O 1
ATOM 3477 N N . ALA B 1 37 ? 13.836 -8.383 4.613 1 93.44 37 ALA B N 1
ATOM 3478 C CA . ALA B 1 37 ? 15.281 -8.539 4.445 1 93.44 37 ALA B CA 1
ATOM 3479 C C . ALA B 1 37 ? 15.883 -7.324 3.75 1 93.44 37 ALA B C 1
ATOM 3481 O O . ALA B 1 37 ? 17.016 -6.934 4.047 1 93.44 37 ALA B O 1
ATOM 3482 N N . TRP B 1 38 ? 15.117 -6.746 2.826 1 94.94 38 TRP B N 1
ATOM 3483 C CA . TRP B 1 38 ? 15.602 -5.586 2.082 1 94.94 38 TRP B CA 1
ATOM 3484 C C . TRP B 1 38 ? 15.391 -4.305 2.879 1 94.94 38 TRP B C 1
ATOM 3486 O O . TRP B 1 38 ? 16.109 -3.32 2.682 1 94.94 38 TRP B O 1
ATOM 3496 N N . LEU B 1 39 ? 14.414 -4.293 3.752 1 94.88 39 LEU B N 1
ATOM 3497 C CA . LEU B 1 39 ? 14.102 -3.096 4.52 1 94.88 39 LEU B CA 1
ATOM 3498 C C . LEU B 1 39 ? 15.211 -2.768 5.508 1 94.88 39 LEU B C 1
ATOM 3500 O O . LEU B 1 39 ? 15.484 -1.597 5.777 1 94.88 39 LEU B O 1
ATOM 3504 N N . GLN B 1 40 ? 15.883 -3.777 5.996 1 93.12 40 GLN B N 1
ATOM 3505 C CA . GLN B 1 40 ? 16.906 -3.592 7.016 1 93.12 40 GLN B CA 1
ATOM 3506 C C . GLN B 1 40 ? 18.062 -2.75 6.477 1 93.12 40 GLN B C 1
ATOM 3508 O O . GLN B 1 40 ? 18.406 -1.717 7.055 1 93.12 40 GLN B O 1
ATOM 3513 N N . PRO B 1 41 ? 18.641 -3.16 5.375 1 93.81 41 PRO B N 1
ATOM 3514 C CA . PRO B 1 41 ? 19.719 -2.314 4.852 1 93.81 41 PRO B CA 1
ATOM 3515 C C . PRO B 1 41 ? 19.219 -0.945 4.391 1 93.81 41 PRO B C 1
ATOM 3517 O O . PRO B 1 41 ? 19.953 0.045 4.488 1 93.81 41 PRO B O 1
ATOM 3520 N N . LEU B 1 42 ? 18.016 -0.843 3.896 1 96.75 42 LEU B N 1
ATOM 3521 C CA . LEU B 1 42 ? 17.469 0.45 3.504 1 96.75 42 LEU B CA 1
ATOM 3522 C C . LEU B 1 42 ? 17.375 1.392 4.703 1 96.75 42 LEU B C 1
ATOM 3524 O O . LEU B 1 42 ? 17.859 2.527 4.637 1 96.75 42 LEU B O 1
ATOM 3528 N N . ASP B 1 43 ? 16.828 0.904 5.762 1 97.06 43 ASP B N 1
ATOM 3529 C CA . ASP B 1 43 ? 16.656 1.714 6.965 1 97.06 43 ASP B CA 1
ATOM 3530 C C . ASP B 1 43 ? 18.016 2.119 7.543 1 97.06 43 ASP B C 1
ATOM 3532 O O . ASP B 1 43 ? 18.172 3.242 8.023 1 97.06 43 ASP B O 1
ATOM 3536 N N . ALA B 1 44 ? 18.938 1.168 7.531 1 96.5 44 ALA B N 1
ATOM 3537 C CA . ALA B 1 44 ? 20.266 1.461 8.047 1 96.5 44 ALA B CA 1
ATOM 3538 C C . ALA B 1 44 ? 20.938 2.586 7.254 1 96.5 44 ALA B C 1
ATOM 3540 O O . ALA B 1 44 ? 21.5 3.51 7.84 1 96.5 44 ALA B O 1
ATOM 3541 N N . LEU B 1 45 ? 20.844 2.502 5.973 1 97.38 45 LEU B N 1
ATOM 3542 C CA . LEU B 1 45 ? 21.438 3.525 5.117 1 97.38 45 LEU B CA 1
ATOM 3543 C C . LEU B 1 45 ? 20.734 4.863 5.301 1 97.38 45 LEU B C 1
ATOM 3545 O O . LEU B 1 45 ? 21.375 5.906 5.387 1 97.38 45 LEU B O 1
ATOM 3549 N N . LEU B 1 46 ? 19.422 4.855 5.328 1 98.31 46 LEU B N 1
ATOM 3550 C CA . LEU B 1 46 ? 18.656 6.078 5.539 1 98.31 46 LEU B CA 1
ATOM 3551 C C . LEU B 1 46 ? 19.016 6.734 6.863 1 98.31 46 LEU B C 1
ATOM 3553 O O . LEU B 1 46 ? 19.188 7.953 6.938 1 98.31 46 LEU B O 1
ATOM 3557 N N . ASN B 1 47 ? 19.094 5.902 7.895 1 97.88 47 ASN B N 1
ATOM 3558 C CA . ASN B 1 47 ? 19.484 6.434 9.195 1 97.88 47 ASN B CA 1
ATOM 3559 C C . ASN B 1 47 ? 20.844 7.125 9.148 1 97.88 47 ASN B C 1
ATOM 3561 O O . ASN B 1 47 ? 21 8.211 9.703 1 97.88 47 ASN B O 1
ATOM 3565 N N . LYS B 1 48 ? 21.766 6.516 8.508 1 97.94 48 LYS B N 1
ATOM 3566 C CA . LYS B 1 48 ? 23.094 7.098 8.344 1 97.94 48 LYS B CA 1
ATOM 3567 C C . LYS B 1 48 ? 23.031 8.43 7.613 1 97.94 48 LYS B C 1
ATOM 3569 O O . LYS B 1 48 ? 23.609 9.422 8.062 1 97.94 48 LYS B O 1
ATOM 3574 N N . LEU B 1 49 ? 22.328 8.469 6.516 1 98.31 49 LEU B N 1
ATOM 3575 C CA . LEU B 1 49 ? 22.25 9.672 5.684 1 98.31 49 LEU B CA 1
ATOM 3576 C C . LEU B 1 49 ? 21.516 10.789 6.422 1 98.31 49 LEU B C 1
ATOM 3578 O O . LEU B 1 49 ? 21.922 11.953 6.344 1 98.31 49 LEU B O 1
ATOM 3582 N N . LEU B 1 50 ? 20.484 10.453 7.109 1 98.06 50 LEU B N 1
ATOM 3583 C CA . LEU B 1 50 ? 19.719 11.438 7.867 1 98.06 50 LEU B CA 1
ATOM 3584 C C . LEU B 1 50 ? 20.547 11.992 9.023 1 98.06 50 LEU B C 1
ATOM 3586 O O . LEU B 1 50 ? 20.562 13.203 9.258 1 98.06 50 LEU B O 1
ATOM 3590 N N . ARG B 1 51 ? 21.25 11.164 9.695 1 96.62 51 ARG B N 1
ATOM 3591 C CA . ARG B 1 51 ? 22.078 11.562 10.828 1 96.62 51 ARG B CA 1
ATOM 3592 C C . ARG B 1 51 ? 23.188 12.516 10.383 1 96.62 51 ARG B C 1
ATOM 3594 O O . ARG B 1 51 ? 23.531 13.445 11.109 1 96.62 51 ARG B O 1
ATOM 3601 N N . THR B 1 52 ? 23.703 12.281 9.219 1 97.06 52 THR B N 1
ATOM 3602 C CA . THR B 1 52 ? 24.828 13.078 8.727 1 97.06 52 THR B CA 1
ATOM 3603 C C . THR B 1 52 ? 24.328 14.25 7.895 1 97.06 52 THR B C 1
ATOM 3605 O O . THR B 1 52 ? 25.125 15.016 7.34 1 97.06 52 THR B O 1
ATOM 3608 N N . GLY B 1 53 ? 23.047 14.422 7.672 1 96.19 53 GLY B N 1
ATOM 3609 C CA . GLY B 1 53 ? 22.438 15.578 7.027 1 96.19 53 GLY B CA 1
ATOM 3610 C C . GLY B 1 53 ? 22.578 15.555 5.516 1 96.19 53 GLY B C 1
ATOM 3611 O O . GLY B 1 53 ? 22.625 16.609 4.879 1 96.19 53 GLY B O 1
ATOM 3612 N N . HIS B 1 54 ? 22.672 14.367 4.926 1 96.75 54 HIS B N 1
ATOM 3613 C CA . HIS B 1 54 ? 22.844 14.25 3.484 1 96.75 54 HIS B CA 1
ATOM 3614 C C . HIS B 1 54 ? 21.516 14.195 2.766 1 96.75 54 HIS B C 1
ATOM 3616 O O . HIS B 1 54 ? 21.234 13.25 2.025 1 96.75 54 HIS B O 1
ATOM 3622 N N . GLN B 1 55 ? 20.734 15.266 2.865 1 97.19 55 GLN B N 1
ATOM 3623 C CA . GLN B 1 55 ? 19.422 15.383 2.252 1 97.19 55 GLN B CA 1
ATOM 3624 C C . GLN B 1 55 ? 19.516 15.273 0.731 1 97.19 55 GLN B C 1
ATOM 3626 O O . GLN B 1 55 ? 18.641 14.68 0.092 1 97.19 55 GLN B O 1
ATOM 3631 N N . GLY B 1 56 ? 20.5 15.82 0.231 1 96.88 56 GLY B N 1
ATOM 3632 C CA . GLY B 1 56 ? 20.656 15.852 -1.215 1 96.88 56 GLY B CA 1
ATOM 3633 C C . GLY B 1 56 ? 20.719 14.469 -1.84 1 96.88 56 GLY B C 1
ATOM 3634 O O . GLY B 1 56 ? 20.156 14.258 -2.922 1 96.88 56 GLY B O 1
ATOM 3635 N N . LEU B 1 57 ? 21.375 13.555 -1.174 1 97.75 57 LEU B N 1
ATOM 3636 C CA . LEU B 1 57 ? 21.469 12.195 -1.68 1 97.75 57 LEU B CA 1
ATOM 3637 C C . LEU B 1 57 ? 20.109 11.5 -1.673 1 97.75 57 LEU B C 1
ATOM 3639 O O . LEU B 1 57 ? 19.781 10.758 -2.598 1 97.75 57 LEU B O 1
ATOM 3643 N N . ILE B 1 58 ? 19.375 11.719 -0.661 1 98.19 58 ILE B N 1
ATOM 3644 C CA . ILE B 1 58 ? 18.031 11.164 -0.548 1 98.19 58 ILE B CA 1
ATOM 3645 C C . ILE B 1 58 ? 17.141 11.734 -1.651 1 98.19 58 ILE B C 1
ATOM 3647 O O . ILE B 1 58 ? 16.438 10.992 -2.346 1 98.19 58 ILE B O 1
ATOM 3651 N N . ASP B 1 59 ? 17.234 13.039 -1.872 1 96.81 59 ASP B N 1
ATOM 3652 C CA . ASP B 1 59 ? 16.438 13.711 -2.893 1 96.81 59 ASP B CA 1
ATOM 3653 C C . ASP B 1 59 ? 16.781 13.195 -4.289 1 96.81 59 ASP B C 1
ATOM 3655 O O . ASP B 1 59 ? 15.891 13 -5.121 1 96.81 59 ASP B O 1
ATOM 3659 N N . ALA B 1 60 ? 18.016 13.023 -4.488 1 97.56 60 ALA B N 1
ATOM 3660 C CA . ALA B 1 60 ? 18.469 12.523 -5.785 1 97.56 60 ALA B CA 1
ATOM 3661 C C . ALA B 1 60 ? 17.859 11.148 -6.082 1 97.56 60 ALA B C 1
ATOM 3663 O O . ALA B 1 60 ? 17.422 10.891 -7.207 1 97.56 60 ALA B O 1
ATOM 3664 N N . ALA B 1 61 ? 17.891 10.305 -5.113 1 98.12 61 ALA B N 1
ATOM 3665 C CA . ALA B 1 61 ? 17.312 8.969 -5.273 1 98.12 61 ALA B CA 1
ATOM 3666 C C . ALA B 1 61 ? 15.805 9.055 -5.539 1 98.12 61 ALA B C 1
ATOM 3668 O O . ALA B 1 61 ? 15.289 8.375 -6.43 1 98.12 61 ALA B O 1
ATOM 3669 N N . LEU B 1 62 ? 15.117 9.906 -4.797 1 96.75 62 LEU B N 1
ATOM 3670 C CA . LEU B 1 62 ? 13.68 10.086 -4.953 1 96.75 62 LEU B CA 1
ATOM 3671 C C . LEU B 1 62 ? 13.344 10.633 -6.336 1 96.75 62 LEU B C 1
ATOM 3673 O O . LEU B 1 62 ? 12.422 10.141 -6.996 1 96.75 62 LEU B O 1
ATOM 3677 N N . ASP B 1 63 ? 14.102 11.57 -6.723 1 93.5 63 ASP B N 1
ATOM 3678 C CA . ASP B 1 63 ? 13.891 12.164 -8.039 1 93.5 63 ASP B CA 1
ATOM 3679 C C . ASP B 1 63 ? 14.078 11.133 -9.148 1 93.5 63 ASP B C 1
ATOM 3681 O O . ASP B 1 63 ? 13.297 11.086 -10.102 1 93.5 63 ASP B O 1
ATOM 3685 N N . HIS B 1 64 ? 15.031 10.391 -9 1 96.06 64 HIS B N 1
ATOM 3686 C CA . HIS B 1 64 ? 15.297 9.336 -9.977 1 96.06 64 HIS B CA 1
ATOM 3687 C C . HIS B 1 64 ? 14.141 8.352 -10.047 1 96.06 64 HIS B C 1
ATOM 3689 O O . HIS B 1 64 ? 13.672 8.008 -11.141 1 96.06 64 HIS B O 1
ATOM 3695 N N . LEU B 1 65 ? 13.727 7.863 -8.914 1 95.88 65 LEU B N 1
ATOM 3696 C CA . LEU B 1 65 ? 12.664 6.859 -8.859 1 95.88 65 LEU B CA 1
ATOM 3697 C C . LEU B 1 65 ? 11.344 7.438 -9.352 1 95.88 65 LEU B C 1
ATOM 3699 O O . LEU B 1 65 ? 10.547 6.73 -9.969 1 95.88 65 LEU B O 1
ATOM 3703 N N . PHE B 1 66 ? 11.133 8.672 -9.086 1 89.88 66 PHE B N 1
ATOM 3704 C CA . PHE B 1 66 ? 9.906 9.32 -9.531 1 89.88 66 PHE B CA 1
ATOM 3705 C C . PHE B 1 66 ? 9.766 9.234 -11.047 1 89.88 66 PHE B C 1
ATOM 3707 O O . PHE B 1 66 ? 8.656 9.062 -11.562 1 89.88 66 PHE B O 1
ATOM 3714 N N . LYS B 1 67 ? 10.812 9.305 -11.742 1 87.44 67 LYS B N 1
ATOM 3715 C CA . LYS B 1 67 ? 10.82 9.258 -13.203 1 87.44 67 LYS B CA 1
ATOM 3716 C C . LYS B 1 67 ? 10.867 7.82 -13.711 1 87.44 67 LYS B C 1
ATOM 3718 O O . LYS B 1 67 ? 10.227 7.488 -14.703 1 87.44 67 LYS B O 1
ATOM 3723 N N . ALA B 1 68 ? 11.5 7.039 -12.953 1 91.56 68 ALA B N 1
ATOM 3724 C CA . ALA B 1 68 ? 11.859 5.73 -13.5 1 91.56 68 ALA B CA 1
ATOM 3725 C C . ALA B 1 68 ? 10.922 4.645 -12.977 1 91.56 68 ALA B C 1
ATOM 3727 O O . ALA B 1 68 ? 10.672 3.652 -13.656 1 91.56 68 ALA B O 1
ATOM 3728 N N . ASP B 1 69 ? 10.516 4.781 -11.758 1 93.69 69 ASP B N 1
ATOM 3729 C CA . ASP B 1 69 ? 9.828 3.684 -11.078 1 93.69 69 ASP B CA 1
ATOM 3730 C C . ASP B 1 69 ? 8.953 4.203 -9.938 1 93.69 69 ASP B C 1
ATOM 3732 O O . ASP B 1 69 ? 9.383 4.258 -8.789 1 93.69 69 ASP B O 1
ATOM 3736 N N . LEU B 1 70 ? 7.699 4.383 -10.164 1 90 70 LEU B N 1
ATOM 3737 C CA . LEU B 1 70 ? 6.781 5 -9.211 1 90 70 LEU B CA 1
ATOM 3738 C C . LEU B 1 70 ? 6.527 4.074 -8.031 1 90 70 LEU B C 1
ATOM 3740 O O . LEU B 1 70 ? 6.348 4.539 -6.902 1 90 70 LEU B O 1
ATOM 3744 N N . ASP B 1 71 ? 6.508 2.791 -8.297 1 92.5 71 ASP B N 1
ATOM 3745 C CA . ASP B 1 71 ? 6.328 1.845 -7.199 1 92.5 71 ASP B CA 1
ATOM 3746 C C . ASP B 1 71 ? 7.48 1.933 -6.203 1 92.5 71 ASP B C 1
ATOM 3748 O O . ASP B 1 71 ? 7.258 1.974 -4.988 1 92.5 71 ASP B O 1
ATOM 3752 N N . ALA B 1 72 ? 8.641 1.895 -6.727 1 96.88 72 ALA B N 1
ATOM 3753 C CA . ALA B 1 72 ? 9.82 2.004 -5.867 1 96.88 72 ALA B CA 1
ATOM 3754 C C . ALA B 1 72 ? 9.883 3.371 -5.195 1 96.88 72 ALA B C 1
ATOM 3756 O O . ALA B 1 72 ? 10.352 3.492 -4.062 1 96.88 72 ALA B O 1
ATOM 3757 N N . TYR B 1 73 ? 9.438 4.426 -5.867 1 95.56 73 TYR B N 1
ATOM 3758 C CA . TYR B 1 73 ? 9.352 5.758 -5.273 1 95.56 73 TYR B CA 1
ATOM 3759 C C . TYR B 1 73 ? 8.492 5.738 -4.016 1 95.56 73 TYR B C 1
ATOM 3761 O O . TYR B 1 73 ? 8.891 6.277 -2.979 1 95.56 73 TYR B O 1
ATOM 3769 N N . ASP B 1 74 ? 7.367 5.125 -4.137 1 94.12 74 ASP B N 1
ATOM 3770 C CA . ASP B 1 74 ? 6.445 5.051 -3.006 1 94.12 74 ASP B CA 1
ATOM 3771 C C . ASP B 1 74 ? 7.086 4.34 -1.816 1 94.12 74 ASP B C 1
ATOM 3773 O O . ASP B 1 74 ? 6.914 4.762 -0.6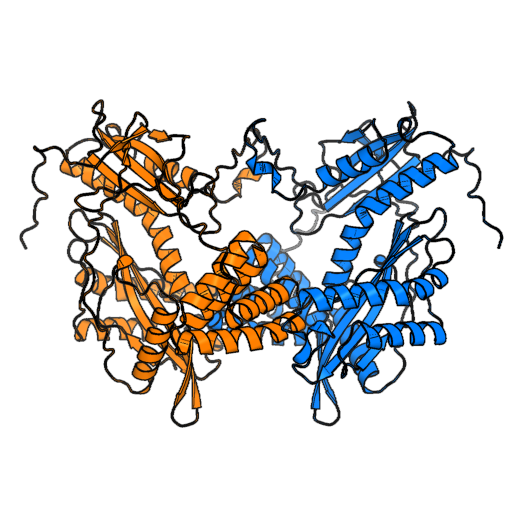7 1 94.12 74 ASP B O 1
ATOM 3777 N N . VAL B 1 75 ? 7.781 3.342 -2.109 1 97.38 75 VAL B N 1
ATOM 3778 C CA . VAL B 1 75 ? 8.477 2.594 -1.066 1 97.38 75 VAL B CA 1
ATOM 3779 C C . VAL B 1 75 ? 9.484 3.498 -0.369 1 97.38 75 VAL B C 1
ATOM 3781 O O . VAL B 1 75 ? 9.539 3.553 0.862 1 97.38 75 VAL B O 1
ATOM 3784 N N . LEU B 1 76 ? 10.234 4.145 -1.145 1 98.31 76 LEU B N 1
ATOM 3785 C CA . LEU B 1 76 ? 11.328 4.938 -0.588 1 98.31 76 LEU B CA 1
ATOM 3786 C C . LEU B 1 76 ? 10.789 6.129 0.194 1 98.31 76 LEU B C 1
ATOM 3788 O O . LEU B 1 76 ? 11.258 6.422 1.294 1 98.31 76 LEU B O 1
ATOM 3792 N N . ILE B 1 77 ? 9.844 6.848 -0.345 1 96.81 77 ILE B N 1
ATOM 3793 C CA . ILE B 1 77 ? 9.32 8.031 0.328 1 96.81 77 ILE B CA 1
ATOM 3794 C C . ILE B 1 77 ? 8.703 7.637 1.669 1 96.81 77 ILE B C 1
ATOM 3796 O O . ILE B 1 77 ? 8.844 8.359 2.658 1 96.81 77 ILE B O 1
ATOM 3800 N N . GLU B 1 78 ? 8.039 6.566 1.693 1 96.38 78 GLU B N 1
ATOM 3801 C CA . GLU B 1 78 ? 7.477 6.074 2.949 1 96.38 78 GLU B CA 1
ATOM 3802 C C . GLU B 1 78 ? 8.578 5.77 3.963 1 96.38 78 GLU B C 1
ATOM 3804 O O . GLU B 1 78 ? 8.445 6.098 5.145 1 96.38 78 GLU B O 1
ATOM 3809 N N . ALA B 1 79 ? 9.594 5.145 3.492 1 98.06 79 ALA B N 1
ATOM 3810 C CA . ALA B 1 79 ? 10.703 4.809 4.375 1 98.06 79 ALA B CA 1
ATOM 3811 C C . ALA B 1 79 ? 11.398 6.066 4.887 1 98.06 79 ALA B C 1
ATOM 3813 O O . ALA B 1 79 ? 11.789 6.137 6.055 1 98.06 79 ALA B O 1
ATOM 3814 N N . VAL B 1 80 ? 11.547 7.012 4.02 1 98.38 80 VAL B N 1
ATOM 3815 C CA . VAL B 1 80 ? 12.203 8.266 4.375 1 98.38 80 VAL B CA 1
ATOM 3816 C C . VAL B 1 80 ? 11.383 9 5.43 1 98.38 80 VAL B C 1
ATOM 3818 O O . VAL B 1 80 ? 11.93 9.477 6.43 1 98.38 80 VAL B O 1
ATOM 3821 N N . GLU B 1 81 ? 10.102 9.102 5.191 1 97.19 81 GLU B N 1
ATOM 3822 C CA . GLU B 1 81 ? 9.234 9.766 6.16 1 97.19 81 GLU B CA 1
ATOM 3823 C C . GLU B 1 81 ? 9.25 9.047 7.504 1 97.19 81 GLU B C 1
ATOM 3825 O O . GLU B 1 81 ? 9.43 9.672 8.547 1 97.19 81 GLU B O 1
ATOM 3830 N N . ALA B 1 82 ? 9.148 7.766 7.441 1 97.75 82 ALA B N 1
ATOM 3831 C CA . ALA B 1 82 ? 9.156 6.973 8.672 1 97.75 82 ALA B CA 1
ATOM 3832 C C . ALA B 1 82 ? 10.484 7.125 9.406 1 97.75 82 ALA B C 1
ATOM 3834 O O . ALA B 1 82 ? 10.508 7.246 10.633 1 97.75 82 ALA B O 1
ATOM 3835 N N . GLY B 1 83 ? 11.523 7.121 8.711 1 97.75 83 GLY B N 1
ATOM 3836 C CA . GLY B 1 83 ? 12.844 7.203 9.312 1 97.75 83 GLY B CA 1
ATOM 3837 C C . GLY B 1 83 ? 13.172 8.586 9.836 1 97.75 83 GLY B C 1
ATOM 3838 O O . GLY B 1 83 ? 14.062 8.742 10.68 1 97.75 83 GLY B O 1
ATOM 3839 N N . SER B 1 84 ? 12.523 9.562 9.305 1 98.44 84 SER B N 1
ATOM 3840 C CA . SER B 1 84 ? 12.781 10.938 9.727 1 98.44 84 SER B CA 1
ATOM 3841 C C . SER B 1 84 ? 12.008 11.289 10.992 1 98.44 84 SER B C 1
ATOM 3843 O O . SER B 1 84 ? 12.531 11.984 11.867 1 98.44 84 SER B O 1
ATOM 3845 N N . GLU B 1 85 ? 10.859 10.805 11.094 1 98.44 85 GLU B N 1
ATOM 3846 C CA . GLU B 1 85 ? 9.984 11.234 12.18 1 98.44 85 GLU B CA 1
ATOM 3847 C C . GLU B 1 85 ? 10.062 10.266 13.359 1 98.44 85 GLU B C 1
ATOM 3849 O O . GLU B 1 85 ? 9.32 10.398 14.336 1 98.44 85 GLU B O 1
ATOM 3854 N N . ALA B 1 86 ? 10.922 9.266 13.266 1 98.25 86 ALA B N 1
ATOM 3855 C CA . ALA B 1 86 ? 11.109 8.305 14.352 1 98.25 86 ALA B CA 1
ATOM 3856 C C . ALA B 1 86 ? 12.562 7.863 14.453 1 98.25 86 ALA B C 1
ATOM 3858 O O . ALA B 1 86 ? 13.305 7.906 13.461 1 98.25 86 ALA B O 1
ATOM 3859 N N . THR B 1 87 ? 12.969 7.504 15.625 1 97.25 87 THR B N 1
ATOM 3860 C CA . THR B 1 87 ? 14.312 6.988 15.844 1 97.25 87 THR B CA 1
ATOM 3861 C C . THR B 1 87 ? 14.375 6.203 17.156 1 97.25 87 THR B C 1
ATOM 3863 O O . THR B 1 87 ? 13.383 6.105 17.875 1 97.25 87 THR B O 1
ATOM 3866 N N . SER B 1 88 ? 15.469 5.555 17.328 1 96.69 88 SER B N 1
ATOM 3867 C CA . SER B 1 88 ? 15.727 4.82 18.562 1 96.69 88 SER B CA 1
ATOM 3868 C C . SER B 1 88 ? 16.844 5.473 19.375 1 96.69 88 SER B C 1
ATOM 3870 O O . SER B 1 88 ? 17.844 5.941 18.812 1 96.69 88 SER B O 1
ATOM 3872 N N . LEU B 1 89 ? 16.641 5.512 20.656 1 96.38 89 LEU B N 1
ATOM 3873 C CA . LEU B 1 89 ? 17.625 6.047 21.578 1 96.38 89 LEU B CA 1
ATOM 3874 C C . LEU B 1 89 ? 17.906 5.062 22.703 1 96.38 89 LEU B C 1
ATOM 3876 O O . LEU B 1 89 ? 17.031 4.293 23.094 1 96.38 89 LEU B O 1
ATOM 3880 N N . GLU B 1 90 ? 19.125 5.07 23.109 1 95.81 90 GLU B N 1
ATOM 3881 C CA . GLU B 1 90 ? 19.484 4.312 24.297 1 95.81 90 GLU B CA 1
ATOM 3882 C C . GLU B 1 90 ? 19.625 5.223 25.516 1 95.81 90 GLU B C 1
ATOM 3884 O O . GLU B 1 90 ? 20.281 6.273 25.438 1 95.81 90 GLU B O 1
ATOM 3889 N N . HIS B 1 91 ? 19.047 4.855 26.656 1 93.75 91 HIS B N 1
ATOM 3890 C CA . HIS B 1 91 ? 19.109 5.609 27.891 1 93.75 91 HIS B CA 1
ATOM 3891 C C . HIS B 1 91 ? 19.156 4.6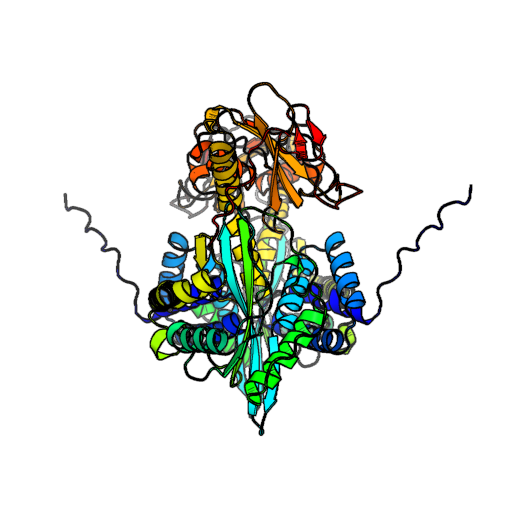72 29.109 1 93.75 91 HIS B C 1
ATOM 3893 O O . HIS B 1 91 ? 18.25 3.867 29.297 1 93.75 91 HIS B O 1
ATOM 3899 N N . GLU B 1 92 ? 20.266 4.781 29.859 1 93.5 92 GLU B N 1
ATOM 3900 C CA . GLU B 1 92 ? 20.453 3.973 31.062 1 93.5 92 GLU B CA 1
ATOM 3901 C C . GLU B 1 92 ? 20.344 2.482 30.75 1 93.5 92 GLU B C 1
ATOM 3903 O O . GLU B 1 92 ? 19.641 1.747 31.453 1 93.5 92 GLU B O 1
ATOM 3908 N N . GLY B 1 93 ? 20.734 2.043 29.594 1 93.62 93 GLY B N 1
ATOM 3909 C CA . GLY B 1 93 ? 20.828 0.64 29.234 1 93.62 93 GLY B CA 1
ATOM 3910 C C . GLY B 1 93 ? 19.562 0.11 28.594 1 93.62 93 GLY B C 1
ATOM 3911 O O . GLY B 1 93 ? 19.453 -1.084 28.297 1 93.62 93 GLY B O 1
ATOM 3912 N N . GLN B 1 94 ? 18.656 0.976 28.484 1 95.12 94 GLN B N 1
ATOM 3913 C CA . GLN B 1 94 ? 17.391 0.565 27.891 1 95.12 94 GLN B CA 1
ATOM 3914 C C . GLN B 1 94 ? 17.172 1.256 26.547 1 95.12 94 GLN B C 1
ATOM 3916 O O . GLN B 1 94 ? 17.5 2.436 26.391 1 95.12 94 GLN B O 1
ATOM 3921 N N . ASP B 1 95 ? 16.562 0.475 25.594 1 96.75 95 ASP B N 1
ATOM 3922 C CA . ASP B 1 95 ? 16.25 1.03 24.281 1 96.75 95 ASP B CA 1
ATOM 3923 C C . ASP B 1 95 ? 14.859 1.667 24.281 1 96.75 95 ASP B C 1
ATOM 3925 O O . ASP B 1 95 ? 13.906 1.102 24.812 1 96.75 95 ASP B O 1
ATOM 3929 N N . TYR B 1 96 ? 14.797 2.84 23.672 1 97.5 96 TYR B N 1
ATOM 3930 C CA . TYR B 1 96 ? 13.539 3.572 23.578 1 97.5 96 TYR B CA 1
ATOM 3931 C C . TYR B 1 96 ? 13.219 3.92 22.125 1 97.5 96 TYR B C 1
ATOM 3933 O O . TYR B 1 96 ? 14.125 4.176 21.328 1 97.5 96 TYR B O 1
ATOM 3941 N N . ASP B 1 97 ? 11.992 3.934 21.828 1 97.69 97 ASP B N 1
ATOM 3942 C CA . ASP B 1 97 ? 11.516 4.449 20.562 1 97.69 97 ASP B CA 1
ATOM 3943 C C . ASP B 1 97 ? 11.031 5.895 20.688 1 97.69 97 ASP B C 1
ATOM 3945 O O . ASP B 1 97 ? 10.375 6.246 21.672 1 97.69 97 ASP B O 1
ATOM 3949 N N . VAL B 1 98 ? 11.422 6.691 19.766 1 98.12 98 VAL B N 1
ATOM 3950 C CA . VAL B 1 98 ? 10.992 8.086 19.719 1 98.12 98 VAL B CA 1
ATOM 3951 C C . VAL B 1 98 ? 10.094 8.312 18.5 1 98.12 98 VAL B C 1
ATOM 3953 O O . VAL B 1 98 ? 10.43 7.902 17.391 1 98.12 98 VAL B O 1
ATOM 3956 N N . GLN B 1 99 ? 8.961 8.922 18.688 1 98.56 99 GLN B N 1
ATOM 3957 C CA . GLN B 1 99 ? 8.055 9.305 17.609 1 98.56 99 GLN B CA 1
ATOM 3958 C C . GLN B 1 99 ? 7.746 10.797 17.656 1 98.56 99 GLN B C 1
ATOM 3960 O O . GLN B 1 99 ? 7.297 11.312 18.688 1 98.56 99 GLN B O 1
ATOM 3965 N N . LEU B 1 100 ? 8.008 11.5 16.547 1 98.62 100 LEU B N 1
ATOM 3966 C CA . LEU B 1 100 ? 7.637 12.906 16.422 1 98.62 100 LEU B CA 1
ATOM 3967 C C . LEU B 1 100 ? 6.164 13.047 16.047 1 98.62 100 LEU B C 1
ATOM 3969 O O . LEU B 1 100 ? 5.688 12.383 15.125 1 98.62 100 LEU B O 1
ATOM 3973 N N . LEU B 1 101 ? 5.445 13.859 16.781 1 98.38 101 LEU B N 1
ATOM 3974 C CA . LEU B 1 101 ? 4.027 14.109 16.547 1 98.38 101 LEU B CA 1
ATOM 3975 C C . LEU B 1 101 ? 3.775 15.586 16.266 1 98.38 101 LEU B C 1
ATOM 3977 O O . LEU B 1 101 ? 4.617 16.438 16.562 1 98.38 101 LEU B O 1
ATOM 3981 N N . VAL B 1 102 ? 2.639 15.82 15.68 1 98.12 102 VAL B N 1
ATOM 3982 C CA . VAL B 1 102 ? 2.107 17.172 15.617 1 98.12 102 VAL B CA 1
ATOM 3983 C C . VAL B 1 102 ? 0.721 17.219 16.25 1 98.12 102 VAL B C 1
ATOM 3985 O O . VAL B 1 102 ? -0.001 16.219 16.25 1 98.12 102 VAL B O 1
ATOM 3988 N N . LEU B 1 103 ? 0.456 18.297 16.875 1 98.44 103 LEU B N 1
ATOM 3989 C CA . LEU B 1 103 ? -0.867 18.641 17.375 1 98.44 103 LEU B CA 1
ATOM 3990 C C . LEU B 1 103 ? -1.521 19.703 16.516 1 98.44 103 LEU B C 1
ATOM 3992 O O . LEU B 1 103 ? -1.411 20.906 16.812 1 98.44 103 LEU B O 1
ATOM 3996 N N . PRO B 1 104 ? -2.277 19.281 15.516 1 98.06 104 PRO B N 1
ATOM 3997 C CA . PRO B 1 104 ? -2.811 20.266 14.555 1 98.06 104 PRO B CA 1
ATOM 3998 C C . PRO B 1 104 ? -4.035 21 15.094 1 98.06 104 PRO B C 1
ATOM 4000 O O . PRO B 1 104 ? -4.902 20.391 15.719 1 98.06 104 PRO B O 1
ATOM 4003 N N . VAL B 1 105 ? -4.09 22.25 14.789 1 97.81 105 VAL B N 1
ATOM 4004 C CA . VAL B 1 105 ? -5.223 23.109 15.109 1 97.81 105 VAL B CA 1
ATOM 4005 C C . VAL B 1 105 ? -5.684 23.844 13.852 1 97.81 105 VAL B C 1
ATOM 4007 O O . VAL B 1 105 ? -4.895 24.531 13.195 1 97.81 105 VAL B O 1
ATOM 4010 N N . LEU B 1 106 ? -6.898 23.641 13.5 1 96.81 106 LEU B N 1
ATOM 4011 C CA . LEU B 1 106 ? -7.512 24.438 12.445 1 96.81 106 LEU B CA 1
ATOM 4012 C C . LEU B 1 106 ? -8.055 25.75 13 1 96.81 106 LEU B C 1
ATOM 4014 O O . LEU B 1 106 ? -8.75 25.75 14.016 1 96.81 106 LEU B O 1
ATOM 4018 N N . ALA B 1 107 ? -7.691 26.812 12.375 1 95.38 107 ALA B N 1
ATOM 4019 C CA . ALA B 1 107 ? -8.125 28.141 12.836 1 95.38 107 ALA B CA 1
ATOM 4020 C C . ALA B 1 107 ? -8.688 28.953 11.688 1 95.38 107 ALA B C 1
ATOM 4022 O O . ALA B 1 107 ? -8.164 28.922 10.57 1 95.38 107 ALA B O 1
ATOM 4023 N N . TRP B 1 108 ? -9.734 29.609 11.945 1 91.5 108 TRP B N 1
ATOM 4024 C CA . TRP B 1 108 ? -10.25 30.562 10.969 1 91.5 108 TRP B CA 1
ATOM 4025 C C . TRP B 1 108 ? -10.75 31.828 11.664 1 91.5 108 TRP B C 1
ATOM 4027 O O . TRP B 1 108 ? -11.188 31.781 12.82 1 91.5 108 TRP B O 1
ATOM 4037 N N . THR B 1 109 ? -10.523 32.906 11.031 1 88.75 109 THR B N 1
ATOM 4038 C CA . THR B 1 109 ? -10.766 34.219 11.633 1 88.75 109 THR B CA 1
ATOM 4039 C C . THR B 1 109 ? -11.031 35.281 10.555 1 88.75 109 THR B C 1
ATOM 4041 O O . THR B 1 109 ? -10.977 34.969 9.359 1 88.75 109 THR B O 1
ATOM 4044 N N . ARG B 1 110 ? -11.484 36.375 11.039 1 80.75 110 ARG B N 1
ATOM 4045 C CA . ARG B 1 110 ? -11.547 37.562 10.172 1 80.75 110 ARG B CA 1
ATOM 4046 C C . ARG B 1 110 ? -10.328 38.438 10.367 1 80.75 110 ARG B C 1
ATOM 4048 O O . ARG B 1 110 ? -10.219 39.5 9.742 1 80.75 110 ARG B O 1
ATOM 4055 N N . PHE B 1 111 ? -9.438 38 11.266 1 81.44 111 PHE B N 1
ATOM 4056 C CA . PHE B 1 111 ? -8.234 38.75 11.594 1 81.44 111 PHE B CA 1
ATOM 4057 C C . PHE B 1 111 ? -6.984 37.969 11.211 1 81.44 111 PHE B C 1
ATOM 4059 O O . PHE B 1 111 ? -6.887 37.438 10.102 1 81.44 111 PHE B O 1
ATOM 4066 N N . ALA B 1 112 ? -6.125 37.969 12.094 1 84.56 112 ALA B N 1
ATOM 4067 C CA . ALA B 1 112 ? -4.887 37.219 11.867 1 84.56 112 ALA B CA 1
ATOM 4068 C C . ALA B 1 112 ? -4.805 36 12.781 1 84.56 112 ALA B C 1
ATOM 4070 O O . ALA B 1 112 ? -5.305 36.031 13.906 1 84.56 112 ALA B O 1
ATOM 4071 N N . ILE B 1 113 ? -4.203 35.031 12.266 1 91.44 113 ILE B N 1
ATOM 4072 C CA . ILE B 1 113 ? -3.988 33.812 13.047 1 91.44 113 ILE B CA 1
ATOM 4073 C C . ILE B 1 113 ? -2.576 33.812 13.625 1 91.44 113 ILE B C 1
ATOM 4075 O O . ILE B 1 113 ? -1.592 33.875 12.891 1 91.44 113 ILE B O 1
ATOM 4079 N N . ALA B 1 114 ? -2.443 33.719 14.867 1 90.25 114 ALA B N 1
ATOM 4080 C CA . ALA B 1 114 ? -1.186 33.906 15.586 1 90.25 114 ALA B CA 1
ATOM 4081 C C . ALA B 1 114 ? -0.29 32.688 15.461 1 90.25 114 ALA B C 1
ATOM 4083 O O . ALA B 1 114 ? -0.769 31.594 15.164 1 90.25 114 ALA B O 1
ATOM 4084 N N . SER B 1 115 ? 1.019 32.875 15.586 1 91.44 115 SER B N 1
ATOM 4085 C CA . SER B 1 115 ? 2.074 31.875 15.758 1 91.44 115 SER B CA 1
ATOM 4086 C C . SER B 1 115 ? 3.143 32.375 16.734 1 91.44 115 SER B C 1
ATOM 4088 O O . SER B 1 115 ? 3.111 33.5 17.172 1 91.44 115 SER B O 1
ATOM 4090 N N . GLY B 1 116 ? 4.043 31.422 17.141 1 90.75 116 GLY B N 1
ATOM 4091 C CA . GLY B 1 116 ? 5.141 31.891 17.984 1 90.75 116 GLY B CA 1
ATOM 4092 C C . GLY B 1 116 ? 5.234 31.156 19.312 1 90.75 116 GLY B C 1
ATOM 4093 O O . GLY B 1 116 ? 4.711 30.047 19.453 1 90.75 116 GLY B O 1
ATOM 4094 N N . PRO B 1 117 ? 5.848 31.781 20.266 1 92.56 117 PRO B N 1
ATOM 4095 C CA . PRO B 1 117 ? 6.148 31.109 21.516 1 92.56 117 PRO B CA 1
ATOM 4096 C C . PRO B 1 117 ? 4.898 30.844 22.359 1 92.56 117 PRO B C 1
ATOM 4098 O O . PRO B 1 117 ? 3.975 31.656 22.375 1 92.56 117 PRO B O 1
ATOM 4101 N N . ILE B 1 118 ? 4.969 29.781 23.016 1 94.56 118 ILE B N 1
ATOM 4102 C CA . ILE B 1 118 ? 3.93 29.391 23.969 1 94.56 118 ILE B CA 1
ATOM 4103 C C . ILE B 1 118 ? 4.469 29.5 25.391 1 94.56 118 ILE B C 1
ATOM 4105 O O . ILE B 1 118 ? 5.555 28.984 25.688 1 94.56 118 ILE B O 1
ATOM 4109 N N . ALA B 1 119 ? 3.672 30.109 26.234 1 94.12 119 ALA B N 1
ATOM 4110 C CA . ALA B 1 119 ? 4.066 30.25 27.625 1 94.12 119 ALA B CA 1
ATOM 4111 C C . ALA B 1 119 ? 4.223 28.875 28.281 1 94.12 119 ALA B C 1
ATOM 4113 O O . ALA B 1 119 ? 3.486 27.938 27.969 1 94.12 119 ALA B O 1
ATOM 4114 N N . SER B 1 120 ? 5.121 28.766 29.25 1 93.12 120 SER B N 1
ATOM 4115 C CA . SER B 1 120 ? 5.473 27.516 29.891 1 93.12 120 SER B CA 1
ATOM 4116 C C . SER B 1 120 ? 4.266 26.875 30.578 1 93.12 120 SER B C 1
ATOM 4118 O O . SER B 1 120 ? 4.094 25.656 30.562 1 93.12 120 SER B O 1
ATOM 4120 N N . GLU B 1 121 ? 3.514 27.734 31.188 1 95.19 121 GLU B N 1
ATOM 4121 C CA . GLU B 1 121 ? 2.34 27.219 31.891 1 95.19 121 GLU B CA 1
ATOM 4122 C C . GLU B 1 121 ? 1.346 26.594 30.906 1 95.19 121 GLU B C 1
ATOM 4124 O O . GLU B 1 121 ? 0.781 25.531 31.188 1 95.19 121 GLU B O 1
ATOM 4129 N N . MET B 1 122 ? 1.148 27.266 29.828 1 95.75 122 MET B N 1
ATOM 4130 C CA . MET B 1 122 ? 0.252 26.766 28.797 1 95.75 122 MET B CA 1
ATOM 4131 C C . MET B 1 122 ? 0.792 25.469 28.188 1 95.75 122 MET B C 1
ATOM 4133 O O . MET B 1 122 ? 0.031 24.547 27.922 1 95.75 122 MET B O 1
ATOM 4137 N N . LEU B 1 123 ? 2.01 25.469 27.984 1 95.31 123 LEU B N 1
ATOM 4138 C CA . LEU B 1 123 ? 2.664 24.297 27.422 1 95.31 123 LEU B CA 1
ATOM 4139 C C . LEU B 1 123 ? 2.516 23.078 28.344 1 95.31 123 LEU B C 1
ATOM 4141 O O . LEU B 1 123 ? 2.252 21.969 27.875 1 95.31 123 LEU B O 1
ATOM 4145 N N . SER B 1 124 ? 2.693 23.328 29.594 1 95.38 124 SER B N 1
ATOM 4146 C CA . SER B 1 124 ? 2.543 22.266 30.594 1 95.38 124 SER B CA 1
ATOM 4147 C C . SER B 1 124 ? 1.115 21.734 30.609 1 95.38 124 SER B C 1
ATOM 4149 O O . SER B 1 124 ? 0.899 20.531 30.797 1 95.38 124 SER B O 1
ATOM 4151 N N . ALA B 1 125 ? 0.217 22.641 30.453 1 97.69 125 ALA B N 1
ATOM 4152 C CA . ALA B 1 125 ? -1.187 22.234 30.438 1 97.69 125 ALA B CA 1
ATOM 4153 C C . ALA B 1 125 ? -1.501 21.375 29.203 1 97.69 125 ALA B C 1
ATOM 4155 O O . ALA B 1 125 ? -2.201 20.359 29.312 1 97.69 125 ALA B O 1
ATOM 4156 N N . ILE B 1 126 ? -1.029 21.75 28.078 1 97.94 126 ILE B N 1
ATOM 4157 C CA . ILE B 1 126 ? -1.222 21 26.844 1 97.94 126 ILE B CA 1
ATOM 4158 C C . ILE B 1 126 ? -0.627 19.594 27 1 97.94 126 ILE B C 1
ATOM 4160 O O . ILE B 1 126 ? -1.271 18.609 26.672 1 97.94 126 ILE B O 1
ATOM 4164 N N . GLY B 1 127 ? 0.562 19.547 27.516 1 97.12 127 GLY B N 1
ATOM 4165 C CA . GLY B 1 127 ? 1.22 18.266 27.75 1 97.12 127 GLY B CA 1
ATOM 4166 C C . GLY B 1 127 ? 0.456 17.359 28.703 1 97.12 127 GLY B C 1
ATOM 4167 O O . GLY B 1 127 ? 0.392 16.156 28.5 1 97.12 127 GLY B O 1
ATOM 4168 N N . ALA B 1 128 ? -0.053 17.984 29.734 1 97.38 128 ALA B N 1
ATOM 4169 C CA . ALA B 1 128 ? -0.821 17.219 30.703 1 97.38 128 ALA B CA 1
ATOM 4170 C C . ALA B 1 128 ? -2.043 16.578 30.062 1 97.38 128 ALA B C 1
ATOM 4172 O O . ALA B 1 128 ? -2.352 15.414 30.328 1 97.38 128 ALA B O 1
ATOM 4173 N N . HIS B 1 129 ? -2.75 17.312 29.25 1 97.56 129 HIS B N 1
ATOM 4174 C CA . HIS B 1 129 ? -3.928 16.766 28.578 1 97.56 129 HIS B CA 1
ATOM 4175 C C . HIS B 1 129 ? -3.539 15.719 27.547 1 97.56 129 HIS B C 1
ATOM 4177 O O . HIS B 1 129 ? -4.262 14.734 27.359 1 97.56 129 HIS B O 1
ATOM 4183 N N . LEU B 1 130 ? -2.451 15.938 26.891 1 97.62 130 LEU B N 1
ATOM 4184 C CA . LEU B 1 130 ? -1.963 14.945 25.938 1 97.62 130 LEU B CA 1
ATOM 4185 C C . LEU B 1 130 ? -1.667 13.625 26.641 1 97.62 130 LEU B C 1
ATOM 4187 O O . LEU B 1 130 ? -2.037 12.555 26.156 1 97.62 130 LEU B O 1
ATOM 4191 N N . HIS B 1 131 ? -1.089 13.688 27.797 1 96 131 HIS B N 1
ATOM 4192 C CA . HIS B 1 131 ? -0.772 12.5 28.578 1 96 131 HIS B CA 1
ATOM 4193 C C . HIS B 1 131 ? -2.041 11.828 29.094 1 96 131 HIS B C 1
ATOM 4195 O O . HIS B 1 131 ? -2.133 10.594 29.109 1 96 131 HIS B O 1
ATOM 4201 N N . ALA B 1 132 ? -2.908 12.609 29.484 1 96.31 132 ALA B N 1
ATOM 4202 C CA . ALA B 1 132 ? -4.105 12.094 30.156 1 96.31 132 ALA B CA 1
ATOM 4203 C C . ALA B 1 132 ? -5.031 11.398 29.156 1 96.31 132 ALA B C 1
ATOM 4205 O O . ALA B 1 132 ? -5.695 10.422 29.5 1 96.31 132 ALA B O 1
ATOM 4206 N N . HIS B 1 133 ? -5.031 11.883 27.906 1 96.31 133 HIS B N 1
ATOM 4207 C CA . HIS B 1 133 ? -6.141 11.469 27.062 1 96.31 133 HIS B CA 1
ATOM 4208 C C . HIS B 1 133 ? -5.637 10.75 25.812 1 96.31 133 HIS B C 1
ATOM 4210 O O . HIS B 1 133 ? -6.359 9.938 25.219 1 96.31 133 HIS B O 1
ATOM 4216 N N . VAL B 1 134 ? -4.473 11.016 25.406 1 97.75 134 VAL B N 1
ATOM 4217 C CA . VAL B 1 134 ? -4.07 10.547 24.094 1 97.75 134 VAL B CA 1
ATOM 4218 C C . VAL B 1 134 ? -2.928 9.539 24.234 1 97.75 134 VAL B C 1
ATOM 4220 O O . VAL B 1 134 ? -2.977 8.453 23.656 1 97.75 134 VAL B O 1
ATOM 4223 N N . LEU B 1 135 ? -1.925 9.82 25.047 1 97.88 135 LEU B N 1
ATOM 4224 C CA . LEU B 1 135 ? -0.694 9.039 25.094 1 97.88 135 LEU B CA 1
ATOM 4225 C C . LEU B 1 135 ? -0.848 7.84 26.016 1 97.88 135 LEU B C 1
ATOM 4227 O O . LEU B 1 135 ? -1.694 7.848 26.922 1 97.88 135 LEU B O 1
ATOM 4231 N N . ALA B 1 136 ? -0.046 6.867 25.75 1 96.44 136 ALA B N 1
ATOM 4232 C CA . ALA B 1 136 ? 0.02 5.707 26.641 1 96.44 136 ALA B CA 1
ATOM 4233 C C . ALA B 1 136 ? 0.611 6.082 28 1 96.44 136 ALA B C 1
ATOM 4235 O O . ALA B 1 136 ? 1.309 7.09 28.125 1 96.44 136 ALA B O 1
ATOM 4236 N N . LYS B 1 137 ? 0.387 5.246 28.984 1 93.06 137 LYS B N 1
ATOM 4237 C CA . LYS B 1 137 ? 0.718 5.508 30.391 1 93.06 137 LYS B CA 1
ATOM 4238 C C . LYS B 1 137 ? 2.221 5.699 30.562 1 93.06 137 LYS B C 1
ATOM 4240 O O . LYS B 1 137 ? 2.656 6.574 31.312 1 93.06 137 LYS B O 1
ATOM 4245 N N . ASP B 1 138 ? 3.053 4.984 29.859 1 90.06 138 ASP B N 1
ATOM 4246 C CA . ASP B 1 138 ? 4.496 5 30.078 1 90.06 138 ASP B CA 1
ATOM 4247 C C . ASP B 1 138 ? 5.191 5.93 29.094 1 90.06 138 ASP B C 1
ATOM 4249 O O . ASP B 1 138 ? 6.422 5.953 29.016 1 90.06 138 ASP B O 1
ATOM 4253 N N . ALA B 1 139 ? 4.465 6.715 28.422 1 96.25 139 ALA B N 1
ATOM 4254 C CA . ALA B 1 139 ? 5.062 7.57 27.391 1 96.25 139 ALA B CA 1
ATOM 4255 C C . ALA B 1 139 ? 5.656 8.836 28.016 1 96.25 139 ALA B C 1
ATOM 4257 O O . ALA B 1 139 ? 5.043 9.445 28.891 1 96.25 139 ALA B O 1
ATOM 4258 N N . ARG B 1 140 ? 6.828 9.141 27.688 1 96.06 140 ARG B N 1
ATOM 4259 C CA . ARG B 1 140 ? 7.441 10.422 28 1 96.06 140 ARG B CA 1
ATOM 4260 C C . ARG B 1 140 ? 7.227 11.43 26.875 1 96.06 140 ARG B C 1
ATOM 4262 O O . ARG B 1 140 ? 7.043 11.047 25.719 1 96.06 140 ARG B O 1
ATOM 4269 N N . LEU B 1 141 ? 7.266 12.711 27.312 1 95.88 141 LEU B N 1
ATOM 4270 C CA . LEU B 1 141 ? 6.82 13.703 26.344 1 95.88 141 LEU B CA 1
ATOM 4271 C C . LEU B 1 141 ? 7.707 14.945 26.375 1 95.88 141 LEU B C 1
ATOM 4273 O O . LEU B 1 141 ? 8.102 15.398 27.453 1 95.88 141 LEU B O 1
ATOM 4277 N N . ALA B 1 142 ? 8.07 15.406 25.203 1 96.06 142 ALA B N 1
ATOM 4278 C CA . ALA B 1 142 ? 8.656 16.734 25.031 1 96.06 142 ALA B CA 1
ATOM 4279 C C . ALA B 1 142 ? 7.84 17.562 24.031 1 96.06 142 ALA B C 1
ATOM 4281 O O . ALA B 1 142 ? 7.449 17.062 22.984 1 96.06 142 ALA B O 1
ATOM 4282 N N . LEU B 1 143 ? 7.527 18.812 24.406 1 95.81 143 LEU B N 1
ATOM 4283 C CA . LEU B 1 143 ? 6.793 19.719 23.531 1 95.81 143 LEU B CA 1
ATOM 4284 C C . LEU B 1 143 ? 7.68 20.875 23.094 1 95.81 143 LEU B C 1
ATOM 4286 O O . LEU B 1 143 ? 8.461 21.406 23.875 1 95.81 143 LEU B O 1
ATOM 4290 N N . ALA B 1 144 ? 7.594 21.141 21.812 1 94.62 144 ALA B N 1
ATOM 4291 C CA . ALA B 1 144 ? 8.234 22.375 21.344 1 94.62 144 ALA B CA 1
ATOM 4292 C C . ALA B 1 144 ? 7.516 23.609 21.891 1 94.62 144 ALA B C 1
ATOM 4294 O O . ALA B 1 144 ? 6.281 23.656 21.891 1 94.62 144 ALA B O 1
ATOM 4295 N N . PRO B 1 145 ? 8.234 24.594 22.328 1 93.88 145 PRO B N 1
ATOM 4296 C CA . PRO B 1 145 ? 7.625 25.75 23 1 93.88 145 PRO B CA 1
ATOM 4297 C C . PRO B 1 145 ? 7.148 26.812 22.031 1 93.88 145 PRO B C 1
ATOM 4299 O O . PRO B 1 145 ? 7.391 28 22.234 1 93.88 145 PRO B O 1
ATOM 4302 N N . ALA B 1 146 ? 6.516 26.469 20.969 1 93.94 146 ALA B N 1
ATOM 4303 C CA . ALA B 1 146 ? 6.023 27.422 19.984 1 93.94 146 ALA B CA 1
ATOM 4304 C C . ALA B 1 146 ? 4.879 26.828 19.172 1 93.94 146 ALA B C 1
ATOM 4306 O O . ALA B 1 146 ? 4.773 25.609 19.031 1 93.94 146 ALA B O 1
ATOM 4307 N N . LEU B 1 147 ? 4.047 27.688 18.766 1 95.19 147 LEU B N 1
ATOM 4308 C CA . LEU B 1 147 ? 3.021 27.375 17.766 1 95.19 147 LEU B CA 1
ATOM 4309 C C . LEU B 1 147 ? 3.52 27.688 16.359 1 95.19 147 LEU B C 1
ATOM 4311 O O . LEU B 1 147 ? 3.949 28.797 16.078 1 95.19 147 LEU B O 1
ATOM 4315 N N . PHE B 1 148 ? 3.404 26.656 15.492 1 94.62 148 PHE B N 1
ATOM 4316 C CA . PHE B 1 148 ? 4.02 26.781 14.18 1 94.62 148 PHE B CA 1
ATOM 4317 C C . PHE B 1 148 ? 2.963 26.812 13.086 1 94.62 148 PHE B C 1
ATOM 4319 O O . PHE B 1 148 ? 1.976 26.078 13.148 1 94.62 148 PHE B O 1
ATOM 4326 N N . SER B 1 149 ? 3.234 27.703 12.117 1 91.88 149 SER B N 1
ATOM 4327 C CA . SER B 1 149 ? 2.543 27.531 10.844 1 91.88 149 SER B CA 1
ATOM 4328 C C . SER B 1 149 ? 3.238 26.5 9.969 1 91.88 149 SER B C 1
ATOM 4330 O O . SER B 1 149 ? 4.352 26.062 10.273 1 91.88 149 SER B O 1
ATOM 4332 N N . ILE B 1 150 ? 2.582 26.062 8.93 1 87.44 150 ILE B N 1
ATOM 4333 C CA . ILE B 1 150 ? 3.088 25 8.078 1 87.44 150 ILE B CA 1
ATOM 4334 C C . ILE B 1 150 ? 4.43 25.406 7.477 1 87.44 150 ILE B C 1
ATOM 4336 O O . ILE B 1 150 ? 5.336 24.578 7.344 1 87.44 150 ILE B O 1
ATOM 4340 N N . GLU B 1 151 ? 4.605 26.656 7.086 1 83.81 151 GLU B N 1
ATOM 4341 C CA . GLU B 1 151 ? 5.816 27.125 6.426 1 83.81 151 GLU B CA 1
ATOM 4342 C C . GLU B 1 151 ? 6.984 27.203 7.402 1 83.81 151 GLU B C 1
ATOM 4344 O O . GLU B 1 151 ? 8.141 27.312 6.992 1 83.81 151 GLU B O 1
ATOM 4349 N N . GLN B 1 152 ? 6.664 27.203 8.641 1 90.06 152 GLN B N 1
ATOM 4350 C CA . GLN B 1 152 ? 7.676 27.297 9.688 1 90.06 152 GLN B CA 1
ATOM 4351 C C . GLN B 1 152 ? 8.164 25.922 10.117 1 90.06 152 GLN B C 1
ATOM 4353 O O . GLN B 1 152 ? 9.141 25.812 10.867 1 90.06 152 GLN B O 1
ATOM 4358 N N . LEU B 1 153 ? 7.492 24.875 9.656 1 92 153 LEU B N 1
ATOM 4359 C CA . LEU B 1 153 ? 7.867 23.516 9.992 1 92 153 LEU B CA 1
ATOM 4360 C C . LEU B 1 153 ? 9.078 23.062 9.18 1 92 153 LEU B C 1
ATOM 4362 O O . LEU B 1 153 ? 9.281 23.531 8.055 1 92 153 LEU B O 1
ATOM 4366 N N . PRO B 1 154 ? 9.891 22.172 9.828 1 91.12 154 PRO B N 1
ATOM 4367 C CA . PRO B 1 154 ? 10.992 21.625 9.031 1 91.12 154 PRO B CA 1
ATOM 4368 C C . PRO B 1 154 ? 10.516 20.906 7.773 1 91.12 154 PRO B C 1
ATOM 4370 O O . PRO B 1 154 ? 9.617 20.062 7.848 1 91.12 154 PRO B O 1
ATOM 4373 N N . ARG B 1 155 ? 11.133 21.203 6.68 1 86 155 ARG B N 1
ATOM 4374 C CA . ARG B 1 155 ? 10.703 20.656 5.402 1 86 155 ARG B CA 1
ATOM 4375 C C . ARG B 1 155 ? 11.578 19.469 4.988 1 86 155 ARG B C 1
ATOM 4377 O O . ARG B 1 155 ? 11.094 18.5 4.398 1 86 155 ARG B O 1
ATOM 4384 N N . MET B 1 156 ? 12.82 19.656 5.289 1 93.31 156 MET B N 1
ATOM 4385 C CA . MET B 1 156 ? 13.75 18.594 4.902 1 93.31 156 MET B CA 1
ATOM 4386 C C . MET B 1 156 ? 13.656 17.422 5.859 1 93.31 156 MET B C 1
ATOM 4388 O O . MET B 1 156 ? 13.5 17.609 7.066 1 93.31 156 MET B O 1
ATOM 4392 N N . HIS B 1 157 ? 13.82 16.281 5.281 1 97.5 157 HIS B N 1
ATOM 4393 C CA . HIS B 1 157 ? 13.758 15.062 6.09 1 97.5 157 HIS B CA 1
ATOM 4394 C C . HIS B 1 157 ? 14.875 15.031 7.121 1 97.5 157 HIS B C 1
ATOM 4396 O O . HIS B 1 157 ? 14.664 14.625 8.266 1 97.5 157 HIS B O 1
ATOM 4402 N N . ALA B 1 158 ? 16.016 15.461 6.738 1 97.31 158 ALA B N 1
ATOM 4403 C CA . ALA B 1 158 ? 17.156 15.477 7.652 1 97.31 158 ALA B CA 1
ATOM 4404 C C . ALA B 1 158 ? 16.891 16.406 8.844 1 97.31 158 ALA B C 1
ATOM 4406 O O . ALA B 1 158 ? 17.281 16.094 9.969 1 97.31 158 ALA B O 1
ATOM 4407 N N . ASP B 1 159 ? 16.281 17.516 8.586 1 95.44 159 ASP B N 1
ATOM 4408 C CA . ASP B 1 159 ? 15.93 18.453 9.656 1 95.44 159 ASP B CA 1
ATOM 4409 C C . ASP B 1 159 ? 14.898 17.844 10.602 1 95.44 159 ASP B C 1
ATOM 4411 O O . ASP B 1 159 ? 14.977 18.031 11.82 1 95.44 159 ASP B O 1
ATOM 4415 N N . VAL B 1 160 ? 13.914 17.172 10.016 1 97.12 160 VAL B N 1
ATOM 4416 C CA . VAL B 1 160 ? 12.898 16.516 10.828 1 97.12 160 VAL B CA 1
ATOM 4417 C C . VAL B 1 160 ? 13.562 15.453 11.711 1 97.12 160 VAL B C 1
ATOM 4419 O O . VAL B 1 160 ? 13.242 15.344 12.898 1 97.12 160 VAL B O 1
ATOM 4422 N N . PHE B 1 161 ? 14.508 14.711 11.188 1 97.88 161 PHE B N 1
ATOM 4423 C CA . PHE B 1 161 ? 15.219 13.688 11.938 1 97.88 161 PHE B CA 1
ATOM 4424 C C . PHE B 1 161 ? 15.992 14.297 13.102 1 97.88 161 PHE B C 1
ATOM 4426 O O . PHE 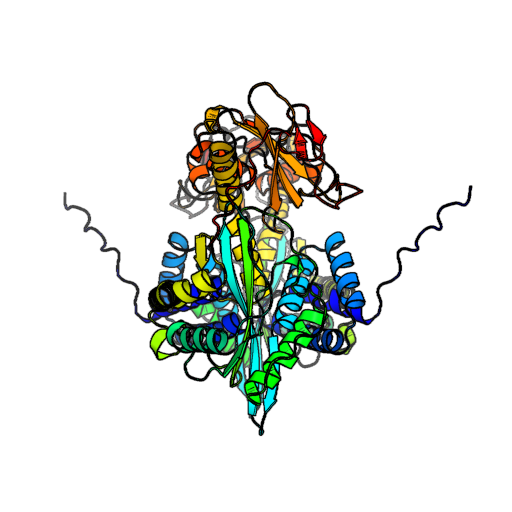B 1 161 ? 15.977 13.781 14.211 1 97.88 161 PHE B O 1
ATOM 4433 N N . ALA B 1 162 ? 16.688 15.344 12.766 1 95.81 162 ALA B N 1
ATOM 4434 C CA . ALA B 1 162 ? 17.453 16.031 13.797 1 95.81 162 ALA B CA 1
ATOM 4435 C C . ALA B 1 162 ? 16.547 16.516 14.93 1 95.81 162 ALA B C 1
ATOM 4437 O O . ALA B 1 162 ? 16.891 16.375 16.109 1 95.81 162 ALA B O 1
ATOM 4438 N N . LEU B 1 163 ? 15.461 17.078 14.531 1 95.56 163 LEU B N 1
ATOM 4439 C CA . LEU B 1 163 ? 14.484 17.531 15.516 1 95.56 163 LEU B CA 1
ATOM 4440 C C . LEU B 1 163 ? 13.969 16.359 16.344 1 95.56 163 LEU B C 1
ATOM 4442 O O . LEU B 1 163 ? 13.852 16.453 17.562 1 95.56 163 LEU B O 1
ATOM 4446 N N . THR B 1 164 ? 13.633 15.25 15.711 1 97.38 164 THR B N 1
ATOM 4447 C CA . THR B 1 164 ? 13.141 14.047 16.375 1 97.38 164 THR B CA 1
ATOM 4448 C C . THR B 1 164 ? 14.133 13.547 17.406 1 97.38 164 THR B C 1
ATOM 4450 O O . THR B 1 164 ? 13.758 13.242 18.547 1 97.38 164 THR B O 1
ATOM 4453 N N . ARG B 1 165 ? 15.336 13.477 17.047 1 95.56 165 ARG B N 1
ATOM 4454 C CA . ARG B 1 165 ? 16.375 13.008 17.953 1 95.56 165 ARG B CA 1
ATOM 4455 C C . ARG B 1 165 ? 16.547 13.961 19.125 1 95.56 165 ARG B C 1
ATOM 4457 O O . ARG B 1 165 ? 16.625 13.523 20.281 1 95.56 165 ARG B O 1
ATOM 4464 N N . GLN B 1 166 ? 16.625 15.25 18.812 1 94.5 166 GLN B N 1
ATOM 4465 C CA . GLN B 1 166 ? 16.812 16.266 19.844 1 94.5 166 GLN B CA 1
ATOM 4466 C C . GLN B 1 166 ? 15.68 16.234 20.859 1 94.5 166 GLN B C 1
ATOM 4468 O O . GLN B 1 166 ? 15.914 16.219 22.062 1 94.5 166 GLN B O 1
ATOM 4473 N N . MET B 1 167 ? 14.523 16.266 20.359 1 96.25 167 MET B N 1
ATOM 4474 C CA . MET B 1 167 ? 13.352 16.297 21.234 1 96.25 167 MET B CA 1
ATOM 4475 C C . MET B 1 167 ? 13.219 14.977 22 1 96.25 167 MET B C 1
ATOM 4477 O O . MET B 1 167 ? 12.773 14.961 23.141 1 96.25 167 MET B O 1
ATOM 4481 N N . GLY B 1 168 ? 13.547 13.867 21.344 1 96.56 168 GLY B N 1
ATOM 4482 C CA . GLY B 1 168 ? 13.578 12.594 22.031 1 96.56 168 GLY B CA 1
ATOM 4483 C C . GLY B 1 168 ? 14.516 12.586 23.234 1 96.56 168 GLY B C 1
ATOM 4484 O O . GLY B 1 168 ? 14.164 12.094 24.297 1 96.56 168 GLY B O 1
ATOM 4485 N N . GLN B 1 169 ? 15.664 13.133 23.016 1 94.75 169 GLN B N 1
ATOM 4486 C CA . GLN B 1 169 ? 16.641 13.227 24.109 1 94.75 169 GLN B CA 1
ATOM 4487 C C . GLN B 1 169 ? 16.125 14.094 25.25 1 94.75 169 GLN B C 1
ATOM 4489 O O . GLN B 1 169 ? 16.328 13.773 26.422 1 94.75 169 GLN B O 1
ATOM 4494 N N . THR B 1 170 ? 15.492 15.148 24.828 1 94.44 170 THR B N 1
ATOM 4495 C CA . THR B 1 170 ? 14.93 16.062 25.828 1 94.44 170 THR B CA 1
ATOM 4496 C C . THR B 1 170 ? 13.852 15.352 26.641 1 94.44 170 THR B C 1
ATOM 4498 O O . THR B 1 170 ? 13.773 15.539 27.859 1 94.44 170 THR B O 1
ATOM 4501 N N . ALA B 1 171 ? 13.055 14.57 26.016 1 95.06 171 ALA B N 1
ATOM 4502 C CA . ALA B 1 171 ? 11.984 13.844 26.688 1 95.06 171 ALA B CA 1
ATOM 4503 C C . ALA B 1 171 ? 12.547 12.859 27.703 1 95.06 171 ALA B C 1
ATOM 4505 O O . ALA B 1 171 ? 11.93 12.594 28.734 1 95.06 171 ALA B O 1
ATOM 4506 N N . LEU B 1 172 ? 13.688 12.344 27.391 1 94.44 172 LEU B N 1
ATOM 4507 C CA . LEU B 1 172 ? 14.32 11.367 28.266 1 94.44 172 LEU B CA 1
ATOM 4508 C C . LEU B 1 172 ? 15.008 12.062 29.438 1 94.44 172 LEU B C 1
ATOM 4510 O O . LEU B 1 172 ? 15.016 11.539 30.562 1 94.44 172 LEU B O 1
ATOM 4514 N N . LYS B 1 173 ? 15.641 13.211 29.266 1 85.5 173 LYS B N 1
ATOM 4515 C CA . LYS B 1 173 ? 16.406 13.914 30.297 1 85.5 173 LYS B CA 1
ATOM 4516 C C . LYS B 1 173 ? 15.562 14.977 30.984 1 85.5 173 LYS B C 1
ATOM 4518 O O . LYS B 1 173 ? 15.992 15.57 31.984 1 85.5 173 LYS B O 1
ATOM 4523 N N . THR B 1 174 ? 14.352 15.172 30.703 1 65.94 174 THR B N 1
ATOM 4524 C CA . THR B 1 174 ? 13.414 16.156 31.234 1 65.94 174 THR B CA 1
ATOM 4525 C C . THR B 1 174 ? 13.945 17.578 31.047 1 65.94 174 THR B C 1
ATOM 4527 O O . THR B 1 174 ? 13.742 18.438 31.891 1 65.94 174 THR B O 1
ATOM 4530 N N . GLY B 1 175 ? 14.633 17.922 29.938 1 65.81 175 GLY B N 1
ATOM 4531 C CA . GLY B 1 175 ? 15.109 19.281 29.703 1 65.81 175 GLY B CA 1
ATOM 4532 C C . GLY B 1 175 ? 14.266 20.047 28.703 1 65.81 175 GLY B C 1
ATOM 4533 O O . GLY B 1 175 ? 13.344 19.484 28.094 1 65.81 175 GLY B O 1
ATOM 4534 N N . PRO B 1 176 ? 14.5 21.344 28.609 1 68.62 176 PRO B N 1
ATOM 4535 C CA . PRO B 1 176 ? 13.742 22.156 27.672 1 68.62 176 PRO B CA 1
ATOM 4536 C C . PRO B 1 176 ? 14.172 21.953 26.219 1 68.62 176 PRO B C 1
ATOM 4538 O O . PRO B 1 176 ? 15.336 21.625 25.953 1 68.62 176 PRO B O 1
ATOM 4541 N N . VAL B 1 177 ? 13.188 21.953 25.297 1 72.38 177 VAL B N 1
ATOM 4542 C CA . VAL B 1 177 ? 13.477 21.875 23.875 1 72.38 177 VAL B CA 1
ATOM 4543 C C . VAL B 1 177 ? 13.938 23.25 23.375 1 72.38 177 VAL B C 1
ATOM 4545 O O . VAL B 1 177 ? 13.336 24.266 23.703 1 72.38 177 VAL B O 1
ATOM 4548 N N . GLN B 1 178 ? 15.109 23.266 22.766 1 67.69 178 GLN B N 1
ATOM 4549 C CA . GLN B 1 178 ? 15.594 24.516 22.172 1 67.69 178 GLN B CA 1
ATOM 4550 C C . GLN B 1 178 ? 15.383 24.516 20.656 1 67.69 178 GLN B C 1
ATOM 4552 O O . GLN B 1 178 ? 15.828 23.609 19.953 1 67.69 178 GLN B O 1
ATOM 4557 N N . LEU B 1 179 ? 14.344 25.219 20.266 1 68.88 179 LEU B N 1
ATOM 4558 C CA . LEU B 1 179 ? 14.172 25.344 18.812 1 68.88 179 LEU B CA 1
ATOM 4559 C C . LEU B 1 179 ? 14.859 26.594 18.297 1 68.88 179 LEU B C 1
ATOM 4561 O O . LEU B 1 179 ? 14.742 27.672 18.891 1 68.88 179 LEU B O 1
ATOM 4565 N N . ARG B 1 180 ? 16.031 26.391 17.516 1 57.06 180 ARG B N 1
ATOM 4566 C CA . ARG B 1 180 ? 16.828 27.484 16.984 1 57.06 180 ARG B CA 1
ATOM 4567 C C . ARG B 1 180 ? 16.203 28.047 15.703 1 57.06 180 ARG B C 1
ATOM 4569 O O . ARG B 1 180 ? 15.609 27.297 14.922 1 57.06 180 ARG B O 1
ATOM 4576 N N . GLY B 1 181 ? 16.031 29.391 15.695 1 56.66 181 GLY B N 1
ATOM 4577 C CA . GLY B 1 181 ? 15.992 30.109 14.422 1 56.66 181 GLY B CA 1
ATOM 4578 C C . GLY B 1 181 ? 14.758 30.969 14.258 1 56.66 181 GLY B C 1
ATOM 4579 O O . GLY B 1 181 ? 13.766 30.797 14.961 1 56.66 181 GLY B O 1
ATOM 4580 N N . GLU B 1 182 ? 14.984 31.969 13.578 1 61.81 182 GLU B N 1
ATOM 4581 C CA . GLU B 1 182 ? 13.945 32.906 13.18 1 61.81 182 GLU B CA 1
ATOM 4582 C C . GLU B 1 182 ? 12.891 32.219 12.305 1 61.81 182 GLU B C 1
ATOM 4584 O O . GLU B 1 182 ? 13.234 31.438 11.414 1 61.81 182 GLU B O 1
ATOM 4589 N N . GLN B 1 183 ? 11.625 32.344 12.852 1 72.56 183 GLN B N 1
ATOM 4590 C CA . GLN B 1 183 ? 10.531 31.75 12.078 1 72.56 183 GLN B CA 1
ATOM 4591 C C . GLN B 1 183 ? 10.086 32.719 10.969 1 72.56 183 GLN B C 1
ATOM 4593 O O . GLN B 1 183 ? 9.914 33.906 11.203 1 72.56 183 GLN B O 1
ATOM 4598 N N . PRO B 1 184 ? 10.055 32.188 9.781 1 73.44 184 PRO B N 1
ATOM 4599 C CA . PRO B 1 184 ? 9.516 33 8.703 1 73.44 184 PRO B CA 1
ATOM 4600 C C . PRO B 1 184 ? 8.109 33.531 9 1 73.44 184 PRO B C 1
ATOM 4602 O O . PRO B 1 184 ? 7.387 32.938 9.812 1 73.44 184 PRO B O 1
ATOM 4605 N N . PRO B 1 185 ? 7.852 34.656 8.383 1 74.38 185 PRO B N 1
ATOM 4606 C CA . PRO B 1 185 ? 6.496 35.188 8.586 1 74.38 185 PRO B CA 1
ATOM 4607 C C . PRO B 1 185 ? 5.422 34.281 8 1 74.38 185 PRO B C 1
ATOM 4609 O O . PRO B 1 185 ? 5.688 33.531 7.059 1 74.38 185 PRO B O 1
ATOM 4612 N N . THR B 1 186 ? 4.277 34.312 8.664 1 74.62 186 THR B N 1
ATOM 4613 C CA . THR B 1 186 ? 3.16 33.469 8.227 1 74.62 186 THR B CA 1
ATOM 4614 C C . THR B 1 186 ? 2.34 34.188 7.16 1 74.62 186 THR B C 1
ATOM 4616 O O . THR B 1 186 ? 2.256 35.438 7.156 1 74.62 186 THR B O 1
ATOM 4619 N N . ALA B 1 187 ? 1.818 33.438 6.215 1 67.94 187 ALA B N 1
ATOM 4620 C CA . ALA B 1 187 ? 0.888 34 5.234 1 67.94 187 ALA B CA 1
ATOM 4621 C C . ALA B 1 187 ? -0.434 34.375 5.891 1 67.94 187 ALA B C 1
ATOM 4623 O O . ALA B 1 187 ? -0.882 33.719 6.832 1 67.94 187 ALA B O 1
ATOM 4624 N N . ALA B 1 188 ? -0.915 35.5 5.453 1 73.06 188 ALA B N 1
ATOM 4625 C CA . ALA B 1 188 ? -2.146 36.031 6.031 1 73.06 188 ALA B CA 1
ATOM 4626 C C . ALA B 1 188 ? -3.373 35.375 5.398 1 73.06 188 ALA B C 1
ATOM 4628 O O . ALA B 1 188 ? -3.939 35.906 4.441 1 73.06 188 ALA B O 1
ATOM 4629 N N . PHE B 1 189 ? -3.703 34.219 5.918 1 81.56 189 PHE B N 1
ATOM 4630 C CA . PHE B 1 189 ? -4.914 33.562 5.457 1 81.56 189 PHE B CA 1
ATOM 4631 C C . PHE B 1 189 ? -6.004 33.625 6.52 1 81.56 189 PHE B C 1
ATOM 4633 O O . PHE B 1 189 ? -5.711 33.719 7.711 1 81.56 189 PHE B O 1
ATOM 4640 N N . LEU B 1 190 ? -7.207 33.594 6.035 1 89 190 LEU B N 1
ATOM 4641 C CA . LEU B 1 190 ? -8.359 33.656 6.93 1 89 190 LEU B CA 1
ATOM 4642 C C . LEU B 1 190 ? -8.609 32.312 7.59 1 89 190 LEU B C 1
ATOM 4644 O O . LEU B 1 190 ? -9.312 32.25 8.602 1 89 190 LEU B O 1
ATOM 4648 N N . ALA B 1 191 ? -8.141 31.359 7.012 1 92.25 191 ALA B N 1
ATOM 4649 C CA . ALA B 1 191 ? -8.164 30 7.555 1 92.25 191 ALA B CA 1
ATOM 4650 C C . ALA B 1 191 ? -6.836 29.297 7.312 1 92.25 191 ALA B C 1
ATOM 4652 O O . ALA B 1 191 ? -6.301 29.312 6.203 1 92.25 191 ALA B O 1
ATOM 4653 N N . ASP B 1 192 ? -6.367 28.781 8.367 1 93 192 ASP B N 1
ATOM 4654 C CA . ASP B 1 192 ? -5.074 28.109 8.258 1 93 192 ASP B CA 1
ATOM 4655 C C . ASP B 1 192 ? -4.867 27.125 9.414 1 93 192 ASP B C 1
ATOM 4657 O O . ASP B 1 192 ? -5.684 27.062 10.336 1 93 192 ASP B O 1
ATOM 4661 N N . THR B 1 193 ? -3.812 26.375 9.258 1 95.12 193 THR B N 1
ATOM 4662 C CA . THR B 1 193 ? -3.475 25.406 10.289 1 95.12 193 THR B CA 1
ATOM 4663 C C . THR B 1 193 ? -2.291 25.891 11.117 1 95.12 193 THR B C 1
ATOM 4665 O O . THR B 1 193 ? -1.428 26.609 10.617 1 95.12 193 THR B O 1
ATOM 4668 N N . ARG B 1 194 ? -2.326 25.641 12.398 1 96.06 194 ARG B N 1
ATOM 4669 C CA . ARG B 1 194 ? -1.19 25.797 13.297 1 96.06 194 ARG B CA 1
ATOM 4670 C C . ARG B 1 194 ? -0.852 24.469 13.984 1 96.06 194 ARG B C 1
ATOM 4672 O O . ARG B 1 194 ? -1.702 23.594 14.086 1 96.06 194 ARG B O 1
ATOM 4679 N N . TYR B 1 195 ? 0.431 24.328 14.445 1 96.88 195 TYR B N 1
ATOM 4680 C CA . TYR B 1 195 ? 0.904 23.047 14.961 1 96.88 195 TYR B CA 1
ATOM 4681 C C . TYR B 1 195 ? 1.733 23.25 16.219 1 96.88 195 TYR B C 1
ATOM 4683 O O . TYR B 1 195 ? 2.539 24.172 16.312 1 96.88 195 TYR B O 1
ATOM 4691 N N . VAL B 1 196 ? 1.482 22.453 17.172 1 97.56 196 VAL B N 1
ATOM 4692 C CA . VAL B 1 196 ? 2.473 22.203 18.203 1 97.56 196 VAL B CA 1
ATOM 4693 C C . VAL B 1 196 ? 3.209 20.891 17.906 1 97.56 196 VAL B C 1
ATOM 4695 O O . VAL B 1 196 ? 2.588 19.891 17.531 1 97.56 196 VAL B O 1
ATOM 4698 N N . ILE B 1 197 ? 4.504 20.906 18.016 1 97.25 197 ILE B N 1
ATOM 4699 C CA . ILE B 1 197 ? 5.301 19.703 17.75 1 97.25 197 ILE B CA 1
ATOM 4700 C C . ILE B 1 197 ? 5.578 18.984 19.078 1 97.25 197 ILE B C 1
ATOM 4702 O O . ILE B 1 197 ? 5.895 19.625 20.078 1 97.25 197 ILE B O 1
ATOM 4706 N N . ALA B 1 198 ? 5.445 17.703 19.047 1 97.75 198 ALA B N 1
ATOM 4707 C CA . ALA B 1 198 ? 5.715 16.875 20.234 1 97.75 198 ALA B CA 1
ATOM 4708 C C . ALA B 1 198 ? 6.57 15.664 19.859 1 97.75 198 ALA B C 1
ATOM 4710 O O . ALA B 1 198 ? 6.508 15.164 18.734 1 97.75 198 ALA B O 1
ATOM 4711 N N . ALA B 1 199 ? 7.406 15.211 20.75 1 97.75 199 ALA B N 1
ATOM 4712 C CA . ALA B 1 199 ? 8.102 13.93 20.656 1 97.75 199 ALA B CA 1
ATOM 4713 C C . ALA B 1 199 ? 7.676 12.992 21.781 1 97.75 199 ALA B C 1
ATOM 4715 O O . ALA B 1 199 ? 7.719 13.367 22.953 1 97.75 199 ALA B O 1
ATOM 4716 N N . VAL B 1 200 ? 7.277 11.867 21.438 1 98.06 200 VAL B N 1
ATOM 4717 C CA . VAL B 1 200 ? 6.859 10.844 22.391 1 98.06 200 VAL B CA 1
ATOM 4718 C C . VAL B 1 200 ? 7.91 9.742 22.469 1 98.06 200 VAL B C 1
ATOM 4720 O O . VAL B 1 200 ? 8.359 9.234 21.438 1 98.06 200 VAL B O 1
ATOM 4723 N N . VAL B 1 201 ? 8.289 9.359 23.672 1 97.75 201 VAL B N 1
ATOM 4724 C CA . VAL B 1 201 ? 9.312 8.344 23.891 1 97.75 201 VAL B CA 1
ATOM 4725 C C . VAL B 1 201 ? 8.734 7.195 24.719 1 97.75 201 VAL B C 1
ATOM 4727 O O . VAL B 1 201 ? 8.164 7.426 25.797 1 97.75 201 VAL B O 1
ATOM 4730 N N . VAL B 1 202 ? 8.867 6.023 24.266 1 97.19 202 VAL B N 1
ATOM 4731 C CA . VAL B 1 202 ? 8.375 4.832 24.953 1 97.19 202 VAL B CA 1
ATOM 4732 C C . VAL B 1 202 ? 9.445 3.738 24.906 1 97.19 202 VAL B C 1
ATOM 4734 O O . VAL B 1 202 ? 10.32 3.744 24.047 1 97.19 202 VAL B O 1
ATOM 4737 N N . PRO B 1 203 ? 9.414 2.871 25.891 1 95.75 203 PRO B N 1
ATOM 4738 C CA . PRO B 1 203 ? 10.289 1.711 25.734 1 95.75 203 PRO B CA 1
ATOM 4739 C C . PRO B 1 203 ? 10.133 1.031 24.375 1 95.75 203 PRO B C 1
ATOM 4741 O O . PRO B 1 203 ? 9.031 1.002 23.812 1 95.75 203 PRO B O 1
ATOM 4744 N N . ALA B 1 204 ? 11.234 0.476 23.859 1 94.88 204 ALA B N 1
ATOM 4745 C CA . ALA B 1 204 ? 11.234 -0.122 22.531 1 94.88 204 ALA B CA 1
ATOM 4746 C C . ALA B 1 204 ? 10.094 -1.124 22.375 1 94.88 204 ALA B C 1
ATOM 4748 O O . ALA B 1 204 ? 9.969 -2.059 23.172 1 94.88 204 ALA B O 1
ATOM 4749 N N . GLY B 1 205 ? 9.312 -0.845 21.422 1 90.5 205 GLY B N 1
ATOM 4750 C CA . GLY B 1 205 ? 8.195 -1.74 21.141 1 90.5 205 GLY B CA 1
ATOM 4751 C C . GLY B 1 205 ? 6.957 -1.425 21.953 1 90.5 205 GLY B C 1
ATOM 4752 O O . GLY B 1 205 ? 5.918 -2.07 21.797 1 90.5 205 GLY B O 1
ATOM 4753 N N . GLY B 1 206 ? 7.008 -0.427 22.781 1 90.94 206 GLY B N 1
ATOM 4754 C CA . GLY B 1 206 ? 5.887 -0.07 23.641 1 90.94 206 GLY B CA 1
ATOM 4755 C C . GLY B 1 206 ? 4.816 0.726 22.922 1 90.94 206 GLY B C 1
ATOM 4756 O O . GLY B 1 206 ? 5.004 1.13 21.766 1 90.94 206 GLY B O 1
ATOM 4757 N N . ALA B 1 207 ? 3.715 0.918 23.625 1 94.12 207 ALA B N 1
ATOM 4758 C CA . ALA B 1 207 ? 2.58 1.657 23.078 1 94.12 207 ALA B CA 1
ATOM 4759 C C . ALA B 1 207 ? 2.85 3.158 23.094 1 94.12 207 ALA B C 1
ATOM 4761 O O . ALA B 1 207 ? 3.402 3.693 24.047 1 94.12 207 ALA B O 1
ATOM 4762 N N . LEU B 1 208 ? 2.475 3.824 22.047 1 96.69 208 LEU B N 1
ATOM 4763 C CA . LEU B 1 208 ? 2.57 5.277 21.953 1 96.69 208 LEU B CA 1
ATOM 4764 C C . LEU B 1 208 ? 1.31 5.941 22.5 1 96.69 208 LEU B C 1
ATOM 4766 O O . LEU B 1 208 ? 1.388 6.961 23.188 1 96.69 208 LEU B O 1
ATOM 4770 N N . PHE B 1 209 ? 0.215 5.281 22.141 1 97.31 209 PHE B N 1
ATOM 4771 C CA . PHE B 1 209 ? -1.081 5.883 22.422 1 97.31 209 PHE B CA 1
ATOM 4772 C C . PHE B 1 209 ? -1.881 5.016 23.391 1 97.31 209 PHE B C 1
ATOM 4774 O O . PHE B 1 209 ? -1.642 3.809 23.484 1 97.31 209 PHE B O 1
ATOM 4781 N N . HIS B 1 210 ? -2.875 5.656 23.906 1 94.31 210 HIS B N 1
ATOM 4782 C CA . HIS B 1 210 ? -3.744 5.016 24.891 1 94.31 210 HIS B CA 1
ATOM 4783 C C . HIS B 1 210 ? -4.469 3.816 24.281 1 94.31 210 HIS B C 1
ATOM 4785 O O . HIS B 1 210 ? -4.57 2.764 24.922 1 94.31 210 HIS B O 1
ATOM 4791 N N . TRP B 1 211 ? -4.898 3.846 23.109 1 94.44 211 TRP B N 1
ATOM 4792 C CA . TRP B 1 211 ? -5.73 2.826 22.484 1 94.44 211 TRP B CA 1
ATOM 4793 C C . TRP B 1 211 ? -4.887 1.646 22.016 1 94.44 211 TRP B C 1
ATOM 4795 O O . TRP B 1 211 ? -5.426 0.632 21.562 1 94.44 211 TRP B O 1
ATOM 4805 N N . GLN B 1 212 ? -3.588 1.733 22.109 1 93.25 212 GLN B N 1
ATOM 4806 C CA . GLN B 1 212 ? -2.689 0.636 21.766 1 93.25 212 GLN B CA 1
ATOM 4807 C C . GLN B 1 212 ? -2.436 -0.265 22.984 1 93.25 212 GLN B C 1
ATOM 4809 O O . GLN B 1 212 ? -1.916 -1.373 22.828 1 93.25 212 GLN B O 1
ATOM 4814 N N . GLU B 1 213 ? -2.705 0.272 24.125 1 91.38 213 GLU B N 1
ATOM 4815 C CA . GLU B 1 213 ? -2.426 -0.497 25.344 1 91.38 213 GLU B CA 1
ATOM 4816 C C . GLU B 1 213 ? -3.221 -1.8 25.359 1 91.38 213 GLU B C 1
ATOM 4818 O O . GLU B 1 213 ? -4.371 -1.838 24.922 1 91.38 213 GLU B O 1
ATOM 4823 N N . SER B 1 214 ? -2.631 -2.811 25.875 1 83 214 SER B N 1
ATOM 4824 C CA . SER B 1 214 ? -3.141 -4.176 25.781 1 83 214 SER B CA 1
ATOM 4825 C C . SER B 1 214 ? -4.57 -4.266 26.312 1 83 214 SER B C 1
ATOM 4827 O O . SER B 1 214 ? -5.41 -4.941 25.719 1 83 214 SER B O 1
ATOM 4829 N N . GLU B 1 215 ? -4.824 -3.559 27.359 1 82.25 215 GLU B N 1
ATOM 4830 C CA . GLU B 1 215 ? -6.148 -3.627 27.969 1 82.25 215 GLU B CA 1
ATOM 4831 C C . GLU B 1 215 ? -7.191 -2.914 27.125 1 82.25 215 GLU B C 1
ATOM 4833 O O . GLU B 1 215 ? -8.391 -3.139 27.281 1 82.25 215 GLU B O 1
ATOM 4838 N N . GLN B 1 216 ? -6.668 -2.182 26.156 1 81.25 216 GLN B N 1
ATOM 4839 C CA . GLN B 1 216 ? -7.574 -1.323 25.391 1 81.25 216 GLN B CA 1
ATOM 4840 C C . GLN B 1 216 ? -7.727 -1.817 23.953 1 81.25 216 GLN B C 1
ATOM 4842 O O . GLN B 1 216 ? -8.562 -1.312 23.203 1 81.25 216 GLN B O 1
ATOM 4847 N N . GLN B 1 217 ? -7.07 -2.832 23.562 1 82.38 217 GLN B N 1
ATOM 4848 C CA . GLN B 1 217 ? -6.934 -3.219 22.156 1 82.38 217 GLN B CA 1
ATOM 4849 C C . GLN B 1 217 ? -8.242 -3.783 21.609 1 82.38 217 GLN B C 1
ATOM 4851 O O . GLN B 1 217 ? -8.555 -3.602 20.438 1 82.38 217 GLN B O 1
ATOM 4856 N N . SER B 1 218 ? -8.977 -4.402 22.5 1 82.88 218 SER B N 1
ATOM 4857 C CA . SER B 1 218 ? -10.211 -5.047 22.062 1 82.88 218 SER B CA 1
ATOM 4858 C C . SER B 1 218 ? -11.25 -4.02 21.625 1 82.88 218 SER B C 1
ATOM 4860 O O . SER B 1 218 ? -12.133 -4.324 20.828 1 82.88 218 SER B O 1
ATOM 4862 N N . HIS B 1 219 ? -11.086 -2.824 22.156 1 88.56 219 HIS B N 1
ATOM 4863 C CA . HIS B 1 219 ? -12.016 -1.751 21.812 1 88.56 219 HIS B CA 1
ATOM 4864 C C . HIS B 1 219 ? -11.281 -0.569 21.188 1 88.56 219 HIS B C 1
ATOM 4866 O O . HIS B 1 219 ? -11.531 0.583 21.547 1 88.56 219 HIS B O 1
ATOM 4872 N N . PHE B 1 220 ? -10.484 -0.88 20.281 1 92.56 220 PHE B N 1
ATOM 4873 C CA . PHE B 1 220 ? -9.594 0.089 19.641 1 92.56 220 PHE B CA 1
ATOM 4874 C C . PHE B 1 220 ? -10.383 1.281 19.109 1 92.56 220 PHE B C 1
ATOM 4876 O O . PHE B 1 220 ? -10.109 2.426 19.484 1 92.56 220 PHE B O 1
ATOM 4883 N N . SER B 1 221 ? -11.398 1.055 18.266 1 90.69 221 SER B N 1
ATOM 4884 C CA . SER B 1 221 ? -12.125 2.121 17.578 1 90.69 221 SER B CA 1
ATOM 4885 C C . SER B 1 221 ? -12.836 3.029 18.578 1 90.69 221 SER B C 1
ATOM 4887 O O . SER B 1 221 ? -12.742 4.254 18.484 1 90.69 221 SER B O 1
ATOM 4889 N N . ALA B 1 222 ? -13.445 2.391 19.5 1 93 222 ALA B N 1
ATOM 4890 C CA . ALA B 1 222 ? -14.18 3.148 20.516 1 93 222 ALA B CA 1
ATOM 4891 C C . ALA B 1 222 ? -13.219 3.934 21.406 1 93 222 ALA B C 1
ATOM 4893 O O . ALA B 1 222 ? -13.492 5.082 21.766 1 93 222 ALA B O 1
ATOM 4894 N N . ASN B 1 223 ? -12.141 3.311 21.75 1 93.94 223 ASN B N 1
ATOM 4895 C CA . ASN B 1 223 ? -11.172 3.963 22.625 1 93.94 223 ASN B CA 1
ATOM 4896 C C . ASN B 1 223 ? -10.469 5.121 21.922 1 93.94 223 ASN B C 1
ATOM 4898 O O . ASN B 1 223 ? -10.219 6.16 22.531 1 93.94 223 ASN B O 1
ATOM 4902 N N . LYS B 1 224 ? -10.109 4.926 20.719 1 95.31 224 LYS B N 1
ATOM 4903 C CA . LYS B 1 224 ? -9.492 6.004 19.953 1 95.31 224 LYS B CA 1
ATOM 4904 C C . LYS B 1 224 ? -10.453 7.184 19.797 1 95.31 224 LYS B C 1
ATOM 4906 O O . LYS B 1 224 ? -10.062 8.336 19.984 1 95.31 224 LYS B O 1
ATOM 4911 N N . ALA B 1 225 ? -11.688 6.891 19.516 1 95.69 225 ALA B N 1
ATOM 4912 C CA . ALA B 1 225 ? -12.695 7.938 19.391 1 95.69 225 ALA B CA 1
ATOM 4913 C C . ALA B 1 225 ? -12.906 8.664 20.703 1 95.69 225 ALA B C 1
ATOM 4915 O O . ALA B 1 225 ? -13.062 9.883 20.734 1 95.69 225 ALA B O 1
ATOM 4916 N N . ALA B 1 226 ? -12.945 7.926 21.75 1 95.88 226 ALA B N 1
ATOM 4917 C CA . ALA B 1 226 ? -13.117 8.508 23.078 1 95.88 226 ALA B CA 1
ATOM 4918 C C . ALA B 1 226 ? -11.938 9.406 23.438 1 95.88 226 ALA B C 1
ATOM 4920 O O . ALA B 1 226 ? -12.117 10.477 24.031 1 95.88 226 ALA B O 1
ATOM 4921 N N . ALA B 1 227 ? -10.758 8.922 23.156 1 96.38 227 ALA B N 1
ATOM 4922 C CA . ALA B 1 227 ? -9.555 9.719 23.406 1 96.38 227 ALA B CA 1
ATOM 4923 C C . ALA B 1 227 ? -9.602 11.031 22.625 1 96.38 227 ALA B C 1
ATOM 4925 O O . ALA B 1 227 ? -9.258 12.086 23.156 1 96.38 227 ALA B O 1
ATOM 4926 N N . PHE B 1 228 ? -10.008 10.961 21.438 1 97.38 228 PHE B N 1
ATOM 4927 C CA . PHE B 1 228 ? -10.102 12.148 20.578 1 97.38 228 PHE B CA 1
ATOM 4928 C C . PHE B 1 228 ? -11.125 13.133 21.141 1 97.38 228 PHE B C 1
ATOM 4930 O O . PHE B 1 228 ? -10.867 14.336 21.188 1 97.38 228 PHE B O 1
ATOM 4937 N N . GLU B 1 229 ? -12.219 12.625 21.531 1 97.75 229 GLU B N 1
ATOM 4938 C CA . GLU B 1 229 ? -13.258 13.484 22.094 1 97.75 229 GLU B CA 1
ATOM 4939 C C . GLU B 1 229 ? -12.789 14.164 23.375 1 97.75 229 GLU B C 1
ATOM 4941 O O . GLU B 1 229 ? -13.055 15.344 23.594 1 97.75 229 GLU B O 1
ATOM 4946 N N . ALA B 1 230 ? -12.148 13.422 24.156 1 97.75 230 ALA B N 1
ATOM 4947 C CA . ALA B 1 230 ? -11.609 13.992 25.391 1 97.75 230 ALA B CA 1
ATOM 4948 C C . ALA B 1 230 ? -10.562 15.062 25.094 1 97.75 230 ALA B C 1
ATOM 4950 O O . ALA B 1 230 ? -10.547 16.109 25.734 1 97.75 230 ALA B O 1
ATOM 4951 N N . TRP B 1 231 ? -9.703 14.789 24.156 1 98.06 231 TRP B N 1
ATOM 4952 C CA . TRP B 1 231 ? -8.695 15.75 23.734 1 98.06 231 TRP B CA 1
ATOM 4953 C C . TRP B 1 231 ? -9.344 17.031 23.219 1 98.06 231 TRP B C 1
ATOM 4955 O O . TRP B 1 231 ? -8.977 18.125 23.656 1 98.06 231 TRP B O 1
ATOM 4965 N N . LYS B 1 232 ? -10.297 16.859 22.375 1 97.38 232 LYS B N 1
ATOM 4966 C CA . LYS B 1 232 ? -11.008 18.016 21.828 1 97.38 232 LYS B CA 1
ATOM 4967 C C . LYS B 1 232 ? -11.664 18.844 22.938 1 97.38 232 LYS B C 1
ATOM 4969 O O . LYS B 1 232 ? -11.531 20.062 22.953 1 97.38 232 LYS B O 1
ATOM 4974 N N . GLN B 1 233 ? -12.289 18.188 23.844 1 97.5 233 GLN B N 1
ATOM 4975 C CA . GLN B 1 233 ? -13.047 18.875 24.891 1 97.5 233 GLN B CA 1
ATOM 4976 C C . GLN B 1 233 ? -12.117 19.578 25.875 1 97.5 233 GLN B C 1
ATOM 4978 O O . GLN B 1 233 ? -12.383 20.703 26.281 1 97.5 233 GLN B O 1
ATOM 4983 N N . GLN B 1 234 ? -11.047 18.938 26.203 1 97.5 234 GLN B N 1
ATOM 4984 C CA . GLN B 1 234 ? -10.227 19.438 27.312 1 97.5 234 GLN B CA 1
ATOM 4985 C C . GLN B 1 234 ? -9.141 20.391 26.797 1 97.5 234 GLN B C 1
ATOM 4987 O O . GLN B 1 234 ? -8.734 21.312 27.5 1 97.5 234 GLN B O 1
ATOM 4992 N N . ALA B 1 235 ? -8.695 20.219 25.594 1 98 235 ALA B N 1
ATOM 4993 C CA . ALA B 1 235 ? -7.559 20.984 25.109 1 98 235 ALA B CA 1
ATOM 4994 C C . ALA B 1 235 ? -8.023 22.219 24.328 1 98 235 ALA B C 1
ATOM 4996 O O . ALA B 1 235 ? -7.277 23.188 24.172 1 98 235 ALA B O 1
ATOM 4997 N N . THR B 1 236 ? -9.25 22.219 23.797 1 97.94 236 THR B N 1
ATOM 4998 C CA . THR B 1 236 ? -9.75 23.297 22.938 1 97.94 236 THR B CA 1
ATOM 4999 C C . THR B 1 236 ? -9.68 24.641 23.672 1 97.94 236 THR B C 1
ATOM 5001 O O . THR B 1 236 ? -9.234 25.625 23.094 1 97.94 236 THR B O 1
ATOM 5004 N N . PRO B 1 237 ? -10.062 24.688 24.984 1 97.62 237 PRO B N 1
ATOM 5005 C CA . PRO B 1 237 ? -9.977 25.969 25.672 1 97.62 237 PRO B CA 1
ATOM 5006 C C . PRO B 1 237 ? -8.555 26.531 25.719 1 97.62 237 PRO B C 1
ATOM 5008 O O . PRO B 1 237 ? -8.367 27.75 25.641 1 97.62 237 PRO B O 1
ATOM 5011 N N . LEU B 1 238 ? -7.598 25.75 25.812 1 97.88 238 LEU B N 1
ATOM 5012 C CA . LEU B 1 238 ? -6.207 26.188 25.828 1 97.88 238 LEU B CA 1
ATOM 5013 C C . LEU B 1 238 ? -5.805 26.797 24.5 1 97.88 238 LEU B C 1
ATOM 5015 O O . LEU B 1 238 ? -5.188 27.859 24.453 1 97.88 238 LEU B O 1
ATOM 5019 N N . PHE B 1 239 ? -6.227 26.203 23.453 1 97.75 239 PHE B N 1
ATOM 5020 C CA . PHE B 1 239 ? -5.848 26.672 22.125 1 97.75 239 PHE B CA 1
ATOM 5021 C C . PHE B 1 239 ? -6.648 27.906 21.734 1 97.75 239 PHE B C 1
ATOM 5023 O O . PHE B 1 239 ? -6.168 28.75 20.969 1 97.75 239 PHE B O 1
ATOM 5030 N N . THR B 1 240 ? -7.855 27.953 22.25 1 96.69 240 THR B N 1
ATOM 5031 C CA . THR B 1 240 ? -8.633 29.172 22.047 1 96.69 240 THR B CA 1
ATOM 5032 C C . THR B 1 240 ? -7.93 30.375 22.656 1 96.69 240 THR B C 1
ATOM 5034 O O . THR B 1 240 ? -7.969 31.469 22.109 1 96.69 240 THR B O 1
ATOM 5037 N N . ARG B 1 241 ? -7.309 30.125 23.766 1 96.12 241 ARG B N 1
ATOM 5038 C CA . ARG B 1 241 ? -6.555 31.188 24.422 1 96.12 241 ARG B CA 1
ATOM 5039 C C . ARG B 1 241 ? -5.285 31.516 23.641 1 96.12 241 ARG B C 1
ATOM 5041 O O . ARG B 1 241 ? -4.855 32.688 23.609 1 96.12 241 ARG B O 1
ATOM 5048 N N . LEU B 1 242 ? -4.699 30.531 23.016 1 96 242 LEU B N 1
ATOM 5049 C CA . LEU B 1 242 ? -3.479 30.719 22.25 1 96 242 LEU B CA 1
ATOM 5050 C C . LEU B 1 242 ? -3.766 31.469 20.953 1 96 242 LEU B C 1
ATOM 5052 O O . LEU B 1 242 ? -2.867 32.094 20.375 1 96 242 LEU B O 1
ATOM 5056 N N . LEU B 1 243 ? -5.023 31.359 20.469 1 95.69 243 LEU B N 1
ATOM 5057 C CA . LEU B 1 243 ? -5.422 31.969 19.219 1 95.69 243 LEU B CA 1
ATOM 5058 C C . LEU B 1 243 ? -6.625 32.875 19.406 1 95.69 243 LEU B C 1
ATOM 5060 O O . LEU B 1 243 ? -7.707 32.625 18.875 1 95.69 243 LEU B O 1
ATOM 5064 N N . PRO B 1 244 ? -6.301 33.969 20.062 1 92.69 244 PRO B N 1
ATOM 5065 C CA . PRO B 1 244 ? -7.426 34.875 20.344 1 92.69 244 PRO B CA 1
ATOM 5066 C C . PRO B 1 244 ? -8.102 35.406 19.078 1 92.69 244 PRO B C 1
ATOM 5068 O O . PRO B 1 244 ? -7.418 35.781 18.109 1 92.69 244 PRO B O 1
ATOM 5071 N N . GLY B 1 245 ? -9.422 35.438 19.094 1 91.19 245 GLY B N 1
ATOM 5072 C CA . GLY B 1 245 ? -10.18 35.969 17.969 1 91.19 245 GLY B CA 1
ATOM 5073 C C . GLY B 1 245 ? -10.438 34.938 16.891 1 91.19 245 GLY B C 1
ATOM 5074 O O . GLY B 1 245 ? -11.07 35.219 15.867 1 91.19 245 GLY B O 1
ATOM 5075 N N . CYS B 1 246 ? -9.938 33.75 17.078 1 93.75 246 CYS B N 1
ATOM 5076 C CA . CYS B 1 246 ? -10.117 32.688 16.094 1 93.75 246 CYS B CA 1
ATOM 5077 C C . CYS B 1 246 ? -11.102 31.656 16.578 1 93.75 246 CYS B C 1
ATOM 5079 O O . CYS B 1 246 ? -11.203 31.406 17.781 1 93.75 246 CYS B O 1
ATOM 5081 N N . SER B 1 247 ? -11.875 31.078 15.617 1 93.12 247 SER B N 1
ATOM 5082 C CA . SER B 1 247 ? -12.484 29.781 15.859 1 93.12 247 SER B CA 1
ATOM 5083 C C . SER B 1 247 ? -11.492 28.656 15.617 1 93.12 247 SER B C 1
ATOM 5085 O O . SER B 1 247 ? -10.688 28.703 14.68 1 93.12 247 SER B O 1
ATOM 5087 N N . VAL B 1 248 ? -11.555 27.75 16.516 1 96.56 248 VAL B N 1
ATOM 5088 C CA . VAL B 1 248 ? -10.531 26.719 16.422 1 96.56 248 VAL B CA 1
ATOM 5089 C C . VAL B 1 248 ? -11.188 25.344 16.422 1 96.56 248 VAL B C 1
ATOM 5091 O O . VAL B 1 248 ? -12.242 25.156 17.031 1 96.56 248 VAL B O 1
ATOM 5094 N N . GLU B 1 249 ? -10.578 24.453 15.719 1 96.69 249 GLU B N 1
ATOM 5095 C CA . GLU B 1 249 ? -10.906 23.031 15.742 1 96.69 249 GLU B CA 1
ATOM 5096 C C . GLU B 1 249 ? -9.641 22.172 15.875 1 96.69 249 GLU B C 1
ATOM 5098 O O . GLU B 1 249 ? -8.703 22.328 15.094 1 96.69 249 GLU B O 1
ATOM 5103 N N . LEU B 1 250 ? -9.664 21.344 16.875 1 98.06 250 LEU B N 1
ATOM 5104 C CA . LEU B 1 250 ? -8.492 20.5 17.109 1 98.06 250 LEU B CA 1
ATOM 5105 C C . LEU B 1 250 ? -8.625 19.172 16.375 1 98.06 250 LEU B C 1
ATOM 5107 O O . LEU B 1 250 ? -9.719 18.609 16.297 1 98.06 250 LEU B O 1
ATOM 5111 N N . LEU B 1 251 ? -7.543 18.719 15.844 1 97.81 251 LEU B N 1
ATOM 5112 C CA . LEU B 1 251 ? -7.453 17.359 15.32 1 97.81 251 LEU B CA 1
ATOM 5113 C C . LEU B 1 251 ? -6.703 16.453 16.297 1 97.81 251 LEU B C 1
ATOM 5115 O O . LEU B 1 251 ? -6.082 16.938 17.25 1 97.81 251 LEU B O 1
ATOM 5119 N N . LEU B 1 252 ? -6.848 15.172 16.062 1 97.81 252 LEU B N 1
ATOM 5120 C CA . LEU B 1 252 ? -6.129 14.203 16.891 1 97.81 252 LEU B CA 1
ATOM 5121 C C . LEU B 1 252 ? -4.625 14.312 16.672 1 97.81 252 LEU B C 1
ATOM 5123 O O . LEU B 1 252 ? -4.164 14.375 15.523 1 97.81 252 LEU B O 1
ATOM 5127 N N . PRO B 1 253 ? -3.83 14.414 17.75 1 98 253 PRO B N 1
ATOM 5128 C CA . PRO B 1 253 ? -2.375 14.359 17.594 1 98 253 PRO B CA 1
ATOM 5129 C C . PRO B 1 253 ? -1.904 13.086 16.906 1 98 253 PRO B C 1
ATOM 5131 O O . PRO B 1 253 ? -2.307 11.984 17.297 1 98 253 PRO B O 1
ATOM 5134 N N . GLN B 1 254 ? -1.121 13.227 15.844 1 96.81 254 GLN B N 1
ATOM 5135 C CA . GLN B 1 254 ? -0.653 12.102 15.039 1 96.81 254 GLN B CA 1
ATOM 5136 C C . GLN B 1 254 ? 0.802 12.297 14.617 1 96.81 254 GLN B C 1
ATOM 5138 O O . GLN B 1 254 ? 1.417 13.312 14.945 1 96.81 254 GLN B O 1
ATOM 5143 N N . ALA B 1 255 ? 1.37 11.266 13.953 1 98.25 255 ALA B N 1
ATOM 5144 C CA . ALA B 1 255 ? 2.746 11.336 13.469 1 98.25 255 ALA B CA 1
ATOM 5145 C C . ALA B 1 255 ? 2.945 12.539 12.555 1 98.25 255 ALA B C 1
ATOM 5147 O O . ALA B 1 255 ? 2.008 12.977 11.883 1 98.25 255 ALA B O 1
ATOM 5148 N N . TYR B 1 256 ? 4.109 13.031 12.539 1 98 256 TYR B N 1
ATOM 5149 C CA . TYR B 1 256 ? 4.477 14.336 12 1 98 256 TYR B CA 1
ATOM 5150 C C . TYR B 1 256 ? 3.939 14.516 10.586 1 98 256 TYR B C 1
ATOM 5152 O O . TYR B 1 256 ? 3.154 15.43 10.32 1 98 256 TYR B O 1
ATOM 5160 N N . PHE B 1 257 ? 4.32 13.625 9.664 1 96.5 257 PHE B N 1
ATOM 5161 C CA . PHE B 1 257 ? 3.957 13.805 8.266 1 96.5 257 PHE B CA 1
ATOM 5162 C C . PHE B 1 257 ? 2.479 13.508 8.047 1 96.5 257 PHE B C 1
ATOM 5164 O O . PHE B 1 257 ? 1.803 14.227 7.301 1 96.5 257 PHE B O 1
ATOM 5171 N N . PHE B 1 258 ? 2.012 12.531 8.664 1 96.25 258 PHE B N 1
ATOM 5172 C CA . PHE B 1 258 ? 0.603 12.172 8.547 1 96.25 258 PHE B CA 1
ATOM 5173 C C . PHE B 1 258 ? -0.286 13.289 9.086 1 96.25 258 PHE B C 1
ATOM 5175 O O . PHE B 1 258 ? -1.264 13.672 8.438 1 96.25 258 PHE B O 1
ATOM 5182 N N . GLY B 1 259 ? 0.025 13.766 10.273 1 96.62 259 GLY B N 1
ATOM 5183 C CA . GLY B 1 259 ? -0.756 14.828 10.883 1 96.62 259 GLY B CA 1
ATOM 5184 C C . GLY B 1 259 ? -0.8 16.094 10.055 1 96.62 259 GLY B C 1
ATOM 5185 O O . GLY B 1 259 ? -1.848 16.734 9.938 1 96.62 259 GLY B O 1
ATOM 5186 N N . CYS B 1 260 ? 0.344 16.438 9.516 1 95.25 260 CYS B N 1
ATOM 5187 C CA . CYS B 1 260 ? 0.401 17.625 8.688 1 95.25 260 CYS B CA 1
ATOM 5188 C C . CYS B 1 260 ? -0.468 17.484 7.445 1 95.25 260 CYS B C 1
ATOM 5190 O O . CYS B 1 260 ? -1.208 18.391 7.082 1 95.25 260 CYS B O 1
ATOM 5192 N N . ARG B 1 261 ? -0.386 16.359 6.848 1 92.62 261 ARG B N 1
ATOM 5193 C CA . ARG B 1 261 ? -1.177 16.094 5.645 1 92.62 261 ARG B CA 1
ATOM 5194 C C . ARG B 1 261 ? -2.67 16.109 5.961 1 92.62 261 ARG B C 1
ATOM 5196 O O . ARG B 1 261 ? -3.455 16.719 5.223 1 92.62 261 ARG B O 1
ATOM 5203 N N . GLU B 1 262 ? -3.02 15.5 6.996 1 93.5 262 GLU B N 1
ATOM 5204 C CA . GLU B 1 262 ? -4.426 15.438 7.383 1 93.5 262 GLU B CA 1
ATOM 5205 C C . GLU B 1 262 ? -4.973 16.828 7.695 1 93.5 262 GLU B C 1
ATOM 5207 O O . GLU B 1 262 ? -6.102 17.156 7.316 1 93.5 262 GLU B O 1
ATOM 5212 N N . ALA B 1 263 ? -4.234 17.578 8.398 1 95.56 263 ALA B N 1
ATOM 5213 C CA . ALA B 1 263 ? -4.66 18.922 8.75 1 95.56 263 ALA B CA 1
ATOM 5214 C C . ALA B 1 263 ? -4.836 19.781 7.5 1 95.56 263 ALA B C 1
ATOM 5216 O O . ALA B 1 263 ? -5.777 20.578 7.406 1 95.56 263 ALA B O 1
ATOM 5217 N N . ASP B 1 264 ? -3.916 19.609 6.605 1 90.25 264 ASP B N 1
ATOM 5218 C CA . ASP B 1 264 ? -3.973 20.359 5.363 1 90.25 264 ASP B CA 1
ATOM 5219 C C . ASP B 1 264 ? -5.234 20.031 4.57 1 90.25 264 ASP B C 1
ATOM 5221 O O . ASP B 1 264 ? -5.816 20.891 3.916 1 90.25 264 ASP B O 1
ATOM 5225 N N . LYS B 1 265 ? -5.582 18.844 4.586 1 90.62 265 LYS B N 1
ATOM 5226 C CA . LYS B 1 265 ? -6.797 18.422 3.893 1 90.62 265 LYS B CA 1
ATOM 5227 C C . LYS B 1 265 ? -8.039 18.938 4.605 1 90.62 265 LYS B C 1
ATOM 5229 O O . LYS B 1 265 ? -9 19.375 3.963 1 90.62 265 LYS B O 1
ATOM 5234 N N . ARG B 1 266 ? -7.996 18.938 5.859 1 93.12 266 ARG B N 1
ATOM 5235 C CA . ARG B 1 266 ? -9.172 19.266 6.66 1 93.12 266 ARG B CA 1
ATOM 5236 C C . ARG B 1 266 ? -9.461 20.75 6.645 1 93.12 266 ARG B C 1
ATOM 5238 O O . ARG B 1 266 ? -10.609 21.172 6.82 1 93.12 266 ARG B O 1
ATOM 5245 N N . ILE B 1 267 ? -8.492 21.547 6.445 1 94.31 267 ILE B N 1
ATOM 5246 C CA . ILE B 1 267 ? -8.664 22.984 6.516 1 94.31 267 ILE B CA 1
ATOM 5247 C C . ILE B 1 267 ? -9.242 23.5 5.199 1 94.31 267 ILE B C 1
ATOM 5249 O O . ILE B 1 267 ? -9.742 24.625 5.129 1 94.31 267 ILE B O 1
ATOM 5253 N N . ARG B 1 268 ? -9.211 22.688 4.164 1 92.88 268 ARG B N 1
ATOM 5254 C CA . ARG B 1 268 ? -9.539 23.109 2.805 1 92.88 268 ARG B CA 1
ATOM 5255 C C . ARG B 1 268 ? -10.945 23.703 2.736 1 92.88 268 ARG B C 1
ATOM 5257 O O . ARG B 1 268 ? -11.133 24.844 2.33 1 92.88 268 ARG B O 1
ATOM 5264 N N . PRO B 1 269 ? -11.93 22.969 3.168 1 93.31 269 PRO B N 1
ATOM 5265 C CA . PRO B 1 269 ? -13.281 23.531 3.104 1 93.31 269 PRO B CA 1
ATOM 5266 C C . PRO B 1 269 ? -13.438 24.766 3.977 1 93.31 269 PRO B C 1
ATOM 5268 O O . PRO B 1 269 ? -14.172 25.688 3.613 1 93.31 269 PRO B O 1
ATOM 5271 N N . ALA B 1 270 ? -12.773 24.797 5.078 1 91.44 270 ALA B N 1
ATOM 5272 C CA . ALA B 1 270 ? -12.859 25.938 5.992 1 91.44 270 ALA B CA 1
ATOM 5273 C C . ALA B 1 270 ? -12.297 27.188 5.344 1 91.44 270 ALA B C 1
ATOM 5275 O O . ALA B 1 270 ? -12.75 28.297 5.633 1 91.44 270 ALA B O 1
ATOM 5276 N N . SER B 1 271 ? -11.328 27 4.523 1 92.62 271 SER B N 1
ATOM 5277 C CA . SER B 1 271 ? -10.734 28.156 3.842 1 92.62 271 SER B CA 1
ATOM 5278 C C . SER B 1 271 ? -11.758 28.844 2.939 1 92.62 271 SER B C 1
ATOM 5280 O O . SER B 1 271 ? -11.82 30.062 2.889 1 92.62 271 SER B O 1
ATOM 5282 N N . ILE B 1 272 ? -12.539 28.062 2.262 1 94.31 272 ILE B N 1
ATOM 5283 C CA . ILE B 1 272 ? -13.57 28.609 1.385 1 94.31 272 ILE B CA 1
ATOM 5284 C C . ILE B 1 272 ? -14.664 29.266 2.223 1 94.31 272 ILE B C 1
ATOM 5286 O O . ILE B 1 272 ? -15.102 30.375 1.924 1 94.31 272 ILE B O 1
ATOM 5290 N N . ARG B 1 273 ? -15.055 28.641 3.238 1 93.69 273 ARG B N 1
ATOM 5291 C CA . ARG B 1 273 ? -16.094 29.172 4.105 1 93.69 273 ARG B CA 1
ATOM 5292 C C . ARG B 1 273 ? -15.656 30.469 4.777 1 93.69 273 ARG B C 1
ATOM 5294 O O . ARG B 1 273 ? -16.453 31.406 4.91 1 93.69 273 ARG B O 1
ATOM 5301 N N . ALA B 1 274 ? -14.445 30.438 5.195 1 91.5 274 ALA B N 1
ATOM 5302 C CA . ALA B 1 274 ? -13.898 31.641 5.812 1 91.5 274 ALA B CA 1
ATOM 5303 C C . ALA B 1 274 ? -13.852 32.781 4.82 1 91.5 274 ALA B C 1
ATOM 5305 O O . ALA B 1 274 ? -14.133 33.938 5.176 1 91.5 274 ALA B O 1
ATOM 5306 N N . ALA B 1 275 ? -13.484 32.5 3.6 1 92.56 275 ALA B N 1
ATOM 5307 C CA . ALA B 1 275 ? -13.453 33.531 2.559 1 92.56 275 ALA B CA 1
ATOM 5308 C C . ALA B 1 275 ? -14.844 34.094 2.312 1 92.56 275 ALA B C 1
ATOM 5310 O O . ALA B 1 275 ? -15.016 35.312 2.238 1 92.56 275 ALA B O 1
ATOM 5311 N N . ASP B 1 276 ? -15.781 33.25 2.209 1 94.31 276 ASP B N 1
ATOM 5312 C CA . ASP B 1 276 ? -17.172 33.656 2.01 1 94.31 276 ASP B CA 1
ATOM 5313 C C . ASP B 1 276 ? -17.641 34.562 3.156 1 94.31 276 ASP B C 1
ATOM 5315 O O . ASP B 1 276 ? -18.172 35.656 2.926 1 94.31 276 ASP B O 1
ATOM 5319 N N . TYR B 1 277 ? -17.438 34.062 4.309 1 91.12 277 TYR B N 1
ATOM 5320 C CA . TYR B 1 277 ? -17.875 34.781 5.496 1 91.12 277 TYR B CA 1
ATOM 5321 C C . TYR B 1 277 ? -17.203 36.156 5.562 1 91.12 277 TYR B C 1
ATOM 5323 O O . TYR B 1 277 ? -17.859 37.156 5.82 1 91.12 277 TYR B O 1
ATOM 5331 N N . PHE B 1 278 ? -15.945 36.219 5.367 1 89.44 278 PHE B N 1
ATOM 5332 C CA . PHE B 1 278 ? -15.164 37.469 5.43 1 89.44 278 PHE B CA 1
ATOM 5333 C C . PHE B 1 278 ? -15.656 38.469 4.402 1 89.44 278 PHE B C 1
ATOM 5335 O O . PHE B 1 278 ? -15.898 39.625 4.73 1 89.44 278 PHE B O 1
ATOM 5342 N N . LEU B 1 279 ? -15.805 37.969 3.232 1 91.38 279 LEU B N 1
ATOM 5343 C CA . LEU B 1 279 ? -16.172 38.875 2.141 1 91.38 279 LEU B CA 1
ATOM 5344 C C . LEU B 1 279 ? -17.609 39.344 2.303 1 91.38 279 LEU B C 1
ATOM 5346 O O . LEU B 1 279 ? -17.875 40.531 2.098 1 91.38 279 LEU B O 1
ATOM 5350 N N . THR B 1 280 ? -18.469 38.5 2.662 1 93.19 280 THR B N 1
ATOM 5351 C CA . THR B 1 280 ? -19.875 38.875 2.799 1 93.19 280 THR B CA 1
ATOM 5352 C C . THR B 1 280 ? -20.062 39.844 3.971 1 93.19 280 THR B C 1
ATOM 5354 O O . THR B 1 280 ? -20.828 40.781 3.883 1 93.19 280 THR B O 1
ATOM 5357 N N . GLN B 1 281 ? -19.344 39.594 5.012 1 88.94 281 GLN B N 1
ATOM 5358 C CA . GLN B 1 281 ? -19.469 40.469 6.188 1 88.94 281 GLN B CA 1
ATOM 5359 C C . GLN B 1 281 ? -18.766 41.812 5.969 1 88.94 281 GLN B C 1
ATOM 5361 O O . GLN B 1 281 ? -19.297 42.844 6.336 1 88.94 281 GLN B O 1
ATOM 5366 N N . THR B 1 282 ? -17.641 41.781 5.41 1 87.81 282 THR B N 1
ATOM 5367 C CA . THR B 1 282 ? -16.844 42.969 5.219 1 87.81 282 THR B CA 1
ATOM 5368 C C . THR B 1 282 ? -17.484 43.875 4.164 1 87.81 282 THR B C 1
ATOM 5370 O O . THR B 1 282 ? -17.484 45.125 4.312 1 87.81 282 THR B O 1
ATOM 5373 N N . LEU B 1 283 ? -18 43.281 3.158 1 89 283 LEU B N 1
ATOM 5374 C CA . LEU B 1 283 ? -18.5 44.062 2.027 1 89 283 LEU B CA 1
ATOM 5375 C C . LEU B 1 283 ? -20.016 44.188 2.1 1 89 283 LEU B C 1
ATOM 5377 O O . LEU B 1 283 ? -20.609 44.906 1.289 1 89 283 LEU B O 1
ATOM 5381 N N . ASP B 1 284 ? -20.594 43.562 3.051 1 91.31 284 ASP B N 1
ATOM 5382 C CA . ASP B 1 284 ? -22.031 43.594 3.252 1 91.31 284 ASP B CA 1
ATOM 5383 C C . ASP B 1 284 ? -22.781 43.156 1.99 1 91.31 284 ASP B C 1
ATOM 5385 O O . ASP B 1 284 ? -23.625 43.875 1.475 1 91.31 284 ASP B O 1
ATOM 5389 N N . ILE B 1 285 ? -22.406 42.125 1.479 1 93.38 285 ILE B N 1
ATOM 5390 C CA . ILE B 1 285 ? -23.016 41.5 0.311 1 93.38 285 ILE B CA 1
ATOM 5391 C C . ILE B 1 285 ? -23.438 40.062 0.644 1 93.38 285 ILE B C 1
ATOM 5393 O O . ILE B 1 285 ? -23.109 39.562 1.719 1 93.38 285 ILE B O 1
ATOM 5397 N N . SER B 1 286 ? -24.266 39.531 -0.244 1 95.75 286 SER B N 1
ATOM 5398 C CA . SER B 1 286 ? -24.641 38.156 -0.08 1 95.75 286 SER B CA 1
ATOM 5399 C C . SER B 1 286 ? -23.688 37.219 -0.821 1 95.75 286 SER B C 1
ATOM 5401 O O . SER B 1 286 ? -22.984 37.656 -1.734 1 95.75 286 SER B O 1
ATOM 5403 N N . SER B 1 287 ? -23.641 35.969 -0.436 1 96.44 287 SER B N 1
ATOM 5404 C CA . SER B 1 287 ? -22.812 34.969 -1.087 1 96.44 287 SER B CA 1
ATOM 5405 C C . SER B 1 287 ? -23.172 34.812 -2.561 1 96.44 287 SER B C 1
ATOM 5407 O O . SER B 1 287 ? -22.312 34.5 -3.387 1 96.44 287 SER B O 1
ATOM 5409 N N . ALA B 1 288 ? -24.375 35.031 -2.883 1 95.69 288 ALA B N 1
ATOM 5410 C CA . ALA B 1 288 ? -24.859 34.938 -4.258 1 95.69 288 ALA B CA 1
ATOM 5411 C C . ALA B 1 288 ? -24.234 36 -5.148 1 95.69 288 ALA B C 1
ATOM 5413 O O . ALA B 1 288 ? -24.234 35.875 -6.375 1 95.69 288 ALA B O 1
ATOM 5414 N N . ASP B 1 289 ? -23.734 37 -4.547 1 95.38 289 ASP B N 1
ATOM 5415 C CA . ASP B 1 289 ? -23.094 38.094 -5.293 1 95.38 289 ASP B CA 1
ATOM 5416 C C . ASP B 1 289 ? -21.641 37.781 -5.586 1 95.38 289 ASP B C 1
ATOM 5418 O O . ASP B 1 289 ? -20.984 38.469 -6.383 1 95.38 289 ASP B O 1
ATOM 5422 N N . LEU B 1 290 ? -21.172 36.781 -4.926 1 95.81 290 LEU B N 1
ATOM 5423 C CA . LEU B 1 290 ? -19.766 36.406 -5.121 1 95.81 290 LEU B CA 1
ATOM 5424 C C . LEU B 1 290 ? -19.625 35.531 -6.355 1 95.81 290 LEU B C 1
ATOM 5426 O O . LEU B 1 290 ? -20.484 34.688 -6.629 1 95.81 290 LEU B O 1
ATOM 5430 N N . HIS B 1 291 ? -18.594 35.75 -7.098 1 96.5 291 HIS B N 1
ATOM 5431 C CA . HIS B 1 291 ? -18.203 34.938 -8.219 1 96.5 291 HIS B CA 1
ATOM 5432 C C . HIS B 1 291 ? -16.891 34.188 -7.938 1 96.5 291 HIS B C 1
ATOM 5434 O O . HIS B 1 291 ? -15.875 34.844 -7.629 1 96.5 291 HIS B O 1
ATOM 5440 N N . ALA B 1 292 ? -16.906 32.906 -8 1 97.25 292 ALA B N 1
ATOM 5441 C CA . ALA B 1 292 ? -15.703 32.094 -7.754 1 97.25 292 ALA B CA 1
ATOM 5442 C C . ALA B 1 292 ? -15.094 31.594 -9.062 1 97.25 292 ALA B C 1
ATOM 5444 O O . ALA B 1 292 ? -15.797 31.016 -9.891 1 97.25 292 ALA B O 1
ATOM 5445 N N . SER B 1 293 ? -13.836 31.859 -9.281 1 97.19 293 SER B N 1
ATOM 5446 C CA . SER B 1 293 ? -13.078 31.344 -10.414 1 97.19 293 SER B CA 1
ATOM 5447 C C . SER B 1 293 ? -12.023 30.344 -9.977 1 97.19 293 SER B C 1
ATOM 5449 O O . SER B 1 293 ? -11.109 30.688 -9.219 1 97.19 293 SER B O 1
ATOM 5451 N N . ILE B 1 294 ? -12.172 29.109 -10.5 1 96.75 294 ILE B N 1
ATOM 5452 C CA . ILE B 1 294 ? -11.305 28.016 -10.086 1 96.75 294 ILE B CA 1
ATOM 5453 C C . ILE B 1 294 ? -10.289 27.719 -11.18 1 96.75 294 ILE B C 1
ATOM 5455 O O . ILE B 1 294 ? -10.648 27.578 -12.352 1 96.75 294 ILE B O 1
ATOM 5459 N N . GLY B 1 295 ? -8.992 27.594 -10.805 1 95.5 295 GLY B N 1
ATOM 5460 C CA . GLY B 1 295 ? -7.949 27.188 -11.734 1 95.5 295 GLY B CA 1
ATOM 5461 C C . GLY B 1 295 ? -7.039 26.109 -11.172 1 95.5 295 GLY B C 1
ATOM 5462 O O . GLY B 1 295 ? -6.73 26.109 -9.977 1 95.5 295 GLY B O 1
ATOM 5463 N N . GLY B 1 296 ? -6.688 25.172 -12.078 1 92.81 296 GLY B N 1
ATOM 5464 C CA . GLY B 1 296 ? -5.695 24.172 -11.719 1 92.81 296 GLY B CA 1
ATOM 5465 C C . GLY B 1 296 ? -4.273 24.625 -11.992 1 92.81 296 GLY B C 1
ATOM 5466 O O . GLY B 1 296 ? -3.971 25.109 -13.086 1 92.81 296 GLY B O 1
ATOM 5467 N N . PHE B 1 297 ? -3.402 24.484 -10.961 1 92.81 297 PHE B N 1
ATOM 5468 C CA . PHE B 1 297 ? -2.037 24.969 -11.07 1 92.81 297 PHE B CA 1
ATOM 5469 C C . PHE B 1 297 ? -1.032 23.828 -10.938 1 92.81 297 PHE B C 1
ATOM 5471 O O . PHE B 1 297 ? -1.212 22.938 -10.117 1 92.81 297 PHE B O 1
ATOM 5478 N N . SER B 1 298 ? -0.065 23.812 -11.82 1 88.88 298 SER B N 1
ATOM 5479 C CA . SER B 1 298 ? 0.968 22.781 -11.82 1 88.88 298 SER B CA 1
ATOM 5480 C C . SER B 1 298 ? 2.361 23.391 -11.914 1 88.88 298 SER B C 1
ATOM 5482 O O . SER B 1 298 ? 2.547 24.422 -12.57 1 88.88 298 SER B O 1
ATOM 5484 N N . GLU B 1 299 ? 3.285 22.75 -11.227 1 82.38 299 GLU B N 1
ATOM 5485 C CA . GLU B 1 299 ? 4.68 23.141 -11.383 1 82.38 299 GLU B CA 1
ATOM 5486 C C . GLU B 1 299 ? 5.195 22.812 -12.781 1 82.38 299 GLU B C 1
ATOM 5488 O O . GLU B 1 299 ? 5.867 23.625 -13.406 1 82.38 299 GLU B O 1
ATOM 5493 N N . ASP B 1 300 ? 4.93 21.609 -13.086 1 77 300 ASP B N 1
ATOM 5494 C CA . ASP B 1 300 ? 5.152 21.172 -14.461 1 77 300 ASP B CA 1
ATOM 5495 C C . ASP B 1 300 ? 3.834 21.094 -15.227 1 77 300 ASP B C 1
ATOM 5497 O O . ASP B 1 300 ? 2.996 20.234 -14.945 1 77 300 ASP B O 1
ATOM 5501 N N . ILE B 1 301 ? 3.756 21.938 -16.172 1 74.31 301 ILE B N 1
ATOM 5502 C CA . ILE B 1 301 ? 2.498 22.109 -16.891 1 74.31 301 ILE B CA 1
ATOM 5503 C C . ILE B 1 301 ? 2.066 20.781 -17.5 1 74.31 301 ILE B C 1
ATOM 5505 O O . ILE B 1 301 ? 0.876 20.547 -17.719 1 74.31 301 ILE B O 1
ATOM 5509 N N . ASN B 1 302 ? 2.99 19.938 -17.828 1 68.31 302 ASN B N 1
ATOM 5510 C CA . ASN B 1 302 ? 2.672 18.656 -18.422 1 68.31 302 ASN B CA 1
ATOM 5511 C C . ASN B 1 302 ? 2.457 17.578 -17.359 1 68.31 302 ASN B C 1
ATOM 5513 O O . ASN B 1 302 ? 2.211 16.422 -17.688 1 68.31 302 ASN B O 1
ATOM 5517 N N . GLY B 1 303 ? 2.479 18.031 -16.203 1 71.5 303 GLY B N 1
ATOM 5518 C CA . GLY B 1 303 ? 2.33 17.078 -15.109 1 71.5 303 GLY B CA 1
ATOM 5519 C C . GLY B 1 303 ? 0.958 17.109 -14.469 1 71.5 303 GLY B C 1
ATOM 5520 O O . GLY B 1 303 ? -0.029 17.469 -15.117 1 71.5 303 GLY B O 1
ATOM 5521 N N . GLN B 1 304 ? 0.87 16.609 -13.227 1 75.44 304 GLN B N 1
ATOM 5522 C CA . GLN B 1 304 ? -0.367 16.594 -12.453 1 75.44 304 GLN B CA 1
ATOM 5523 C C . GLN B 1 304 ? -0.62 17.953 -11.797 1 75.44 304 GLN B C 1
ATOM 5525 O O . GLN B 1 304 ? 0.315 18.719 -11.578 1 75.44 304 GLN B O 1
ATOM 5530 N N . ILE B 1 305 ? -1.898 18.281 -11.594 1 86.56 305 ILE B N 1
ATOM 5531 C CA . ILE B 1 305 ? -2.258 19.484 -10.875 1 86.56 305 ILE B CA 1
ATOM 5532 C C . ILE B 1 305 ? -1.773 19.391 -9.43 1 86.56 305 ILE B C 1
ATOM 5534 O O . ILE B 1 305 ? -2.037 18.406 -8.742 1 86.56 305 ILE B O 1
ATOM 5538 N N . ASP B 1 306 ? -1.088 20.375 -9.023 1 86.81 306 ASP B N 1
ATOM 5539 C CA . ASP B 1 306 ? -0.52 20.391 -7.68 1 86.81 306 ASP B CA 1
ATOM 5540 C C . ASP B 1 306 ? -1.469 21.078 -6.695 1 86.81 306 ASP B C 1
ATOM 5542 O O . ASP B 1 306 ? -1.455 20.766 -5.5 1 86.81 306 ASP B O 1
ATOM 5546 N N . GLU B 1 307 ? -2.143 22.047 -7.219 1 91.19 307 GLU B N 1
ATOM 5547 C CA . GLU B 1 307 ? -3.088 22.75 -6.359 1 91.19 307 GLU B CA 1
ATOM 5548 C C . GLU B 1 307 ? -4.168 23.453 -7.184 1 91.19 307 GLU B C 1
ATOM 5550 O O . GLU B 1 307 ? -3.973 23.719 -8.375 1 91.19 307 GLU B O 1
ATOM 5555 N N . TYR B 1 308 ? -5.297 23.672 -6.547 1 93.12 308 TYR B N 1
ATOM 5556 C CA . TYR B 1 308 ? -6.316 24.562 -7.098 1 93.12 308 TYR B CA 1
ATOM 5557 C C . TYR B 1 308 ? -6.266 25.938 -6.422 1 93.12 308 TYR B C 1
ATOM 5559 O O . TYR B 1 308 ? -5.988 26.031 -5.227 1 93.12 308 TYR B O 1
ATOM 5567 N N . ARG B 1 309 ? -6.383 26.906 -7.199 1 95.12 309 ARG B N 1
ATOM 5568 C CA . ARG B 1 309 ? -6.547 28.25 -6.652 1 95.12 309 ARG B CA 1
ATOM 5569 C C . ARG B 1 309 ? -7.922 28.812 -6.996 1 95.12 309 ARG B C 1
ATOM 5571 O O . ARG B 1 309 ? -8.414 28.641 -8.109 1 95.12 309 ARG B O 1
ATOM 5578 N N . ILE B 1 310 ? -8.523 29.422 -6.066 1 96.38 310 ILE B N 1
ATOM 5579 C CA . ILE B 1 310 ? -9.867 29.969 -6.223 1 96.38 310 ILE B CA 1
ATOM 5580 C C . ILE B 1 310 ? -9.828 31.484 -6.016 1 96.38 310 ILE B C 1
ATOM 5582 O O . ILE B 1 310 ? -9.484 31.953 -4.934 1 96.38 310 ILE B O 1
ATOM 5586 N N . GLY B 1 311 ? -10.172 32.188 -7.066 1 96.12 311 GLY B N 1
ATOM 5587 C CA . GLY B 1 311 ? -10.32 33.625 -6.973 1 96.12 311 GLY B CA 1
ATOM 5588 C C . GLY B 1 311 ? -11.766 34.062 -6.812 1 96.12 311 GLY B C 1
ATOM 5589 O O . GLY B 1 311 ? -12.656 33.562 -7.484 1 96.12 311 GLY B O 1
ATOM 5590 N N . PHE B 1 312 ? -12.016 35.031 -5.887 1 96.31 312 PHE B N 1
ATOM 5591 C CA . PHE B 1 312 ? -13.352 35.562 -5.645 1 96.31 312 PHE B CA 1
ATOM 5592 C C . PHE B 1 312 ? -13.492 36.969 -6.168 1 96.31 312 PHE B C 1
ATOM 5594 O O . PHE B 1 312 ? -12.672 37.844 -5.852 1 96.31 312 PHE B O 1
ATOM 5601 N N . SER B 1 313 ? -14.461 37.156 -6.965 1 96.06 313 SER B N 1
ATOM 5602 C CA . SER B 1 313 ? -14.836 38.469 -7.449 1 96.06 313 SER B CA 1
ATOM 5603 C C . SER B 1 313 ? -16.281 38.812 -7.094 1 96.06 313 SER B C 1
ATOM 5605 O O . SER B 1 313 ? -17 37.969 -6.543 1 96.06 313 SER B O 1
ATOM 5607 N N . ILE B 1 314 ? -16.672 40.094 -7.344 1 93.25 314 ILE B N 1
ATOM 5608 C CA . ILE B 1 314 ? -17.984 40.531 -6.891 1 93.25 314 ILE B CA 1
ATOM 5609 C C . ILE B 1 314 ? -18.812 41 -8.086 1 93.25 314 ILE B C 1
ATOM 5611 O O . ILE B 1 314 ? -18.391 41.875 -8.82 1 93.25 314 ILE B O 1
ATOM 5615 N N . GLY B 1 315 ? -19.984 40.438 -8.141 1 89 315 GLY B N 1
ATOM 5616 C CA . GLY B 1 315 ? -20.922 40.875 -9.172 1 89 315 GLY B CA 1
ATOM 5617 C C . GLY B 1 315 ? -20.328 40.844 -10.57 1 89 315 GLY B C 1
ATOM 5618 O O . GLY B 1 315 ? -19.781 39.812 -10.992 1 89 315 GLY B O 1
ATOM 5619 N N . GLY B 1 316 ? -20.453 41.969 -11.227 1 84.25 316 GLY B N 1
ATOM 5620 C CA . GLY B 1 316 ? -19.953 42.062 -12.594 1 84.25 316 GLY B CA 1
ATOM 5621 C C . GLY B 1 316 ? -18.516 42.5 -12.672 1 84.25 316 GLY B C 1
ATOM 5622 O O . GLY B 1 316 ? -17.906 42.5 -13.75 1 84.25 316 GLY B O 1
ATOM 5623 N N . ASP B 1 317 ? -17.953 42.906 -11.555 1 87.12 317 ASP B N 1
ATOM 5624 C CA . ASP B 1 317 ? -16.562 43.344 -11.5 1 87.12 317 ASP B CA 1
ATOM 5625 C C . ASP B 1 317 ? -15.602 42.156 -11.547 1 87.12 317 ASP B C 1
ATOM 5627 O O . ASP B 1 317 ? -15.648 41.281 -10.68 1 87.12 317 ASP B O 1
ATOM 5631 N N . PRO B 1 318 ? -14.742 42.094 -12.547 1 87.31 318 PRO B N 1
ATOM 5632 C CA . PRO B 1 318 ? -13.844 40.969 -12.68 1 87.31 318 PRO B CA 1
ATOM 5633 C C . PRO B 1 318 ? -12.672 41 -11.695 1 87.31 318 PRO B C 1
ATOM 5635 O O . PRO B 1 318 ? -11.922 40.031 -11.578 1 87.31 318 PRO B O 1
ATOM 5638 N N . THR B 1 319 ? -12.555 42.062 -10.961 1 91.38 319 THR B N 1
ATOM 5639 C CA . THR B 1 319 ? -11.453 42.188 -10.016 1 91.38 319 THR B CA 1
ATOM 5640 C C . THR B 1 319 ? -11.539 41.125 -8.93 1 91.38 319 THR B C 1
ATOM 5642 O O . THR B 1 319 ? -12.57 41 -8.266 1 91.38 319 THR B O 1
ATOM 5645 N N . VAL B 1 320 ? -10.422 40.375 -8.789 1 95.56 320 VAL B N 1
ATOM 5646 C CA . VAL B 1 320 ? -10.359 39.375 -7.73 1 95.56 320 VAL B CA 1
ATOM 5647 C C . VAL B 1 320 ? -10.055 40.062 -6.395 1 95.56 320 VAL B C 1
ATOM 5649 O O . VAL B 1 320 ? -8.977 40.656 -6.223 1 95.56 320 VAL B O 1
ATOM 5652 N N . VAL B 1 321 ? -10.977 39.969 -5.484 1 94 321 VAL B N 1
ATOM 5653 C CA . VAL B 1 321 ? -10.852 40.688 -4.227 1 94 321 VAL B CA 1
ATOM 5654 C C . VAL B 1 321 ? -10.18 39.812 -3.182 1 94 321 VAL B C 1
ATOM 5656 O O . VAL B 1 321 ? -9.617 40.281 -2.203 1 94 321 VAL B O 1
ATOM 5659 N N . TYR B 1 322 ? -10.266 38.5 -3.322 1 92.94 322 TYR B N 1
ATOM 5660 C CA . TYR B 1 322 ? -9.648 37.562 -2.408 1 92.94 322 TYR B CA 1
ATOM 5661 C C . TYR B 1 322 ? -9.375 36.219 -3.105 1 92.94 322 TYR B C 1
ATOM 5663 O O . TYR B 1 322 ? -10 35.906 -4.125 1 92.94 322 TYR B O 1
ATOM 5671 N N . GLY B 1 323 ? -8.391 35.5 -2.57 1 93.5 323 GLY B N 1
ATOM 5672 C CA . GLY B 1 323 ? -8.07 34.188 -3.131 1 93.5 323 GLY B CA 1
ATOM 5673 C C . GLY B 1 323 ? -7.738 33.156 -2.076 1 93.5 323 GLY B C 1
ATOM 5674 O O . GLY B 1 323 ? -7.25 33.5 -0.996 1 93.5 323 GLY B O 1
ATOM 5675 N N . THR B 1 324 ? -8.07 31.938 -2.381 1 92.94 324 THR B N 1
ATOM 5676 C CA . THR B 1 324 ? -7.715 30.812 -1.52 1 92.94 324 THR B CA 1
ATOM 5677 C C . THR B 1 324 ? -7.055 29.688 -2.326 1 92.94 324 THR B C 1
ATOM 5679 O O . THR B 1 324 ? -7.312 29.547 -3.523 1 92.94 324 THR B O 1
ATOM 5682 N N . VAL B 1 325 ? -6.184 29 -1.598 1 91.38 325 VAL B N 1
ATOM 5683 C CA . VAL B 1 325 ? -5.441 27.922 -2.244 1 91.38 325 VAL B CA 1
ATOM 5684 C C . VAL B 1 325 ? -5.91 26.578 -1.702 1 91.38 325 VAL B C 1
ATOM 5686 O O . VAL B 1 325 ? -6.16 26.438 -0.503 1 91.38 325 VAL B O 1
ATOM 5689 N N . TRP B 1 326 ? -6.062 25.578 -2.625 1 92.5 326 TRP B N 1
ATOM 5690 C CA . TRP B 1 326 ? -6.426 24.203 -2.334 1 92.5 326 TRP B CA 1
ATOM 5691 C C . TRP B 1 326 ? -5.336 23.234 -2.797 1 92.5 326 TRP B C 1
ATOM 5693 O O . TRP B 1 326 ? -5.406 22.688 -3.902 1 92.5 326 TRP B O 1
ATOM 5703 N N . PRO B 1 327 ? -4.383 22.953 -1.889 1 88.62 327 PRO B N 1
ATOM 5704 C CA . PRO B 1 327 ? -3.279 22.078 -2.264 1 88.62 327 PRO B CA 1
ATOM 5705 C C . PRO B 1 327 ? -3.721 20.625 -2.434 1 88.62 327 PRO B C 1
ATOM 5707 O O . PRO B 1 327 ? -4.617 20.156 -1.723 1 88.62 327 PRO B O 1
ATOM 5710 N N . LEU B 1 328 ? -3.09 19.938 -3.432 1 87.5 328 LEU B N 1
ATOM 5711 C CA . LEU B 1 328 ? -3.369 18.516 -3.668 1 87.5 328 LEU B CA 1
ATOM 5712 C C . LEU B 1 328 ? -2.199 17.656 -3.223 1 87.5 328 LEU B C 1
ATOM 5714 O O . LEU B 1 328 ? -1.042 18.078 -3.299 1 87.5 328 LEU B O 1
ATOM 5718 N N . TYR B 1 329 ? -2.572 16.469 -2.658 1 78.06 329 TYR B N 1
ATOM 5719 C CA . TYR B 1 329 ? -1.557 15.516 -2.215 1 78.06 329 TYR B CA 1
ATOM 5720 C C . TYR B 1 329 ? -1.616 14.234 -3.033 1 78.06 329 TYR B C 1
ATOM 5722 O O . TYR B 1 329 ? -2.676 13.859 -3.541 1 78.06 329 TYR B O 1
ATOM 5730 N N . GLU B 1 330 ? -0.399 13.594 -3.289 1 61.19 330 GLU B N 1
ATOM 5731 C CA . GLU B 1 330 ? 0.043 12.516 -4.16 1 61.19 330 GLU B CA 1
ATOM 5732 C C . GLU B 1 330 ? -1.145 11.742 -4.73 1 61.19 330 GLU B C 1
ATOM 5734 O O . GLU B 1 330 ? -1.245 11.555 -5.945 1 61.19 330 GLU B O 1
ATOM 5739 N N . GLN B 1 331 ? -2.004 11.156 -3.895 1 59.31 331 GLN B N 1
ATOM 5740 C CA . GLN B 1 331 ? -2.979 10.211 -4.438 1 59.31 331 GLN B CA 1
ATOM 5741 C C . GLN B 1 331 ? -4.184 10.945 -5.023 1 59.31 331 GLN B C 1
ATOM 5743 O O . GLN B 1 331 ? -5 10.344 -5.723 1 59.31 331 GLN B O 1
ATOM 5748 N N . GLU B 1 332 ? -4.23 12.234 -4.805 1 59.66 332 GLU B N 1
ATOM 5749 C CA . GLU B 1 332 ? -5.426 12.953 -5.23 1 59.66 332 GLU B CA 1
ATOM 5750 C C . GLU B 1 332 ? -5.281 13.469 -6.664 1 59.66 332 GLU B C 1
ATOM 5752 O O . GLU B 1 332 ? -6.156 14.172 -7.168 1 59.66 332 GLU B O 1
ATOM 5757 N N . SER B 1 333 ? -4.723 12.648 -7.504 1 51.19 333 SER B N 1
ATOM 5758 C CA . SER B 1 333 ? -4.492 13.227 -8.828 1 51.19 333 SER B CA 1
ATOM 5759 C C . SER B 1 333 ? -5.727 13.961 -9.336 1 51.19 333 SER B C 1
ATOM 5761 O O . SER B 1 333 ? -6.852 13.477 -9.18 1 51.19 333 SER B O 1
ATOM 5763 N N . GLY B 1 334 ? -5.715 15.281 -9.273 1 44.38 334 GLY B N 1
ATOM 5764 C CA . GLY B 1 334 ? -6.711 16.234 -9.75 1 44.38 334 GLY B CA 1
ATOM 5765 C C . GLY B 1 334 ? -7.32 15.828 -11.078 1 44.38 334 GLY B C 1
ATOM 5766 O O . GLY B 1 334 ? -8.094 16.594 -11.664 1 44.38 334 GLY B O 1
ATOM 5767 N N . GLU B 1 335 ? -6.629 14.961 -11.625 1 42.97 335 GLU B N 1
ATOM 5768 C CA . GLU B 1 335 ? -7.141 14.891 -12.992 1 42.97 335 GLU B CA 1
ATOM 5769 C C . GLU B 1 335 ? -8.547 14.297 -13.023 1 42.97 335 GLU B C 1
ATOM 5771 O O . GLU B 1 335 ? -8.812 13.273 -12.383 1 42.97 335 GLU B O 1
ATOM 5776 N N . ASP B 1 336 ? -9.43 15.258 -13 1 40.75 336 ASP B N 1
ATOM 5777 C CA . ASP B 1 336 ? -10.812 14.898 -13.32 1 40.75 336 ASP B CA 1
ATOM 5778 C C . ASP B 1 336 ? -10.867 13.781 -14.352 1 40.75 336 ASP B C 1
ATOM 5780 O O . ASP B 1 336 ? -10.492 13.977 -15.516 1 40.75 336 ASP B O 1
ATOM 5784 N N . LEU B 1 337 ? -10.445 12.672 -13.992 1 37.44 337 LEU B N 1
ATOM 5785 C CA . LEU B 1 337 ? -10.922 11.773 -15.031 1 37.44 337 LEU B CA 1
ATOM 5786 C C . LEU B 1 337 ? -12.383 12.07 -15.383 1 37.44 337 LEU B C 1
ATOM 5788 O O . LEU B 1 337 ? -13.234 12.125 -14.5 1 37.44 337 LEU B O 1
ATOM 5792 N N . PRO B 1 338 ? -12.609 12.922 -16.328 1 32.5 338 PRO B N 1
ATOM 5793 C CA . PRO B 1 338 ? -14.023 13.047 -16.703 1 32.5 338 PRO B CA 1
ATOM 5794 C C . PRO B 1 338 ? -14.789 11.734 -16.547 1 32.5 338 PRO B C 1
ATOM 5796 O O . PRO B 1 338 ? -14.406 10.719 -17.125 1 32.5 338 PRO B O 1
ATOM 5799 N N . MET B 1 339 ? -15.172 11.43 -15.383 1 33.88 339 MET B N 1
ATOM 5800 C CA . MET B 1 339 ? -16.172 10.375 -15.234 1 33.88 339 MET B CA 1
ATOM 5801 C C . MET B 1 339 ? -17.266 10.516 -16.297 1 33.88 339 MET B C 1
ATOM 5803 O O . MET B 1 339 ? -18.109 11.406 -16.203 1 33.88 339 MET B O 1
ATOM 5807 N N . MET B 1 340 ? -17.047 10.57 -17.5 1 30.5 340 MET B N 1
ATOM 5808 C CA . MET B 1 340 ? -18.312 10.336 -18.203 1 30.5 340 MET B CA 1
ATOM 5809 C C . MET B 1 340 ? -19.047 9.133 -17.609 1 30.5 340 MET B C 1
ATOM 5811 O O . MET B 1 340 ? -18.734 7.988 -17.953 1 30.5 340 MET B O 1
ATOM 5815 N N . ILE B 1 341 ? -19.344 9.102 -16.297 1 32.25 341 ILE B N 1
ATOM 5816 C CA . ILE B 1 341 ? -20.359 8.188 -15.805 1 32.25 341 ILE B CA 1
ATOM 5817 C C . ILE B 1 341 ? -21.594 8.25 -16.688 1 32.25 341 ILE B C 1
ATOM 5819 O O . ILE B 1 341 ? -22.156 9.328 -16.922 1 32.25 341 ILE B O 1
ATOM 5823 N N . PRO B 1 342 ? -21.844 7.324 -17.578 1 30.19 342 PRO B N 1
ATOM 5824 C CA . PRO B 1 342 ? -23.219 7.418 -18.031 1 30.19 342 PRO B CA 1
ATOM 5825 C C . PRO B 1 342 ? -24.203 7.734 -16.906 1 30.19 342 PRO B C 1
ATOM 5827 O O . PRO B 1 342 ? -23.906 7.438 -15.742 1 30.19 342 PRO B O 1
ATOM 5830 N N . GLY B 1 343 ? -25.203 8.695 -17.094 1 28.8 343 GLY B N 1
ATOM 5831 C CA . GLY B 1 343 ? -26.297 9.102 -16.219 1 28.8 343 GLY B CA 1
ATOM 5832 C C . GLY B 1 343 ? -26.719 8 -15.266 1 28.8 343 GLY B C 1
ATOM 5833 O O . GLY B 1 343 ? -27.188 8.281 -14.156 1 28.8 343 GLY B O 1
ATOM 5834 N N . GLY B 1 344 ? -27.125 6.715 -15.648 1 28.38 344 GLY B N 1
ATOM 5835 C CA . GLY B 1 344 ? -27.906 5.746 -14.891 1 28.38 344 GLY B CA 1
ATOM 5836 C C . GLY B 1 344 ? -27.062 4.938 -13.922 1 28.38 344 GLY B C 1
ATOM 5837 O O . GLY B 1 344 ? -27.578 4.086 -13.203 1 28.38 344 GLY B O 1
ATOM 5838 N N . ALA B 1 345 ? -25.875 4.449 -14.312 1 32.12 345 ALA B N 1
ATOM 5839 C CA . ALA B 1 345 ? -25.406 3.363 -13.453 1 32.12 345 ALA B CA 1
ATOM 5840 C C . ALA B 1 345 ? -25 3.885 -12.078 1 32.12 345 ALA B C 1
ATOM 5842 O O . ALA B 1 345 ? -24.203 4.824 -11.977 1 32.12 345 ALA B O 1
ATOM 5843 N N . GLY B 1 346 ? -25.688 3.777 -10.938 1 30.86 346 GLY B N 1
ATOM 5844 C CA . GLY B 1 346 ? -25.641 3.959 -9.5 1 30.86 346 GLY B CA 1
ATOM 5845 C C . GLY B 1 346 ? -24.266 3.693 -8.906 1 30.86 346 GLY B C 1
ATOM 5846 O O . GLY B 1 346 ? -24.094 3.734 -7.684 1 30.86 346 GLY B O 1
ATOM 5847 N N . LEU B 1 347 ? -23.453 2.859 -9.523 1 35.34 347 LEU B N 1
ATOM 5848 C CA . LEU B 1 347 ? -22.281 2.361 -8.812 1 35.34 347 LEU B CA 1
ATOM 5849 C C . LEU B 1 347 ? -21.312 3.496 -8.5 1 35.34 347 LEU B C 1
ATOM 5851 O O . LEU B 1 347 ? -20.266 3.277 -7.867 1 35.34 347 LEU B O 1
ATOM 5855 N N . LEU B 1 348 ? -21.422 4.711 -9.062 1 39.5 348 LEU B N 1
ATOM 5856 C CA . LEU B 1 348 ? -20.562 5.871 -8.82 1 39.5 348 LEU B CA 1
ATOM 5857 C C . LEU B 1 348 ? -20.797 6.43 -7.422 1 39.5 348 LEU B C 1
ATOM 5859 O O . LEU B 1 348 ? -20.156 7.41 -7.027 1 39.5 348 LEU B O 1
ATOM 5863 N N . GLU B 1 349 ? -21.75 6.117 -6.844 1 41.66 349 GLU B N 1
ATOM 5864 C CA . GLU B 1 349 ? -22.047 6.688 -5.535 1 41.66 349 GLU B CA 1
ATOM 5865 C C . GLU B 1 349 ? -20.938 6.395 -4.535 1 41.66 349 GLU B C 1
ATOM 5867 O O . GLU B 1 349 ? -20.844 7.051 -3.496 1 41.66 349 GLU B O 1
ATOM 5872 N N . GLY B 1 350 ? -19.969 5.512 -4.895 1 46.34 350 GLY B N 1
ATOM 5873 C CA . GLY B 1 350 ? -19.031 5.152 -3.834 1 46.34 350 GLY B CA 1
ATOM 5874 C C . GLY B 1 350 ? -17.641 5.715 -4.043 1 46.34 350 GLY B C 1
ATOM 5875 O O . GLY B 1 350 ? -16.75 5.477 -3.238 1 46.34 350 GLY B O 1
ATOM 5876 N N . LEU B 1 351 ? -17.375 6.254 -5.23 1 52.88 351 LEU B N 1
ATOM 5877 C CA . LEU B 1 351 ? -16.016 6.742 -5.395 1 52.88 351 LEU B CA 1
ATOM 5878 C C . LEU B 1 351 ? -15.828 8.078 -4.672 1 52.88 351 LEU B C 1
ATOM 5880 O O . LEU B 1 351 ? -16.734 8.906 -4.656 1 52.88 351 LEU B O 1
ATOM 5884 N N . PRO B 1 352 ? -14.742 8.172 -3.861 1 61.03 352 PRO B N 1
ATOM 5885 C CA . PRO B 1 352 ? -14.477 9.453 -3.199 1 61.03 352 PRO B CA 1
ATOM 5886 C C . PRO B 1 352 ? -14.477 10.633 -4.172 1 61.03 352 PRO B C 1
ATOM 5888 O O . PRO B 1 352 ? -14.016 10.5 -5.309 1 61.03 352 PRO B O 1
ATOM 5891 N N . ALA B 1 353 ? -15.227 11.664 -3.824 1 73.5 353 ALA B N 1
ATOM 5892 C CA . ALA B 1 353 ? -15.32 12.891 -4.613 1 73.5 353 ALA B CA 1
ATOM 5893 C C . ALA B 1 353 ? -13.93 13.445 -4.926 1 73.5 353 ALA B C 1
ATOM 5895 O O . ALA B 1 353 ? -13.039 13.422 -4.074 1 73.5 353 ALA B O 1
ATOM 5896 N N . SER B 1 354 ? -13.703 13.82 -6.172 1 80.88 354 SER B N 1
ATOM 5897 C CA . SER B 1 354 ? -12.461 14.477 -6.574 1 80.88 354 SER B CA 1
ATOM 5898 C C . SER B 1 354 ? -12.305 15.828 -5.879 1 80.88 354 SER B C 1
ATOM 5900 O O . SER B 1 354 ? -13.281 16.406 -5.395 1 80.88 354 SER B O 1
ATOM 5902 N N . PRO B 1 355 ? -11.133 16.312 -5.781 1 87.62 355 PRO B N 1
ATOM 5903 C CA . PRO B 1 355 ? -10.914 17.625 -5.16 1 87.62 355 PRO B CA 1
ATOM 5904 C C . PRO B 1 355 ? -11.766 18.719 -5.793 1 87.62 355 PRO B C 1
ATOM 5906 O O . PRO B 1 355 ? -12.312 19.562 -5.082 1 87.62 355 PRO B O 1
ATOM 5909 N N . LEU B 1 356 ? -11.883 18.75 -7.117 1 89.5 356 LEU B N 1
ATOM 5910 C CA . LEU B 1 356 ? -12.703 19.75 -7.789 1 89.5 356 LEU B CA 1
ATOM 5911 C C . LEU B 1 356 ? -14.164 19.625 -7.371 1 89.5 356 LEU B C 1
ATOM 5913 O O . LEU B 1 356 ? -14.82 20.641 -7.113 1 89.5 356 LEU B O 1
ATOM 5917 N N . GLN B 1 357 ? -14.57 18.406 -7.301 1 88.12 357 GLN B N 1
ATOM 5918 C CA . GLN B 1 357 ? -15.953 18.172 -6.871 1 88.12 357 GLN B CA 1
ATOM 5919 C C . GLN B 1 357 ? -16.172 18.656 -5.438 1 88.12 357 GLN B C 1
ATOM 5921 O O . GLN B 1 357 ? -17.219 19.203 -5.113 1 88.12 357 GLN B O 1
ATOM 5926 N N . GLN B 1 358 ? -15.148 18.453 -4.637 1 91.44 358 GLN B N 1
ATOM 5927 C CA . GLN B 1 358 ? -15.227 18.938 -3.258 1 91.44 358 GLN B CA 1
ATOM 5928 C C . GLN B 1 358 ? -15.297 20.453 -3.199 1 91.44 358 GLN B C 1
ATOM 5930 O O . GLN B 1 358 ? -16.078 21.016 -2.428 1 91.44 358 GLN B O 1
ATOM 5935 N N . ILE B 1 359 ? -14.516 21.094 -3.988 1 94.5 359 ILE B N 1
ATOM 5936 C CA . ILE B 1 359 ? -14.5 22.547 -4.051 1 94.5 359 ILE B CA 1
ATOM 5937 C C . ILE B 1 359 ? -15.883 23.062 -4.449 1 94.5 359 ILE B C 1
ATOM 5939 O O . ILE B 1 359 ? -16.438 23.953 -3.791 1 94.5 359 ILE B O 1
ATOM 5943 N N . LEU B 1 360 ? -16.438 22.469 -5.477 1 94.31 360 LEU B N 1
ATOM 5944 C CA . LEU B 1 360 ? -17.734 22.891 -5.98 1 94.31 360 LEU B CA 1
ATOM 5945 C C . LEU B 1 360 ? -18.812 22.688 -4.918 1 94.31 360 LEU B C 1
ATOM 5947 O O . LEU B 1 360 ? -19.672 23.562 -4.734 1 94.31 360 LEU B O 1
ATOM 5951 N N . THR B 1 361 ? -18.703 21.625 -4.273 1 94.12 361 THR B N 1
ATOM 5952 C CA . THR B 1 361 ? -19.688 21.312 -3.234 1 94.12 361 THR B CA 1
ATOM 5953 C C . THR B 1 361 ? -19.641 22.359 -2.125 1 94.12 361 THR B C 1
ATOM 5955 O O . THR B 1 361 ? -20.688 22.875 -1.704 1 94.12 361 THR B O 1
ATOM 5958 N N . VAL B 1 362 ? -18.469 22.672 -1.648 1 96 362 VAL B N 1
ATOM 5959 C CA . VAL B 1 362 ? -18.312 23.625 -0.557 1 96 362 VAL B CA 1
ATOM 5960 C C . VAL B 1 362 ? -18.781 25 -1.007 1 96 362 VAL B C 1
ATOM 5962 O O . VAL B 1 362 ? -19.453 25.719 -0.254 1 96 362 VAL B O 1
ATOM 5965 N N . LEU B 1 363 ? -18.422 25.422 -2.211 1 96.62 363 LEU B N 1
ATOM 5966 C CA . LEU B 1 363 ? -18.828 26.719 -2.74 1 96.62 363 LEU B CA 1
ATOM 5967 C C . LEU B 1 363 ? -20.359 26.812 -2.791 1 96.62 363 LEU B C 1
ATOM 5969 O O . LEU B 1 363 ? -20.938 27.812 -2.365 1 96.62 363 LEU B O 1
ATOM 5973 N N . ARG B 1 364 ? -20.938 25.766 -3.256 1 96 364 ARG B N 1
ATOM 5974 C CA . ARG B 1 364 ? -22.391 25.75 -3.373 1 96 364 ARG B CA 1
ATOM 5975 C C . ARG B 1 364 ? -23.047 25.766 -1.998 1 96 364 ARG B C 1
ATOM 5977 O O . ARG B 1 364 ? -24.094 26.391 -1.806 1 96 364 ARG B O 1
ATOM 5984 N N . GLU B 1 365 ? -22.484 25.094 -1.087 1 95.94 365 GLU B N 1
ATOM 5985 C CA . GLU B 1 365 ? -22.984 25.078 0.285 1 95.94 365 GLU B CA 1
ATOM 5986 C C . GLU B 1 365 ? -22.969 26.484 0.895 1 95.94 365 GLU B C 1
ATOM 5988 O O . GLU B 1 365 ? -23.797 26.812 1.747 1 95.94 365 GLU B O 1
ATOM 5993 N N . CYS B 1 366 ? -22.016 27.25 0.472 1 95.94 366 CYS B N 1
ATOM 5994 C CA . CYS B 1 366 ? -21.875 28.625 0.96 1 95.94 366 CYS B CA 1
ATOM 5995 C C . CYS B 1 366 ? -22.906 29.531 0.305 1 95.94 366 CYS B C 1
ATOM 5997 O O . CYS B 1 366 ? -23.094 30.672 0.73 1 95.94 366 CYS B O 1
ATOM 5999 N N . GLY B 1 367 ? -23.531 29.031 -0.736 1 95.81 367 GLY B N 1
ATOM 6000 C CA . GLY B 1 367 ? -24.531 29.828 -1.436 1 95.81 367 GLY B CA 1
ATOM 6001 C C . GLY B 1 367 ? -23.969 30.562 -2.635 1 95.81 367 GLY B C 1
ATOM 6002 O O . GLY B 1 367 ? -24.609 31.469 -3.174 1 95.81 367 GLY B O 1
ATOM 6003 N N . ILE B 1 368 ? -22.766 30.234 -2.98 1 96.12 368 ILE B N 1
ATOM 6004 C CA . ILE B 1 368 ? -22.156 30.844 -4.16 1 96.12 368 ILE B CA 1
ATOM 6005 C C . ILE B 1 368 ? -22.672 30.156 -5.422 1 96.12 368 ILE B C 1
ATOM 6007 O O . ILE B 1 368 ? -22.469 28.953 -5.609 1 96.12 368 ILE B O 1
ATOM 6011 N N . VAL B 1 369 ? -23.25 30.859 -6.27 1 94.31 369 VAL B N 1
ATOM 6012 C CA . VAL B 1 369 ? -23.938 30.266 -7.418 1 94.31 369 VAL B CA 1
ATOM 6013 C C . VAL B 1 369 ? -23.109 30.5 -8.68 1 94.31 369 VAL B C 1
ATOM 6015 O O . VAL B 1 369 ? -23.156 29.688 -9.617 1 94.31 369 VAL B O 1
ATOM 6018 N N . HIS B 1 370 ? -22.391 31.594 -8.742 1 95.06 370 HIS B N 1
ATOM 6019 C CA . HIS B 1 370 ? -21.578 31.906 -9.906 1 95.06 370 HIS B CA 1
ATOM 6020 C C . HIS B 1 370 ? -20.188 31.281 -9.781 1 95.06 370 HIS B C 1
ATOM 6022 O O . HIS B 1 370 ? -19.281 31.891 -9.188 1 95.06 370 HIS B O 1
ATOM 6028 N N . ILE B 1 371 ? -20.062 30.172 -10.375 1 96.38 371 ILE B N 1
ATOM 6029 C CA . ILE B 1 371 ? -18.812 29.438 -10.273 1 96.38 371 ILE B CA 1
ATOM 6030 C C . ILE B 1 371 ? -18.266 29.141 -11.672 1 96.38 371 ILE B C 1
ATOM 6032 O O . ILE B 1 371 ? -18.984 28.594 -12.516 1 96.38 371 ILE B O 1
ATOM 6036 N N . LYS B 1 372 ? -17.078 29.516 -11.906 1 95.44 372 LYS B N 1
ATOM 6037 C CA . LYS B 1 372 ? -16.406 29.219 -13.164 1 95.44 372 LYS B CA 1
ATOM 6038 C C . LYS B 1 372 ? -15.164 28.359 -12.938 1 95.44 372 LYS B C 1
ATOM 6040 O O . LYS B 1 372 ? -14.297 28.719 -12.141 1 95.44 372 LYS B O 1
ATOM 6045 N N . HIS B 1 373 ? -15.094 27.281 -13.547 1 95.12 373 HIS B N 1
ATOM 6046 C CA . HIS B 1 373 ? -13.906 26.438 -13.562 1 95.12 373 HIS B CA 1
ATOM 6047 C C . HIS B 1 373 ? -13.148 26.562 -14.875 1 95.12 373 HIS B C 1
ATOM 6049 O O . HIS B 1 373 ? -13.695 26.266 -15.945 1 95.12 373 HIS B O 1
ATOM 6055 N N . HIS B 1 374 ? -11.938 27.031 -14.766 1 93.38 374 HIS B N 1
ATOM 6056 C CA . HIS B 1 374 ? -11.102 27.125 -15.961 1 93.38 374 HIS B CA 1
ATOM 6057 C C . HIS B 1 374 ? -10.477 25.781 -16.312 1 93.38 374 HIS B C 1
ATOM 6059 O O . HIS B 1 374 ? -9.742 25.203 -15.5 1 93.38 374 HIS B O 1
ATOM 6065 N N . ALA B 1 375 ? -10.695 25.281 -17.453 1 87.25 375 ALA B N 1
ATOM 6066 C CA . ALA B 1 375 ? -10.195 23.984 -17.891 1 87.25 375 ALA B CA 1
ATOM 6067 C C . ALA B 1 375 ? -8.695 24.047 -18.156 1 87.25 375 ALA B C 1
ATOM 6069 O O . ALA B 1 375 ? -8 23.031 -18.047 1 87.25 375 ALA B O 1
ATOM 6070 N N . GLU B 1 376 ? -8.266 25.188 -18.516 1 87.5 376 GLU B N 1
ATOM 6071 C CA . GLU B 1 376 ? -6.848 25.344 -18.797 1 87.5 376 GLU B CA 1
ATOM 6072 C C . GLU B 1 376 ? -6.004 25.234 -17.531 1 87.5 376 GLU B C 1
ATOM 6074 O O . GLU B 1 376 ? -6.438 25.641 -16.453 1 87.5 376 GLU B O 1
ATOM 6079 N N . ARG B 1 377 ? -4.859 24.703 -17.734 1 89.69 377 ARG B N 1
ATOM 6080 C CA . ARG B 1 377 ? -3.916 24.609 -16.625 1 89.69 377 ARG B CA 1
ATOM 6081 C C . ARG B 1 377 ? -3.035 25.844 -16.531 1 89.69 377 ARG B C 1
ATOM 6083 O O . ARG B 1 377 ? -2.686 26.438 -17.562 1 89.69 377 ARG B O 1
ATOM 6090 N N . PHE B 1 378 ? -2.756 26.188 -15.281 1 92.94 378 PHE B N 1
ATOM 6091 C CA . PHE B 1 378 ? -1.936 27.375 -15.055 1 92.94 378 PHE B CA 1
ATOM 6092 C C . PHE B 1 378 ? -0.596 27 -14.438 1 92.94 378 PHE B C 1
ATOM 6094 O O . PHE B 1 378 ? -0.487 25.969 -13.758 1 92.94 378 PHE B O 1
ATOM 6101 N N . THR B 1 379 ? 0.392 27.781 -14.758 1 91.06 379 THR B N 1
ATOM 6102 C CA . THR B 1 379 ? 1.658 27.656 -14.039 1 91.06 379 THR B CA 1
ATOM 6103 C C . THR B 1 379 ? 1.577 28.312 -12.672 1 91.06 379 THR B C 1
ATOM 6105 O O . THR B 1 379 ? 0.843 29.297 -12.5 1 91.06 379 THR B O 1
ATOM 6108 N N . MET B 1 380 ? 2.369 27.781 -11.789 1 89.75 380 MET B N 1
ATOM 6109 C CA . MET B 1 380 ? 2.385 28.344 -10.445 1 89.75 380 MET B CA 1
ATOM 6110 C C . MET B 1 380 ? 3.1 29.688 -10.422 1 89.75 380 MET B C 1
ATOM 6112 O O . MET B 1 380 ? 4.328 29.734 -10.352 1 89.75 380 MET B O 1
ATOM 6116 N N . GLU B 1 381 ? 2.291 30.734 -10.445 1 90.44 381 GLU B N 1
ATOM 6117 C CA . GLU B 1 381 ? 2.85 32.094 -10.461 1 90.44 381 GLU B CA 1
ATOM 6118 C C . GLU B 1 381 ? 2.572 32.812 -9.148 1 90.44 381 GLU B C 1
ATOM 6120 O O . GLU B 1 381 ? 1.532 32.594 -8.523 1 90.44 381 GLU B O 1
ATOM 6125 N N . PHE B 1 382 ? 3.527 33.625 -8.773 1 90.19 382 PHE B N 1
ATOM 6126 C CA . PHE B 1 382 ? 3.461 34.406 -7.547 1 90.19 382 PHE B CA 1
ATOM 6127 C C . PHE B 1 382 ? 3.775 35.875 -7.828 1 90.19 382 PHE B C 1
ATOM 6129 O O . PHE B 1 382 ? 4.402 36.188 -8.844 1 90.19 382 PHE B O 1
ATOM 6136 N N . CYS B 1 383 ? 3.229 36.688 -6.98 1 89.38 383 CYS B N 1
ATOM 6137 C CA . CYS B 1 383 ? 3.516 38.125 -7.102 1 89.38 383 CYS B CA 1
ATOM 6138 C C . CYS B 1 383 ? 4.992 38.406 -6.855 1 89.38 383 CYS B C 1
ATOM 6140 O O . CYS B 1 383 ? 5.566 37.906 -5.875 1 89.38 383 CYS B O 1
ATOM 6142 N N . ASP B 1 384 ? 5.617 39.188 -7.625 1 87.19 384 ASP B N 1
ATOM 6143 C CA . ASP B 1 384 ? 7.043 39.5 -7.551 1 87.19 384 ASP B CA 1
ATOM 6144 C C . ASP B 1 384 ? 7.363 40.344 -6.324 1 87.19 384 ASP B C 1
ATOM 6146 O O . ASP B 1 384 ? 8.453 40.25 -5.762 1 87.19 384 ASP B O 1
ATOM 6150 N N . ASP B 1 385 ? 6.391 41.156 -5.957 1 83.62 385 ASP B N 1
ATOM 6151 C CA . ASP B 1 385 ? 6.621 42.125 -4.883 1 83.62 385 ASP B CA 1
ATOM 6152 C C . ASP B 1 385 ? 6.398 41.469 -3.516 1 83.62 385 ASP B C 1
ATOM 6154 O O . ASP B 1 385 ? 7.219 41.656 -2.609 1 83.62 385 ASP B O 1
ATOM 6158 N N . CYS B 1 386 ? 5.301 40.781 -3.33 1 80 386 CYS B N 1
ATOM 6159 C CA . CYS B 1 386 ? 4.965 40.344 -1.984 1 80 386 CYS B CA 1
ATOM 6160 C C . CYS B 1 386 ? 5.012 38.812 -1.887 1 80 386 CYS B C 1
ATOM 6162 O O . CYS B 1 386 ? 4.91 38.25 -0.793 1 80 386 CYS B O 1
ATOM 6164 N N . GLY B 1 387 ? 5.145 38.125 -3.014 1 81.25 387 GLY B N 1
ATOM 6165 C CA . GLY B 1 387 ? 5.301 36.688 -2.988 1 81.25 387 GLY B CA 1
ATOM 6166 C C . GLY B 1 387 ? 3.98 35.938 -2.885 1 81.25 387 GLY B C 1
ATOM 6167 O O . GLY B 1 387 ? 3.955 34.719 -2.84 1 81.25 387 GLY B O 1
ATOM 6168 N N . ALA B 1 388 ? 2.881 36.656 -2.889 1 83.25 388 ALA B N 1
ATOM 6169 C CA . ALA B 1 388 ? 1.568 36.031 -2.775 1 83.25 388 ALA B CA 1
ATOM 6170 C C . ALA B 1 388 ? 1.193 35.312 -4.066 1 83.25 388 ALA B C 1
ATOM 6172 O O . ALA B 1 388 ? 1.597 35.719 -5.156 1 83.25 388 ALA B O 1
ATOM 6173 N N . PRO B 1 389 ? 0.494 34.25 -3.941 1 90.25 389 PRO B N 1
ATOM 6174 C CA . PRO B 1 389 ? 0.027 33.562 -5.152 1 90.25 389 PRO B CA 1
ATOM 6175 C C . PRO B 1 389 ? -0.92 34.438 -5.984 1 90.25 389 PRO B C 1
ATOM 6177 O O . PRO B 1 389 ? -1.677 35.219 -5.426 1 90.25 389 PRO B O 1
ATOM 6180 N N . LEU B 1 390 ? -0.817 34.219 -7.297 1 94.94 390 LEU B N 1
ATOM 6181 C CA . LEU B 1 390 ? -1.771 34.875 -8.203 1 94.94 390 LEU B CA 1
ATOM 6182 C C . LEU B 1 390 ? -2.988 33.969 -8.422 1 94.94 390 LEU B C 1
ATOM 6184 O O . LEU B 1 390 ? -2.881 32.75 -8.367 1 94.94 390 LEU B O 1
ATOM 6188 N N . PHE B 1 391 ? -4.117 34.594 -8.648 1 95.94 391 PHE B N 1
ATOM 6189 C CA . PHE B 1 391 ? -5.379 33.875 -8.766 1 95.94 391 PHE B CA 1
ATOM 6190 C C . PHE B 1 391 ? -6.027 34.125 -10.117 1 95.94 391 PHE B C 1
ATOM 6192 O O . PHE B 1 391 ? -5.855 35.188 -10.703 1 95.94 391 PHE B O 1
ATOM 6199 N N . PRO B 1 392 ? -6.785 33.125 -10.625 1 96.06 392 PRO B N 1
ATOM 6200 C CA . PRO B 1 392 ? -7.496 33.312 -11.891 1 96.06 392 PRO B CA 1
ATOM 6201 C C . PRO B 1 392 ? -8.727 34.219 -11.734 1 96.06 392 PRO B C 1
ATOM 6203 O O . PRO B 1 392 ? -9.484 34.062 -10.773 1 96.06 392 PRO B O 1
ATOM 6206 N N . ASP B 1 393 ? -8.867 35.062 -12.68 1 95.12 393 ASP B N 1
ATOM 6207 C CA . ASP B 1 393 ? -10.109 35.844 -12.75 1 95.12 393 ASP B CA 1
ATOM 6208 C C . ASP B 1 393 ? -11.109 35.156 -13.68 1 95.12 393 ASP B C 1
ATOM 6210 O O . ASP B 1 393 ? -10.898 34.031 -14.117 1 95.12 393 ASP B O 1
ATOM 6214 N N . ARG B 1 394 ? -12.242 35.781 -13.945 1 93.25 394 ARG B N 1
ATOM 6215 C CA . ARG B 1 394 ? -13.336 35.219 -14.727 1 93.25 394 ARG B CA 1
ATOM 6216 C C . ARG B 1 394 ? -12.898 34.938 -16.156 1 93.25 394 ARG B C 1
ATOM 6218 O O . ARG B 1 394 ? -13.43 34.031 -16.812 1 93.25 394 ARG B O 1
ATOM 6225 N N . GLU B 1 395 ? -11.93 35.625 -16.609 1 93.12 395 GLU B N 1
ATOM 6226 C CA . GLU B 1 395 ? -11.469 35.469 -18 1 93.12 395 GLU B CA 1
ATOM 6227 C C . GLU B 1 395 ? -10.258 34.562 -18.078 1 93.12 395 GLU B C 1
ATOM 6229 O O . GLU B 1 395 ? -9.75 34.281 -19.156 1 93.12 395 GLU B O 1
ATOM 6234 N N . GLY B 1 396 ? -9.75 34.125 -16.953 1 93.25 396 GLY B N 1
ATOM 6235 C CA . GLY B 1 396 ? -8.625 33.219 -16.938 1 93.25 396 GLY B CA 1
ATOM 6236 C C . GLY B 1 396 ? -7.281 33.906 -16.844 1 93.25 396 GLY B C 1
ATOM 6237 O O . GLY B 1 396 ? -6.242 33.312 -17.156 1 93.25 396 GLY B O 1
ATOM 6238 N N . GLU B 1 397 ? -7.332 35.156 -16.453 1 94.19 397 GLU B N 1
ATOM 6239 C CA . GLU B 1 397 ? -6.09 35.875 -16.234 1 94.19 397 GLU B CA 1
ATOM 6240 C C . GLU B 1 397 ? -5.633 35.781 -14.773 1 94.19 397 GLU B C 1
ATOM 6242 O O . GLU B 1 397 ? -6.457 35.812 -13.859 1 94.19 397 GLU B O 1
ATOM 6247 N N . LEU B 1 398 ? -4.32 35.625 -14.641 1 95.56 398 LEU B N 1
ATOM 6248 C CA . LEU B 1 398 ? -3.775 35.531 -13.289 1 95.56 398 LEU B CA 1
ATOM 6249 C C . LEU B 1 398 ? -3.547 36.938 -12.711 1 95.56 398 LEU B C 1
ATOM 6251 O O . LEU B 1 398 ? -2.809 37.719 -13.289 1 95.56 398 LEU B O 1
ATOM 6255 N N . VAL B 1 399 ? -4.207 37.188 -11.578 1 94.69 399 VAL B N 1
ATOM 6256 C CA . VAL B 1 399 ? -4.156 38.531 -11.016 1 94.69 399 VAL B CA 1
ATOM 6257 C C . VAL B 1 399 ? -3.883 38.438 -9.516 1 94.69 399 VAL B C 1
ATOM 6259 O O . VAL B 1 399 ? -4.074 37.375 -8.898 1 94.69 399 VAL B O 1
ATOM 6262 N N . HIS B 1 400 ? -3.367 39.5 -9.008 1 93.88 400 HIS B N 1
ATOM 6263 C CA . HIS B 1 400 ? -3.215 39.688 -7.57 1 93.88 400 HIS B CA 1
ATOM 6264 C C . HIS B 1 400 ? -4.547 40.031 -6.91 1 93.88 400 HIS B C 1
ATOM 6266 O O . HIS B 1 400 ? -5.281 40.875 -7.402 1 93.88 400 HIS B O 1
ATOM 6272 N N . ALA B 1 401 ? -4.879 39.344 -5.855 1 91.69 401 ALA B N 1
ATOM 6273 C CA . ALA B 1 401 ? -6.109 39.656 -5.137 1 91.69 401 ALA B CA 1
ATOM 6274 C C . ALA B 1 401 ? -5.961 40.969 -4.363 1 91.69 401 ALA B C 1
ATOM 6276 O O . ALA B 1 401 ? -4.957 41.188 -3.68 1 91.69 401 ALA B O 1
ATOM 6277 N N . GLU B 1 402 ? -6.918 41.875 -4.594 1 88.62 402 GLU B N 1
ATOM 6278 C CA . GLU B 1 402 ? -6.875 43.156 -3.926 1 88.62 402 GLU B CA 1
ATOM 6279 C C . GLU B 1 402 ? -8.273 43.625 -3.502 1 88.62 402 GLU B C 1
ATOM 6281 O O . GLU B 1 402 ? -9.18 43.688 -4.332 1 88.62 402 GLU B O 1
ATOM 6286 N N . MET B 1 403 ? -8.367 43.875 -2.17 1 84.88 403 MET B N 1
ATOM 6287 C CA . MET B 1 403 ? -9.641 44.375 -1.666 1 84.88 403 MET B CA 1
ATOM 6288 C C . MET B 1 403 ? -9.906 45.781 -2.189 1 84.88 403 MET B C 1
ATOM 6290 O O . MET B 1 403 ? -8.977 46.562 -2.381 1 84.88 403 MET B O 1
ATOM 6294 N N . PRO B 1 404 ? -11.156 46 -2.361 1 77.5 404 PRO B N 1
ATOM 6295 C CA . PRO B 1 404 ? -11.484 47.344 -2.789 1 77.5 404 PRO B CA 1
ATOM 6296 C C . PRO B 1 404 ? -11 48.406 -1.803 1 77.5 404 PRO B C 1
ATOM 6298 O O . PRO B 1 404 ? -10.969 48.156 -0.594 1 77.5 404 PRO B O 1
ATOM 6301 N N . GLU B 1 405 ? -10.43 49.594 -2.334 1 70.06 405 GLU B N 1
ATOM 6302 C CA . GLU B 1 405 ? -9.875 50.688 -1.533 1 70.06 405 GLU B CA 1
ATOM 6303 C C . GLU B 1 405 ? -10.867 51.125 -0.471 1 70.06 405 GLU B C 1
ATOM 6305 O O . GLU B 1 405 ? -10.469 51.562 0.613 1 70.06 405 GLU B O 1
ATOM 6310 N N . ASP B 1 406 ? -12.133 51.156 -0.772 1 66.44 406 ASP B N 1
ATOM 6311 C CA . ASP B 1 406 ? -13.156 51.688 0.122 1 66.44 406 ASP B CA 1
ATOM 6312 C C . ASP B 1 406 ? -13.57 50.656 1.165 1 66.44 406 ASP B C 1
ATOM 6314 O O . ASP B 1 406 ? -14.562 50.844 1.872 1 66.44 406 ASP B O 1
ATOM 6318 N N . THR B 1 407 ? -12.844 49.625 1.284 1 64.06 407 THR B N 1
ATOM 6319 C CA . THR B 1 407 ? -13.227 48.562 2.225 1 64.06 407 THR B CA 1
ATOM 6320 C C . THR B 1 407 ? -12.938 49 3.66 1 64.06 407 THR B C 1
ATOM 6322 O O . THR B 1 407 ? -11.836 49.469 3.967 1 64.06 407 THR B O 1
ATOM 6325 N N . PRO B 1 408 ? -14.047 49.094 4.504 1 59 408 PRO B N 1
ATOM 6326 C CA . PRO B 1 408 ? -13.844 49.469 5.906 1 59 408 PRO B CA 1
ATOM 6327 C C . PRO B 1 408 ? -12.805 48.594 6.605 1 59 408 PRO B C 1
ATOM 6329 O O . PRO B 1 408 ? -12.695 47.375 6.309 1 59 408 PRO B O 1
ATOM 6332 N N . PRO B 1 409 ? -11.812 49.25 7.18 1 54.44 409 PRO B N 1
ATOM 6333 C CA . PRO B 1 409 ? -10.805 48.469 7.898 1 54.44 409 PRO B CA 1
ATOM 6334 C C . PRO B 1 409 ? -11.422 47.438 8.836 1 54.44 409 PRO B C 1
ATOM 6336 O O . PRO B 1 409 ? -12.539 47.625 9.328 1 54.44 409 PRO B O 1
ATOM 6339 N N . PRO B 1 410 ? -10.938 46.125 8.766 1 50.34 410 PRO B N 1
ATOM 6340 C CA . PRO B 1 410 ? -11.469 45.125 9.695 1 50.34 410 PRO B CA 1
ATOM 6341 C C . PRO B 1 410 ? -11.633 45.656 11.117 1 50.34 410 PRO B C 1
ATOM 6343 O O . PRO B 1 410 ? -10.859 46.531 11.539 1 50.34 410 PRO B O 1
ATOM 6346 N N . VAL B 1 411 ? -12.828 45.719 11.68 1 43 411 VAL B N 1
ATOM 6347 C CA . VAL B 1 411 ? -13.109 46.188 13.031 1 43 411 VAL B CA 1
ATOM 6348 C C . VAL B 1 411 ? -12.086 45.594 14 1 43 411 VAL B C 1
ATOM 6350 O O . VAL B 1 411 ? -11.984 44.375 14.141 1 43 411 VAL B O 1
ATOM 6353 N N . GLU B 1 412 ? -10.969 46.125 14.07 1 38.94 412 GLU B N 1
ATOM 6354 C CA . GLU B 1 412 ? -10.047 45.781 15.148 1 38.94 412 GLU B CA 1
ATOM 6355 C C . GLU B 1 412 ? -10.789 45.594 16.469 1 38.94 412 GLU B C 1
ATOM 6357 O O . GLU B 1 412 ? -11.547 46.469 16.891 1 38.94 412 GLU B O 1
ATOM 6362 N N . HIS B 1 413 ? -11.367 44.5 16.75 1 33.75 413 HIS B N 1
ATOM 6363 C CA . HIS B 1 413 ? -11.875 44.438 18.125 1 33.75 413 HIS B CA 1
ATOM 6364 C C . HIS B 1 413 ? -10.805 44.844 19.125 1 33.75 413 HIS B C 1
ATOM 6366 O O . HIS B 1 413 ? -9.719 44.281 19.156 1 33.75 413 HIS B O 1
ATOM 6372 N N . PHE B 1 414 ? -10.742 46.125 19.438 1 29.64 414 PHE B N 1
ATOM 6373 C CA . PHE B 1 414 ? -10.055 46.688 20.594 1 29.64 414 PHE B CA 1
ATOM 6374 C C . PHE B 1 414 ? -10.344 45.844 21.844 1 29.64 414 PHE B C 1
ATOM 6376 O O . PHE B 1 414 ? -11.5 45.719 22.25 1 29.64 414 PHE B O 1
ATOM 6383 N N . HIS B 1 415 ? -9.625 44.781 22.016 1 24.92 415 HIS B N 1
ATOM 6384 C CA . HIS B 1 415 ? -9.602 44.562 23.453 1 24.92 415 HIS B CA 1
ATOM 6385 C C . HIS B 1 415 ? -9.086 45.781 24.203 1 24.92 415 HIS B C 1
ATOM 6387 O O . HIS B 1 415 ? -8.172 46.469 23.719 1 24.92 415 HIS B O 1
#

InterPro domains:
  IPR021292 Protein of unknown function DUF2863 [PF11062] (5-414)

Solvent-accessible surface area (backbone atoms only — not comparable to full-atom values): 44814 Å² total; per-residue (Å²): 129,82,71,78,75,77,76,66,86,74,78,73,53,72,67,22,45,47,52,44,43,33,22,42,51,39,60,66,39,56,39,62,68,54,27,52,54,36,45,52,59,41,52,52,50,48,50,53,35,36,74,71,55,44,48,64,45,55,48,50,28,45,54,49,23,58,76,73,34,57,62,23,26,53,50,40,53,51,49,49,52,43,55,16,35,31,52,77,46,78,55,95,91,38,56,28,34,27,39,24,28,24,40,35,31,38,36,36,33,84,59,73,77,72,68,40,78,49,56,68,68,58,49,51,50,52,50,50,50,41,48,73,36,45,30,16,89,76,40,32,67,26,58,48,58,33,38,31,40,73,88,56,47,74,79,48,55,26,54,36,24,51,49,30,52,52,31,33,51,23,27,74,70,73,52,82,60,82,82,86,73,86,70,67,85,77,80,94,45,38,34,46,58,37,30,34,44,33,20,40,33,20,52,60,82,52,45,66,31,39,35,60,32,79,93,32,41,88,43,30,70,61,42,45,50,49,24,42,52,48,39,45,66,67,48,44,64,58,50,42,65,69,28,63,83,40,50,73,45,69,52,70,69,28,27,42,69,48,29,52,52,51,46,57,59,62,40,42,62,48,34,54,52,33,49,51,50,45,48,24,64,66,67,69,47,58,44,60,41,32,29,41,14,36,31,38,23,10,88,46,76,90,55,65,50,41,27,37,30,36,9,32,20,47,67,90,46,62,60,29,41,40,68,50,77,42,78,54,56,90,87,49,63,56,64,69,64,67,69,62,62,65,91,78,69,71,78,64,77,71,60,79,76,49,64,68,56,48,51,51,49,50,42,45,73,63,44,36,70,46,69,44,74,49,85,62,78,35,67,76,51,56,40,89,86,81,58,46,66,46,24,30,27,83,85,65,47,75,38,71,55,50,64,64,87,84,53,69,71,74,80,69,76,77,123,128,83,70,76,74,76,75,66,86,72,78,72,51,72,68,21,45,47,50,43,44,34,20,42,49,38,60,65,38,56,39,63,69,55,26,53,54,37,45,50,61,41,51,53,51,48,50,52,35,36,75,71,56,44,48,65,44,56,47,51,27,45,56,50,24,58,76,73,34,58,63,23,26,54,49,41,54,52,50,48,53,44,54,16,34,30,52,75,47,77,57,97,92,38,56,27,33,27,39,23,27,24,40,35,32,38,36,36,33,84,61,71,75,75,68,40,77,48,55,68,69,59,49,51,50,52,50,49,49,40,47,73,36,44,31,15,90,78,41,32,68,28,59,48,59,34,38,33,41,74,88,55,45,74,78,48,55,23,53,36,25,50,48,31,52,52,31,32,51,22,27,73,71,74,51,82,59,81,81,85,74,88,70,68,85,78,80,93,45,39,33,47,57,37,30,34,44,34,20,39,33,20,52,60,84,52,46,66,31,40,35,58,33,78,92,31,39,88,43,31,70,61,41,45,51,50,24,42,51,47,40,44,66,68,48,45,64,58,51,41,66,68,28,62,83,37,52,74,46,68,52,68,68,28,26,40,70,48,29,52,53,51,47,57,60,63,40,44,63,48,33,54,51,32,48,50,51,43,48,25,63,68,66,68,48,57,43,62,42,32,29,40,15,37,31,37,23,10,87,48,80,90,55,65,48,42,26,37,30,36,11,32,21,46,68,89,46,63,60,29,40,40,68,49,77,43,80,54,57,91,88,51,61,55,65,69,64,64,68,63,61,67,92,74,69,71,78,64,78,70,59,81,76,49,65,66,54,47,51,52,50,50,41,45,73,63,44,35,70,45,70,44,75,48,86,60,76,35,67,74,51,56,40,88,86,79,59,46,67,46,24,30,28,85,85,66,46,76,37,71,56,48,63,63,89,84,53,70,71,74,79,69,77,76,124

Foldseek 3Di:
DDDPPPPPPDDQDPLLVLLLVLLVQLLPDPDPVSNVVSLVVNLVSLLVCLQVVVLVNLVVSLVVCVVVPVSSNVSSVVSLLVSLQKDWDDDPRFIKIKGKKKWKKKKFFLFFWDKFFADPVLVVQLVVLCQVQWFAVQKFKAKAGMKDFPQQDDDGSSVSNVLRVQRQVCSVVVHHRDDDDDGDDDDGARIGMIIIMMMIMDGVPDTTTHCPDPVNVVPNPVSNVRSQVSSQVRSVVSVCVVTPRIDMGIDRMDGDVVVVVVSLQVRQLVRLLSVQVSCCVQVVHALQQKAKEKAFEDQDQPDFGQKIKIFIDGHPDQAGQDIDIGGDDDVLRLPCPVPPVPPPDPPVVPDPDHPVRVVVVSSVVSVHDRYHYDPHYHYFDADPPPRHTFHQTPVGDTHDHHHDPPGPDDPPPDD/DDDPPPPPPDDQDPLLVLLLVLLVQLLPDPDPVSNVVSLVVNLVSLLVCLQVVVLVNLVVSLVVCVVVPVSSNVSSVVSLQVSLQKDWDDDPRFIKIKGKKKWKKKKFFLFFWDKFFADPVLVVQLVVLCQVQWFAVQKFKAKAGMKDFPQQDDDGSSVSNVQRVQRQVCSVVVHHRDDDDDGDDDDGARIGMIIIMMMIMDGVPDGTTHCPDPVNVVPNPVSNVRSQVSSQVRSVVSVCVVTPRIDMGIDRMDGDVVVVVVSLQVRQLVRLLSVQVSCCVQVVHALQQKAKEKAFEDQDQPDFGQKIKIFIDGHPDQAGQDIDIGGDDDVLRLPCPVPPVPPPDPPVVPDPDHPVRVVVVSSVVSVHDRYHYDPHYHYFDADPPPRHTFHQTPVGDTHDHHHDPPGPDDPPPDD

Sequence (830 aa):
MRRPAKRSSSKLSADSQHLVTFAQAIAQASSRLEERAWLQPLDALLNKLLRTGHQGLIDAALDHLFKADLDAYDVLIEAVEAGSEATSLEHEGQDYDVQLLVLPVLAWTRFAIASGPIASEMLSAIGAHLHAHVLAKDARLALAPALFSIEQLPRMHADVFALTRQMGQTALKTGPVQLRGEQPPTAAFLADTRYVIAAVVVPAGGALFHWQESEQQSHFSANKAAAFEAWKQQATPLFTRLLPGCSVELLLPQAYFFGCREADKRIRPASIRAADYFLTQTLDISSADLHASIGGFSEDINGQIDEYRIGFSIGGDPTVVYGTVWPLYEQESGEDLPMMIPGGAGLLEGLPASPLQQILTVLRECGIVHIKHHAERFTMEFCDDCGAPLFPDREGELVHAEMPEDTPPPVEHFHMRRPAKRSSSKLSADSQHLVTFAQAIAQASSRLEERAWLQPLDALLNKLLRTGHQGLIDAALDHLFKADLDAYDVLIEAVEAGSEATSLEHEGQDYDVQLLVLPVLAWTRFAIASGPIASEMLSAIGAHLHAHVLAKDARLALAPALFSIEQLPRMHADVFALTRQMGQTALKTGPVQLRGEQPPTAAFLADTRYVIAAVVVPAGGALFHWQESEQQSHFSANKAAAFEAWKQQATPLFTRLLPGCSVELLLPQAYFFGCREADKRIRPASIRAADYFLTQTLDISSADLHASIGGFSEDINGQIDEYRIGFSIGGDPTVVYGTVWPLYEQESGEDLPMMIPGGAGLLEGLPASPLQQILTVLRECGIVHIKHHAERFTMEFCDDCGAPLFPDREGELVHAEMPEDTPPPVEHFH

Nearest PDB structures (foldseek):
  7tjl-assembly1_A-2  TM=5.394E-01  e=7.977E-01  synthetic construct
  7zf1-assembly1_B  TM=5.229E-01  e=6.122E+00  Homo sapiens
  7tjl-assembly1_A-2  TM=5.393E-01  e=7.589E-01  synthetic construct
  1vdy-assembly1_A  TM=5.006E-01  e=2.761E+00  Arabidopsis thaliana
  7zf1-assembly1_B  TM=5.228E-01  e=3.928E+00  Homo sapiens